Protein AF-A0A067C0U8-F1 (afdb_monomer)

InterPro domains:
  IPR055392 BROMI, C-terminal Rab TBC-like domain [PF23440] (815-986)

Structure (mmCIF, N/CA/C/O backbone):
data_AF-A0A067C0U8-F1
#
_entry.id   AF-A0A067C0U8-F1
#
loop_
_atom_site.group_PDB
_atom_site.id
_atom_site.type_symbol
_atom_site.label_atom_id
_atom_site.label_alt_id
_atom_site.label_comp_id
_atom_site.label_asym_id
_atom_site.label_entity_id
_atom_site.label_seq_id
_atom_site.pdbx_PDB_ins_code
_atom_site.Cartn_x
_atom_site.Cartn_y
_atom_site.Cartn_z
_atom_site.occupancy
_atom_site.B_iso_or_equiv
_atom_site.auth_seq_id
_atom_site.auth_comp_id
_atom_site.auth_asym_id
_atom_site.auth_atom_id
_atom_site.pdbx_PDB_model_num
ATOM 1 N N . MET A 1 1 ? 11.319 17.569 -55.469 1.00 32.91 1 MET A N 1
ATOM 2 C CA . MET A 1 1 ? 9.894 17.930 -55.576 1.00 32.91 1 MET A CA 1
ATOM 3 C C . MET A 1 1 ? 9.159 17.245 -54.438 1.00 32.91 1 MET A C 1
ATOM 5 O O . MET A 1 1 ? 9.019 16.033 -54.477 1.00 32.91 1 MET A O 1
ATOM 9 N N . LEU A 1 2 ? 8.786 17.990 -53.400 1.00 34.34 2 LEU A N 1
ATOM 10 C CA . LEU A 1 2 ? 7.756 17.585 -52.441 1.00 34.34 2 LEU A CA 1
ATOM 11 C C . LEU A 1 2 ? 6.547 18.441 -52.803 1.00 34.34 2 LEU A C 1
ATOM 13 O O . LEU A 1 2 ? 6.628 19.665 -52.715 1.00 34.34 2 LEU A O 1
ATOM 17 N N . VAL A 1 3 ? 5.486 17.818 -53.307 1.00 38.12 3 VAL A N 1
ATOM 18 C CA . VAL A 1 3 ? 4.229 18.518 -53.574 1.00 38.12 3 VAL A CA 1
ATOM 19 C C . VAL A 1 3 ? 3.546 18.704 -52.223 1.00 38.12 3 VAL A C 1
ATOM 21 O O . VAL A 1 3 ? 2.891 17.791 -51.721 1.00 38.12 3 VAL A O 1
ATOM 24 N N . GLN A 1 4 ? 3.768 19.866 -51.606 1.00 41.69 4 GLN A N 1
ATOM 25 C CA . GLN A 1 4 ? 2.984 20.346 -50.469 1.00 41.69 4 GLN A CA 1
ATOM 26 C C . GLN A 1 4 ? 1.519 20.426 -50.926 1.00 41.69 4 GLN A C 1
ATOM 28 O O . GLN A 1 4 ? 1.163 21.323 -51.683 1.00 41.69 4 GLN A O 1
ATOM 33 N N . GLY A 1 5 ? 0.710 19.429 -50.553 1.00 47.28 5 GLY A N 1
ATOM 34 C CA . GLY A 1 5 ? -0.715 19.354 -50.906 1.00 47.28 5 GLY A CA 1
ATOM 35 C C . GLY A 1 5 ? -1.229 18.012 -51.448 1.00 47.28 5 GLY A C 1
ATOM 36 O O . GLY A 1 5 ? -2.356 17.974 -51.925 1.00 47.28 5 GLY A O 1
ATOM 37 N N . THR A 1 6 ? -0.459 16.915 -51.413 1.00 53.06 6 THR A N 1
ATOM 38 C CA . THR A 1 6 ? -0.916 15.602 -51.929 1.00 53.06 6 THR A CA 1
ATOM 39 C C . THR A 1 6 ? -1.239 14.597 -50.824 1.00 53.06 6 THR A C 1
ATOM 41 O O . THR A 1 6 ? -0.430 14.407 -49.918 1.00 53.06 6 THR A O 1
ATOM 44 N N . ASP A 1 7 ? -2.408 13.955 -50.962 1.00 70.56 7 ASP A N 1
ATOM 45 C CA . ASP A 1 7 ? -2.927 12.782 -50.236 1.00 70.56 7 ASP A CA 1
ATOM 46 C C . ASP A 1 7 ? -1.820 11.906 -49.609 1.00 70.56 7 ASP A C 1
ATOM 48 O O . ASP A 1 7 ? -1.022 11.286 -50.320 1.00 70.56 7 ASP A O 1
ATOM 52 N N . ILE A 1 8 ? -1.772 11.831 -48.274 1.00 72.06 8 ILE A N 1
ATOM 53 C CA . ILE A 1 8 ? -0.798 11.020 -47.525 1.00 72.06 8 ILE A CA 1
ATOM 54 C C . ILE A 1 8 ? -0.857 9.538 -47.917 1.00 72.06 8 ILE A C 1
ATOM 56 O O . ILE A 1 8 ? 0.174 8.864 -47.930 1.00 72.06 8 ILE A O 1
ATOM 60 N N . ALA A 1 9 ? -2.017 9.027 -48.345 1.00 71.25 9 ALA A N 1
ATOM 61 C CA . ALA A 1 9 ? -2.120 7.670 -48.865 1.00 71.25 9 ALA A CA 1
ATOM 62 C C . ALA A 1 9 ? -1.296 7.500 -50.150 1.00 71.25 9 ALA A C 1
ATOM 64 O O . ALA A 1 9 ? -0.656 6.466 -50.344 1.00 71.25 9 ALA A O 1
ATOM 65 N N . ALA A 1 10 ? -1.246 8.519 -51.014 1.00 79.31 10 ALA A N 1
ATOM 66 C CA . ALA A 1 10 ? -0.383 8.522 -52.191 1.00 79.31 10 ALA A CA 1
ATOM 67 C C . ALA A 1 10 ? 1.103 8.569 -51.806 1.00 79.31 10 ALA A C 1
ATOM 69 O O . ALA A 1 10 ? 1.902 7.857 -52.410 1.00 79.31 10 ALA A O 1
ATOM 70 N N . GLN A 1 11 ? 1.474 9.322 -50.767 1.00 78.94 11 GLN A N 1
ATOM 71 C CA . GLN A 1 11 ? 2.854 9.364 -50.267 1.00 78.94 11 GLN A CA 1
ATOM 72 C C . GLN A 1 11 ? 3.294 8.021 -49.663 1.00 78.94 11 GLN A C 1
ATOM 74 O O . GLN A 1 11 ? 4.378 7.538 -49.990 1.00 78.94 11 GLN A O 1
ATOM 79 N N . CYS A 1 12 ? 2.445 7.371 -48.859 1.00 81.62 12 CYS A N 1
ATOM 80 C CA . CYS A 1 12 ? 2.692 6.027 -48.327 1.00 81.62 12 CYS A CA 1
ATOM 81 C C . CYS A 1 12 ? 2.801 4.977 -49.446 1.00 81.62 12 CYS A C 1
ATOM 83 O O . CYS A 1 12 ? 3.695 4.132 -49.405 1.00 81.62 12 CYS A O 1
ATOM 85 N N . ARG A 1 13 ? 1.944 5.054 -50.480 1.00 83.69 13 ARG A N 1
ATOM 86 C CA . ARG A 1 13 ? 2.029 4.189 -51.672 1.00 83.69 13 ARG A CA 1
ATOM 87 C C . ARG A 1 13 ? 3.349 4.386 -52.413 1.00 83.69 13 ARG A C 1
ATOM 89 O O . ARG A 1 13 ? 4.042 3.412 -52.685 1.00 83.69 13 ARG A O 1
ATOM 96 N N . LEU A 1 14 ? 3.719 5.634 -52.701 1.00 84.94 14 LEU A N 1
ATOM 97 C CA . LEU A 1 14 ? 4.976 5.965 -53.377 1.00 84.94 14 LEU A CA 1
ATOM 98 C C . LEU A 1 14 ? 6.195 5.528 -52.560 1.00 84.94 14 LEU A C 1
ATOM 100 O O . LEU A 1 14 ? 7.164 5.038 -53.129 1.00 84.94 14 LEU A O 1
ATOM 104 N N . TYR A 1 15 ? 6.137 5.660 -51.235 1.00 87.94 15 TYR A N 1
ATOM 105 C CA . TYR A 1 15 ? 7.173 5.175 -50.333 1.00 87.94 15 TYR A CA 1
ATOM 106 C C . TYR A 1 15 ? 7.325 3.649 -50.384 1.00 87.94 15 TYR A C 1
ATOM 108 O O . TYR A 1 15 ? 8.441 3.154 -50.546 1.00 87.94 15 TYR A O 1
ATOM 116 N N . ALA A 1 16 ? 6.218 2.906 -50.290 1.00 85.75 16 ALA A N 1
ATOM 117 C CA . ALA A 1 16 ? 6.241 1.449 -50.375 1.00 85.75 16 ALA A CA 1
ATOM 118 C C . ALA A 1 16 ? 6.797 0.984 -51.731 1.00 85.75 16 ALA A C 1
ATOM 120 O O . ALA A 1 16 ? 7.693 0.145 -51.762 1.00 85.75 16 ALA A O 1
ATOM 121 N N . VAL A 1 17 ? 6.352 1.598 -52.835 1.00 86.94 17 VAL A N 1
ATOM 122 C CA . VAL A 1 17 ? 6.849 1.315 -54.193 1.00 86.94 17 VAL A CA 1
ATOM 123 C C . VAL A 1 17 ? 8.332 1.665 -54.335 1.00 86.94 17 VAL A C 1
ATOM 125 O O . VAL A 1 17 ? 9.082 0.913 -54.956 1.00 86.94 17 VAL A O 1
ATOM 128 N N . LEU A 1 18 ? 8.786 2.778 -53.751 1.00 88.12 18 LEU A N 1
ATOM 129 C CA . LEU A 1 18 ? 10.199 3.159 -53.752 1.00 88.12 18 LEU A CA 1
ATOM 130 C C . LEU A 1 18 ? 11.049 2.092 -53.059 1.00 88.12 18 LEU A C 1
ATOM 132 O O . LEU A 1 18 ? 12.046 1.653 -53.629 1.00 88.12 18 LEU A O 1
ATOM 136 N N . LEU A 1 19 ? 10.666 1.667 -51.851 1.00 87.19 19 LEU A N 1
ATOM 137 C CA . LEU A 1 19 ? 11.400 0.626 -51.134 1.00 87.19 19 LEU A CA 1
ATOM 138 C C . LEU A 1 19 ? 11.354 -0.710 -51.861 1.00 87.19 19 LEU A C 1
ATOM 140 O O . LEU A 1 19 ? 12.383 -1.356 -51.982 1.00 87.19 19 LEU A O 1
ATOM 144 N N . GLU A 1 20 ? 10.209 -1.100 -52.400 1.00 85.31 20 GLU A N 1
ATOM 145 C CA . GLU A 1 20 ? 10.067 -2.327 -53.177 1.00 85.31 20 GLU A CA 1
ATOM 146 C C . GLU A 1 20 ? 10.945 -2.317 -54.434 1.00 85.31 20 GLU A C 1
ATOM 148 O O . GLU A 1 20 ? 11.619 -3.299 -54.743 1.00 85.31 20 GLU A O 1
ATOM 153 N N . THR A 1 21 ? 11.015 -1.176 -55.124 1.00 85.00 21 THR A N 1
ATOM 154 C CA . THR A 1 21 ? 11.910 -0.990 -56.271 1.00 85.00 21 THR A CA 1
ATOM 155 C C . THR A 1 21 ? 13.364 -1.138 -55.837 1.00 85.00 21 THR A C 1
ATOM 157 O O . THR A 1 21 ? 14.133 -1.837 -56.494 1.00 85.00 21 THR A O 1
ATOM 160 N N . LEU A 1 22 ? 13.746 -0.528 -54.710 1.00 83.50 22 LEU A N 1
ATOM 161 C CA . LEU A 1 22 ? 15.091 -0.674 -54.159 1.00 83.50 22 LEU A CA 1
ATOM 162 C C . LEU A 1 22 ? 15.374 -2.140 -53.807 1.00 83.50 22 LEU A C 1
ATOM 164 O O . LEU A 1 22 ? 16.315 -2.710 -54.342 1.00 83.50 22 LEU A O 1
ATOM 168 N N . LEU A 1 23 ? 14.550 -2.774 -52.979 1.00 80.00 23 LEU A N 1
ATOM 169 C CA . LEU A 1 23 ? 14.786 -4.120 -52.453 1.00 80.00 23 LEU A CA 1
ATOM 170 C C . LEU A 1 23 ? 14.745 -5.213 -53.531 1.00 80.00 23 LEU A C 1
ATOM 172 O O . LEU A 1 23 ? 15.577 -6.119 -53.506 1.00 80.00 23 LEU A O 1
ATOM 176 N N . HIS A 1 24 ? 13.801 -5.135 -54.473 1.00 79.69 24 HIS A N 1
ATOM 177 C CA . HIS A 1 24 ? 13.510 -6.233 -55.402 1.00 79.69 24 HIS A CA 1
ATOM 178 C C . HIS A 1 24 ? 13.932 -5.959 -56.848 1.00 79.69 24 HIS A C 1
ATOM 180 O O . HIS A 1 24 ? 14.208 -6.904 -57.583 1.00 79.69 24 HIS A O 1
ATOM 186 N N . SER A 1 25 ? 13.988 -4.692 -57.273 1.00 79.44 25 SER A N 1
ATOM 187 C CA . SER A 1 25 ? 14.261 -4.334 -58.676 1.00 79.44 25 SER A CA 1
ATOM 188 C C . SER A 1 25 ? 15.669 -3.781 -58.914 1.00 79.44 25 SER A C 1
ATOM 190 O O . SER A 1 25 ? 16.096 -3.703 -60.065 1.00 79.44 25 SER A O 1
ATOM 192 N N . THR A 1 26 ? 16.417 -3.403 -57.867 1.00 76.75 26 THR A N 1
ATOM 193 C CA . THR A 1 26 ? 17.810 -2.952 -58.027 1.00 76.75 26 THR A CA 1
ATOM 194 C C . THR A 1 26 ? 18.824 -4.076 -57.784 1.00 76.75 26 THR A C 1
ATOM 196 O O . THR A 1 26 ? 18.626 -4.914 -56.901 1.00 76.75 26 THR A O 1
ATOM 199 N N . PRO A 1 27 ? 19.948 -4.114 -58.531 1.00 75.94 27 PRO A N 1
ATOM 200 C CA . PRO A 1 27 ? 21.007 -5.085 -58.281 1.00 75.94 27 PRO A CA 1
ATOM 201 C C . PRO A 1 27 ? 21.539 -4.941 -56.854 1.00 75.94 27 PRO A C 1
ATOM 203 O O . PRO A 1 27 ? 21.978 -3.859 -56.468 1.00 75.94 27 PRO A O 1
ATOM 206 N N . ARG A 1 28 ? 21.572 -6.035 -56.084 1.00 70.94 28 ARG A N 1
ATOM 207 C CA . ARG A 1 28 ? 21.931 -6.016 -54.650 1.00 70.94 28 ARG A CA 1
ATOM 208 C C . ARG A 1 28 ? 23.241 -5.283 -54.371 1.00 70.94 28 ARG A C 1
ATOM 210 O O . ARG A 1 28 ? 23.290 -4.413 -53.513 1.00 70.94 28 ARG A O 1
ATOM 217 N N . ALA A 1 29 ? 24.279 -5.547 -55.162 1.00 69.19 29 ALA A N 1
ATOM 218 C CA . ALA A 1 29 ? 25.585 -4.897 -55.041 1.00 69.19 29 ALA A CA 1
ATOM 219 C C . ALA A 1 29 ? 25.564 -3.361 -55.227 1.00 69.19 29 ALA A C 1
ATOM 221 O O . ALA A 1 29 ? 26.551 -2.702 -54.906 1.00 69.19 29 ALA A O 1
ATOM 222 N N . ALA A 1 30 ? 24.487 -2.777 -55.758 1.00 72.62 30 ALA A N 1
ATOM 223 C CA . ALA A 1 30 ? 24.317 -1.331 -55.892 1.00 72.62 30 ALA A CA 1
ATOM 224 C C . ALA A 1 30 ? 23.762 -0.668 -54.617 1.00 72.62 30 ALA A C 1
ATOM 226 O O . ALA A 1 30 ? 23.914 0.542 -54.453 1.00 72.62 30 ALA A O 1
ATOM 227 N N . LEU A 1 31 ? 23.153 -1.445 -53.713 1.00 74.81 31 LEU A N 1
ATOM 228 C CA . LEU A 1 31 ? 22.610 -0.965 -52.438 1.00 74.81 31 LEU A CA 1
ATOM 229 C C . LEU A 1 31 ? 23.643 -0.950 -51.307 1.00 74.81 31 LEU A C 1
ATOM 231 O O . LEU A 1 31 ? 23.424 -0.314 -50.278 1.00 74.81 31 LEU A O 1
ATOM 235 N N . PHE A 1 32 ? 24.777 -1.622 -51.492 1.00 75.75 32 PHE A N 1
ATOM 236 C CA . PHE A 1 32 ? 25.858 -1.613 -50.518 1.00 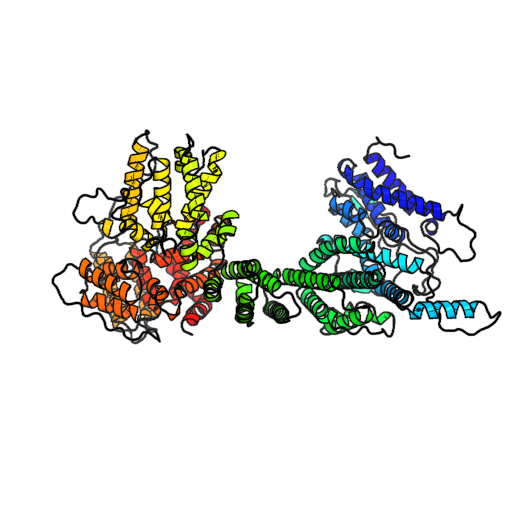75.75 32 PHE A CA 1
ATOM 237 C C . PHE A 1 32 ? 26.827 -0.459 -50.785 1.00 75.75 32 PHE A C 1
ATOM 239 O O . PHE A 1 32 ? 27.232 -0.198 -51.923 1.00 75.75 32 PHE A O 1
ATOM 246 N N . LEU A 1 33 ? 27.271 0.198 -49.717 1.00 73.50 33 LEU A N 1
ATOM 247 C CA . LEU A 1 33 ? 28.372 1.152 -49.799 1.00 73.50 33 LEU A CA 1
ATOM 248 C C . LEU A 1 33 ? 29.696 0.375 -49.842 1.00 73.50 33 LEU A C 1
ATOM 250 O O . LEU A 1 33 ? 29.945 -0.449 -48.963 1.00 73.50 33 LEU A O 1
ATOM 254 N N . ARG A 1 34 ? 30.536 0.626 -50.860 1.00 69.56 34 ARG A N 1
ATOM 255 C CA . ARG A 1 34 ? 31.840 -0.049 -50.997 1.00 69.56 34 ARG A CA 1
ATOM 256 C C . ARG A 1 34 ? 32.973 0.760 -50.390 1.00 69.56 34 ARG A C 1
ATOM 258 O O . ARG A 1 34 ? 32.979 1.987 -50.519 1.00 69.56 34 ARG A O 1
ATOM 265 N N . LYS A 1 35 ? 33.973 0.073 -49.837 1.00 60.72 35 LYS A N 1
ATOM 266 C CA . LYS A 1 35 ? 35.259 0.671 -49.456 1.00 60.72 35 LYS A CA 1
ATOM 267 C C . LYS A 1 35 ? 35.901 1.349 -50.680 1.00 60.72 35 LYS A C 1
ATOM 269 O O . LYS A 1 35 ? 36.112 0.681 -51.692 1.00 60.72 35 LYS A O 1
ATOM 274 N N . PRO A 1 36 ? 36.235 2.651 -50.633 1.00 53.75 36 PRO A N 1
ATOM 275 C CA . PRO A 1 36 ? 37.078 3.234 -51.664 1.00 53.75 36 PRO A CA 1
ATOM 276 C C . PRO A 1 36 ? 38.472 2.621 -51.516 1.00 53.75 36 PRO A C 1
ATOM 278 O O . PRO A 1 36 ? 39.141 2.818 -50.498 1.00 53.75 36 PRO A O 1
ATOM 281 N N . SER A 1 37 ? 38.918 1.841 -52.505 1.00 41.62 37 SER A N 1
ATOM 282 C CA . SER A 1 37 ? 40.338 1.509 -52.607 1.00 41.62 37 SER A CA 1
ATOM 283 C C . SER A 1 37 ? 41.098 2.832 -52.679 1.00 41.62 37 SER A C 1
ATOM 285 O O . SER A 1 37 ? 40.699 3.714 -53.438 1.00 41.62 37 SER A O 1
ATOM 287 N N . ILE A 1 38 ? 42.188 2.968 -51.929 1.00 37.19 38 ILE A N 1
ATOM 288 C CA . ILE A 1 38 ? 43.025 4.180 -51.844 1.00 37.19 38 ILE A CA 1
ATOM 289 C C . ILE A 1 38 ? 43.542 4.656 -53.232 1.00 37.19 38 ILE A C 1
ATOM 291 O O . ILE A 1 38 ? 44.065 5.757 -53.349 1.00 37.19 38 ILE A O 1
ATOM 295 N N . ALA A 1 39 ? 43.322 3.876 -54.298 1.00 34.44 39 ALA A N 1
ATOM 296 C CA . ALA A 1 39 ? 43.650 4.181 -55.688 1.00 34.44 39 ALA A CA 1
ATOM 297 C C . ALA A 1 39 ? 42.467 4.629 -56.590 1.00 34.44 39 ALA A C 1
ATOM 299 O O . ALA A 1 39 ? 42.681 4.836 -57.782 1.00 34.44 39 ALA A O 1
ATOM 300 N N . SER A 1 40 ? 41.226 4.773 -56.097 1.00 41.97 40 SER A N 1
ATOM 301 C CA . SER A 1 40 ? 40.100 5.195 -56.958 1.00 41.97 40 SER A CA 1
ATOM 302 C C . SER A 1 40 ? 40.032 6.725 -57.121 1.00 41.97 40 SER A C 1
ATOM 304 O O . SER A 1 40 ? 40.144 7.427 -56.111 1.00 41.97 40 SER A O 1
ATOM 306 N N . PRO A 1 41 ? 39.797 7.258 -58.338 1.00 37.94 41 PRO A N 1
ATOM 307 C CA . PRO A 1 41 ? 39.794 8.697 -58.603 1.00 37.94 41 PRO A CA 1
ATOM 308 C C . PRO A 1 41 ? 38.669 9.446 -57.864 1.00 37.94 41 PRO A C 1
ATOM 310 O O . PRO A 1 41 ? 37.686 8.863 -57.404 1.00 37.94 41 PRO A O 1
ATOM 313 N N . THR A 1 42 ? 38.845 10.764 -57.739 1.00 41.53 42 THR A N 1
ATOM 314 C CA . THR A 1 42 ? 38.027 11.701 -56.953 1.00 41.53 42 THR A CA 1
ATOM 315 C C . THR A 1 42 ? 36.511 11.618 -57.236 1.00 41.53 42 THR A C 1
ATOM 317 O O . THR A 1 42 ? 36.083 11.485 -58.384 1.00 41.53 42 THR A O 1
ATOM 320 N N . PRO A 1 43 ? 35.650 11.737 -56.202 1.00 45.16 43 PRO A N 1
ATOM 321 C CA . PRO A 1 43 ? 34.236 11.385 -56.287 1.00 45.16 43 PRO A CA 1
ATOM 322 C C . PRO A 1 43 ? 33.376 12.575 -56.735 1.00 45.16 43 PRO A C 1
ATOM 324 O O . PRO A 1 43 ? 32.692 13.204 -55.926 1.00 45.16 43 PRO A O 1
ATOM 327 N N . SER A 1 44 ? 33.357 12.890 -58.029 1.00 43.06 44 SER A N 1
ATOM 328 C CA . SER A 1 44 ? 32.335 13.798 -58.579 1.00 43.06 44 SER A CA 1
ATOM 329 C C . SER A 1 44 ? 31.190 13.068 -59.293 1.00 43.06 44 SER A C 1
ATOM 331 O O . SER A 1 44 ? 30.110 13.647 -59.397 1.00 43.06 44 SER A O 1
ATOM 333 N N . GLN A 1 45 ? 31.345 11.791 -59.678 1.00 48.28 45 GLN A N 1
ATOM 334 C CA . GLN A 1 45 ? 30.328 11.039 -60.442 1.00 48.28 45 GLN A CA 1
ATOM 335 C C . GLN A 1 45 ? 30.221 9.536 -60.088 1.00 48.28 45 GLN A C 1
ATOM 337 O O . GLN A 1 45 ? 29.973 8.710 -60.960 1.00 48.28 45 GLN A O 1
ATOM 342 N N . SER A 1 46 ? 30.403 9.131 -58.823 1.00 58.09 46 SER A N 1
ATOM 343 C CA . SER A 1 46 ? 30.238 7.712 -58.455 1.00 58.09 46 SER A CA 1
ATOM 344 C C . SER A 1 46 ? 28.773 7.356 -58.114 1.00 58.09 46 SER A C 1
ATOM 346 O O . SER A 1 46 ? 28.102 8.126 -57.413 1.00 58.09 46 SER A O 1
ATOM 348 N N . PRO A 1 47 ? 28.264 6.175 -58.528 1.00 61.00 47 PRO A N 1
ATOM 349 C CA . PRO A 1 47 ? 26.906 5.698 -58.208 1.00 61.00 47 PRO A CA 1
ATOM 350 C C . PRO A 1 47 ? 26.619 5.627 -56.692 1.00 61.00 47 PRO A C 1
ATOM 352 O O . PRO A 1 47 ? 25.470 5.721 -56.261 1.00 61.00 47 PRO A O 1
ATOM 355 N N . GLN A 1 48 ? 27.664 5.580 -55.860 1.00 68.00 48 GLN A N 1
ATOM 356 C CA . GLN A 1 48 ? 27.575 5.604 -54.396 1.00 68.00 48 GLN A CA 1
ATOM 357 C C . GLN A 1 48 ? 27.015 6.921 -53.831 1.00 68.00 48 GLN A C 1
ATOM 359 O O . GLN A 1 48 ? 26.321 6.913 -52.814 1.00 68.00 48 GLN A O 1
ATOM 364 N N . ARG A 1 49 ? 27.258 8.070 -54.486 1.00 70.62 49 ARG A N 1
ATOM 365 C CA . ARG A 1 49 ? 26.665 9.354 -54.062 1.00 70.62 49 ARG A CA 1
ATOM 366 C C . ARG A 1 49 ? 25.154 9.379 -54.311 1.00 70.62 49 ARG A C 1
ATOM 368 O O . ARG A 1 49 ? 24.427 10.013 -53.546 1.00 70.62 49 ARG A O 1
ATOM 375 N N . GLY A 1 50 ? 24.694 8.680 -55.351 1.00 73.38 50 GLY A N 1
ATOM 376 C CA . GLY A 1 50 ? 23.276 8.449 -55.628 1.00 73.38 50 GLY A CA 1
ATOM 377 C C . GLY A 1 50 ? 22.613 7.652 -54.506 1.00 73.38 50 GLY A C 1
ATOM 378 O O . GLY A 1 50 ? 21.644 8.129 -53.923 1.00 73.38 50 GLY A O 1
ATOM 379 N N . LEU A 1 51 ? 23.210 6.519 -54.118 1.00 77.88 51 LEU A N 1
ATOM 380 C CA . LEU A 1 51 ? 22.742 5.689 -53.000 1.00 77.88 51 LEU A CA 1
ATOM 381 C C . LEU A 1 51 ? 22.601 6.488 -51.692 1.00 77.88 51 LEU A C 1
ATOM 383 O O . LEU A 1 51 ? 21.556 6.444 -51.048 1.00 77.88 51 LEU A O 1
ATOM 387 N N . LEU A 1 52 ? 23.613 7.282 -51.318 1.00 80.56 52 LEU A N 1
ATOM 388 C CA . LEU A 1 52 ? 23.557 8.102 -50.100 1.00 80.56 52 LEU A CA 1
ATOM 389 C C . LEU A 1 52 ? 22.455 9.175 -50.148 1.00 80.56 52 LEU A C 1
ATOM 391 O O . LEU A 1 52 ? 21.855 9.479 -49.118 1.00 80.56 52 LEU A O 1
ATOM 395 N N . ARG A 1 53 ? 22.171 9.758 -51.321 1.00 82.44 53 ARG A N 1
ATOM 396 C CA . ARG A 1 53 ? 21.054 10.707 -51.494 1.00 82.44 53 ARG A CA 1
ATOM 397 C C . ARG A 1 53 ? 19.705 10.009 -51.350 1.00 82.44 53 ARG A C 1
ATOM 399 O O . ARG A 1 53 ? 18.838 10.540 -50.663 1.00 82.44 53 ARG A O 1
ATOM 406 N N . VAL A 1 54 ? 19.557 8.825 -51.945 1.00 84.81 54 VAL A N 1
ATOM 407 C CA . VAL A 1 54 ? 18.339 8.013 -51.833 1.00 84.81 54 VAL A CA 1
ATOM 408 C C . VAL A 1 54 ? 18.096 7.612 -50.379 1.00 84.81 54 VAL A C 1
ATOM 410 O O . VAL A 1 54 ? 17.009 7.846 -49.870 1.00 84.81 54 VAL A O 1
ATOM 413 N N . LEU A 1 55 ? 19.108 7.116 -49.662 1.00 84.44 55 LEU A N 1
ATOM 414 C CA . LEU A 1 55 ? 18.959 6.736 -48.252 1.00 84.44 55 LEU A CA 1
ATOM 415 C C . LEU A 1 55 ? 18.680 7.932 -47.331 1.00 84.44 55 LEU A C 1
ATOM 417 O O . LEU A 1 55 ? 17.913 7.800 -46.383 1.00 84.44 55 LEU A O 1
ATOM 421 N N . ARG A 1 56 ? 19.229 9.121 -47.621 1.00 86.06 56 ARG A N 1
ATOM 422 C CA . ARG A 1 56 ? 18.844 10.360 -46.917 1.00 86.06 56 ARG A CA 1
ATOM 423 C C . ARG A 1 56 ? 17.386 10.736 -47.167 1.00 86.06 56 ARG A C 1
ATOM 425 O O . ARG A 1 56 ? 16.722 11.200 -46.246 1.00 86.06 56 ARG A O 1
ATOM 432 N N . TYR A 1 57 ? 16.897 10.536 -48.389 1.00 86.94 57 TYR A N 1
ATOM 433 C CA . TYR A 1 57 ? 15.497 10.770 -48.726 1.00 86.94 57 TYR A CA 1
ATOM 434 C C . TYR A 1 57 ? 14.574 9.756 -48.035 1.00 86.94 57 TYR A C 1
ATOM 436 O O . TYR A 1 57 ? 13.610 10.163 -47.397 1.00 86.94 57 TYR A O 1
ATOM 444 N N . VAL A 1 58 ? 14.923 8.465 -48.050 1.00 87.12 58 VAL A N 1
ATOM 445 C CA . VAL A 1 58 ? 14.224 7.412 -47.288 1.00 87.12 58 VAL A CA 1
ATOM 446 C C . VAL A 1 58 ? 14.194 7.750 -45.795 1.00 87.12 58 VAL A C 1
ATOM 448 O O . VAL A 1 58 ? 13.136 7.690 -45.178 1.00 87.12 58 VAL A O 1
ATOM 451 N N . HIS A 1 59 ? 15.321 8.186 -45.226 1.00 87.94 59 HIS A N 1
ATOM 452 C CA . HIS A 1 59 ? 15.382 8.620 -43.833 1.00 87.94 59 HIS A CA 1
ATOM 453 C C . HIS A 1 59 ? 14.461 9.814 -43.540 1.00 87.94 59 HIS A C 1
ATOM 455 O O . HIS A 1 59 ? 13.767 9.826 -42.528 1.00 87.94 59 HIS A O 1
ATOM 461 N N . HIS A 1 60 ? 14.417 10.812 -44.427 1.00 87.19 60 HIS A N 1
ATOM 462 C CA . HIS A 1 60 ? 13.485 11.930 -44.287 1.00 87.19 60 HIS A CA 1
ATOM 463 C C . HIS A 1 60 ? 12.023 11.456 -44.309 1.00 87.19 60 HIS A C 1
ATOM 465 O O . HIS A 1 60 ? 11.235 11.884 -43.468 1.00 87.19 60 HIS A O 1
ATOM 471 N N . LEU A 1 61 ? 11.676 10.520 -45.199 1.00 85.94 61 LEU A N 1
ATOM 472 C CA . LEU A 1 61 ? 10.336 9.932 -45.250 1.00 85.94 61 LEU A CA 1
ATOM 473 C C . LEU A 1 61 ? 9.985 9.162 -43.970 1.00 85.94 61 LEU A C 1
ATOM 475 O O . LEU A 1 61 ? 8.850 9.272 -43.512 1.00 85.94 61 LEU A O 1
ATOM 479 N N . PHE A 1 62 ? 10.941 8.482 -43.323 1.00 86.69 62 PHE A N 1
ATOM 480 C CA . PHE A 1 62 ? 10.684 7.872 -42.013 1.00 86.69 62 PHE A CA 1
ATOM 481 C C . PHE A 1 62 ? 10.204 8.894 -40.967 1.00 86.69 62 PHE A C 1
ATOM 483 O O . PHE A 1 62 ? 9.411 8.552 -40.098 1.00 86.69 62 PHE A O 1
ATOM 490 N N . HIS A 1 63 ? 10.627 10.155 -41.033 1.00 84.25 63 HIS A N 1
ATOM 491 C CA . HIS A 1 63 ? 10.186 11.174 -40.072 1.00 84.25 63 HIS A CA 1
ATOM 492 C C . HIS A 1 63 ? 8.830 11.800 -40.398 1.00 84.25 63 HIS A C 1
ATOM 494 O O . HIS A 1 63 ? 8.144 12.271 -39.491 1.00 84.25 63 HIS A O 1
ATOM 500 N N . VAL A 1 64 ? 8.456 11.824 -41.677 1.00 82.69 64 VAL A N 1
ATOM 501 C CA . VAL A 1 64 ? 7.250 12.509 -42.161 1.00 82.69 64 VAL A CA 1
ATOM 502 C C . VAL A 1 64 ? 6.029 11.595 -42.124 1.00 82.69 64 VAL A C 1
ATOM 504 O O . VAL A 1 64 ? 4.983 12.009 -41.630 1.00 82.69 64 VAL A O 1
ATOM 507 N N . LEU A 1 65 ? 6.173 10.350 -42.594 1.00 80.94 65 LEU A N 1
ATOM 508 C CA . LEU A 1 65 ? 5.058 9.412 -42.769 1.00 80.94 65 LEU A CA 1
ATOM 509 C C . LEU A 1 65 ? 4.208 9.188 -41.501 1.00 80.94 65 LEU A C 1
ATOM 511 O O . LEU A 1 65 ? 2.985 9.180 -41.631 1.00 80.94 65 LEU A O 1
ATOM 515 N N . PRO A 1 66 ? 4.779 9.059 -40.285 1.00 80.06 66 PRO A N 1
ATOM 516 C CA . PRO A 1 66 ? 3.986 8.688 -39.114 1.00 80.06 66 PRO A CA 1
ATOM 517 C C . PRO A 1 66 ? 3.010 9.748 -38.594 1.00 80.06 66 PRO A C 1
ATOM 519 O O . PRO A 1 66 ? 2.147 9.426 -37.784 1.00 80.06 66 PRO A O 1
ATOM 522 N N . ASN A 1 67 ? 3.112 11.004 -39.041 1.00 76.25 67 ASN A N 1
ATOM 523 C CA . ASN A 1 67 ? 2.252 12.086 -38.543 1.00 76.25 67 ASN A CA 1
ATOM 524 C C . ASN A 1 67 ? 0.791 11.958 -38.998 1.00 76.25 67 ASN A C 1
ATOM 526 O O . ASN A 1 67 ? -0.099 12.507 -38.358 1.00 76.25 67 ASN A O 1
ATOM 530 N N . GLU A 1 68 ? 0.545 11.233 -40.088 1.00 72.25 68 GLU A N 1
ATOM 531 C CA . GLU A 1 68 ? -0.756 11.175 -40.763 1.00 72.25 68 GLU A CA 1
ATOM 532 C C . GLU A 1 68 ? -1.162 9.729 -41.119 1.00 72.25 68 GLU A C 1
ATOM 534 O O . GLU A 1 68 ? -2.005 9.494 -41.984 1.00 72.25 68 GLU A O 1
ATOM 539 N N . TRP A 1 69 ? -0.596 8.731 -40.424 1.00 72.44 69 TRP A N 1
ATOM 540 C CA . TRP A 1 69 ? -0.857 7.301 -40.662 1.00 72.44 69 TRP A CA 1
ATOM 541 C C . TRP A 1 69 ? -2.331 6.895 -40.588 1.00 72.44 69 TRP A C 1
ATOM 543 O O . TRP A 1 69 ? -2.722 5.929 -41.239 1.00 72.44 69 TRP A O 1
ATOM 553 N N . ILE A 1 70 ? -3.152 7.628 -39.832 1.00 68.06 70 ILE A N 1
ATOM 554 C CA . ILE A 1 70 ? -4.585 7.345 -39.686 1.00 68.06 70 ILE A CA 1
ATOM 555 C C . ILE A 1 70 ? -5.364 7.480 -41.004 1.00 68.06 70 ILE A C 1
ATOM 557 O O . ILE A 1 70 ? -6.402 6.845 -41.164 1.00 68.06 70 ILE A O 1
ATOM 561 N N . TYR A 1 71 ? -4.857 8.269 -41.955 1.00 74.38 71 TYR A N 1
ATOM 562 C CA . TYR A 1 71 ? -5.519 8.529 -43.235 1.00 74.38 71 TYR A CA 1
ATOM 563 C C . TYR A 1 71 ? -5.045 7.592 -44.360 1.00 74.38 71 TYR A C 1
ATOM 565 O O . TYR A 1 71 ? -5.573 7.642 -45.470 1.00 74.38 71 TYR A O 1
ATOM 573 N N . ALA A 1 72 ? -4.055 6.729 -44.102 1.00 77.50 72 ALA A N 1
ATOM 574 C CA . ALA A 1 72 ? -3.585 5.751 -45.075 1.00 77.50 72 ALA A CA 1
ATOM 575 C C . ALA A 1 72 ? -4.444 4.468 -45.031 1.00 77.50 72 ALA A C 1
ATOM 577 O O . ALA A 1 72 ? -4.709 3.944 -43.945 1.00 77.50 72 ALA A O 1
ATOM 578 N N . PRO A 1 73 ? -4.837 3.906 -46.191 1.00 83.25 73 PRO A N 1
ATOM 579 C CA . PRO A 1 73 ? -5.524 2.623 -46.252 1.00 83.25 73 PRO A CA 1
ATOM 580 C C . PRO A 1 73 ? -4.745 1.486 -45.552 1.00 83.25 73 PRO A C 1
ATOM 582 O O . PRO A 1 73 ? -3.511 1.443 -45.642 1.00 83.25 73 PRO A O 1
ATOM 585 N N . PRO A 1 74 ? -5.445 0.550 -44.879 1.00 81.50 74 PRO A N 1
ATOM 586 C CA . PRO A 1 74 ? -4.887 -0.632 -44.213 1.00 81.50 74 PRO A CA 1
ATOM 587 C C . PRO A 1 74 ? -3.799 -1.398 -44.974 1.00 81.50 74 PRO A C 1
ATOM 589 O O . PRO A 1 74 ? -2.767 -1.743 -44.401 1.00 81.50 74 PRO A O 1
ATOM 592 N N . ASP A 1 75 ? -4.043 -1.663 -46.253 1.00 81.75 75 ASP A N 1
ATOM 593 C CA . ASP A 1 75 ? -3.200 -2.426 -47.173 1.00 81.75 75 ASP A CA 1
ATOM 594 C C . ASP A 1 75 ? -1.917 -1.668 -47.527 1.00 81.75 75 ASP A C 1
ATOM 596 O O . ASP A 1 75 ? -0.816 -2.216 -47.457 1.00 81.75 75 ASP A O 1
ATOM 600 N N . VAL A 1 76 ? -2.046 -0.374 -47.831 1.00 82.75 76 VAL A N 1
ATOM 601 C CA . VAL A 1 76 ? -0.919 0.519 -48.122 1.00 82.75 76 VAL A CA 1
ATOM 602 C C . VAL A 1 76 ? -0.014 0.643 -46.901 1.00 82.75 76 VAL A C 1
ATOM 604 O O . VAL A 1 76 ? 1.211 0.584 -47.019 1.00 82.75 76 VAL A O 1
ATOM 607 N N . HIS A 1 77 ? -0.615 0.791 -45.722 1.00 84.25 77 HIS A N 1
ATOM 608 C CA . HIS A 1 77 ? 0.116 0.893 -44.470 1.00 84.25 77 HIS A CA 1
ATOM 609 C C . HIS A 1 77 ? 0.835 -0.422 -44.130 1.00 84.25 77 HIS A C 1
ATOM 611 O O . HIS A 1 77 ? 2.032 -0.395 -43.847 1.00 84.25 77 HIS A O 1
ATOM 617 N N . ALA A 1 78 ? 0.165 -1.575 -44.234 1.00 84.31 78 ALA A N 1
ATOM 618 C CA . ALA A 1 78 ? 0.792 -2.881 -44.013 1.00 84.31 78 ALA A CA 1
ATOM 619 C C . ALA A 1 78 ? 1.956 -3.142 -44.986 1.00 84.31 78 ALA A C 1
ATOM 621 O O . ALA A 1 78 ? 3.009 -3.624 -44.567 1.00 84.31 78 ALA A O 1
ATOM 622 N N . ARG A 1 79 ? 1.815 -2.749 -46.261 1.00 85.69 79 ARG A N 1
ATOM 623 C CA . ARG A 1 79 ? 2.894 -2.830 -47.259 1.00 85.69 79 ARG A CA 1
ATOM 624 C C . ARG A 1 79 ? 4.076 -1.939 -46.895 1.00 85.69 79 ARG A C 1
ATOM 626 O O . ARG A 1 79 ? 5.211 -2.397 -46.968 1.00 85.69 79 ARG A O 1
ATOM 633 N N . ALA A 1 80 ? 3.829 -0.701 -46.466 1.00 87.06 80 ALA A N 1
ATOM 634 C CA . ALA A 1 80 ? 4.891 0.192 -46.009 1.00 87.06 80 ALA A CA 1
ATOM 635 C C . ALA A 1 80 ? 5.650 -0.404 -44.809 1.00 87.06 80 ALA A C 1
ATOM 637 O O . ALA A 1 80 ? 6.875 -0.471 -44.856 1.00 87.06 80 ALA A O 1
ATOM 638 N N . LEU A 1 81 ? 4.939 -0.911 -43.792 1.00 88.00 81 LEU A N 1
ATOM 639 C CA . LEU A 1 81 ? 5.542 -1.565 -42.621 1.00 88.00 81 LEU A CA 1
ATOM 640 C C . LEU A 1 81 ? 6.392 -2.784 -43.013 1.00 88.00 81 LEU A C 1
ATOM 642 O O . LEU A 1 81 ? 7.518 -2.920 -42.531 1.00 88.00 81 LEU A O 1
ATOM 646 N N . LEU A 1 82 ? 5.890 -3.639 -43.910 1.00 86.94 82 LEU A N 1
ATOM 647 C CA . LEU A 1 82 ? 6.618 -4.813 -44.391 1.00 86.94 82 LEU A CA 1
ATOM 648 C C . LEU A 1 82 ? 7.904 -4.422 -45.132 1.00 86.94 82 LEU A C 1
ATOM 650 O O . LEU A 1 82 ? 8.972 -4.933 -44.802 1.00 86.94 82 LEU A O 1
ATOM 654 N N . MET A 1 83 ? 7.822 -3.500 -46.099 1.00 87.44 83 MET A N 1
ATOM 655 C CA . MET A 1 83 ? 8.992 -3.059 -46.873 1.00 87.44 83 MET A CA 1
ATOM 656 C C . MET A 1 83 ? 10.048 -2.410 -45.971 1.00 87.44 83 MET A C 1
ATOM 658 O O . MET A 1 83 ? 11.248 -2.636 -46.139 1.00 87.44 83 MET A O 1
ATOM 662 N N . THR A 1 84 ? 9.620 -1.631 -44.973 1.00 88.81 84 THR A N 1
ATOM 663 C CA . THR A 1 84 ? 10.526 -1.075 -43.964 1.00 88.81 84 THR A CA 1
ATOM 664 C C . THR A 1 84 ? 11.180 -2.176 -43.129 1.00 88.81 84 THR A C 1
ATOM 666 O O . THR A 1 84 ? 12.390 -2.129 -42.919 1.00 88.81 84 THR A O 1
ATOM 669 N N . ALA A 1 85 ? 10.424 -3.181 -42.679 1.00 87.50 85 ALA A N 1
ATOM 670 C CA . ALA A 1 85 ? 10.970 -4.303 -41.918 1.00 87.50 85 ALA A CA 1
ATOM 671 C C . ALA A 1 85 ? 11.984 -5.117 -42.746 1.00 87.50 85 ALA A C 1
ATOM 673 O O . ALA A 1 85 ? 13.059 -5.436 -42.246 1.00 87.50 85 ALA A O 1
ATOM 674 N N . GLN A 1 86 ? 11.712 -5.369 -44.030 1.00 84.69 86 GLN A N 1
ATOM 675 C CA . GLN A 1 86 ? 12.649 -6.049 -44.935 1.00 84.69 86 GLN A CA 1
ATOM 676 C C . GLN A 1 86 ? 13.939 -5.250 -45.168 1.00 84.69 86 GLN A C 1
ATOM 678 O O . GLN A 1 86 ? 15.020 -5.830 -45.212 1.00 84.69 86 GLN A O 1
ATOM 683 N N . LEU A 1 87 ? 13.858 -3.916 -45.261 1.00 85.50 87 LEU A N 1
ATOM 684 C CA . LEU A 1 87 ? 15.041 -3.053 -45.372 1.00 85.50 87 LEU A CA 1
ATOM 685 C C . LEU A 1 87 ? 15.962 -3.162 -44.142 1.00 85.50 87 LEU A C 1
ATOM 687 O O . LEU A 1 87 ? 17.184 -3.065 -44.281 1.00 85.50 87 LEU A O 1
ATOM 691 N N . LEU A 1 88 ? 15.382 -3.345 -42.951 1.00 83.75 88 LEU A N 1
ATOM 692 C CA . LEU A 1 88 ? 16.095 -3.455 -41.671 1.00 83.75 88 LEU A CA 1
ATOM 693 C C . LEU A 1 88 ? 16.583 -4.872 -41.354 1.00 83.75 88 LEU A C 1
ATOM 695 O O . LEU A 1 88 ? 17.465 -5.017 -40.505 1.00 83.75 88 LEU A O 1
ATOM 699 N N . GLY A 1 89 ? 15.993 -5.882 -41.992 1.00 77.38 89 GLY A N 1
ATOM 700 C CA . GLY A 1 89 ? 16.309 -7.292 -41.793 1.00 77.38 89 GLY A CA 1
ATOM 701 C C . GLY A 1 89 ? 17.740 -7.673 -42.200 1.00 77.38 89 GLY A C 1
ATOM 702 O O . GLY A 1 89 ? 18.550 -6.814 -42.570 1.00 77.38 89 GLY A O 1
ATOM 703 N N . PRO A 1 90 ? 18.085 -8.966 -42.110 1.00 74.44 90 PRO A N 1
ATOM 704 C CA . PRO A 1 90 ? 19.401 -9.467 -42.499 1.00 74.44 90 PRO A CA 1
ATOM 705 C C . PRO A 1 90 ? 19.652 -9.322 -44.015 1.00 74.44 90 PRO A C 1
ATOM 707 O O . PRO A 1 90 ? 18.727 -9.377 -44.822 1.00 74.44 90 PRO A O 1
ATOM 710 N N . TRP A 1 91 ? 20.920 -9.127 -44.406 1.00 71.88 91 TRP A N 1
ATOM 711 C CA . TRP A 1 91 ? 21.343 -8.903 -45.799 1.00 71.88 91 TRP A CA 1
ATOM 712 C C . TRP A 1 91 ? 22.458 -9.868 -46.226 1.00 71.88 91 TRP A C 1
ATOM 714 O O . TRP A 1 91 ? 23.428 -10.047 -45.490 1.00 71.88 91 TRP A O 1
ATOM 724 N N . ASP A 1 92 ? 22.372 -10.389 -47.455 1.00 64.44 92 ASP A N 1
ATOM 725 C CA . ASP A 1 92 ? 23.388 -11.279 -48.041 1.00 64.44 92 ASP A CA 1
ATOM 726 C C . ASP A 1 92 ? 24.474 -10.452 -48.730 1.00 64.44 92 ASP A C 1
ATOM 728 O O . ASP A 1 92 ? 24.182 -9.549 -49.524 1.00 64.44 92 ASP A O 1
ATOM 732 N N . TYR A 1 93 ? 25.738 -10.795 -48.494 1.00 61.78 93 TYR A N 1
ATOM 733 C CA . TYR A 1 93 ? 26.848 -10.149 -49.183 1.00 61.78 93 TYR A CA 1
ATOM 734 C C . TYR A 1 93 ? 26.941 -10.599 -50.649 1.00 61.78 93 TYR A C 1
ATOM 736 O O . TYR A 1 93 ? 26.853 -11.794 -50.946 1.00 61.78 93 TYR A O 1
ATOM 744 N N . PRO A 1 94 ? 27.169 -9.671 -51.594 1.00 53.88 94 PRO A N 1
ATOM 745 C CA . PRO A 1 94 ? 27.377 -10.031 -52.987 1.00 53.88 94 PRO A CA 1
ATOM 746 C C . PRO A 1 94 ? 28.750 -10.716 -53.143 1.00 53.88 94 PRO A C 1
ATOM 748 O O . PRO A 1 94 ? 29.769 -10.037 -53.096 1.00 53.88 94 PRO A O 1
ATOM 751 N N . LEU A 1 95 ? 28.749 -12.041 -53.377 1.00 53.12 95 LEU A N 1
ATOM 752 C CA . LEU A 1 95 ? 29.894 -12.904 -53.759 1.00 53.12 95 LEU A CA 1
ATOM 753 C C . LEU A 1 95 ? 30.804 -13.452 -52.630 1.00 53.12 95 LEU A C 1
ATOM 755 O O . LEU A 1 95 ? 32.008 -13.215 -52.653 1.00 53.12 95 LEU A O 1
ATOM 759 N N . SER A 1 96 ? 30.297 -14.276 -51.703 1.00 45.03 96 SER A N 1
ATOM 760 C CA . SER A 1 96 ? 31.177 -15.090 -50.836 1.00 45.03 96 SER A CA 1
ATOM 761 C C . SER A 1 96 ? 30.709 -16.547 -50.736 1.00 45.03 96 SER A C 1
ATOM 763 O O . SER A 1 96 ? 29.658 -16.793 -50.144 1.00 45.03 96 SER A O 1
ATOM 765 N N . PRO A 1 97 ? 31.469 -17.532 -51.253 1.00 40.09 97 PRO A N 1
ATOM 766 C CA . PRO A 1 97 ? 31.284 -18.929 -50.891 1.00 40.09 97 PRO A CA 1
ATOM 767 C C . PRO A 1 97 ? 31.956 -19.194 -49.531 1.00 40.09 97 PRO A C 1
ATOM 769 O O . PRO A 1 97 ? 33.169 -19.085 -49.383 1.00 40.09 97 PRO A O 1
ATOM 772 N N . SER A 1 98 ? 31.137 -19.483 -48.520 1.00 38.62 98 SER A N 1
ATOM 773 C CA . SER A 1 98 ? 31.430 -20.394 -47.397 1.00 38.62 98 SER A CA 1
ATOM 774 C C . SER A 1 98 ? 32.857 -20.446 -46.806 1.00 38.62 98 SER A C 1
ATOM 776 O O . SER A 1 98 ? 33.386 -21.536 -46.596 1.00 38.62 98 SER A O 1
ATOM 778 N N . THR A 1 99 ? 33.488 -19.319 -46.481 1.00 33.94 99 THR A N 1
ATOM 779 C CA . THR A 1 99 ? 34.675 -19.316 -45.605 1.00 33.94 99 THR A CA 1
ATOM 780 C C . THR A 1 99 ? 34.552 -18.221 -44.558 1.00 33.94 99 THR A C 1
ATOM 782 O O . THR A 1 99 ? 34.061 -17.133 -44.852 1.00 33.94 99 THR A O 1
ATOM 785 N N . GLU A 1 100 ? 34.928 -18.573 -43.328 1.00 37.31 100 GLU A N 1
ATOM 786 C CA . GLU A 1 100 ? 34.815 -17.797 -42.092 1.00 37.31 100 GLU A CA 1
ATOM 787 C C . GLU A 1 100 ? 35.125 -16.311 -42.309 1.00 37.31 100 GLU A C 1
ATOM 789 O O . GLU A 1 100 ? 36.269 -15.904 -42.525 1.00 37.31 100 GLU A O 1
ATOM 794 N N . GLN A 1 101 ? 34.080 -15.485 -42.272 1.00 39.50 101 GLN A N 1
ATOM 795 C CA . GLN A 1 101 ? 34.216 -14.042 -42.393 1.00 39.50 101 GLN A CA 1
ATOM 796 C C . GLN A 1 101 ? 34.675 -13.487 -41.048 1.00 39.50 101 GLN A C 1
ATOM 798 O O . GLN A 1 101 ? 33.880 -13.214 -40.156 1.00 39.50 101 GLN A O 1
ATOM 803 N N . SER A 1 102 ? 35.987 -13.310 -40.897 1.00 35.97 102 SER A N 1
ATOM 804 C CA . SER A 1 102 ? 36.519 -12.460 -39.842 1.00 35.97 102 SER A CA 1
ATOM 805 C C . SER A 1 102 ? 36.438 -10.999 -40.302 1.00 35.97 102 SER A C 1
ATOM 807 O O . SER A 1 102 ? 36.968 -10.603 -41.343 1.00 35.97 102 SER A O 1
ATOM 809 N N . LEU A 1 103 ? 35.797 -10.157 -39.495 1.00 39.28 103 LEU A N 1
ATOM 810 C CA . LEU A 1 103 ? 35.740 -8.695 -39.659 1.00 39.28 103 LEU A CA 1
ATOM 811 C C . LEU A 1 103 ? 37.121 -8.004 -39.523 1.00 39.28 103 LEU A C 1
ATOM 813 O O . LEU A 1 103 ? 37.201 -6.774 -39.484 1.00 39.28 103 LEU A O 1
ATOM 817 N N . SER A 1 104 ? 38.212 -8.776 -39.444 1.00 38.16 104 SER A N 1
ATOM 818 C CA . SER A 1 104 ? 39.600 -8.307 -39.490 1.00 38.16 104 SER A CA 1
ATOM 819 C C . SER A 1 104 ? 40.318 -8.625 -40.814 1.00 38.16 104 SER A C 1
ATOM 821 O O . SER A 1 104 ? 41.443 -8.158 -41.001 1.00 38.16 104 SER A O 1
ATOM 823 N N . GLY A 1 105 ? 39.682 -9.357 -41.739 1.00 42.16 105 GLY A N 1
ATOM 824 C CA . GLY A 1 105 ? 40.206 -9.700 -43.066 1.00 42.16 105 GLY A CA 1
ATOM 825 C C . GLY A 1 105 ? 39.562 -8.922 -44.222 1.00 42.16 105 GLY A C 1
ATOM 826 O O . GLY A 1 105 ? 38.693 -8.075 -44.026 1.00 42.16 105 GLY A O 1
ATOM 827 N N . SER A 1 106 ? 39.981 -9.225 -45.456 1.00 37.44 106 SER A N 1
ATOM 828 C CA . SER A 1 106 ? 39.602 -8.588 -46.737 1.00 37.44 106 SE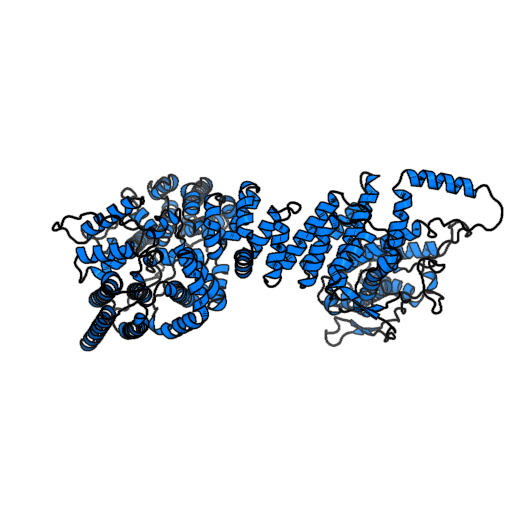R A CA 1
ATOM 829 C C . SER A 1 106 ? 38.100 -8.574 -47.094 1.00 37.44 106 SER A C 1
ATOM 831 O O . SER A 1 106 ? 37.752 -8.231 -48.216 1.00 37.44 106 SER A O 1
ATOM 833 N N . ALA A 1 107 ? 37.207 -8.933 -46.169 1.00 40.94 107 ALA A N 1
ATOM 834 C CA . ALA A 1 107 ? 35.755 -8.964 -46.341 1.00 40.94 107 ALA A CA 1
ATOM 835 C C . ALA A 1 107 ? 35.036 -7.659 -45.915 1.00 40.94 107 ALA A C 1
ATOM 837 O O . ALA A 1 107 ? 33.847 -7.501 -46.181 1.00 40.94 107 ALA A O 1
ATOM 838 N N . ALA A 1 108 ? 35.734 -6.683 -45.317 1.00 49.91 108 ALA A N 1
ATOM 839 C CA . ALA A 1 108 ? 35.183 -5.378 -44.898 1.00 49.91 108 ALA A CA 1
ATOM 840 C C . ALA A 1 108 ? 34.883 -4.394 -46.061 1.00 49.91 108 ALA A C 1
ATOM 842 O O . ALA A 1 108 ? 34.950 -3.171 -45.896 1.00 49.91 108 ALA A O 1
ATOM 843 N N . ASP A 1 109 ? 34.588 -4.911 -47.254 1.00 55.81 109 ASP A N 1
ATOM 844 C CA . ASP A 1 109 ? 34.445 -4.117 -48.476 1.00 55.81 109 ASP A CA 1
ATOM 845 C C . ASP A 1 109 ? 33.012 -3.635 -48.729 1.00 55.81 109 ASP A C 1
ATOM 847 O O . ASP A 1 109 ? 32.825 -2.738 -49.553 1.00 55.81 109 ASP A O 1
ATOM 851 N N . TRP A 1 110 ? 32.019 -4.161 -48.002 1.00 65.81 110 TRP A N 1
ATOM 852 C CA . TRP A 1 110 ? 30.596 -3.926 -48.254 1.00 65.81 110 TRP A CA 1
ATOM 853 C C . TRP A 1 110 ? 29.827 -3.548 -46.989 1.00 65.81 110 TRP A C 1
ATOM 855 O O . TRP A 1 110 ? 29.845 -4.259 -45.989 1.00 65.81 110 TRP A O 1
ATOM 865 N N . ILE A 1 111 ? 29.094 -2.439 -47.053 1.00 71.88 111 ILE A N 1
ATOM 866 C CA . ILE A 1 111 ? 28.255 -1.948 -45.961 1.00 71.88 111 ILE A CA 1
ATOM 867 C C . ILE A 1 111 ? 26.775 -2.011 -46.366 1.00 71.88 111 ILE A C 1
ATOM 869 O O . ILE A 1 111 ? 26.416 -1.377 -47.363 1.00 71.88 111 ILE A O 1
ATOM 873 N N . PRO A 1 112 ? 25.908 -2.711 -45.607 1.00 74.38 112 PRO A N 1
ATOM 874 C CA . PRO A 1 112 ? 24.497 -2.860 -45.954 1.00 74.38 112 PRO A CA 1
ATOM 875 C C . PRO A 1 112 ? 23.680 -1.578 -45.689 1.00 74.38 112 PRO A C 1
ATOM 877 O O . PRO A 1 112 ? 24.028 -0.803 -44.787 1.00 74.38 112 PRO A O 1
ATOM 880 N N . PRO A 1 113 ? 22.550 -1.377 -46.400 1.00 75.19 113 PRO A N 1
ATOM 881 C CA . PRO A 1 113 ? 21.682 -0.201 -46.265 1.00 75.19 113 PRO A CA 1
ATOM 882 C C . PRO A 1 113 ? 21.252 0.119 -44.829 1.00 75.19 113 PRO A C 1
ATOM 884 O O . PRO A 1 113 ? 21.335 1.275 -44.407 1.00 75.19 113 PRO A O 1
ATOM 887 N N . ALA A 1 114 ? 20.854 -0.899 -44.056 1.00 75.31 114 ALA A N 1
ATOM 888 C CA . ALA A 1 114 ? 20.418 -0.741 -42.667 1.00 75.31 114 ALA A CA 1
ATOM 889 C C . ALA A 1 114 ? 21.501 -0.087 -41.790 1.00 75.31 114 ALA A C 1
ATOM 891 O O . ALA A 1 114 ? 21.221 0.795 -40.982 1.00 75.31 114 ALA A O 1
ATOM 892 N N . SER A 1 115 ? 22.766 -0.455 -41.996 1.00 75.88 115 SER A N 1
ATOM 893 C CA . SER A 1 115 ? 23.882 0.106 -41.233 1.00 75.88 115 SER A CA 1
ATOM 894 C C . SER A 1 115 ? 24.260 1.525 -41.705 1.00 75.88 115 SER A C 1
ATOM 896 O O . SER A 1 115 ? 24.780 2.318 -40.923 1.00 75.88 115 SER A O 1
ATOM 898 N N . ILE A 1 116 ? 23.962 1.897 -42.959 1.00 78.38 116 ILE A N 1
ATOM 899 C CA . ILE A 1 116 ? 24.119 3.281 -43.454 1.00 78.38 116 ILE A CA 1
ATOM 900 C C . ILE A 1 116 ? 23.088 4.203 -42.798 1.00 78.38 116 ILE A C 1
ATOM 902 O O . ILE A 1 116 ? 23.432 5.316 -42.399 1.00 78.38 116 ILE A O 1
ATOM 906 N N . LEU A 1 117 ? 21.843 3.740 -42.645 1.00 78.25 117 LEU A N 1
ATOM 907 C CA . LEU A 1 117 ? 20.797 4.477 -41.930 1.00 78.25 117 LEU A CA 1
ATOM 908 C C . LEU A 1 117 ? 21.203 4.764 -40.476 1.00 78.25 117 LEU A C 1
ATOM 910 O O . LEU A 1 117 ? 20.967 5.871 -39.992 1.00 78.25 117 LEU A O 1
ATOM 914 N N . ALA A 1 118 ? 21.917 3.839 -39.827 1.00 74.62 118 ALA A N 1
ATOM 915 C CA . ALA A 1 118 ? 22.501 4.047 -38.498 1.00 74.62 118 ALA A CA 1
ATOM 916 C C . ALA A 1 118 ? 23.483 5.218 -38.413 1.00 74.62 118 ALA A C 1
ATOM 918 O O . ALA A 1 118 ? 23.624 5.855 -37.371 1.00 74.62 118 ALA A O 1
ATOM 919 N N . CYS A 1 119 ? 24.160 5.539 -39.516 1.00 73.81 119 CYS A N 1
ATOM 920 C CA . CYS A 1 119 ? 25.069 6.679 -39.561 1.00 73.81 119 CYS A CA 1
ATOM 921 C C . CYS A 1 119 ? 24.358 8.024 -39.715 1.00 73.81 119 CYS A C 1
ATOM 923 O O . CYS A 1 119 ? 24.958 9.048 -39.373 1.00 73.81 119 CYS A O 1
ATOM 925 N N . ILE A 1 120 ? 23.132 8.018 -40.248 1.00 82.25 120 ILE A N 1
ATOM 926 C CA . ILE A 1 120 ? 22.294 9.207 -40.433 1.00 82.25 120 ILE A CA 1
ATOM 927 C C . ILE A 1 120 ? 21.555 9.534 -39.131 1.00 82.25 120 ILE A C 1
ATOM 929 O O . ILE A 1 120 ? 21.569 10.688 -38.714 1.00 82.25 120 ILE A O 1
ATOM 933 N N . ASP A 1 121 ? 20.975 8.523 -38.479 1.00 83.19 121 ASP A N 1
ATOM 934 C CA . ASP A 1 121 ? 20.261 8.657 -37.206 1.00 83.19 121 ASP A CA 1
ATOM 935 C C . ASP A 1 121 ? 20.659 7.546 -36.232 1.00 83.19 121 ASP A C 1
ATOM 937 O O . ASP A 1 121 ? 20.078 6.460 -36.194 1.00 83.19 121 ASP A O 1
ATOM 941 N N . MET A 1 122 ? 21.669 7.851 -35.425 1.00 79.69 122 MET A N 1
ATOM 942 C CA . MET A 1 122 ? 22.247 6.934 -34.447 1.00 79.69 122 MET A CA 1
ATOM 943 C C . MET A 1 122 ? 21.314 6.652 -33.256 1.00 79.69 122 MET A C 1
ATOM 945 O O . MET A 1 122 ? 21.426 5.593 -32.652 1.00 79.69 122 MET A O 1
ATOM 949 N N . GLN A 1 123 ? 20.391 7.560 -32.920 1.00 83.94 123 GLN A N 1
ATOM 950 C CA . GLN A 1 123 ? 19.463 7.390 -31.790 1.00 83.94 123 GLN A CA 1
ATOM 951 C C . GLN A 1 123 ? 18.202 6.599 -32.171 1.00 83.94 123 GLN A C 1
ATOM 953 O O . GLN A 1 123 ? 17.351 6.341 -31.318 1.00 83.94 123 GLN A O 1
ATOM 958 N N . ALA A 1 124 ? 18.062 6.236 -33.452 1.00 86.69 124 ALA A N 1
ATOM 959 C CA . ALA A 1 124 ? 16.859 5.614 -33.997 1.00 86.69 124 ALA A CA 1
ATOM 960 C C . ALA A 1 124 ? 15.586 6.423 -33.661 1.00 86.69 124 ALA A C 1
ATOM 962 O O . ALA A 1 124 ? 14.542 5.868 -33.304 1.00 86.69 124 ALA A O 1
ATOM 963 N N . THR A 1 125 ? 15.667 7.755 -33.752 1.00 87.56 125 THR A N 1
ATOM 964 C CA . THR A 1 125 ? 14.542 8.662 -33.470 1.00 87.56 125 THR A CA 1
ATOM 965 C C . THR A 1 125 ? 13.345 8.370 -34.370 1.00 87.56 125 THR A C 1
ATOM 967 O O . THR A 1 125 ? 12.207 8.347 -33.898 1.00 87.56 125 THR A O 1
ATOM 970 N N . TRP A 1 126 ? 13.594 8.051 -35.643 1.00 88.19 126 TRP A N 1
ATOM 971 C CA . TRP A 1 126 ? 12.537 7.641 -36.563 1.00 88.19 126 TRP A CA 1
ATOM 972 C C . TRP A 1 126 ? 11.860 6.339 -36.108 1.00 88.19 126 TRP A C 1
ATOM 974 O O . TRP A 1 126 ? 10.637 6.251 -36.127 1.00 88.19 126 TRP A O 1
ATOM 984 N N . PHE A 1 127 ? 12.629 5.356 -35.628 1.00 89.31 127 PHE A N 1
ATOM 985 C CA . PHE A 1 127 ? 12.101 4.067 -35.173 1.00 89.31 127 PHE A CA 1
ATOM 986 C C . PHE A 1 127 ? 11.226 4.238 -33.931 1.00 89.31 127 PHE A C 1
ATOM 988 O O . PHE A 1 127 ? 10.130 3.688 -33.860 1.00 89.31 127 PHE A O 1
ATOM 995 N N . THR A 1 128 ? 11.678 5.072 -32.989 1.00 87.06 128 THR A N 1
ATOM 996 C CA . THR A 1 128 ? 10.902 5.442 -31.796 1.00 87.06 128 THR A CA 1
ATOM 997 C C . THR A 1 128 ? 9.578 6.095 -32.206 1.00 87.06 128 THR A C 1
ATOM 999 O O . THR A 1 128 ? 8.513 5.705 -31.730 1.00 87.06 128 THR A O 1
ATOM 1002 N N . ARG A 1 129 ? 9.613 7.044 -33.153 1.00 87.44 129 ARG A N 1
ATOM 1003 C CA . ARG A 1 129 ? 8.409 7.710 -33.670 1.00 87.44 129 ARG A CA 1
ATOM 1004 C C . ARG A 1 129 ? 7.441 6.712 -34.297 1.00 87.44 129 ARG A C 1
ATOM 1006 O O . ARG A 1 129 ? 6.264 6.735 -33.952 1.00 87.44 129 ARG A O 1
ATOM 1013 N N . TRP A 1 130 ? 7.929 5.819 -35.157 1.00 88.06 130 TRP A N 1
ATOM 1014 C CA . TRP A 1 130 ? 7.128 4.757 -35.776 1.00 88.06 130 TRP A CA 1
ATOM 1015 C C . TRP A 1 130 ? 6.502 3.846 -34.722 1.00 88.06 130 TRP A C 1
ATOM 1017 O O . TRP A 1 130 ? 5.311 3.559 -34.774 1.00 88.06 130 TRP A O 1
ATOM 1027 N N . HIS A 1 131 ? 7.270 3.432 -33.718 1.00 86.00 131 HIS A N 1
ATOM 1028 C CA . HIS A 1 131 ? 6.753 2.573 -32.662 1.00 86.00 131 HIS A CA 1
ATOM 1029 C C . HIS A 1 131 ? 5.640 3.251 -31.838 1.00 86.00 131 HIS A C 1
ATOM 1031 O O . HIS A 1 131 ? 4.630 2.620 -31.515 1.00 86.00 131 HIS A O 1
ATOM 1037 N N . LEU A 1 132 ? 5.789 4.544 -31.529 1.00 84.00 132 LEU A N 1
ATOM 1038 C CA . LEU A 1 132 ? 4.820 5.299 -30.730 1.00 84.00 132 LEU A CA 1
ATOM 1039 C C . LEU A 1 132 ? 3.547 5.658 -31.502 1.00 84.00 132 LEU A C 1
ATOM 1041 O O . LEU A 1 132 ? 2.457 5.552 -30.946 1.00 84.00 132 LEU A O 1
ATOM 1045 N N . THR A 1 133 ? 3.682 6.056 -32.767 1.00 84.31 133 THR A N 1
ATOM 1046 C CA . THR A 1 133 ? 2.575 6.594 -33.580 1.00 84.31 133 THR A CA 1
ATOM 1047 C C . THR A 1 133 ? 1.835 5.534 -34.397 1.00 84.31 133 THR A C 1
ATOM 1049 O O . THR A 1 133 ? 0.818 5.852 -35.007 1.00 84.31 133 THR A O 1
ATOM 1052 N N . CYS A 1 134 ? 2.285 4.268 -34.392 1.00 83.81 134 CYS A N 1
ATOM 1053 C CA . CYS A 1 134 ? 1.649 3.198 -35.169 1.00 83.81 134 CYS A CA 1
ATOM 1054 C C . CYS A 1 134 ? 0.217 2.936 -34.702 1.00 83.81 134 CYS A C 1
ATOM 1056 O O . CYS A 1 134 ? 0.047 2.412 -33.596 1.00 83.81 134 CYS A O 1
ATOM 1058 N N . PRO A 1 135 ? -0.813 3.186 -35.542 1.00 77.12 135 PRO A N 1
ATOM 1059 C CA . PRO A 1 135 ? -2.193 2.878 -35.175 1.00 77.12 135 PRO A CA 1
ATOM 1060 C C . PRO A 1 135 ? -2.416 1.367 -35.011 1.00 77.12 135 PRO A C 1
ATOM 1062 O O . PRO A 1 135 ? -3.340 0.948 -34.324 1.00 77.12 135 PRO A O 1
ATOM 1065 N N . ARG A 1 136 ? -1.558 0.529 -35.616 1.00 82.25 136 ARG A N 1
ATOM 1066 C CA . ARG A 1 136 ? -1.629 -0.940 -35.564 1.00 82.25 136 ARG A CA 1
ATOM 1067 C C . ARG A 1 136 ? -0.307 -1.547 -35.108 1.00 82.25 136 ARG A C 1
ATOM 1069 O O . ARG A 1 136 ? 0.403 -2.191 -35.880 1.00 82.25 136 ARG A O 1
ATOM 1076 N N . LYS A 1 137 ? 0.027 -1.360 -33.826 1.00 85.38 137 LYS A N 1
ATOM 1077 C CA . LYS A 1 137 ? 1.279 -1.868 -33.230 1.00 85.38 137 LYS A CA 1
ATOM 1078 C C . LYS A 1 137 ? 1.477 -3.375 -33.424 1.00 85.38 137 LYS A C 1
ATOM 1080 O O . LYS A 1 137 ? 2.596 -3.794 -33.700 1.00 85.38 137 LYS A O 1
ATOM 1085 N N . GLY A 1 138 ? 0.403 -4.167 -33.353 1.00 84.56 138 GLY A N 1
ATOM 1086 C CA . GLY A 1 138 ? 0.453 -5.612 -33.610 1.00 84.56 138 GLY A CA 1
ATOM 1087 C C . GLY A 1 138 ? 1.004 -5.956 -35.000 1.00 84.56 138 GLY A C 1
ATOM 1088 O O . GLY A 1 138 ? 1.922 -6.764 -35.098 1.00 84.56 138 GLY A O 1
ATOM 1089 N N . GLN A 1 139 ? 0.536 -5.273 -36.055 1.00 85.56 139 GLN A N 1
ATOM 1090 C CA . GLN A 1 139 ? 1.019 -5.474 -37.431 1.00 85.56 139 GLN A CA 1
ATOM 1091 C C . GLN A 1 139 ? 2.502 -5.117 -37.577 1.00 85.56 139 GLN A C 1
ATOM 1093 O O . GLN A 1 139 ? 3.252 -5.828 -38.246 1.00 85.56 139 GLN A O 1
ATOM 1098 N N . TRP A 1 140 ? 2.934 -4.014 -36.958 1.00 88.38 140 TRP A N 1
ATOM 1099 C CA . TRP A 1 140 ? 4.331 -3.584 -36.998 1.00 88.38 140 TRP A CA 1
ATOM 1100 C C . TRP A 1 140 ? 5.257 -4.610 -36.338 1.00 88.38 140 TRP A C 1
ATOM 1102 O O . TRP A 1 140 ? 6.247 -5.022 -36.937 1.00 88.38 140 TRP A O 1
ATOM 1112 N N . LEU A 1 141 ? 4.902 -5.079 -35.140 1.00 88.12 141 LEU A N 1
ATOM 1113 C CA . LEU A 1 141 ? 5.688 -6.078 -34.413 1.00 88.12 141 LEU A CA 1
ATOM 1114 C C . LEU A 1 141 ? 5.707 -7.428 -35.136 1.00 88.12 141 LEU A C 1
ATOM 1116 O O . LEU A 1 141 ? 6.765 -8.043 -35.227 1.00 88.12 141 LEU A O 1
ATOM 1120 N N . HIS A 1 142 ? 4.576 -7.844 -35.712 1.00 84.50 142 HIS A N 1
ATOM 1121 C CA . HIS A 1 142 ? 4.515 -9.040 -36.550 1.00 84.50 142 HIS A CA 1
ATOM 1122 C C . HIS A 1 142 ? 5.441 -8.914 -37.771 1.00 84.50 142 HIS A C 1
ATOM 1124 O O . HIS A 1 142 ? 6.234 -9.811 -38.033 1.00 84.50 142 HIS A O 1
ATOM 1130 N N . SER A 1 143 ? 5.448 -7.757 -38.445 1.00 86.50 143 SER A N 1
ATOM 1131 C CA . SER A 1 143 ? 6.342 -7.500 -39.587 1.00 86.50 143 SER A CA 1
ATOM 1132 C C . SER A 1 143 ? 7.824 -7.554 -39.200 1.00 86.50 143 SER A C 1
ATOM 1134 O O . SER A 1 143 ? 8.638 -8.097 -39.942 1.00 86.50 143 SER A O 1
ATOM 1136 N N . LEU A 1 144 ? 8.190 -7.021 -38.029 1.00 87.88 144 LEU A N 1
ATOM 1137 C CA . LEU A 1 144 ? 9.562 -7.088 -37.514 1.00 87.88 144 LEU A CA 1
ATOM 1138 C C . LEU A 1 144 ? 10.000 -8.518 -37.168 1.00 87.88 144 LEU A C 1
ATOM 1140 O O . LEU A 1 144 ? 11.171 -8.853 -37.358 1.00 87.88 144 LEU A O 1
ATOM 1144 N N . HIS A 1 145 ? 9.083 -9.337 -36.652 1.00 84.50 145 HIS A N 1
ATOM 1145 C CA . HIS A 1 145 ? 9.336 -10.738 -36.325 1.00 84.50 145 HIS A CA 1
ATOM 1146 C C . HIS A 1 145 ? 9.527 -11.585 -37.590 1.00 84.50 145 HIS A C 1
ATOM 1148 O O . HIS A 1 145 ? 10.571 -12.215 -37.751 1.00 84.50 145 HIS A O 1
ATOM 1154 N N . GLU A 1 146 ? 8.572 -11.531 -38.524 1.00 81.75 146 GLU A N 1
ATOM 1155 C CA . GLU A 1 146 ? 8.605 -12.326 -39.761 1.00 81.75 146 GLU A CA 1
ATOM 1156 C C . GLU A 1 146 ? 9.800 -11.972 -40.654 1.00 81.75 146 GLU A C 1
ATOM 1158 O O . GLU A 1 146 ? 10.436 -12.852 -41.234 1.00 81.75 146 GLU A O 1
ATOM 1163 N N . CYS A 1 147 ? 10.185 -10.693 -40.699 1.00 81.38 147 CYS A N 1
ATOM 1164 C CA . CYS A 1 147 ? 11.381 -10.235 -41.412 1.00 81.38 147 CYS A CA 1
ATOM 1165 C C . CYS A 1 147 ? 12.695 -10.453 -40.634 1.00 81.38 147 CYS A C 1
ATOM 1167 O O . CYS A 1 147 ? 13.730 -9.926 -41.043 1.00 81.38 147 CYS A O 1
ATOM 1169 N N . GLN A 1 148 ? 12.675 -11.186 -39.513 1.00 81.94 148 GLN A N 1
ATOM 1170 C CA . GLN A 1 148 ? 13.846 -11.514 -38.685 1.00 81.94 148 GLN A CA 1
ATOM 1171 C C . GLN A 1 148 ? 14.625 -10.290 -38.170 1.00 81.94 148 GLN A C 1
ATOM 1173 O O . GLN A 1 148 ? 15.798 -10.395 -37.812 1.00 81.94 148 GLN A O 1
ATOM 1178 N N . VAL A 1 149 ? 13.990 -9.115 -38.085 1.00 85.62 149 VAL A N 1
ATOM 1179 C CA . VAL A 1 149 ? 14.652 -7.877 -37.639 1.00 85.62 149 VAL A CA 1
ATOM 1180 C C . VAL A 1 149 ? 15.050 -7.986 -36.171 1.00 85.62 149 VAL A C 1
ATOM 1182 O O . VAL A 1 149 ? 16.162 -7.620 -35.805 1.00 85.62 149 VAL A O 1
ATOM 1185 N N . ILE A 1 150 ? 14.163 -8.521 -35.326 1.00 87.81 150 ILE A N 1
ATOM 1186 C CA . ILE A 1 150 ? 14.425 -8.705 -33.889 1.00 87.81 150 ILE A CA 1
ATOM 1187 C C . ILE A 1 150 ? 15.632 -9.626 -33.690 1.00 87.81 150 ILE A C 1
ATOM 1189 O O . ILE A 1 150 ? 16.568 -9.268 -32.976 1.00 87.81 150 ILE A O 1
ATOM 1193 N N . ARG A 1 151 ? 15.634 -10.775 -34.377 1.00 85.69 151 ARG A N 1
ATOM 1194 C CA . ARG A 1 151 ? 16.741 -11.732 -34.354 1.00 85.69 151 ARG A CA 1
ATOM 1195 C C . ARG A 1 151 ? 18.044 -11.074 -34.803 1.00 85.69 151 ARG A C 1
ATOM 1197 O O . ARG A 1 151 ? 19.021 -11.132 -34.070 1.00 85.69 151 ARG A O 1
ATOM 1204 N N . HIS A 1 152 ? 18.037 -10.367 -35.932 1.00 83.69 152 HIS A N 1
ATOM 1205 C CA . HIS A 1 152 ? 19.205 -9.656 -36.466 1.00 83.69 152 HIS A CA 1
ATOM 1206 C C . HIS A 1 152 ? 19.780 -8.609 -35.497 1.00 83.69 152 HIS A C 1
ATOM 1208 O O . HIS A 1 152 ? 20.995 -8.471 -35.364 1.00 83.69 152 HIS A O 1
ATOM 1214 N N . LEU A 1 153 ? 18.929 -7.871 -34.777 1.00 87.62 153 LEU A N 1
ATOM 1215 C CA . LEU A 1 153 ? 19.388 -6.919 -33.757 1.00 87.62 153 LEU A CA 1
ATOM 1216 C C . LEU A 1 153 ? 20.051 -7.631 -32.565 1.00 87.62 153 LEU A C 1
ATOM 1218 O O . LEU A 1 153 ? 21.044 -7.132 -32.035 1.00 87.62 153 LEU A O 1
ATOM 1222 N N . ILE A 1 154 ? 19.542 -8.797 -32.162 1.00 89.62 154 ILE A N 1
ATOM 1223 C CA . ILE A 1 154 ? 20.148 -9.614 -31.101 1.00 89.62 154 ILE A CA 1
ATOM 1224 C C . ILE A 1 154 ? 21.449 -10.265 -31.568 1.00 89.62 154 ILE A C 1
ATOM 1226 O O . ILE A 1 154 ? 22.421 -10.240 -30.822 1.00 89.62 154 ILE A O 1
ATOM 1230 N N . GLU A 1 155 ? 21.518 -10.759 -32.804 1.00 85.25 155 GLU A N 1
ATOM 1231 C CA . GLU A 1 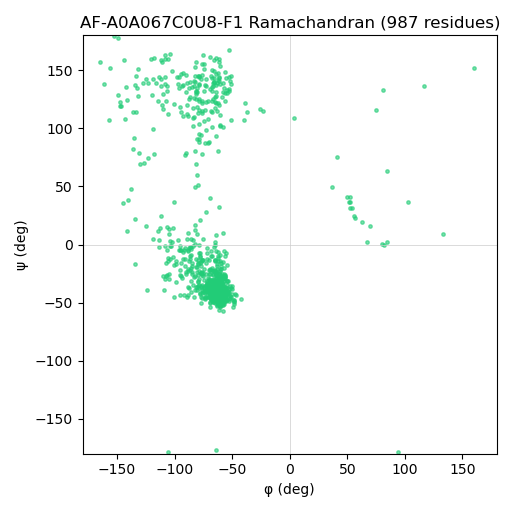155 ? 22.755 -11.269 -33.413 1.00 85.25 155 GLU A CA 1
ATOM 1232 C C . GLU A 1 155 ? 23.850 -10.195 -33.395 1.00 85.25 155 GLU A C 1
ATOM 1234 O O . GLU A 1 155 ? 24.970 -10.451 -32.950 1.00 85.25 155 GLU A O 1
ATOM 1239 N N . ARG A 1 156 ? 23.509 -8.952 -33.763 1.00 82.81 156 ARG A N 1
ATOM 1240 C CA . ARG A 1 156 ? 24.426 -7.804 -33.664 1.00 82.81 156 ARG A CA 1
ATOM 1241 C C . ARG A 1 156 ? 24.899 -7.540 -32.238 1.00 82.81 156 ARG A C 1
ATOM 1243 O O . ARG A 1 156 ? 26.059 -7.184 -32.057 1.00 82.81 156 ARG A O 1
ATOM 1250 N N . LEU A 1 157 ? 24.036 -7.698 -31.235 1.00 87.69 157 LEU A N 1
ATOM 1251 C CA . LEU A 1 157 ? 24.428 -7.556 -29.832 1.00 87.69 157 LEU A CA 1
ATOM 1252 C C . LEU A 1 157 ? 25.379 -8.690 -29.409 1.00 87.69 157 LEU A C 1
ATOM 1254 O O . LEU A 1 157 ? 26.442 -8.414 -28.858 1.00 87.69 157 LEU A O 1
ATOM 1258 N N . VAL A 1 158 ? 25.040 -9.949 -29.710 1.00 85.56 158 VAL A N 1
ATOM 1259 C CA . VAL A 1 158 ? 25.821 -11.154 -29.361 1.00 85.56 158 VAL A CA 1
ATOM 1260 C C . VAL A 1 158 ? 27.222 -11.112 -29.985 1.00 85.56 158 VAL A C 1
ATOM 1262 O O . VAL A 1 158 ? 28.232 -11.266 -29.292 1.00 85.56 158 VAL A O 1
ATOM 1265 N N . HIS A 1 159 ? 27.308 -10.819 -31.283 1.00 80.94 159 HIS A N 1
ATOM 1266 C CA . HIS A 1 159 ? 28.579 -10.710 -32.007 1.00 80.94 159 HIS A CA 1
ATOM 1267 C C . HIS A 1 159 ? 29.239 -9.326 -31.874 1.00 80.94 159 HIS A C 1
ATOM 1269 O O . HIS A 1 159 ? 30.329 -9.076 -32.394 1.00 80.94 159 HIS A O 1
ATOM 1275 N N . GLY A 1 160 ? 28.642 -8.431 -31.083 1.00 72.06 160 GLY A N 1
ATOM 1276 C CA . GLY A 1 160 ? 29.123 -7.070 -30.876 1.00 72.06 160 GLY A CA 1
ATOM 1277 C C . GLY A 1 160 ? 30.505 -6.955 -30.234 1.00 72.06 160 GLY A C 1
ATOM 1278 O O . GLY A 1 160 ? 31.127 -5.895 -30.329 1.00 72.06 160 GLY A O 1
ATOM 1279 N N . HIS A 1 161 ? 31.035 -8.035 -29.653 1.00 68.75 161 HIS A N 1
ATOM 1280 C CA . HIS A 1 161 ? 32.391 -8.102 -29.101 1.00 68.75 161 HIS A CA 1
ATOM 1281 C C . HIS A 1 161 ? 33.472 -7.711 -30.127 1.00 68.75 161 HIS A C 1
ATOM 1283 O O . HIS A 1 161 ? 34.466 -7.080 -29.769 1.00 68.75 161 HIS A O 1
ATOM 1289 N N . VAL A 1 162 ? 33.248 -7.971 -31.421 1.00 65.00 162 VAL A N 1
ATOM 1290 C CA . VAL A 1 162 ? 34.147 -7.536 -32.500 1.00 65.00 162 VAL A CA 1
ATOM 1291 C C . VAL A 1 162 ? 34.177 -6.012 -32.631 1.00 65.00 162 VAL A C 1
ATOM 1293 O O . VAL A 1 162 ? 35.245 -5.402 -32.726 1.00 65.00 162 VAL A O 1
ATOM 1296 N N . ALA A 1 163 ? 33.009 -5.369 -32.597 1.00 62.59 163 ALA A N 1
ATOM 1297 C CA . ALA A 1 163 ? 32.920 -3.914 -32.594 1.00 62.59 163 ALA A CA 1
ATOM 1298 C C . ALA A 1 163 ? 33.569 -3.336 -31.325 1.00 62.59 163 ALA A C 1
ATOM 1300 O O . ALA A 1 163 ? 34.321 -2.368 -31.416 1.00 62.59 163 ALA A O 1
ATOM 1301 N N . VAL A 1 164 ? 33.367 -3.976 -30.168 1.00 62.59 164 VAL A N 1
ATOM 1302 C CA . VAL A 1 164 ? 33.967 -3.600 -28.876 1.00 62.59 164 VAL A CA 1
ATOM 1303 C C . VAL A 1 164 ? 35.504 -3.716 -28.880 1.00 62.59 164 VAL A C 1
ATOM 1305 O O . VAL A 1 164 ? 36.196 -2.827 -28.379 1.00 62.59 164 VAL A O 1
ATOM 1308 N N . GLU A 1 165 ? 36.082 -4.738 -29.512 1.00 65.38 165 GLU A N 1
ATOM 1309 C CA . GLU A 1 165 ? 37.535 -4.856 -29.719 1.00 65.38 165 GLU A CA 1
ATOM 1310 C C . GLU A 1 165 ? 38.073 -3.689 -30.571 1.00 65.38 165 GLU A C 1
ATOM 1312 O O . GLU A 1 165 ? 39.087 -3.062 -30.234 1.00 65.38 165 GLU A O 1
ATOM 1317 N N . LEU A 1 166 ? 37.391 -3.369 -31.676 1.00 60.12 166 LEU A N 1
ATOM 1318 C CA . LEU A 1 166 ? 37.759 -2.257 -32.560 1.00 60.12 166 LEU A CA 1
ATOM 1319 C C . LEU A 1 166 ? 37.651 -0.907 -31.849 1.00 60.12 166 LEU A C 1
ATOM 1321 O O . LEU A 1 166 ? 38.512 -0.035 -32.008 1.00 60.12 166 LEU A O 1
ATOM 1325 N N . TRP A 1 167 ? 36.629 -0.757 -31.013 1.00 63.59 167 TRP A N 1
ATOM 1326 C CA . TRP A 1 167 ? 36.447 0.381 -30.127 1.00 63.59 167 TRP A CA 1
ATOM 1327 C C . TRP A 1 167 ? 37.630 0.542 -29.168 1.00 63.59 167 TRP A C 1
ATOM 1329 O O . TRP A 1 167 ? 38.185 1.637 -29.047 1.00 63.59 167 TRP A O 1
ATOM 1339 N N . ARG A 1 168 ? 38.097 -0.542 -28.549 1.00 60.03 168 ARG A N 1
ATOM 1340 C CA . ARG A 1 168 ? 39.253 -0.500 -27.646 1.00 60.03 168 ARG A CA 1
ATOM 1341 C C . ARG A 1 168 ? 40.554 -0.111 -28.353 1.00 60.03 168 ARG A C 1
ATOM 1343 O O . ARG A 1 168 ? 41.316 0.706 -27.831 1.00 60.03 168 ARG A O 1
ATOM 1350 N N . LYS A 1 169 ? 40.832 -0.680 -29.534 1.00 59.47 169 LYS A N 1
ATOM 1351 C CA . LYS A 1 169 ? 42.071 -0.413 -30.298 1.00 59.47 169 LYS A CA 1
ATOM 1352 C C . LYS A 1 169 ? 42.203 1.062 -30.689 1.00 59.47 169 LYS A C 1
ATOM 1354 O O . LYS A 1 169 ? 43.299 1.612 -30.621 1.00 59.47 169 LYS A O 1
ATOM 1359 N N . PHE A 1 170 ? 41.094 1.720 -31.023 1.00 50.19 170 PHE A N 1
ATOM 1360 C CA . PHE A 1 170 ? 41.077 3.140 -31.384 1.00 50.19 170 PHE A CA 1
ATOM 1361 C C . PHE A 1 170 ? 41.464 4.064 -30.213 1.00 50.19 170 PHE A C 1
ATOM 1363 O O . PHE A 1 170 ? 42.242 4.998 -30.399 1.00 50.19 170 PHE A O 1
ATOM 1370 N N . SER A 1 171 ? 41.008 3.760 -28.992 1.00 49.44 171 SER A N 1
ATOM 1371 C CA . SER A 1 171 ? 41.257 4.588 -27.802 1.00 49.44 171 SER A CA 1
ATOM 1372 C C . SER A 1 171 ? 42.741 4.676 -27.413 1.00 49.44 171 SER A C 1
ATOM 1374 O O . SER A 1 171 ? 43.202 5.733 -26.986 1.00 49.44 171 SER A O 1
ATOM 1376 N N . ARG A 1 172 ? 43.532 3.609 -27.614 1.00 50.47 172 ARG A N 1
ATOM 1377 C CA . ARG A 1 172 ? 44.980 3.606 -27.301 1.00 50.47 172 ARG A CA 1
ATOM 1378 C C . ARG A 1 172 ? 45.783 4.601 -28.145 1.00 50.47 172 ARG A C 1
ATOM 1380 O O . ARG A 1 172 ? 46.840 5.052 -27.715 1.00 50.47 172 ARG A O 1
ATOM 1387 N N . HIS A 1 173 ? 45.292 4.942 -29.335 1.00 44.34 173 HIS A N 1
ATOM 1388 C CA . HIS A 1 173 ? 45.979 5.839 -30.264 1.00 44.34 173 HIS A CA 1
ATOM 1389 C C . HIS A 1 173 ? 45.598 7.315 -30.090 1.00 44.34 173 HIS A C 1
ATOM 1391 O O . HIS A 1 173 ? 46.345 8.181 -30.542 1.00 44.34 173 HIS A O 1
ATOM 1397 N N . THR A 1 174 ? 44.467 7.609 -29.440 1.00 41.44 174 THR A N 1
ATOM 1398 C CA . THR A 1 174 ? 43.950 8.977 -29.271 1.00 41.44 174 THR A CA 1
ATOM 1399 C C . THR A 1 174 ? 44.079 9.524 -27.849 1.00 41.44 174 THR A C 1
ATOM 1401 O O . THR A 1 174 ? 43.964 10.731 -27.684 1.00 41.44 174 THR A O 1
ATOM 1404 N N . MET A 1 175 ? 44.329 8.678 -26.839 1.00 39.09 175 MET A N 1
ATOM 1405 C CA . MET A 1 175 ? 44.238 9.061 -25.416 1.00 39.09 175 MET A CA 1
ATOM 1406 C C . MET A 1 175 ? 45.566 9.183 -24.651 1.00 39.09 175 MET A C 1
ATOM 1408 O O . MET A 1 175 ? 45.536 9.544 -23.480 1.00 39.09 175 MET A O 1
ATOM 1412 N N . SER A 1 176 ? 46.737 8.923 -25.253 1.00 39.16 176 SER A N 1
ATOM 1413 C CA . SER A 1 176 ? 48.026 9.160 -24.572 1.00 39.16 176 SER A CA 1
ATOM 1414 C C . SER A 1 176 ? 48.872 10.234 -25.275 1.00 39.16 176 SER A C 1
ATOM 1416 O O . SER A 1 176 ? 48.992 10.205 -26.506 1.00 39.16 176 SER A O 1
ATOM 1418 N N . PRO A 1 177 ? 49.541 11.144 -24.532 1.00 41.72 177 PRO A N 1
ATOM 1419 C CA . PRO A 1 177 ? 50.538 12.058 -25.102 1.00 41.72 177 PRO A CA 1
ATOM 1420 C C . PRO A 1 177 ? 51.677 11.310 -25.824 1.00 41.72 177 PRO A C 1
ATOM 1422 O O . PRO A 1 177 ? 52.252 11.810 -26.791 1.00 41.72 177 PRO A O 1
ATOM 1425 N N . ALA A 1 178 ? 51.962 10.069 -25.409 1.00 40.22 178 ALA A N 1
ATOM 1426 C CA . ALA A 1 178 ? 52.944 9.181 -26.032 1.00 40.22 178 ALA A CA 1
ATOM 1427 C C . ALA A 1 178 ? 52.471 8.570 -27.374 1.00 40.22 178 ALA A C 1
ATOM 1429 O O . ALA A 1 178 ? 53.287 8.180 -28.209 1.00 40.22 178 ALA A O 1
ATOM 1430 N N . GLY A 1 179 ? 51.163 8.521 -27.639 1.00 39.84 179 GLY A N 1
ATOM 1431 C CA . GLY A 1 179 ? 50.608 8.079 -28.923 1.00 39.84 179 GLY A CA 1
ATOM 1432 C C . GLY A 1 179 ? 50.920 9.057 -30.060 1.00 39.84 179 GLY A C 1
ATOM 1433 O O . GLY A 1 179 ? 51.142 8.648 -31.201 1.00 39.84 179 GLY A O 1
ATOM 1434 N N . VAL A 1 180 ? 51.039 10.349 -29.739 1.00 40.16 180 VAL A N 1
ATOM 1435 C CA . VAL A 1 180 ? 51.407 11.409 -30.692 1.00 40.16 180 VAL A CA 1
ATOM 1436 C C . VAL A 1 180 ? 52.884 11.307 -31.098 1.00 40.16 180 VAL A C 1
ATOM 1438 O O . VAL A 1 180 ? 53.215 11.473 -32.276 1.00 40.16 180 VAL A O 1
ATOM 1441 N N . THR A 1 181 ? 53.780 10.957 -30.168 1.00 39.97 181 THR A N 1
ATOM 1442 C CA . THR A 1 181 ? 55.203 10.717 -30.473 1.00 39.97 181 THR A CA 1
ATOM 1443 C C . THR A 1 181 ? 55.417 9.410 -31.239 1.00 39.97 181 THR A C 1
ATOM 1445 O O . THR A 1 181 ? 56.260 9.371 -32.140 1.00 39.97 181 THR A O 1
ATOM 1448 N N . TYR A 1 182 ? 54.607 8.377 -30.982 1.00 37.34 182 TYR A N 1
ATOM 1449 C CA . TYR A 1 182 ? 54.618 7.136 -31.765 1.00 37.34 182 TYR A CA 1
ATOM 1450 C C . TYR A 1 182 ? 54.146 7.364 -33.212 1.00 37.34 182 TYR A C 1
ATOM 1452 O O . TYR A 1 182 ? 54.777 6.877 -34.148 1.00 37.34 182 TYR A O 1
ATOM 1460 N N . ARG A 1 183 ? 53.109 8.193 -33.415 1.00 39.00 183 ARG A N 1
ATOM 1461 C CA . ARG A 1 183 ? 52.605 8.582 -34.746 1.00 39.00 183 ARG A CA 1
ATOM 1462 C C . ARG A 1 183 ? 53.617 9.413 -35.546 1.00 39.00 183 ARG A C 1
ATOM 1464 O O . ARG A 1 183 ? 53.734 9.226 -36.752 1.00 39.00 183 ARG A O 1
ATOM 1471 N N . ARG A 1 184 ? 54.386 10.298 -34.891 1.00 40.09 184 ARG A N 1
ATOM 1472 C CA . ARG A 1 184 ? 55.478 11.051 -35.543 1.00 40.09 184 ARG A CA 1
ATOM 1473 C C . ARG A 1 184 ? 56.670 10.166 -35.916 1.00 40.09 184 ARG A C 1
ATOM 1475 O O . ARG A 1 184 ? 57.232 10.374 -36.983 1.00 40.09 184 ARG A O 1
ATOM 1482 N N . ARG A 1 185 ? 57.035 9.178 -35.085 1.00 39.19 185 ARG A N 1
ATOM 1483 C CA . ARG A 1 185 ? 58.135 8.232 -35.374 1.00 39.19 185 ARG A CA 1
ATOM 1484 C C . ARG A 1 185 ? 57.778 7.179 -36.429 1.00 39.19 185 ARG A C 1
ATOM 1486 O O . ARG A 1 185 ? 58.665 6.731 -37.148 1.00 39.19 185 ARG A O 1
ATOM 1493 N N . SER A 1 186 ? 56.510 6.776 -36.533 1.00 38.62 186 SER A N 1
ATOM 1494 C CA . SER A 1 186 ? 56.064 5.830 -37.564 1.00 38.62 186 SER A CA 1
ATOM 1495 C C . SER A 1 186 ? 55.936 6.488 -38.940 1.00 38.62 186 SER A C 1
ATOM 1497 O O . SER A 1 186 ? 56.361 5.900 -39.931 1.00 38.62 186 SER A O 1
ATOM 1499 N N . LEU A 1 187 ? 55.448 7.733 -39.003 1.00 40.12 187 LEU A N 1
ATOM 1500 C CA . LEU A 1 187 ? 55.403 8.516 -40.243 1.00 40.12 187 LEU A CA 1
ATOM 1501 C C . LEU A 1 187 ? 56.803 8.870 -40.768 1.00 40.12 187 LEU A C 1
ATOM 1503 O O . LEU A 1 187 ? 57.015 8.804 -41.972 1.00 40.12 187 LEU A O 1
ATOM 1507 N N . SER A 1 188 ? 57.769 9.174 -39.893 1.00 39.25 188 SER A N 1
ATOM 1508 C CA . SER A 1 188 ? 59.143 9.484 -40.317 1.00 39.25 188 SER A CA 1
ATOM 1509 C C . SER A 1 188 ? 59.962 8.259 -40.746 1.00 39.25 188 SER A C 1
ATOM 1511 O O . SER A 1 188 ? 60.886 8.400 -41.545 1.00 39.25 188 SER A O 1
ATOM 1513 N N . ARG A 1 189 ? 59.622 7.049 -40.274 1.00 38.72 189 ARG A N 1
ATOM 1514 C CA . ARG A 1 189 ? 60.222 5.793 -40.769 1.00 38.72 189 ARG A CA 1
ATOM 1515 C C . ARG A 1 189 ? 59.622 5.323 -42.096 1.00 38.72 189 ARG A C 1
ATOM 1517 O O . ARG A 1 189 ? 60.344 4.740 -42.896 1.00 38.72 189 ARG A O 1
ATOM 1524 N N . ALA A 1 190 ? 58.342 5.599 -42.352 1.00 40.19 190 ALA A N 1
ATOM 1525 C CA . ALA A 1 190 ? 57.673 5.207 -43.596 1.00 40.19 190 ALA A CA 1
ATOM 1526 C C . ALA A 1 190 ? 58.172 5.980 -44.834 1.00 40.19 190 ALA A C 1
ATOM 1528 O O . ALA A 1 190 ? 58.035 5.500 -45.953 1.00 40.19 190 ALA A O 1
ATOM 1529 N N . THR A 1 191 ? 58.777 7.155 -44.648 1.00 41.31 191 THR A N 1
ATOM 1530 C CA . THR A 1 191 ? 59.293 7.996 -45.739 1.00 41.31 191 THR A CA 1
ATOM 1531 C C . THR A 1 191 ? 60.731 7.684 -46.172 1.00 41.31 191 THR A C 1
ATOM 1533 O O . THR A 1 191 ? 61.207 8.325 -47.102 1.00 41.31 191 THR A O 1
ATOM 1536 N N . LEU A 1 192 ? 61.443 6.744 -45.530 1.00 37.09 192 LEU A N 1
ATOM 1537 C CA . LEU A 1 192 ? 62.898 6.587 -45.721 1.00 37.09 192 LEU A CA 1
ATOM 1538 C C . LEU A 1 192 ? 63.394 5.244 -46.283 1.00 37.09 192 LEU A C 1
ATOM 1540 O O . LEU A 1 192 ? 64.606 5.083 -46.395 1.00 37.09 192 LEU A O 1
ATOM 1544 N N . LEU A 1 193 ? 62.541 4.295 -46.679 1.00 35.31 193 LEU A N 1
ATOM 1545 C CA . LEU A 1 193 ? 63.028 3.017 -47.228 1.00 35.31 193 LEU A CA 1
ATOM 1546 C C . LEU A 1 193 ? 62.251 2.567 -48.476 1.00 35.31 193 LEU A C 1
ATOM 1548 O O . LEU A 1 193 ? 61.073 2.220 -48.367 1.00 35.31 193 LEU A O 1
ATOM 1552 N N . PRO A 1 194 ? 62.899 2.513 -49.656 1.00 40.22 194 PRO A N 1
ATOM 1553 C CA . PRO A 1 194 ? 62.424 1.720 -50.772 1.00 40.22 194 PRO A CA 1
ATOM 1554 C C . PRO A 1 194 ? 62.857 0.258 -50.574 1.00 40.22 194 PRO A C 1
ATOM 1556 O O . PRO A 1 194 ? 64.028 -0.031 -50.351 1.00 40.22 194 PRO A O 1
ATOM 1559 N N . SER A 1 195 ? 61.903 -0.658 -50.743 1.00 37.22 195 SER A N 1
ATOM 1560 C CA . SER A 1 195 ? 62.063 -2.113 -50.911 1.00 37.22 195 SER A CA 1
ATOM 1561 C C . SER A 1 195 ? 62.287 -3.020 -49.678 1.00 37.22 195 SER A C 1
ATOM 1563 O O . SER A 1 195 ? 63.169 -2.834 -48.850 1.00 37.22 195 SER A O 1
ATOM 1565 N N . SER A 1 196 ? 61.501 -4.106 -49.696 1.00 34.19 196 SER A N 1
ATOM 1566 C CA . SER A 1 196 ? 61.691 -5.439 -49.098 1.00 34.19 196 SER A CA 1
ATOM 1567 C C . SER A 1 196 ? 61.520 -5.667 -47.580 1.00 34.19 196 SER A C 1
ATOM 1569 O O . SER A 1 196 ? 62.276 -5.200 -46.740 1.00 34.19 196 SER A O 1
ATOM 1571 N N . HIS A 1 197 ? 60.506 -6.493 -47.284 1.00 39.09 197 HIS A N 1
ATOM 1572 C CA . HIS A 1 197 ? 60.455 -7.557 -46.270 1.00 39.09 197 HIS A CA 1
ATOM 1573 C C . HIS A 1 197 ? 61.084 -7.314 -44.886 1.00 39.09 197 HIS A C 1
ATOM 1575 O O . HIS A 1 197 ? 62.057 -7.965 -44.532 1.00 39.09 197 HIS A O 1
ATOM 1581 N N . VAL A 1 198 ? 60.412 -6.532 -44.034 1.00 30.16 198 VAL A N 1
ATOM 1582 C CA . VAL A 1 198 ? 60.342 -6.805 -42.585 1.00 30.16 198 VAL A CA 1
ATOM 1583 C C . VAL A 1 198 ? 58.937 -6.433 -42.103 1.00 30.16 198 VAL A C 1
ATOM 1585 O O . VAL A 1 198 ? 58.572 -5.259 -42.056 1.00 30.16 198 VAL A O 1
ATOM 1588 N N . ALA A 1 199 ? 58.129 -7.444 -41.781 1.00 33.94 199 ALA A N 1
ATOM 1589 C CA . ALA A 1 199 ? 56.813 -7.291 -41.170 1.00 33.94 199 ALA A CA 1
ATOM 1590 C C . ALA A 1 199 ? 56.978 -6.810 -39.718 1.00 33.94 199 ALA A C 1
ATOM 1592 O O . ALA A 1 199 ? 57.103 -7.604 -38.792 1.00 33.94 199 ALA A O 1
ATOM 1593 N N . LEU A 1 200 ? 57.033 -5.491 -39.538 1.00 31.25 200 LEU A N 1
ATOM 1594 C CA . LEU A 1 200 ? 56.946 -4.838 -38.236 1.00 31.25 200 LEU A CA 1
ATOM 1595 C C . LEU A 1 200 ? 55.472 -4.695 -37.838 1.00 31.25 200 LEU A C 1
ATOM 1597 O O . LEU A 1 200 ? 54.653 -4.167 -38.591 1.00 31.25 200 LEU A O 1
ATOM 1601 N N . GLU A 1 201 ? 55.184 -5.207 -36.646 1.00 30.66 201 GLU A N 1
ATOM 1602 C CA . GLU A 1 201 ? 53.896 -5.301 -35.965 1.00 30.66 201 GLU A CA 1
ATOM 1603 C C . GLU A 1 201 ? 53.015 -4.059 -36.162 1.00 30.66 201 GLU A C 1
ATOM 1605 O O . GLU A 1 201 ? 53.388 -2.912 -35.907 1.00 30.66 201 GLU A O 1
ATOM 1610 N N . SER A 1 202 ? 51.837 -4.333 -36.709 1.00 32.75 202 SER A N 1
ATOM 1611 C CA . SER A 1 202 ? 51.090 -3.455 -37.596 1.00 32.75 202 SER A CA 1
ATOM 1612 C C . SER A 1 202 ? 50.370 -2.287 -36.906 1.00 32.75 202 SER A C 1
ATOM 1614 O O . SER A 1 202 ? 49.781 -2.477 -35.835 1.00 32.75 202 SER A O 1
ATOM 1616 N N . PRO A 1 203 ? 50.267 -1.115 -37.571 1.00 39.12 203 PRO A N 1
ATOM 1617 C CA . PRO A 1 203 ? 49.247 -0.116 -37.251 1.00 39.12 203 PRO A CA 1
ATOM 1618 C C . PRO A 1 203 ? 47.859 -0.768 -37.357 1.00 39.12 203 PRO A C 1
ATOM 1620 O O . PRO A 1 203 ? 47.682 -1.671 -38.169 1.00 39.12 203 PRO A O 1
ATOM 1623 N N . SER A 1 204 ? 46.879 -0.330 -36.554 1.00 35.69 204 SER A N 1
ATOM 1624 C CA . SER A 1 204 ? 45.473 -0.763 -36.668 1.00 35.69 204 SER A CA 1
ATOM 1625 C C . SER A 1 204 ? 45.084 -0.946 -38.153 1.00 35.69 204 SER A C 1
ATOM 1627 O O . SER A 1 204 ? 45.070 0.054 -38.877 1.00 35.69 204 SER A O 1
ATOM 1629 N N . PRO A 1 205 ? 44.786 -2.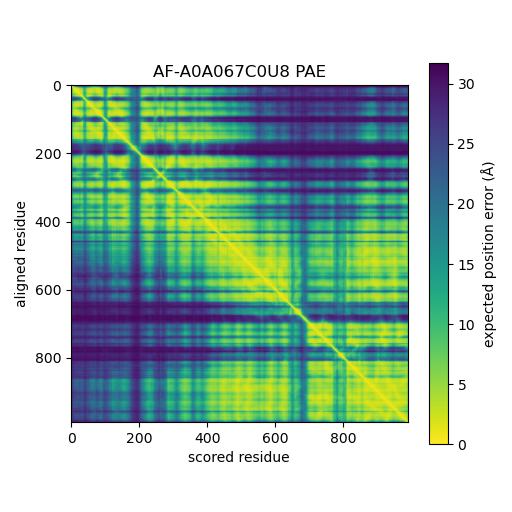174 -38.628 1.00 44.03 205 PRO A N 1
ATOM 1630 C CA . PRO A 1 205 ? 44.645 -2.465 -40.060 1.00 44.03 205 PRO A CA 1
ATOM 1631 C C . PRO A 1 205 ? 43.366 -1.882 -40.683 1.00 44.03 205 PRO A C 1
ATOM 1633 O O . PRO A 1 205 ? 43.146 -2.007 -41.888 1.00 44.03 205 PRO A O 1
ATOM 1636 N N . LEU A 1 206 ? 42.511 -1.237 -39.880 1.00 48.25 206 LEU A N 1
ATOM 1637 C CA . LEU A 1 206 ? 41.205 -0.744 -40.299 1.00 48.25 206 LEU A CA 1
ATOM 1638 C C . LEU A 1 206 ? 41.156 0.796 -40.317 1.00 48.25 206 LEU A C 1
ATOM 1640 O O . LEU A 1 206 ? 41.636 1.442 -39.381 1.00 48.25 206 LEU A O 1
ATOM 1644 N N . PRO A 1 207 ? 40.567 1.411 -41.362 1.00 54.97 207 PRO A N 1
ATOM 1645 C CA . PRO A 1 207 ? 40.400 2.859 -41.441 1.00 54.97 207 PRO A CA 1
ATOM 1646 C C . PRO A 1 207 ? 39.536 3.439 -40.307 1.00 54.97 207 PRO A C 1
ATOM 1648 O O . PRO A 1 207 ? 38.506 2.873 -39.952 1.00 54.97 207 PRO A O 1
ATOM 1651 N N . GLN A 1 208 ? 39.876 4.637 -39.816 1.00 57.03 208 GLN A N 1
ATOM 1652 C CA . GLN A 1 208 ? 39.144 5.347 -38.748 1.00 57.03 208 GLN A CA 1
ATOM 1653 C C . GLN A 1 208 ? 37.631 5.488 -39.008 1.00 57.03 208 GLN A C 1
ATOM 1655 O O . GLN A 1 208 ? 36.830 5.407 -38.077 1.00 57.03 208 GLN A O 1
ATOM 1660 N N . TRP A 1 209 ? 37.223 5.672 -40.266 1.00 61.53 209 TRP A N 1
ATOM 1661 C CA . TRP A 1 209 ? 35.810 5.796 -40.636 1.00 61.53 209 TRP A CA 1
ATOM 1662 C C . TRP A 1 209 ? 35.018 4.498 -40.406 1.00 61.53 209 TRP A C 1
ATOM 1664 O O . TRP A 1 209 ? 33.840 4.567 -40.067 1.00 61.53 209 TRP A O 1
ATOM 1674 N N . TYR A 1 210 ? 35.658 3.332 -40.531 1.00 61.84 210 TYR A N 1
ATOM 1675 C CA . TYR A 1 210 ? 35.026 2.022 -40.360 1.00 61.84 210 TYR A CA 1
ATOM 1676 C C . TYR A 1 210 ? 34.719 1.736 -38.886 1.00 61.84 210 TYR A C 1
ATOM 1678 O O . TYR A 1 210 ? 33.635 1.275 -38.538 1.00 61.84 210 TYR A O 1
ATOM 1686 N N . THR A 1 211 ? 35.634 2.105 -37.991 1.00 61.97 211 THR A N 1
ATOM 1687 C CA . THR A 1 211 ? 35.415 1.981 -36.545 1.00 61.97 211 THR A CA 1
ATOM 1688 C C . THR A 1 211 ? 34.275 2.882 -36.065 1.00 61.97 211 THR A C 1
ATOM 1690 O O . THR A 1 211 ? 33.430 2.444 -35.286 1.00 61.97 211 THR A O 1
ATOM 1693 N N . ILE A 1 212 ? 34.211 4.125 -36.561 1.00 68.38 212 ILE A N 1
ATOM 1694 C CA . ILE A 1 212 ? 33.112 5.061 -36.263 1.00 68.38 212 ILE A CA 1
ATOM 1695 C C . ILE A 1 212 ? 31.783 4.514 -36.794 1.00 68.38 212 ILE A C 1
ATOM 1697 O O . ILE A 1 212 ? 30.756 4.616 -36.128 1.00 68.38 212 ILE A O 1
ATOM 1701 N N . PHE A 1 213 ? 31.805 3.917 -37.983 1.00 71.31 213 PHE A N 1
ATOM 1702 C CA . PHE A 1 213 ? 30.637 3.310 -38.603 1.00 71.31 213 PHE A CA 1
ATOM 1703 C C . PHE A 1 213 ? 30.052 2.177 -37.747 1.00 71.31 213 PHE A C 1
ATOM 1705 O O . PHE A 1 213 ? 28.878 2.225 -37.381 1.00 71.31 213 PHE A O 1
ATOM 1712 N N . MET A 1 214 ? 30.883 1.205 -37.358 1.00 71.75 214 MET A N 1
ATOM 1713 C CA . MET A 1 214 ? 30.458 0.094 -36.498 1.00 71.75 214 MET A CA 1
ATOM 1714 C C . MET A 1 214 ? 29.988 0.578 -35.127 1.00 71.75 214 MET A C 1
ATOM 1716 O O . MET A 1 214 ? 29.049 0.022 -34.560 1.00 71.75 214 MET A O 1
ATOM 1720 N N . GLN A 1 215 ? 30.585 1.661 -34.619 1.00 74.19 215 GLN A N 1
ATOM 1721 C CA . GLN A 1 215 ? 30.118 2.299 -33.394 1.00 74.19 215 GLN A CA 1
ATOM 1722 C C . GLN A 1 215 ? 28.681 2.801 -33.503 1.00 74.19 215 GLN A C 1
ATOM 1724 O O . GLN A 1 215 ? 27.835 2.428 -32.695 1.00 74.19 215 GLN A O 1
ATOM 1729 N N . LYS A 1 216 ? 28.392 3.604 -34.529 1.00 77.75 216 LYS A N 1
ATOM 1730 C CA . LYS A 1 216 ? 27.052 4.158 -34.748 1.00 77.75 216 LYS A CA 1
ATOM 1731 C C . LYS A 1 216 ? 26.009 3.071 -35.005 1.00 77.75 216 LYS A C 1
ATOM 1733 O O . LYS A 1 216 ? 24.896 3.170 -34.499 1.00 77.75 216 LYS A O 1
ATOM 1738 N N . ALA A 1 217 ? 26.378 2.024 -35.743 1.00 79.31 217 ALA A N 1
ATOM 1739 C CA . ALA A 1 217 ? 25.510 0.877 -36.002 1.00 79.31 217 ALA A CA 1
ATOM 1740 C C . ALA A 1 217 ? 25.143 0.112 -34.722 1.00 79.31 217 ALA A C 1
ATOM 1742 O O . ALA A 1 217 ? 23.972 -0.221 -34.524 1.00 79.31 217 ALA A O 1
ATOM 1743 N N . MET A 1 218 ? 26.112 -0.122 -33.831 1.00 81.88 218 MET A N 1
ATOM 1744 C CA . MET A 1 218 ? 25.830 -0.757 -32.544 1.00 81.88 218 MET A CA 1
ATOM 1745 C C . MET A 1 218 ? 24.939 0.127 -31.679 1.00 81.88 218 MET A C 1
ATOM 1747 O O . MET A 1 218 ? 23.937 -0.346 -31.170 1.00 81.88 218 MET A O 1
ATOM 1751 N N . VAL A 1 219 ? 25.250 1.419 -31.551 1.00 83.19 219 VAL A N 1
ATOM 1752 C CA . VAL A 1 219 ? 24.453 2.344 -30.732 1.00 83.19 219 VAL A CA 1
ATOM 1753 C C . VAL A 1 219 ? 22.999 2.406 -31.207 1.00 83.19 219 VAL A C 1
ATOM 1755 O O . VAL A 1 219 ? 22.087 2.304 -30.389 1.00 83.19 219 VAL A O 1
ATOM 1758 N N . GLN A 1 220 ? 22.767 2.491 -32.521 1.00 87.00 220 GLN A N 1
ATOM 1759 C CA . GLN A 1 220 ? 21.408 2.442 -33.063 1.00 87.00 220 GLN A CA 1
ATOM 1760 C C . GLN A 1 220 ? 20.712 1.117 -32.717 1.00 87.00 220 GLN A C 1
ATOM 1762 O O . GLN A 1 220 ? 19.539 1.117 -32.347 1.00 87.00 220 GLN A O 1
ATOM 1767 N N . THR A 1 221 ? 21.448 0.002 -32.769 1.00 88.94 221 THR A N 1
ATOM 1768 C CA . THR A 1 221 ? 20.954 -1.320 -32.352 1.00 88.94 221 THR A CA 1
ATOM 1769 C C . THR A 1 221 ? 20.541 -1.313 -30.876 1.00 88.94 221 THR A C 1
ATOM 1771 O O . THR A 1 221 ? 19.451 -1.783 -30.562 1.00 88.94 221 THR A O 1
ATOM 1774 N N . LEU A 1 222 ? 21.336 -0.707 -29.980 1.00 90.50 222 LEU A N 1
ATOM 1775 C CA . LEU A 1 222 ? 20.981 -0.562 -28.561 1.00 90.50 222 LEU A CA 1
ATOM 1776 C C . LEU A 1 222 ? 19.667 0.214 -28.399 1.00 90.50 222 LEU A C 1
ATOM 1778 O O . LEU A 1 222 ? 18.770 -0.247 -27.701 1.00 90.50 222 LEU A O 1
ATOM 1782 N N . HIS A 1 223 ? 19.514 1.356 -29.079 1.00 90.81 223 HIS A N 1
ATOM 1783 C CA . HIS A 1 223 ? 18.286 2.157 -29.012 1.00 90.81 223 HIS A CA 1
ATOM 1784 C C . HIS A 1 223 ? 17.050 1.403 -29.519 1.00 90.81 223 HIS A C 1
ATOM 1786 O O . HIS A 1 223 ? 15.992 1.496 -28.901 1.00 90.81 223 HIS A O 1
ATOM 1792 N N . MET A 1 224 ? 17.171 0.655 -30.618 1.00 92.00 224 MET A N 1
ATOM 1793 C CA . MET A 1 224 ? 16.068 -0.152 -31.149 1.00 92.00 224 MET A CA 1
ATOM 1794 C C . MET A 1 224 ? 15.710 -1.312 -30.210 1.00 92.00 224 MET A C 1
ATOM 1796 O O . MET A 1 224 ? 14.532 -1.569 -29.979 1.00 92.00 224 MET A O 1
ATOM 1800 N N . LEU A 1 225 ? 16.703 -1.988 -29.621 1.00 93.62 225 LEU A N 1
ATOM 1801 C CA . LEU A 1 225 ? 16.469 -3.064 -28.651 1.00 93.62 225 LEU A CA 1
ATOM 1802 C C . LEU A 1 225 ? 15.842 -2.551 -27.349 1.00 93.62 225 LEU A C 1
ATOM 1804 O O . LEU A 1 225 ? 14.957 -3.210 -26.810 1.00 93.62 225 LEU A O 1
ATOM 1808 N N . LEU A 1 226 ? 16.242 -1.368 -26.875 1.00 93.12 226 LEU A N 1
ATOM 1809 C CA . LEU A 1 226 ? 15.647 -0.723 -25.699 1.00 93.12 226 LEU A CA 1
ATOM 1810 C C . LEU A 1 226 ? 14.152 -0.403 -25.885 1.00 93.12 226 LEU A C 1
ATOM 1812 O O . LEU A 1 226 ? 13.417 -0.391 -24.902 1.00 93.12 226 LEU A O 1
ATOM 1816 N N . GLU A 1 227 ? 13.695 -0.176 -27.120 1.00 91.31 227 GLU A N 1
ATOM 1817 C CA . GLU A 1 227 ? 12.269 -0.014 -27.453 1.00 91.31 227 GLU A CA 1
ATOM 1818 C C . GLU A 1 227 ? 11.529 -1.357 -27.565 1.00 91.31 227 GLU A C 1
ATOM 1820 O O . GLU A 1 227 ? 10.360 -1.460 -27.200 1.00 91.31 227 GLU A O 1
ATOM 1825 N N . LEU A 1 228 ? 12.196 -2.399 -28.074 1.00 91.94 228 LEU A N 1
ATOM 1826 C CA . LEU A 1 228 ? 11.556 -3.675 -28.410 1.00 91.94 228 LEU A CA 1
ATOM 1827 C C . LEU A 1 228 ? 11.503 -4.679 -27.251 1.00 91.94 228 LEU A C 1
ATOM 1829 O O . LEU A 1 228 ? 10.472 -5.312 -27.045 1.00 91.94 228 LEU A O 1
ATOM 1833 N N . LEU A 1 229 ? 12.588 -4.845 -26.489 1.00 91.75 229 LEU A N 1
ATOM 1834 C CA . LEU A 1 229 ? 12.688 -5.865 -25.433 1.00 91.75 229 LEU A CA 1
ATOM 1835 C C . LEU A 1 229 ? 11.676 -5.725 -24.275 1.00 91.75 229 LEU A C 1
ATOM 1837 O O . LEU A 1 229 ? 11.286 -6.753 -23.715 1.00 91.75 229 LEU A O 1
ATOM 1841 N N . PRO A 1 230 ? 11.203 -4.520 -23.893 1.00 90.25 230 PRO A N 1
ATOM 1842 C CA . PRO A 1 230 ? 10.151 -4.391 -22.882 1.00 90.25 230 PRO A CA 1
ATOM 1843 C C . PRO A 1 230 ? 8.772 -4.921 -23.318 1.00 90.25 230 PRO A C 1
ATOM 1845 O O . PRO A 1 230 ? 7.860 -4.962 -22.491 1.00 90.25 230 PRO A O 1
ATOM 1848 N N . LEU A 1 231 ? 8.577 -5.257 -24.599 1.00 89.56 231 LEU A N 1
ATOM 1849 C CA . LEU A 1 231 ? 7.284 -5.659 -25.154 1.00 89.56 231 LEU A CA 1
ATOM 1850 C C . LEU A 1 231 ? 7.049 -7.161 -24.970 1.00 89.56 231 LEU A C 1
ATOM 1852 O O . LEU A 1 231 ? 7.841 -7.980 -25.433 1.00 89.56 231 LEU A O 1
ATOM 1856 N N . SER A 1 232 ? 5.912 -7.537 -24.382 1.00 86.88 232 SER A N 1
ATOM 1857 C CA . SER A 1 232 ? 5.561 -8.942 -24.115 1.00 86.88 232 SER A CA 1
ATOM 1858 C C . SER A 1 232 ? 5.539 -9.820 -25.373 1.00 86.88 232 SER A C 1
ATOM 1860 O O . SER A 1 232 ? 5.962 -10.971 -25.328 1.00 86.88 232 SER A O 1
ATOM 1862 N N . SER A 1 233 ? 5.114 -9.276 -26.518 1.00 84.31 233 SER A N 1
ATOM 1863 C CA . SER A 1 233 ? 5.123 -9.991 -27.802 1.00 84.31 233 SER A CA 1
ATOM 1864 C C . SER A 1 233 ? 6.531 -10.313 -28.308 1.00 84.31 233 SER A C 1
ATOM 1866 O O . SER A 1 233 ? 6.715 -11.315 -28.987 1.00 84.31 233 SER A O 1
ATOM 1868 N N . VAL A 1 234 ? 7.523 -9.485 -27.971 1.00 86.75 234 VAL A N 1
ATOM 1869 C CA . VAL A 1 234 ? 8.935 -9.728 -28.299 1.00 86.75 234 VAL A CA 1
ATOM 1870 C C . VAL A 1 234 ? 9.545 -10.707 -27.300 1.00 86.75 234 VAL A C 1
ATOM 1872 O O . VAL A 1 234 ? 10.295 -11.595 -27.689 1.00 86.75 234 VAL A O 1
ATOM 1875 N N . GLN A 1 235 ? 9.189 -10.591 -26.019 1.00 89.62 235 GLN A N 1
ATOM 1876 C CA . GLN A 1 235 ? 9.643 -11.508 -24.968 1.00 89.62 235 GLN A CA 1
ATOM 1877 C C . GLN A 1 235 ? 9.219 -12.956 -25.243 1.00 89.62 235 GLN A C 1
ATOM 1879 O O . GLN A 1 235 ? 9.995 -13.871 -24.985 1.00 89.62 235 GLN A O 1
ATOM 1884 N N . ALA A 1 236 ? 8.044 -13.161 -25.845 1.00 86.38 236 ALA A N 1
ATOM 1885 C CA . ALA A 1 236 ? 7.561 -14.478 -26.262 1.00 86.38 236 ALA A CA 1
ATOM 1886 C C . ALA A 1 236 ? 8.436 -15.164 -27.333 1.00 86.38 236 ALA A C 1
ATOM 1888 O O . ALA A 1 236 ? 8.343 -16.377 -27.496 1.00 86.38 236 ALA A O 1
ATOM 1889 N N . ALA A 1 237 ? 9.289 -14.421 -28.049 1.00 85.12 237 ALA A N 1
ATOM 1890 C CA . ALA A 1 237 ? 10.218 -14.990 -29.028 1.00 85.12 237 ALA A CA 1
ATOM 1891 C C . ALA A 1 237 ? 11.471 -15.619 -28.384 1.00 85.12 237 ALA A C 1
ATOM 1893 O O . ALA A 1 237 ? 12.277 -16.229 -29.086 1.00 85.12 237 ALA A O 1
ATOM 1894 N N . PHE A 1 238 ? 11.667 -15.463 -27.069 1.00 89.38 238 PHE A N 1
ATOM 1895 C CA . PHE A 1 238 ? 12.792 -16.046 -26.341 1.00 89.38 238 PHE A CA 1
ATOM 1896 C C . PHE A 1 238 ? 12.441 -17.425 -25.746 1.00 89.38 238 PHE A C 1
ATOM 1898 O O . PHE A 1 238 ? 11.308 -17.628 -25.310 1.00 89.38 238 PHE A O 1
ATOM 1905 N N . PRO A 1 239 ? 13.410 -18.358 -25.645 1.00 89.25 239 PRO A N 1
ATOM 1906 C CA . PRO A 1 239 ? 14.819 -18.214 -26.020 1.00 89.25 239 PRO A CA 1
ATOM 1907 C C . PRO A 1 239 ? 15.035 -18.212 -27.540 1.00 89.25 239 PRO A C 1
ATOM 1909 O O . PRO A 1 239 ? 14.463 -19.023 -28.264 1.00 89.25 239 PRO A O 1
ATOM 1912 N N . MET A 1 240 ? 15.899 -17.313 -28.018 1.00 88.00 240 MET A N 1
ATOM 1913 C CA . MET A 1 240 ? 16.236 -17.217 -29.441 1.00 88.00 240 MET A CA 1
ATOM 1914 C C . MET A 1 240 ? 17.466 -18.056 -29.773 1.00 88.00 240 MET A C 1
ATOM 1916 O O . MET A 1 240 ? 18.460 -18.027 -29.051 1.00 88.00 240 MET A O 1
ATOM 1920 N N . GLN A 1 241 ? 17.410 -18.772 -30.895 1.00 85.94 241 GLN A N 1
ATOM 1921 C CA . GLN A 1 241 ? 18.528 -19.558 -31.413 1.00 85.94 241 GLN A CA 1
ATOM 1922 C C . GLN A 1 241 ? 19.401 -18.684 -32.317 1.00 85.94 241 GLN A C 1
ATOM 1924 O O . GLN A 1 241 ? 18.981 -18.289 -33.407 1.00 85.94 241 GLN A O 1
ATOM 1929 N N . ILE A 1 242 ? 20.611 -18.386 -31.854 1.00 83.06 242 ILE A N 1
ATOM 1930 C CA . ILE A 1 242 ? 21.568 -17.497 -32.514 1.00 83.06 242 ILE A CA 1
ATOM 1931 C C . ILE A 1 242 ? 22.737 -18.337 -33.036 1.00 83.06 242 ILE A C 1
ATOM 1933 O O . ILE A 1 242 ? 23.269 -19.147 -32.283 1.00 83.06 242 ILE A O 1
ATOM 1937 N N . PRO A 1 243 ? 23.146 -18.223 -34.309 1.00 75.75 243 PRO A N 1
ATOM 1938 C CA . PRO A 1 243 ? 24.269 -18.998 -34.825 1.00 75.75 243 PRO A CA 1
ATOM 1939 C C . PRO A 1 243 ? 25.575 -18.655 -34.090 1.00 75.75 243 PRO A C 1
ATOM 1941 O O . PRO A 1 243 ? 25.844 -17.500 -33.780 1.00 75.75 243 PRO A O 1
ATOM 1944 N N . THR A 1 244 ? 26.414 -19.663 -33.833 1.00 65.75 244 THR A N 1
ATOM 1945 C CA . THR A 1 244 ? 27.683 -19.502 -33.086 1.00 65.75 244 THR A CA 1
ATOM 1946 C C . THR A 1 244 ? 28.705 -18.616 -33.807 1.00 65.75 244 THR A C 1
ATOM 1948 O O . THR A 1 244 ? 29.608 -18.047 -33.200 1.00 65.75 244 THR A O 1
ATOM 1951 N N . THR A 1 245 ? 28.578 -18.509 -35.125 1.00 62.72 245 THR A N 1
ATOM 1952 C CA . THR A 1 245 ? 29.395 -17.669 -36.005 1.00 62.72 245 THR A CA 1
ATOM 1953 C C . THR A 1 245 ? 28.463 -16.763 -36.790 1.00 62.72 245 THR A C 1
ATOM 1955 O O . THR A 1 245 ? 27.418 -17.251 -37.225 1.00 62.72 245 THR A O 1
ATOM 1958 N N . GLU A 1 246 ? 28.853 -15.506 -37.030 1.00 55.66 246 GLU A N 1
ATOM 1959 C CA . GLU A 1 246 ? 28.110 -14.605 -37.922 1.00 55.66 246 GLU A CA 1
ATOM 1960 C C . GLU A 1 246 ? 27.871 -15.316 -39.262 1.00 55.66 246 GLU A C 1
ATOM 1962 O O . GLU A 1 246 ? 28.801 -15.552 -40.037 1.00 55.66 246 GLU A O 1
ATOM 1967 N N . GLN A 1 247 ? 26.629 -15.730 -39.512 1.00 54.16 247 GLN A N 1
ATOM 1968 C CA . GLN A 1 247 ? 26.255 -16.259 -40.813 1.00 54.16 247 GLN A CA 1
ATOM 1969 C C . GLN A 1 247 ? 25.952 -15.076 -41.735 1.00 54.16 247 GLN A C 1
ATOM 1971 O O . GLN A 1 247 ? 25.317 -14.112 -41.296 1.00 54.16 247 GLN A O 1
ATOM 1976 N N . PRO A 1 248 ? 26.357 -15.124 -43.017 1.00 50.88 248 PRO A N 1
ATOM 1977 C CA . PRO A 1 248 ? 25.733 -14.255 -43.999 1.00 50.88 248 PRO A CA 1
ATOM 1978 C C . PRO A 1 248 ? 24.231 -14.541 -43.941 1.00 50.88 248 PRO A C 1
ATOM 1980 O O . PRO A 1 248 ? 23.827 -15.706 -43.915 1.00 50.88 248 PRO A O 1
ATOM 1983 N N . GLY A 1 249 ? 23.425 -13.484 -43.845 1.00 48.81 249 GLY A N 1
ATOM 1984 C CA . GLY A 1 249 ? 21.975 -13.618 -43.809 1.00 48.81 249 GLY A CA 1
ATOM 1985 C C . GLY A 1 249 ? 21.448 -14.440 -44.989 1.00 48.81 249 GLY A C 1
ATOM 1986 O O . GLY A 1 249 ? 22.165 -14.717 -45.953 1.00 48.81 249 GLY A O 1
ATOM 1987 N N . SER A 1 250 ? 20.183 -14.839 -44.897 1.00 53.34 250 SER A N 1
ATOM 1988 C CA . SER A 1 250 ? 19.392 -15.198 -46.069 1.00 53.34 250 SER A CA 1
ATOM 1989 C C . SER A 1 250 ? 18.576 -13.986 -46.480 1.00 53.34 250 SER A C 1
ATOM 1991 O O . SER A 1 250 ? 17.933 -13.357 -45.632 1.00 53.34 250 SER A O 1
ATOM 1993 N N . THR A 1 251 ? 18.560 -13.687 -47.772 1.00 49.72 251 THR A N 1
ATOM 1994 C CA . THR A 1 251 ? 17.903 -12.482 -48.255 1.00 49.72 251 THR A CA 1
ATOM 1995 C C . THR A 1 251 ? 16.417 -12.508 -47.927 1.00 49.72 251 THR A C 1
ATOM 1997 O O . THR A 1 251 ? 15.814 -13.581 -48.007 1.00 49.72 251 THR A O 1
ATOM 2000 N N . PRO A 1 252 ? 15.799 -11.355 -47.597 1.00 54.09 252 PRO A N 1
ATOM 2001 C CA . PRO A 1 252 ? 14.354 -11.286 -47.477 1.00 54.09 252 PRO A CA 1
ATOM 2002 C C . PRO A 1 252 ? 13.770 -11.660 -48.841 1.00 54.09 252 PRO A C 1
ATOM 2004 O O . PRO A 1 252 ? 13.826 -10.892 -49.801 1.00 54.09 252 PRO A O 1
ATOM 2007 N N . LEU A 1 253 ? 13.287 -12.896 -48.952 1.00 55.47 253 LEU A N 1
ATOM 2008 C CA . LEU A 1 253 ? 12.481 -13.325 -50.081 1.00 55.47 253 LEU A CA 1
ATOM 2009 C C . LEU A 1 253 ? 11.187 -12.496 -50.051 1.00 55.47 253 LEU A C 1
ATOM 2011 O O . LEU A 1 253 ? 10.747 -12.104 -48.964 1.00 55.47 253 LEU A O 1
ATOM 2015 N N . PRO A 1 254 ? 10.597 -12.167 -51.213 1.00 54.72 254 PRO A N 1
ATOM 2016 C CA . PRO A 1 254 ? 9.424 -11.305 -51.269 1.00 54.72 254 PRO A CA 1
ATOM 2017 C C . PRO A 1 254 ? 8.283 -11.954 -50.481 1.00 54.72 254 PRO A C 1
ATOM 2019 O O . PRO A 1 254 ? 7.657 -12.910 -50.938 1.00 54.72 254 PRO A O 1
ATOM 2022 N N . ALA A 1 255 ? 8.047 -11.452 -49.270 1.00 62.75 255 ALA A N 1
ATOM 2023 C CA . ALA A 1 255 ? 6.972 -11.929 -48.427 1.00 62.75 255 ALA A CA 1
ATOM 2024 C C . ALA A 1 255 ? 5.650 -11.399 -48.985 1.00 62.75 255 ALA A C 1
ATOM 2026 O O . ALA A 1 255 ? 5.525 -10.221 -49.332 1.00 62.75 255 ALA A O 1
ATOM 2027 N N . THR A 1 256 ? 4.671 -12.286 -49.118 1.00 65.94 256 THR A N 1
ATOM 2028 C CA . THR A 1 256 ? 3.355 -11.927 -49.651 1.00 65.94 256 THR A CA 1
ATOM 2029 C C . THR A 1 256 ? 2.448 -11.503 -48.504 1.00 65.94 256 THR A C 1
ATOM 2031 O O . THR A 1 256 ? 2.375 -12.190 -47.486 1.00 65.94 256 THR A O 1
ATOM 2034 N N . LEU A 1 257 ? 1.775 -10.359 -48.659 1.00 76.31 257 LEU A N 1
ATOM 2035 C CA . LEU A 1 257 ? 0.732 -9.914 -47.736 1.00 76.31 257 LEU A CA 1
ATOM 2036 C C . LEU A 1 257 ? -0.600 -10.504 -48.181 1.00 76.31 257 LEU A C 1
ATOM 2038 O O . LEU A 1 257 ? -1.017 -10.280 -49.318 1.00 76.31 257 LEU A O 1
ATOM 2042 N N . SER A 1 258 ? -1.284 -11.201 -47.280 1.00 76.31 258 SER A N 1
ATOM 2043 C CA . SER A 1 258 ? -2.670 -11.614 -47.497 1.00 76.31 258 SER A CA 1
ATOM 2044 C C . SER A 1 258 ? -3.567 -11.091 -46.370 1.00 76.31 258 SER A C 1
ATOM 2046 O O . SER A 1 258 ? -3.131 -11.058 -45.216 1.00 76.31 258 SER A O 1
ATOM 2048 N N . PRO A 1 259 ? -4.782 -10.596 -46.673 1.00 74.88 259 PRO A N 1
ATOM 2049 C CA . PRO A 1 259 ? -5.681 -10.090 -45.644 1.00 74.88 259 PRO A CA 1
ATOM 2050 C C . PRO A 1 259 ? -6.077 -11.227 -44.702 1.00 74.88 259 PRO A C 1
ATOM 2052 O O . PRO A 1 259 ? -6.471 -12.302 -45.150 1.00 74.88 259 PRO A O 1
ATOM 2055 N N . ASP A 1 260 ? -5.974 -10.991 -43.397 1.00 75.75 260 ASP A N 1
ATOM 2056 C CA . ASP A 1 260 ? -6.338 -11.980 -42.390 1.00 75.75 260 ASP A CA 1
ATOM 2057 C C . ASP A 1 260 ? -7.875 -12.065 -42.271 1.00 75.75 260 ASP A C 1
ATOM 2059 O O . ASP A 1 260 ? -8.518 -11.087 -41.856 1.00 75.75 260 ASP A O 1
ATOM 2063 N N . PRO A 1 261 ? -8.494 -13.212 -42.619 1.00 67.19 261 PRO A N 1
ATOM 2064 C CA . PRO A 1 261 ? -9.944 -13.366 -42.566 1.00 67.19 261 PRO A CA 1
ATOM 2065 C C . PRO A 1 261 ? -10.494 -13.295 -41.135 1.00 67.19 261 PRO A C 1
ATOM 2067 O O . PRO A 1 261 ? -11.659 -12.951 -40.955 1.00 67.19 261 PRO A O 1
ATOM 2070 N N . THR A 1 262 ? -9.674 -13.567 -40.113 1.00 71.06 262 THR A N 1
ATOM 2071 C CA . THR A 1 262 ? -10.103 -13.579 -38.703 1.00 71.06 262 THR A CA 1
ATOM 2072 C C . THR A 1 262 ? -10.233 -12.182 -38.095 1.00 71.06 262 THR A C 1
ATOM 2074 O O . THR A 1 262 ? -10.888 -12.008 -37.070 1.00 71.06 262 THR A O 1
ATOM 2077 N N . THR A 1 263 ? -9.659 -11.164 -38.743 1.00 68.62 263 THR A N 1
ATOM 2078 C CA . THR A 1 263 ? -9.615 -9.783 -38.235 1.00 68.62 263 THR A CA 1
ATOM 2079 C C . THR A 1 263 ? -10.468 -8.821 -39.059 1.00 68.62 263 THR A C 1
ATOM 2081 O O . THR A 1 263 ? -10.198 -7.620 -39.088 1.00 68.62 263 THR A O 1
ATOM 2084 N N . ASN A 1 264 ? -11.491 -9.329 -39.760 1.00 65.75 264 ASN A N 1
ATOM 2085 C CA . ASN A 1 264 ? -12.289 -8.562 -40.725 1.00 65.75 264 ASN A CA 1
ATOM 2086 C C . ASN A 1 264 ? -11.416 -7.836 -41.769 1.00 65.75 264 ASN A C 1
ATOM 2088 O O . ASN A 1 264 ? -11.721 -6.709 -42.152 1.00 65.75 264 ASN A O 1
ATOM 2092 N N . GLN A 1 265 ? -10.310 -8.457 -42.207 1.00 65.44 265 GLN A N 1
ATOM 2093 C CA . GLN A 1 265 ? -9.366 -7.885 -43.182 1.00 65.44 265 GLN A CA 1
ATOM 2094 C C . GLN A 1 265 ? -8.670 -6.594 -42.701 1.00 65.44 265 GLN A C 1
ATOM 2096 O O . GLN A 1 265 ? -8.145 -5.818 -43.502 1.00 65.44 265 GLN A O 1
ATOM 2101 N N . LEU A 1 266 ? -8.653 -6.341 -41.386 1.00 64.75 266 LEU A N 1
ATOM 2102 C CA . LEU A 1 266 ? -7.958 -5.194 -40.802 1.00 64.75 266 LEU A CA 1
ATOM 2103 C C . LEU A 1 266 ? -6.473 -5.484 -40.554 1.00 64.75 266 LEU A C 1
ATOM 2105 O O . LEU A 1 266 ? -5.685 -4.544 -40.539 1.00 64.75 266 LEU A O 1
ATOM 2109 N N . LEU A 1 267 ? -6.060 -6.738 -40.375 1.00 77.62 267 LEU A N 1
ATOM 2110 C CA . LEU A 1 267 ? -4.648 -7.127 -40.308 1.00 77.62 267 LEU A CA 1
ATOM 2111 C C . LEU A 1 267 ? -4.257 -7.962 -41.528 1.00 77.62 267 LEU A C 1
ATOM 2113 O O . LEU A 1 267 ? -5.108 -8.526 -42.216 1.00 77.62 267 LEU A O 1
ATOM 2117 N N . PHE A 1 268 ? -2.958 -8.008 -41.808 1.00 81.00 268 PHE A N 1
ATOM 2118 C CA . PHE A 1 268 ? -2.399 -8.763 -42.923 1.00 81.00 268 PHE A CA 1
ATOM 2119 C C . PHE A 1 268 ? -1.433 -9.812 -42.391 1.00 81.00 268 PHE A C 1
ATOM 2121 O O . PHE A 1 268 ? -0.514 -9.491 -41.633 1.00 81.00 268 PHE A O 1
ATOM 2128 N N . THR A 1 269 ? -1.623 -11.052 -42.825 1.00 77.62 269 THR A N 1
ATOM 2129 C CA . THR A 1 269 ? -0.660 -12.126 -42.599 1.00 77.62 269 THR A CA 1
ATOM 2130 C C . THR A 1 269 ? 0.483 -12.000 -43.597 1.00 77.62 269 THR A C 1
ATOM 2132 O O . THR A 1 269 ? 0.291 -11.580 -44.744 1.00 77.62 269 THR A O 1
ATOM 2135 N N . ILE A 1 270 ? 1.687 -12.331 -43.139 1.00 77.19 270 ILE A N 1
ATOM 2136 C CA . ILE A 1 270 ? 2.905 -12.303 -43.944 1.00 77.19 270 ILE A CA 1
ATOM 2137 C C . ILE A 1 270 ? 3.325 -13.752 -44.175 1.00 77.19 270 ILE A C 1
ATOM 2139 O O . ILE A 1 270 ? 3.657 -14.462 -43.231 1.00 77.19 270 ILE A O 1
ATOM 2143 N N . SER A 1 271 ? 3.320 -14.195 -45.429 1.00 66.88 271 SER A N 1
ATOM 2144 C CA . SER A 1 271 ? 3.822 -15.520 -45.806 1.00 66.88 271 SER A CA 1
ATOM 2145 C C . SER A 1 271 ? 5.290 -15.408 -46.212 1.00 66.88 271 SER A C 1
ATOM 2147 O O . SER A 1 271 ? 5.598 -14.830 -47.260 1.00 66.88 271 SER A O 1
ATOM 2149 N N . SER A 1 272 ? 6.189 -15.958 -45.390 1.00 62.41 272 SER A N 1
ATOM 2150 C CA . SER A 1 272 ? 7.628 -16.034 -45.668 1.00 62.41 272 SER A CA 1
ATOM 2151 C C . SER A 1 272 ? 8.042 -17.474 -46.021 1.00 62.41 272 SER A C 1
ATOM 2153 O O . SER A 1 272 ? 7.577 -18.415 -45.374 1.00 62.41 272 SER A O 1
ATOM 2155 N N . PRO A 1 273 ? 8.884 -17.697 -47.044 1.00 57.38 273 PRO A N 1
ATOM 2156 C CA . PRO A 1 273 ? 9.432 -19.022 -47.333 1.00 57.38 273 PRO A CA 1
ATOM 2157 C C . PRO A 1 273 ? 10.362 -19.500 -46.206 1.00 57.38 273 PRO A C 1
ATOM 2159 O O . PRO A 1 273 ? 11.145 -18.727 -45.657 1.00 57.38 273 PRO A O 1
ATOM 2162 N N . ALA A 1 274 ? 10.281 -20.789 -45.866 1.00 47.41 274 ALA A N 1
ATOM 2163 C CA . ALA A 1 274 ? 11.054 -21.382 -44.777 1.00 47.41 274 ALA A CA 1
ATOM 2164 C C . ALA A 1 274 ? 12.570 -21.279 -45.032 1.00 47.41 274 ALA A C 1
ATOM 2166 O O . ALA A 1 274 ? 13.078 -21.828 -46.012 1.00 47.41 274 ALA A O 1
ATOM 2167 N N . CYS A 1 275 ? 13.301 -20.608 -44.137 1.00 52.31 275 CYS A N 1
ATOM 2168 C CA . CYS A 1 275 ? 14.762 -20.614 -44.161 1.00 52.31 275 CYS A CA 1
ATOM 2169 C C . CYS A 1 275 ? 15.316 -21.933 -43.592 1.00 52.31 275 CYS A C 1
ATOM 2171 O O . CYS A 1 275 ? 14.774 -22.452 -42.612 1.00 52.31 275 CYS A O 1
ATOM 2173 N N . PRO A 1 276 ? 16.406 -22.476 -44.162 1.00 51.72 276 PRO A N 1
ATOM 2174 C CA . PRO A 1 276 ? 17.053 -23.669 -43.630 1.00 51.72 276 PRO A CA 1
ATOM 2175 C C . PRO A 1 276 ? 17.608 -23.411 -42.222 1.00 51.72 276 PRO A C 1
ATOM 2177 O O . PRO A 1 276 ? 18.171 -22.351 -41.943 1.00 51.72 276 PRO A O 1
ATOM 2180 N N . ALA A 1 277 ? 17.450 -24.393 -41.332 1.00 50.50 277 ALA A N 1
ATOM 2181 C CA . ALA A 1 277 ? 17.945 -24.300 -39.966 1.00 50.50 277 ALA A CA 1
ATOM 2182 C C . ALA A 1 277 ? 19.492 -24.290 -39.942 1.00 50.50 277 ALA A C 1
ATOM 2184 O O . ALA A 1 277 ? 20.116 -25.133 -40.594 1.00 50.50 277 ALA A O 1
ATOM 2185 N N . PRO A 1 278 ? 20.132 -23.365 -39.206 1.00 57.06 278 PRO A N 1
ATOM 2186 C CA . PRO A 1 278 ? 21.585 -23.355 -39.024 1.00 57.06 278 PRO A CA 1
ATOM 2187 C C . PRO A 1 278 ? 22.084 -24.622 -38.308 1.00 57.06 278 PRO A C 1
ATOM 2189 O O . PRO A 1 278 ? 21.414 -25.166 -37.436 1.00 57.06 278 PRO A O 1
ATOM 2192 N N . SER A 1 279 ? 23.294 -25.079 -38.647 1.00 53.38 279 SER A N 1
ATOM 2193 C CA . SER A 1 279 ? 23.860 -26.347 -38.157 1.00 53.38 279 SER A CA 1
ATOM 2194 C C . SER A 1 279 ? 24.393 -26.311 -36.715 1.00 53.38 279 SER A C 1
ATOM 2196 O O . SER A 1 279 ? 24.604 -27.372 -36.132 1.00 53.38 279 SER A O 1
ATOM 2198 N N . LYS A 1 280 ? 24.654 -25.119 -36.149 1.00 69.81 280 LYS A N 1
ATOM 2199 C CA . LYS A 1 280 ? 25.060 -24.893 -34.746 1.00 69.81 280 LYS A CA 1
ATOM 2200 C C . LYS A 1 280 ? 24.513 -23.549 -34.250 1.00 69.81 280 LYS A C 1
ATOM 2202 O O . LYS A 1 280 ? 24.808 -22.518 -34.856 1.00 69.81 280 LYS A O 1
ATOM 2207 N N . THR A 1 281 ? 23.739 -23.560 -33.168 1.00 75.56 281 THR A N 1
ATOM 2208 C CA . THR A 1 281 ? 23.163 -22.360 -32.542 1.00 75.56 281 THR A CA 1
ATOM 2209 C C . THR A 1 281 ? 23.343 -22.375 -31.034 1.00 75.56 281 THR A C 1
ATOM 2211 O O . THR A 1 281 ? 23.230 -23.424 -30.404 1.00 75.56 281 THR A O 1
ATOM 2214 N N . ASP A 1 282 ? 23.561 -21.191 -30.474 1.00 80.19 282 ASP A N 1
ATOM 2215 C CA . ASP A 1 282 ? 23.487 -20.919 -29.051 1.00 80.19 282 ASP A CA 1
ATOM 2216 C C . ASP A 1 282 ? 22.088 -20.407 -28.696 1.00 80.19 282 ASP A C 1
ATOM 2218 O O . ASP A 1 282 ? 21.505 -19.561 -29.380 1.00 80.19 282 ASP A O 1
ATOM 2222 N N . SER A 1 283 ? 21.551 -20.919 -27.593 1.00 86.19 283 SER A N 1
ATOM 2223 C CA . SER A 1 283 ? 20.271 -20.479 -27.045 1.00 86.19 283 SER A CA 1
ATOM 2224 C C . SER A 1 283 ? 20.475 -19.227 -26.195 1.00 86.19 283 SER A C 1
ATOM 2226 O O . SER A 1 283 ? 21.010 -19.298 -25.089 1.00 86.19 283 SER A O 1
ATOM 2228 N N . VAL A 1 284 ? 20.003 -18.081 -26.678 1.00 89.25 284 VAL A N 1
ATOM 2229 C CA . VAL A 1 284 ? 20.048 -16.810 -25.950 1.00 89.25 284 VAL A CA 1
ATOM 2230 C C . VAL A 1 284 ? 18.733 -16.599 -25.204 1.00 89.25 284 VAL A C 1
ATOM 2232 O O . VAL A 1 284 ? 17.677 -16.420 -25.810 1.00 89.25 284 VAL A O 1
ATOM 2235 N N . GLY A 1 285 ? 18.799 -16.612 -23.871 1.00 91.19 285 GLY A N 1
ATOM 2236 C CA . GLY A 1 285 ? 17.675 -16.261 -22.999 1.00 91.19 285 GLY A CA 1
ATOM 2237 C C . GLY A 1 285 ? 17.438 -14.748 -22.919 1.00 91.19 285 GLY A C 1
ATOM 2238 O O . GLY A 1 285 ? 18.366 -13.956 -23.101 1.00 91.19 285 GLY A O 1
ATOM 2239 N N . LEU A 1 286 ? 16.200 -14.349 -22.603 1.00 92.38 286 LEU A N 1
ATOM 2240 C CA . LEU A 1 286 ? 15.802 -12.941 -22.473 1.00 92.38 286 LEU A CA 1
ATOM 2241 C C . LEU A 1 286 ? 16.636 -12.207 -21.414 1.00 92.38 286 LEU A C 1
ATOM 2243 O O . LEU A 1 286 ? 17.229 -11.175 -21.718 1.00 92.38 286 LEU A O 1
ATOM 2247 N N . ASP A 1 287 ? 16.746 -12.770 -20.208 1.00 91.94 287 ASP A N 1
ATOM 2248 C CA . ASP A 1 287 ? 17.494 -12.169 -19.096 1.00 91.94 287 ASP A CA 1
ATOM 2249 C C . ASP A 1 287 ? 18.963 -11.920 -19.461 1.00 91.94 287 ASP A C 1
ATOM 2251 O O . ASP A 1 287 ? 19.512 -10.854 -19.184 1.00 91.94 287 ASP A O 1
ATOM 2255 N N . ALA A 1 288 ? 19.593 -12.880 -20.146 1.00 92.81 288 ALA A N 1
ATOM 2256 C CA . ALA A 1 288 ? 20.972 -12.766 -20.610 1.00 92.81 288 ALA A CA 1
ATOM 2257 C C . ALA A 1 288 ? 21.129 -11.666 -21.672 1.00 92.81 288 ALA A C 1
ATOM 2259 O O . ALA A 1 288 ? 22.101 -10.911 -21.641 1.00 92.81 288 ALA A O 1
ATOM 2260 N N . ALA A 1 289 ? 20.168 -11.536 -22.594 1.00 92.62 289 ALA A N 1
ATOM 2261 C CA . ALA A 1 289 ? 20.158 -10.465 -23.588 1.00 92.62 289 ALA A CA 1
ATOM 2262 C C . ALA A 1 289 ? 19.956 -9.084 -22.944 1.00 92.62 289 ALA A C 1
ATOM 2264 O O . ALA A 1 289 ? 20.694 -8.152 -23.263 1.00 92.62 289 ALA A O 1
ATOM 2265 N N . CYS A 1 290 ? 19.017 -8.956 -22.001 1.00 94.38 290 CYS A N 1
ATOM 2266 C CA . CYS A 1 290 ? 18.795 -7.734 -21.225 1.00 94.38 290 CYS A CA 1
ATOM 2267 C C . CYS A 1 290 ? 20.034 -7.353 -20.401 1.00 94.38 290 CYS A C 1
ATOM 2269 O O . CYS A 1 290 ? 20.394 -6.174 -20.335 1.00 94.38 290 CYS A O 1
ATOM 2271 N N . LEU A 1 291 ? 20.715 -8.337 -19.806 1.00 94.31 291 LEU A N 1
ATOM 2272 C CA . LEU A 1 291 ? 21.932 -8.123 -19.024 1.00 94.31 291 LEU A CA 1
ATOM 2273 C C . LEU A 1 291 ? 23.074 -7.647 -19.925 1.00 94.31 291 LEU A C 1
ATOM 2275 O O . LEU A 1 291 ? 23.672 -6.609 -19.645 1.00 94.31 291 LEU A O 1
ATOM 2279 N N . HIS A 1 292 ? 23.322 -8.335 -21.045 1.00 93.06 292 HIS A N 1
ATOM 2280 C CA . HIS A 1 292 ? 24.338 -7.925 -22.014 1.00 93.06 292 HIS A CA 1
ATOM 2281 C C . HIS A 1 292 ? 24.053 -6.518 -22.559 1.00 93.06 292 HIS A C 1
ATOM 2283 O O . HIS A 1 292 ? 24.949 -5.676 -22.575 1.00 93.06 292 HIS A O 1
ATOM 2289 N N . LEU A 1 293 ? 22.798 -6.218 -22.915 1.00 93.56 293 LEU A N 1
ATOM 2290 C CA . LEU A 1 293 ? 22.391 -4.890 -23.375 1.00 93.56 293 LEU A CA 1
ATOM 2291 C C . LEU A 1 293 ? 22.686 -3.812 -22.323 1.00 93.56 293 LEU A C 1
ATOM 2293 O O . LEU A 1 293 ? 23.253 -2.769 -22.653 1.00 93.56 293 LEU A O 1
ATOM 2297 N N . THR A 1 294 ? 22.348 -4.075 -21.059 1.00 92.94 294 THR A N 1
ATOM 2298 C CA . THR A 1 294 ? 22.576 -3.149 -19.938 1.00 92.94 294 THR A CA 1
ATOM 2299 C C . THR A 1 294 ? 24.063 -2.866 -19.742 1.00 92.94 294 THR A C 1
ATOM 2301 O O . THR A 1 294 ? 24.468 -1.704 -19.651 1.00 92.94 294 THR A O 1
ATOM 2304 N N . LEU A 1 295 ? 24.895 -3.910 -19.739 1.00 90.69 295 LEU A N 1
ATOM 2305 C CA . LEU A 1 295 ? 26.341 -3.774 -19.568 1.00 90.69 295 LEU A CA 1
ATOM 2306 C C . LEU A 1 295 ? 26.998 -3.075 -20.766 1.00 90.69 295 LEU A C 1
ATOM 2308 O O . LEU A 1 295 ? 27.851 -2.213 -20.571 1.00 90.69 295 LEU A O 1
ATOM 2312 N N . VAL A 1 296 ? 26.562 -3.347 -21.998 1.00 88.06 296 VAL A N 1
ATOM 2313 C CA . VAL A 1 296 ? 27.072 -2.651 -23.192 1.00 88.06 296 VAL A CA 1
ATOM 2314 C C . VAL A 1 296 ? 26.698 -1.165 -23.181 1.00 88.06 296 VAL A C 1
ATOM 2316 O O . VAL A 1 296 ? 27.519 -0.330 -23.566 1.00 88.06 296 VAL A O 1
ATOM 2319 N N . CYS A 1 297 ? 25.507 -0.801 -22.690 1.00 87.69 297 CYS A N 1
ATOM 2320 C CA . CYS A 1 297 ? 25.129 0.603 -22.494 1.00 87.69 297 CYS A CA 1
ATOM 2321 C C . CYS A 1 297 ? 26.045 1.303 -21.475 1.00 87.69 297 CYS A C 1
ATOM 2323 O O . CYS A 1 297 ? 26.499 2.420 -21.728 1.00 87.69 297 CYS A O 1
ATOM 2325 N N . LEU A 1 298 ? 26.372 0.634 -20.363 1.00 84.62 298 LEU A N 1
ATOM 2326 C CA . LEU A 1 298 ? 27.327 1.140 -19.370 1.00 84.62 298 LEU A CA 1
ATOM 2327 C C . LEU A 1 298 ? 28.721 1.351 -19.990 1.00 84.62 298 LEU A C 1
ATOM 2329 O O . LEU A 1 298 ? 29.334 2.403 -19.815 1.00 84.62 298 LEU A O 1
ATOM 2333 N N . VAL A 1 299 ? 29.193 0.383 -20.780 1.00 81.38 299 VAL A N 1
ATOM 2334 C CA . VAL A 1 299 ? 30.469 0.452 -21.511 1.00 81.38 299 VAL A CA 1
ATOM 2335 C C . VAL A 1 299 ? 30.495 1.609 -22.520 1.00 81.38 299 VAL A C 1
ATOM 2337 O O . VAL A 1 299 ? 31.534 2.254 -22.681 1.00 81.38 299 VAL A O 1
ATOM 2340 N N . GLN A 1 300 ? 29.378 1.900 -23.199 1.00 78.94 300 GLN A N 1
ATOM 2341 C CA . GLN A 1 300 ? 29.291 3.046 -24.115 1.00 78.94 300 GLN A CA 1
ATOM 2342 C C . GLN A 1 300 ? 29.503 4.377 -23.401 1.00 78.94 300 GLN A C 1
ATOM 2344 O O . GLN A 1 300 ? 30.346 5.166 -23.837 1.00 78.94 300 GLN A O 1
ATOM 2349 N N . LEU A 1 301 ? 28.789 4.592 -22.294 1.00 75.56 301 LEU A N 1
ATOM 2350 C CA . LEU A 1 301 ? 28.897 5.809 -21.492 1.00 75.56 301 LEU A CA 1
ATOM 2351 C C . LEU A 1 301 ? 30.327 5.998 -20.962 1.00 75.56 301 LEU A C 1
ATOM 2353 O O . LEU A 1 301 ? 30.915 7.074 -21.050 1.00 75.56 301 LEU A O 1
ATOM 2357 N N . TRP A 1 302 ? 30.931 4.906 -20.496 1.00 73.12 302 TRP A N 1
ATOM 2358 C CA . TRP A 1 302 ? 32.332 4.843 -20.079 1.00 73.12 302 TRP A CA 1
ATOM 2359 C C . TRP A 1 302 ? 33.315 5.331 -21.123 1.00 73.12 302 TRP A C 1
ATOM 2361 O O . TRP A 1 302 ? 34.265 6.061 -20.825 1.00 73.12 302 TRP A O 1
ATOM 2371 N N . ARG A 1 303 ? 33.069 4.964 -22.371 1.00 67.25 303 ARG A N 1
ATOM 2372 C CA . ARG A 1 303 ? 33.956 5.317 -23.462 1.00 67.25 303 ARG A CA 1
ATOM 2373 C C . ARG A 1 303 ? 33.764 6.752 -23.940 1.00 67.25 303 ARG A C 1
ATOM 2375 O O . ARG A 1 303 ? 34.753 7.369 -24.338 1.00 67.25 303 ARG A O 1
ATOM 2382 N N . SER A 1 304 ? 32.541 7.287 -23.919 1.00 63.00 304 SER A N 1
ATOM 2383 C CA . SER A 1 304 ? 32.330 8.688 -24.294 1.00 63.00 304 SER A CA 1
ATOM 2384 C C . SER A 1 304 ? 33.028 9.624 -23.330 1.00 63.00 304 SER A C 1
ATOM 2386 O O . SER A 1 304 ? 33.747 10.499 -23.788 1.00 63.00 304 SER A O 1
ATOM 2388 N N . ASP A 1 305 ? 32.900 9.396 -22.023 1.00 58.59 305 ASP A N 1
ATOM 2389 C CA . ASP A 1 305 ? 33.466 10.287 -21.009 1.00 58.59 305 ASP A CA 1
ATOM 2390 C C . ASP A 1 305 ? 35.007 10.251 -21.006 1.00 58.59 305 ASP A C 1
ATOM 2392 O O . ASP A 1 305 ? 35.647 11.300 -20.925 1.00 58.59 305 ASP A O 1
ATOM 2396 N N . ALA A 1 306 ? 35.620 9.079 -21.234 1.00 54.34 306 ALA A N 1
ATOM 2397 C CA . ALA A 1 306 ? 37.062 8.984 -21.500 1.00 54.34 306 ALA A CA 1
ATOM 2398 C C . ALA A 1 306 ? 37.471 9.769 -22.767 1.00 54.34 306 ALA A C 1
ATOM 2400 O O . ALA A 1 306 ? 38.551 10.348 -22.817 1.00 54.34 306 ALA A O 1
ATOM 2401 N N . GLY A 1 307 ? 36.589 9.822 -23.773 1.00 51.09 307 GLY A N 1
ATOM 2402 C CA . GLY A 1 307 ? 36.667 10.678 -24.962 1.00 51.09 307 GLY A CA 1
ATOM 2403 C C . GLY A 1 307 ? 36.626 12.183 -24.674 1.00 51.09 307 GLY A C 1
ATOM 2404 O O . GLY A 1 307 ? 37.365 12.957 -25.286 1.00 51.09 307 GLY A O 1
ATOM 2405 N N . CYS A 1 308 ? 35.746 12.579 -23.754 1.00 49.06 308 CYS A N 1
ATOM 2406 C CA . CYS A 1 308 ? 35.373 13.960 -23.444 1.00 49.06 308 CYS A CA 1
ATOM 2407 C C . CYS A 1 308 ? 36.305 14.660 -22.456 1.00 49.06 308 CYS A C 1
ATOM 2409 O O . CYS A 1 308 ? 36.315 15.885 -22.422 1.00 49.06 308 CYS A O 1
ATOM 2411 N N . ALA A 1 309 ? 37.152 13.945 -21.710 1.00 49.78 309 ALA A N 1
ATOM 2412 C CA . ALA A 1 309 ? 38.188 14.576 -20.882 1.00 49.78 309 ALA A CA 1
ATOM 2413 C C . ALA A 1 309 ? 39.137 15.511 -21.684 1.00 49.78 309 ALA A C 1
ATOM 2415 O O . ALA A 1 309 ? 39.903 16.269 -21.094 1.00 49.78 309 ALA A O 1
ATOM 2416 N N . ALA A 1 310 ? 39.065 15.495 -23.024 1.00 47.34 310 ALA A N 1
ATOM 2417 C CA . ALA A 1 310 ? 39.754 16.405 -23.937 1.00 47.34 310 ALA A CA 1
ATOM 2418 C C . ALA A 1 310 ? 38.907 17.590 -24.479 1.00 47.34 310 ALA A C 1
ATOM 2420 O O . ALA A 1 310 ? 39.493 18.509 -25.051 1.00 47.34 310 ALA A O 1
ATOM 2421 N N . VAL A 1 311 ? 37.566 17.599 -24.352 1.00 47.19 311 VAL A N 1
ATOM 2422 C CA . VAL A 1 311 ? 36.664 18.643 -24.902 1.00 47.19 311 VAL A CA 1
ATOM 2423 C C . VAL A 1 311 ? 35.416 18.815 -24.015 1.00 47.19 311 VAL A C 1
ATOM 2425 O O . VAL A 1 311 ? 34.714 17.850 -23.741 1.00 47.19 311 VAL A O 1
ATOM 2428 N N . SER A 1 312 ? 35.097 20.052 -23.615 1.00 47.75 312 SER A N 1
ATOM 2429 C CA . SER A 1 312 ? 34.101 20.415 -22.583 1.00 47.75 312 SER A CA 1
ATOM 2430 C C . SER A 1 312 ? 32.626 20.060 -22.856 1.00 47.75 312 SER A C 1
ATOM 2432 O O . SER A 1 312 ? 31.794 20.252 -21.975 1.00 47.75 312 SER A O 1
ATOM 2434 N N . SER A 1 313 ? 32.273 19.552 -24.039 1.00 53.53 313 SER A N 1
ATOM 2435 C CA . SER A 1 313 ? 30.946 18.982 -24.334 1.00 53.53 313 SER A CA 1
ATOM 2436 C C . SER A 1 313 ? 31.016 18.094 -25.576 1.00 53.53 313 SER A C 1
ATOM 2438 O O . SER A 1 313 ? 31.684 18.444 -26.554 1.00 53.53 313 SER A O 1
ATOM 2440 N N . SER A 1 314 ? 30.350 16.937 -25.550 1.00 57.03 314 SER A N 1
ATOM 2441 C CA . SER A 1 314 ? 30.358 15.986 -26.664 1.00 57.03 314 SER A CA 1
ATOM 2442 C C . SER A 1 314 ? 28.961 15.769 -27.235 1.00 57.03 314 SER A C 1
ATOM 2444 O O . SER A 1 314 ? 27.995 15.640 -26.486 1.00 57.03 314 SER A O 1
ATOM 2446 N N . PRO A 1 315 ? 28.820 15.615 -28.565 1.00 57.25 315 PRO A N 1
ATOM 2447 C CA . PRO A 1 315 ? 27.550 15.231 -29.188 1.00 57.25 315 PRO A CA 1
ATOM 2448 C C . PRO A 1 315 ? 27.023 13.857 -28.723 1.00 57.25 315 PRO A C 1
ATOM 2450 O O . PRO A 1 315 ? 25.895 13.495 -29.048 1.00 57.25 315 PRO A O 1
ATOM 2453 N N . LEU A 1 316 ? 27.822 13.083 -27.978 1.00 62.66 316 LEU A N 1
ATOM 2454 C CA . LEU A 1 316 ? 27.413 11.825 -27.349 1.00 62.66 316 LEU A CA 1
ATOM 2455 C C . LEU A 1 316 ? 26.626 12.035 -26.041 1.00 62.66 316 LEU A C 1
ATOM 2457 O O . LEU A 1 316 ? 25.988 11.100 -25.571 1.00 62.66 316 LEU A O 1
ATOM 2461 N N . ASP A 1 317 ? 26.622 13.239 -25.465 1.00 66.06 317 ASP A N 1
ATOM 2462 C CA . ASP A 1 317 ? 25.969 13.514 -24.178 1.00 66.06 317 ASP A CA 1
ATOM 2463 C C . ASP A 1 317 ? 24.440 13.444 -24.290 1.00 66.06 317 ASP A C 1
ATOM 2465 O O . ASP A 1 317 ? 23.803 12.674 -23.570 1.00 66.06 317 ASP A O 1
ATOM 2469 N N . ALA A 1 318 ? 23.867 14.129 -25.285 1.00 67.88 318 ALA A N 1
ATOM 2470 C CA . ALA A 1 318 ? 22.431 14.092 -25.587 1.00 67.88 318 ALA A CA 1
ATOM 2471 C C . ALA A 1 318 ? 21.927 12.680 -25.957 1.00 67.88 318 ALA A C 1
ATOM 2473 O O . ALA A 1 318 ? 20.753 12.354 -25.805 1.00 67.88 318 ALA A O 1
ATOM 2474 N N . MET A 1 319 ? 22.818 11.822 -26.459 1.00 71.69 319 MET A N 1
ATOM 2475 C CA . MET A 1 319 ? 22.502 10.433 -26.789 1.00 71.69 319 MET A CA 1
ATOM 2476 C C . MET A 1 319 ? 22.347 9.573 -25.533 1.00 71.69 319 MET A C 1
ATOM 2478 O O . MET A 1 319 ? 21.372 8.832 -25.426 1.00 71.69 319 MET A O 1
ATOM 2482 N N . HIS A 1 320 ? 23.262 9.686 -24.568 1.00 73.69 320 HIS A N 1
ATOM 2483 C CA . HIS A 1 320 ? 23.154 8.936 -23.315 1.00 73.69 320 HIS A CA 1
ATOM 2484 C C . HIS A 1 320 ? 21.949 9.372 -22.482 1.00 73.69 320 HIS A C 1
ATOM 2486 O O . HIS A 1 320 ? 21.266 8.521 -21.911 1.00 73.69 320 HIS A O 1
ATOM 2492 N N . GLU A 1 321 ? 21.635 10.670 -22.481 1.00 78.25 321 GLU A N 1
ATOM 2493 C CA . GLU A 1 321 ? 20.418 11.196 -21.854 1.00 78.25 321 GLU A CA 1
ATOM 2494 C C . GLU A 1 321 ? 19.147 10.567 -22.445 1.00 78.25 321 GLU A C 1
ATOM 2496 O O . GLU A 1 321 ? 18.225 10.237 -21.703 1.00 78.25 321 GLU A O 1
ATOM 2501 N N . ALA A 1 322 ? 19.115 10.305 -23.756 1.00 81.12 322 ALA A N 1
ATOM 2502 C CA . ALA A 1 322 ? 17.990 9.635 -24.410 1.00 81.12 322 ALA A CA 1
ATOM 2503 C C . ALA A 1 322 ? 17.934 8.110 -24.160 1.00 81.12 322 ALA A C 1
ATOM 2505 O O . ALA A 1 322 ? 16.855 7.516 -24.238 1.00 81.12 322 ALA A O 1
ATOM 2506 N N . MET A 1 323 ? 19.070 7.453 -23.887 1.00 85.81 323 MET A N 1
ATOM 2507 C CA . MET A 1 323 ? 19.131 6.008 -23.600 1.00 85.81 323 MET A CA 1
ATOM 2508 C C . MET A 1 323 ? 18.701 5.670 -22.174 1.00 85.81 323 MET A C 1
ATOM 2510 O O . MET A 1 323 ? 18.006 4.677 -21.952 1.00 85.81 323 MET A O 1
ATOM 2514 N N . LEU A 1 324 ? 19.136 6.479 -21.209 1.00 87.50 324 LEU A N 1
ATOM 2515 C CA . LEU A 1 324 ? 19.026 6.185 -19.784 1.00 87.50 324 LEU A CA 1
ATOM 2516 C C . LEU A 1 324 ? 17.580 5.896 -19.321 1.00 87.50 324 LEU A C 1
ATOM 2518 O O . LEU A 1 324 ? 17.380 4.849 -18.701 1.00 87.50 324 LEU A O 1
ATOM 2522 N N . PRO A 1 325 ? 16.553 6.709 -19.651 1.00 90.44 325 PRO A N 1
ATOM 2523 C CA . PRO A 1 325 ? 15.176 6.422 -19.244 1.00 90.44 325 PRO A CA 1
ATOM 2524 C C . PRO A 1 325 ? 14.660 5.084 -19.785 1.00 90.44 325 PRO A C 1
ATOM 2526 O O . PRO A 1 325 ? 13.977 4.349 -19.071 1.00 90.44 325 PRO A O 1
ATOM 2529 N N . LYS A 1 326 ? 15.020 4.741 -21.031 1.00 90.19 326 LYS A N 1
ATOM 2530 C CA . LYS A 1 326 ? 14.616 3.481 -21.674 1.00 90.19 326 LYS A CA 1
ATOM 2531 C C . LYS A 1 326 ? 15.289 2.282 -21.006 1.00 90.19 326 LYS A C 1
ATOM 2533 O O . LYS A 1 326 ? 14.642 1.267 -20.763 1.00 90.19 326 LYS A O 1
ATOM 2538 N N . LEU A 1 327 ? 16.568 2.415 -20.651 1.00 93.06 327 LEU A N 1
ATOM 2539 C CA . LEU A 1 327 ? 17.315 1.368 -19.957 1.00 93.06 327 LEU A CA 1
ATOM 2540 C C . LEU A 1 327 ? 16.804 1.141 -18.531 1.00 93.06 327 LEU A C 1
ATOM 2542 O O . LEU A 1 327 ? 16.566 0.001 -18.143 1.00 93.06 327 LEU A O 1
ATOM 2546 N N . VAL A 1 328 ? 16.575 2.215 -17.774 1.00 93.00 328 VAL A N 1
ATOM 2547 C CA . VAL A 1 328 ? 15.962 2.153 -16.437 1.00 93.00 328 VAL A CA 1
ATOM 2548 C C . VAL A 1 328 ? 14.603 1.456 -16.498 1.00 93.00 328 VAL A C 1
ATOM 2550 O O . VAL A 1 328 ? 14.312 0.589 -15.673 1.00 93.00 328 VAL A O 1
ATOM 2553 N N . HIS A 1 329 ? 13.789 1.783 -17.505 1.00 91.81 329 HIS A N 1
ATOM 2554 C CA . HIS A 1 329 ? 12.502 1.131 -17.724 1.00 91.81 329 HIS A CA 1
ATOM 2555 C C . HIS A 1 329 ? 12.644 -0.370 -18.021 1.00 91.81 329 HIS A C 1
ATOM 2557 O O . HIS A 1 329 ? 11.912 -1.170 -17.436 1.00 91.81 329 HIS A O 1
ATOM 2563 N N . LEU A 1 330 ? 13.594 -0.760 -18.880 1.00 93.94 330 LEU A N 1
ATOM 2564 C CA . LEU A 1 330 ? 13.872 -2.163 -19.194 1.00 93.94 330 LEU A CA 1
ATOM 2565 C C . LEU A 1 330 ? 14.291 -2.948 -17.945 1.00 93.94 330 LEU A C 1
ATOM 2567 O O . LEU A 1 330 ? 13.739 -4.018 -17.696 1.00 93.94 330 LEU A O 1
ATOM 2571 N N . VAL A 1 331 ? 15.236 -2.417 -17.161 1.00 94.25 331 VAL A N 1
ATOM 2572 C CA . VAL A 1 331 ? 15.744 -3.059 -15.937 1.00 94.25 331 VAL A CA 1
ATOM 2573 C C . VAL A 1 331 ? 14.627 -3.225 -14.914 1.00 94.25 331 VAL A C 1
ATOM 2575 O O . VAL A 1 331 ? 14.457 -4.314 -14.375 1.00 94.25 331 VAL A O 1
ATOM 2578 N N . ARG A 1 332 ? 13.815 -2.188 -14.679 1.00 91.44 332 ARG A N 1
ATOM 2579 C CA . ARG A 1 332 ? 12.710 -2.241 -13.708 1.00 91.44 332 ARG A CA 1
ATOM 2580 C C . ARG A 1 332 ? 11.628 -3.264 -14.082 1.00 91.44 332 ARG A C 1
ATOM 2582 O O . ARG A 1 332 ? 10.938 -3.752 -13.200 1.00 91.44 332 ARG A O 1
ATOM 2589 N N . ARG A 1 333 ? 11.450 -3.566 -15.373 1.00 89.94 333 ARG A N 1
ATOM 2590 C CA . ARG A 1 333 ? 10.400 -4.475 -15.867 1.00 89.94 333 ARG A CA 1
ATOM 2591 C C . ARG A 1 333 ? 10.786 -5.952 -15.923 1.00 89.94 333 ARG A C 1
ATOM 2593 O O . ARG A 1 333 ? 9.930 -6.761 -16.278 1.00 89.94 333 ARG A O 1
ATOM 2600 N N . GLN A 1 334 ? 12.034 -6.308 -15.629 1.00 91.31 334 GLN A N 1
ATOM 2601 C CA . GLN A 1 334 ? 12.427 -7.717 -15.624 1.00 91.31 334 GLN A CA 1
ATOM 2602 C C . GLN A 1 334 ? 11.700 -8.479 -14.509 1.00 91.31 334 GLN A C 1
ATOM 2604 O O . GLN A 1 334 ? 11.458 -7.955 -13.428 1.00 91.31 334 GLN A O 1
ATOM 2609 N N . GLN A 1 335 ? 11.335 -9.731 -14.780 1.00 88.38 335 GLN A N 1
ATOM 2610 C CA . GLN A 1 335 ? 10.572 -10.565 -13.839 1.00 88.38 335 GLN A CA 1
ATOM 2611 C C . GLN A 1 335 ? 11.433 -11.632 -13.147 1.00 88.38 335 GLN A C 1
ATOM 2613 O O . GLN A 1 335 ? 10.920 -12.523 -12.475 1.00 88.38 335 GLN A O 1
ATOM 2618 N N . SER A 1 336 ? 12.752 -11.555 -13.323 1.00 90.06 336 SER A N 1
ATOM 2619 C CA . SER A 1 336 ? 13.693 -12.604 -12.945 1.00 90.06 336 SER A CA 1
ATOM 2620 C C . SER A 1 336 ? 14.571 -12.174 -11.773 1.00 90.06 336 SER A C 1
ATOM 2622 O O . SER A 1 336 ? 15.328 -11.207 -11.859 1.00 90.06 336 SER A O 1
ATOM 2624 N N . ALA A 1 337 ? 14.496 -12.915 -10.665 1.00 88.38 337 ALA A N 1
ATOM 2625 C CA . ALA A 1 337 ? 15.341 -12.664 -9.499 1.00 88.38 337 ALA A CA 1
ATOM 2626 C C . ALA A 1 337 ? 16.830 -12.922 -9.802 1.00 88.38 337 ALA A C 1
ATOM 2628 O O . ALA A 1 337 ? 17.688 -12.180 -9.327 1.00 88.38 337 ALA A O 1
ATOM 2629 N N . SER A 1 338 ? 17.144 -13.920 -10.639 1.00 89.44 338 SER A N 1
ATOM 2630 C CA . SER A 1 338 ? 18.526 -14.220 -11.038 1.00 89.44 338 SER A CA 1
ATOM 2631 C C . SER A 1 338 ? 19.130 -13.106 -11.894 1.00 89.44 338 SER A C 1
ATOM 2633 O O . SER A 1 338 ? 20.306 -12.784 -11.730 1.00 89.44 338 SER A O 1
ATOM 2635 N N . PHE A 1 339 ? 18.328 -12.457 -12.748 1.00 92.75 339 PHE A N 1
ATOM 2636 C CA . PHE A 1 339 ? 18.753 -11.265 -13.483 1.00 92.75 339 PHE A CA 1
ATOM 2637 C C . PHE A 1 339 ? 19.206 -10.150 -12.531 1.00 92.75 339 PHE A C 1
ATOM 2639 O O . PHE A 1 339 ? 20.299 -9.606 -12.700 1.00 92.75 339 PHE A O 1
ATOM 2646 N N . TYR A 1 340 ? 18.394 -9.829 -11.517 1.00 93.25 340 TYR A N 1
ATOM 2647 C CA . TYR A 1 340 ? 18.731 -8.786 -10.547 1.00 93.25 340 TYR A CA 1
ATOM 2648 C C . TYR A 1 340 ? 19.943 -9.154 -9.698 1.00 93.25 340 TYR A C 1
ATOM 2650 O O . TYR A 1 340 ? 20.797 -8.296 -9.484 1.00 93.25 340 TYR A O 1
ATOM 2658 N N . ASP A 1 341 ? 20.065 -10.416 -9.280 1.00 90.50 341 ASP A N 1
ATOM 2659 C CA . ASP A 1 341 ? 21.217 -10.883 -8.510 1.00 90.50 341 ASP A CA 1
ATOM 2660 C C . ASP A 1 341 ? 22.533 -10.719 -9.287 1.00 90.50 341 ASP A C 1
ATOM 2662 O O . ASP A 1 341 ? 23.504 -10.155 -8.774 1.00 90.50 341 ASP A O 1
ATOM 2666 N N . LEU A 1 342 ? 22.557 -11.139 -10.557 1.00 92.31 342 LEU A N 1
ATOM 2667 C CA . LEU A 1 342 ? 23.724 -10.975 -11.424 1.00 92.31 342 LEU A CA 1
ATOM 2668 C C . LEU A 1 342 ? 24.020 -9.498 -11.709 1.00 92.31 342 LEU A C 1
ATOM 2670 O O . LEU A 1 342 ? 25.172 -9.074 -11.599 1.00 92.31 342 LEU A O 1
ATOM 2674 N N . LEU A 1 343 ? 22.999 -8.701 -12.041 1.00 93.25 343 LEU A N 1
ATOM 2675 C CA . LEU A 1 343 ? 23.170 -7.283 -12.352 1.00 93.25 343 LEU A CA 1
ATOM 2676 C C . LEU A 1 343 ? 23.696 -6.500 -11.143 1.00 93.25 343 LEU A C 1
ATOM 2678 O O . LEU A 1 343 ? 24.680 -5.774 -11.274 1.00 93.25 343 LEU A O 1
ATOM 2682 N N . LEU A 1 344 ? 23.081 -6.660 -9.968 1.00 90.94 344 LEU A N 1
ATOM 2683 C CA . LEU A 1 344 ? 23.514 -5.991 -8.739 1.00 90.94 344 LEU A CA 1
ATOM 2684 C C . LEU A 1 344 ? 24.933 -6.410 -8.362 1.00 90.94 344 LEU A C 1
ATOM 2686 O O . LEU A 1 344 ? 25.756 -5.550 -8.048 1.00 90.94 344 LEU A O 1
ATOM 2690 N N . HIS A 1 345 ? 25.253 -7.705 -8.459 1.00 90.06 345 HIS A N 1
ATOM 2691 C CA . HIS A 1 345 ? 26.605 -8.186 -8.201 1.00 90.06 345 HIS A CA 1
ATOM 2692 C C . HIS A 1 345 ? 27.632 -7.483 -9.098 1.00 90.06 345 HIS A C 1
ATOM 2694 O O . HIS A 1 345 ? 28.626 -6.963 -8.589 1.00 90.06 345 HIS A O 1
ATOM 2700 N N . VAL A 1 346 ? 27.374 -7.395 -10.407 1.00 89.81 346 VAL A N 1
ATOM 2701 C CA . VAL A 1 346 ? 28.272 -6.696 -11.333 1.00 89.81 346 VAL A CA 1
ATOM 2702 C C . VAL A 1 346 ? 28.358 -5.210 -10.991 1.00 89.81 346 VAL A C 1
ATOM 2704 O O . VAL A 1 346 ? 29.465 -4.720 -10.799 1.00 89.81 346 VAL A O 1
ATOM 2707 N N . LEU A 1 347 ? 27.235 -4.496 -10.856 1.00 88.69 347 LEU A N 1
ATOM 2708 C CA . LEU A 1 347 ? 27.208 -3.040 -10.635 1.00 88.69 347 LEU A CA 1
ATOM 2709 C C . LEU A 1 347 ? 27.940 -2.597 -9.356 1.00 88.69 347 LEU A C 1
ATOM 2711 O O . LEU A 1 347 ? 28.558 -1.533 -9.351 1.00 88.69 347 LEU A O 1
ATOM 2715 N N . LEU A 1 348 ? 27.922 -3.406 -8.295 1.00 84.94 348 LEU A N 1
ATOM 2716 C CA . LEU A 1 348 ? 28.650 -3.114 -7.053 1.00 84.94 348 LEU A CA 1
ATOM 2717 C C . LEU A 1 348 ? 30.163 -3.282 -7.204 1.00 84.94 348 LEU A C 1
ATOM 2719 O O . LEU A 1 348 ? 30.942 -2.493 -6.670 1.00 84.94 348 LEU A O 1
ATOM 2723 N N . HIS A 1 349 ? 30.587 -4.308 -7.941 1.00 86.00 349 HIS A N 1
ATOM 2724 C CA . HIS A 1 349 ? 32.003 -4.621 -8.115 1.00 86.00 349 HIS A CA 1
ATOM 2725 C C . HIS A 1 349 ? 32.633 -3.814 -9.242 1.00 86.00 349 HIS A C 1
ATOM 2727 O O . HIS A 1 349 ? 33.837 -3.577 -9.207 1.00 86.00 349 HIS A O 1
ATOM 2733 N N . VAL A 1 350 ? 31.833 -3.331 -10.197 1.00 82.38 350 VAL A N 1
ATOM 2734 C CA . VAL A 1 350 ? 32.293 -2.691 -11.434 1.00 82.38 350 VAL A CA 1
ATOM 2735 C C . VAL A 1 350 ? 33.259 -1.527 -11.188 1.00 82.38 350 VAL A C 1
ATOM 2737 O O . VAL A 1 350 ? 34.181 -1.308 -11.967 1.00 82.38 350 VAL A O 1
ATOM 2740 N N . ARG A 1 351 ? 33.091 -0.816 -10.065 1.00 76.12 351 ARG A N 1
ATOM 2741 C CA . ARG A 1 351 ? 33.941 0.312 -9.651 1.00 76.12 351 ARG A CA 1
ATOM 2742 C C . ARG A 1 351 ? 35.327 -0.114 -9.157 1.00 76.12 351 ARG A C 1
ATOM 2744 O O . ARG A 1 351 ? 36.260 0.675 -9.209 1.00 76.12 351 ARG A O 1
ATOM 2751 N N . ARG A 1 352 ? 35.460 -1.347 -8.663 1.00 79.25 352 ARG A N 1
ATOM 2752 C CA . ARG A 1 352 ? 36.697 -1.906 -8.094 1.00 79.25 352 ARG A CA 1
ATOM 2753 C C . ARG A 1 352 ? 37.500 -2.724 -9.118 1.00 79.25 352 ARG A C 1
ATOM 2755 O O . ARG A 1 352 ? 38.585 -3.192 -8.792 1.00 79.25 352 ARG A O 1
ATOM 2762 N N . LEU A 1 353 ? 36.985 -2.923 -10.337 1.00 80.31 353 LEU A N 1
ATOM 2763 C CA . LEU A 1 353 ? 37.556 -3.868 -11.304 1.00 80.31 353 LEU A CA 1
ATOM 2764 C C . LEU A 1 353 ? 38.798 -3.362 -12.053 1.00 80.31 353 LEU A C 1
ATOM 2766 O O . LEU A 1 353 ? 38.728 -2.406 -12.822 1.00 80.31 353 LEU A O 1
ATOM 2770 N N . GLU A 1 354 ? 39.878 -4.138 -11.926 1.00 74.19 354 GLU A N 1
ATOM 2771 C CA . GLU A 1 354 ? 41.016 -4.343 -12.850 1.00 74.19 354 GLU A CA 1
ATOM 2772 C C . GLU A 1 354 ? 40.727 -4.101 -14.349 1.00 74.19 354 GLU A C 1
ATOM 2774 O O . GLU A 1 354 ? 39.927 -4.870 -14.858 1.00 74.19 354 GLU A O 1
ATOM 2779 N N . HIS A 1 355 ? 41.310 -3.142 -15.102 1.00 75.88 355 HIS A N 1
ATOM 2780 C CA . HIS A 1 355 ? 41.247 -3.290 -16.565 1.00 75.88 355 HIS A CA 1
ATOM 2781 C C . HIS A 1 355 ? 42.319 -4.299 -16.928 1.00 75.88 355 HIS A C 1
ATOM 2783 O O . HIS A 1 355 ? 43.507 -4.024 -16.747 1.00 75.88 355 HIS A O 1
ATOM 2789 N N . GLU A 1 356 ? 41.898 -5.436 -17.455 1.00 74.56 356 GLU A N 1
ATOM 2790 C CA . GLU A 1 356 ? 42.800 -6.494 -17.872 1.00 74.56 356 GLU A CA 1
ATOM 2791 C C . GLU A 1 356 ? 42.843 -6.580 -19.393 1.00 74.56 356 GLU A C 1
ATOM 2793 O O . GLU A 1 356 ? 41.859 -6.350 -20.103 1.00 74.56 356 GLU A O 1
ATOM 2798 N N . ARG A 1 357 ? 44.028 -6.887 -19.924 1.00 67.81 357 ARG A N 1
ATOM 2799 C CA . ARG A 1 357 ? 44.188 -7.089 -21.359 1.00 67.81 357 ARG A CA 1
ATOM 2800 C C . ARG A 1 357 ? 43.723 -8.511 -21.684 1.00 67.81 357 ARG A C 1
ATOM 2802 O O . ARG A 1 357 ? 44.374 -9.444 -21.226 1.00 67.81 357 ARG A O 1
ATOM 2809 N N . PRO A 1 358 ? 42.687 -8.691 -22.516 1.00 70.25 358 PRO A N 1
ATOM 2810 C CA . PRO A 1 358 ? 42.266 -10.021 -22.907 1.00 70.25 358 PRO A CA 1
ATOM 2811 C C . PRO A 1 358 ? 43.325 -10.685 -23.770 1.00 70.25 358 PRO A C 1
ATOM 2813 O O . PRO A 1 358 ? 44.077 -10.027 -24.505 1.00 70.25 358 PRO A O 1
ATOM 2816 N N . VAL A 1 359 ? 43.344 -12.005 -23.655 1.00 67.62 359 VAL A N 1
ATOM 2817 C CA . VAL A 1 359 ? 44.294 -12.895 -24.315 1.00 67.62 359 VAL A CA 1
ATOM 2818 C C . VAL A 1 359 ? 43.941 -13.056 -25.798 1.00 67.62 359 VAL A C 1
ATOM 2820 O O . VAL A 1 359 ? 44.831 -13.105 -26.644 1.00 67.62 359 VAL A O 1
ATOM 2823 N N . ASP A 1 360 ? 42.649 -13.057 -26.124 1.00 69.62 360 ASP A N 1
ATOM 2824 C CA . ASP A 1 360 ? 42.094 -13.276 -27.461 1.00 69.62 360 ASP A CA 1
ATOM 2825 C C . ASP A 1 360 ? 40.766 -12.511 -27.670 1.00 69.62 360 ASP A C 1
ATOM 2827 O O . ASP A 1 360 ? 40.278 -11.823 -26.778 1.00 69.62 360 ASP A O 1
ATOM 2831 N N . MET A 1 361 ? 40.174 -12.585 -28.868 1.00 66.62 361 MET A N 1
ATOM 2832 C CA . MET A 1 361 ? 38.869 -11.949 -29.133 1.00 66.62 361 MET A CA 1
ATOM 2833 C C . MET A 1 361 ? 37.711 -12.657 -28.413 1.00 66.62 361 MET A C 1
ATOM 2835 O O . MET A 1 361 ? 36.717 -12.016 -28.072 1.00 66.62 361 MET A O 1
ATOM 2839 N N . ALA A 1 362 ? 37.832 -13.968 -28.179 1.00 68.94 362 ALA A N 1
ATOM 2840 C CA . ALA A 1 362 ? 36.796 -14.770 -27.534 1.00 68.94 362 ALA A CA 1
ATOM 2841 C C . ALA A 1 362 ? 36.623 -14.406 -26.050 1.00 68.94 362 ALA A C 1
ATOM 2843 O O . ALA A 1 362 ? 35.505 -14.418 -25.547 1.00 68.94 362 ALA A O 1
ATOM 2844 N N . SER A 1 363 ? 37.687 -13.980 -25.363 1.00 70.44 363 SER A N 1
ATOM 2845 C CA . SER A 1 363 ? 37.627 -13.503 -23.971 1.00 70.44 363 SER A CA 1
ATOM 2846 C C . SER A 1 363 ? 36.887 -12.170 -23.777 1.00 70.44 363 SER A C 1
ATOM 2848 O O . SER A 1 363 ? 36.667 -11.757 -22.638 1.00 70.44 363 SER A O 1
ATOM 2850 N N . ILE A 1 364 ? 36.465 -11.508 -24.861 1.00 75.44 364 ILE A N 1
ATOM 2851 C CA . ILE A 1 364 ? 35.599 -10.313 -24.843 1.00 75.44 364 ILE A CA 1
ATOM 2852 C C . ILE A 1 364 ? 34.153 -10.659 -25.246 1.00 75.44 364 ILE A C 1
ATOM 2854 O O . ILE A 1 364 ? 33.287 -9.784 -25.280 1.00 75.44 364 ILE A O 1
ATOM 2858 N N . ALA A 1 365 ? 33.863 -11.920 -25.574 1.00 83.38 365 ALA A N 1
ATOM 2859 C CA . ALA A 1 365 ? 32.502 -12.363 -25.836 1.00 83.38 365 ALA A CA 1
ATOM 2860 C C . ALA A 1 365 ? 31.705 -12.445 -24.527 1.00 83.38 365 ALA A C 1
ATOM 2862 O O . ALA A 1 365 ? 32.225 -12.832 -23.478 1.00 83.38 365 ALA A O 1
ATOM 2863 N N . PHE A 1 366 ? 30.425 -12.079 -24.585 1.00 88.12 366 PHE A N 1
ATOM 2864 C CA . PHE A 1 366 ? 29.544 -12.199 -23.429 1.00 88.12 366 PHE A CA 1
ATOM 2865 C C . PHE A 1 366 ? 29.265 -13.685 -23.124 1.00 88.12 366 PHE A C 1
ATOM 2867 O O . PHE A 1 366 ? 28.952 -14.439 -24.050 1.00 88.12 366 PHE A O 1
ATOM 2874 N N . PRO A 1 367 ? 29.347 -14.131 -21.855 1.00 89.12 367 PRO A N 1
ATOM 2875 C CA . PRO A 1 367 ? 29.321 -15.551 -21.498 1.00 89.12 367 PRO A CA 1
ATOM 2876 C C . PRO A 1 367 ? 27.900 -16.153 -21.474 1.00 89.12 367 PRO A C 1
ATOM 2878 O O . PRO A 1 367 ? 27.452 -16.666 -20.451 1.00 89.12 367 PRO A O 1
ATOM 2881 N N . TYR A 1 368 ? 27.178 -16.132 -22.601 1.00 88.31 368 TYR A N 1
ATOM 2882 C CA . TYR A 1 368 ? 25.782 -16.597 -22.696 1.00 88.31 368 TYR A CA 1
ATOM 2883 C C . TYR A 1 368 ? 25.552 -18.018 -22.153 1.00 88.31 368 TYR A C 1
ATOM 2885 O O . TYR A 1 368 ? 24.583 -18.243 -21.429 1.00 88.31 368 TYR A O 1
ATOM 2893 N N . ALA A 1 369 ? 26.465 -18.954 -22.431 1.00 83.38 369 ALA A N 1
ATOM 2894 C CA . ALA A 1 369 ? 26.358 -20.349 -21.997 1.00 83.38 369 ALA A CA 1
ATOM 2895 C C . ALA A 1 369 ? 26.402 -20.534 -20.466 1.00 83.38 369 ALA A C 1
ATOM 2897 O O . ALA A 1 369 ? 25.898 -21.528 -19.948 1.00 83.38 369 ALA A O 1
ATOM 2898 N N . ALA A 1 370 ? 26.981 -19.580 -19.729 1.00 83.62 370 ALA A N 1
ATOM 2899 C CA . ALA A 1 370 ? 27.182 -19.686 -18.287 1.00 83.62 370 ALA A CA 1
ATOM 2900 C C . ALA A 1 370 ? 26.088 -19.001 -17.451 1.00 83.62 370 ALA A C 1
ATOM 2902 O O . ALA A 1 370 ? 26.114 -19.132 -16.229 1.00 83.62 370 ALA A O 1
ATOM 2903 N N . MET A 1 371 ? 25.122 -18.302 -18.065 1.00 83.19 371 MET A N 1
ATOM 2904 C CA . MET A 1 371 ? 24.136 -17.449 -17.368 1.00 83.19 371 MET A CA 1
ATOM 2905 C C . MET A 1 371 ? 23.157 -18.192 -16.445 1.00 83.19 371 MET A C 1
ATOM 2907 O O . MET A 1 371 ? 22.519 -17.558 -15.611 1.00 83.19 371 MET A O 1
ATOM 2911 N N . GLY A 1 372 ? 23.075 -19.523 -16.545 1.00 77.81 372 GLY A N 1
ATOM 2912 C CA . GLY A 1 372 ? 22.332 -20.385 -15.614 1.00 77.81 372 GLY A CA 1
ATOM 2913 C C . GLY A 1 372 ? 23.206 -21.157 -14.615 1.00 77.81 372 GLY A C 1
ATOM 2914 O O . GLY A 1 372 ? 22.689 -21.977 -13.861 1.00 77.81 372 GLY A O 1
ATOM 2915 N N . SER A 1 373 ? 24.525 -20.949 -14.626 1.00 85.62 373 SER A N 1
ATOM 2916 C CA . SER A 1 373 ? 25.491 -21.697 -13.810 1.00 85.62 373 SER A CA 1
ATOM 2917 C C . SER A 1 373 ? 25.987 -20.886 -12.608 1.00 85.62 373 SER A C 1
ATOM 2919 O O . SER A 1 373 ? 25.891 -19.658 -12.581 1.00 85.62 373 SER A O 1
ATOM 2921 N N . ARG A 1 374 ? 26.593 -21.564 -11.623 1.00 82.25 374 ARG A N 1
ATOM 2922 C CA . ARG A 1 374 ? 27.247 -20.896 -10.479 1.00 82.25 374 ARG A CA 1
ATOM 2923 C C . ARG A 1 374 ? 28.432 -20.016 -10.901 1.00 82.25 374 ARG A C 1
ATOM 2925 O O . ARG A 1 374 ? 28.770 -19.080 -10.182 1.00 82.25 374 ARG A O 1
ATOM 2932 N N . ASP A 1 375 ? 28.992 -20.263 -12.083 1.00 86.31 375 ASP A N 1
ATOM 2933 C CA . ASP A 1 375 ? 30.144 -19.540 -12.625 1.00 86.31 375 ASP A CA 1
ATOM 2934 C C . ASP A 1 375 ? 29.751 -18.229 -13.334 1.00 86.31 375 ASP A C 1
ATOM 2936 O O . ASP A 1 375 ? 30.618 -17.477 -13.778 1.00 86.31 375 ASP A O 1
ATOM 2940 N N . ALA A 1 376 ? 28.454 -17.897 -13.409 1.00 88.62 376 ALA A N 1
ATOM 2941 C CA . ALA A 1 376 ? 27.967 -16.678 -14.057 1.00 88.62 376 ALA A CA 1
ATOM 2942 C C . ALA A 1 376 ? 28.593 -15.397 -13.475 1.00 88.62 376 ALA A C 1
ATOM 2944 O O . ALA A 1 376 ? 29.082 -14.550 -14.220 1.00 88.62 376 ALA A O 1
ATOM 2945 N N . LYS A 1 377 ? 28.603 -15.258 -12.141 1.00 91.81 377 LYS A N 1
ATOM 2946 C CA . LYS A 1 377 ? 29.130 -14.075 -11.437 1.00 91.81 377 LYS A CA 1
ATOM 2947 C C . LYS A 1 377 ? 30.606 -13.791 -11.764 1.00 91.81 377 LYS A C 1
ATOM 2949 O O . LYS A 1 377 ? 30.877 -12.695 -12.256 1.00 91.81 377 LYS A O 1
ATOM 2954 N N . PRO A 1 378 ? 31.554 -14.729 -11.554 1.00 90.62 378 PRO A N 1
ATOM 2955 C CA . PRO A 1 378 ? 32.961 -14.473 -11.857 1.00 90.62 378 PRO A CA 1
ATOM 2956 C C . PRO A 1 378 ? 33.197 -14.213 -13.349 1.00 90.62 378 PRO A C 1
ATOM 2958 O O . PRO A 1 378 ? 33.917 -13.278 -13.685 1.00 90.62 378 PRO A O 1
ATOM 2961 N N . LEU A 1 379 ? 32.535 -14.952 -14.248 1.00 89.62 379 LEU A N 1
ATOM 2962 C CA . LEU A 1 379 ? 32.691 -14.754 -15.694 1.00 89.62 379 LEU A CA 1
ATOM 2963 C C . LEU A 1 379 ? 32.194 -13.381 -16.163 1.00 89.62 379 LEU A C 1
ATOM 2965 O O . LEU A 1 379 ? 32.812 -12.774 -17.037 1.00 89.62 379 LEU A O 1
ATOM 2969 N N . LEU A 1 380 ? 31.114 -12.859 -15.573 1.00 90.69 380 LEU A N 1
ATOM 2970 C CA . LEU A 1 380 ? 30.640 -11.502 -15.859 1.00 90.69 380 LEU A CA 1
ATOM 2971 C C . LEU A 1 380 ? 31.623 -10.436 -15.375 1.00 90.69 380 LEU A C 1
ATOM 2973 O O . LEU A 1 380 ? 31.835 -9.448 -16.076 1.00 90.69 380 LEU A O 1
ATOM 2977 N N . LEU A 1 381 ? 32.242 -10.627 -14.206 1.00 90.00 381 LEU A N 1
ATOM 2978 C CA . LEU A 1 381 ? 33.282 -9.714 -13.730 1.00 90.00 381 LEU A CA 1
ATOM 2979 C C . LEU A 1 381 ? 34.494 -9.732 -14.668 1.00 90.00 381 LEU A C 1
ATOM 2981 O O . LEU A 1 381 ? 34.949 -8.659 -15.058 1.00 90.00 381 LEU A O 1
ATOM 2985 N N . THR A 1 382 ? 34.950 -10.908 -15.108 1.00 88.38 382 THR A N 1
ATOM 2986 C CA . THR A 1 382 ? 36.042 -11.039 -16.088 1.00 88.38 382 THR A CA 1
ATOM 2987 C C . THR A 1 382 ? 35.697 -10.387 -17.428 1.00 88.38 382 THR A C 1
ATOM 2989 O O . THR A 1 382 ? 36.501 -9.631 -17.975 1.00 88.38 382 THR A O 1
ATOM 2992 N N . TYR A 1 383 ? 34.478 -10.597 -17.934 1.00 87.75 383 TYR A N 1
ATOM 2993 C CA . TYR A 1 383 ? 33.986 -9.899 -19.124 1.00 87.75 383 TYR A CA 1
ATOM 2994 C C . TYR A 1 383 ? 34.088 -8.376 -18.957 1.00 87.75 383 TYR A C 1
ATOM 2996 O O . TYR A 1 383 ? 34.632 -7.691 -19.825 1.00 87.75 383 TYR A O 1
ATOM 3004 N N . MET A 1 384 ? 33.641 -7.837 -17.818 1.00 86.25 384 MET A N 1
ATOM 3005 C CA . MET A 1 384 ? 33.759 -6.407 -17.544 1.00 86.25 384 MET A CA 1
ATOM 3006 C C . MET A 1 384 ? 35.233 -5.973 -17.475 1.00 86.25 384 MET A C 1
ATOM 3008 O O . MET A 1 384 ? 35.611 -5.047 -18.187 1.00 86.25 384 MET A O 1
ATOM 3012 N N . GLN A 1 385 ? 36.112 -6.664 -16.745 1.00 84.62 385 GLN A N 1
ATOM 3013 C CA . GLN A 1 385 ? 37.549 -6.329 -16.676 1.00 84.62 385 GLN A CA 1
ATOM 3014 C C . GLN A 1 385 ? 38.195 -6.146 -18.065 1.00 84.62 385 GLN A C 1
ATOM 3016 O O . GLN A 1 385 ? 38.985 -5.220 -18.271 1.00 84.62 385 GLN A O 1
ATOM 3021 N N . HIS A 1 386 ? 37.816 -6.965 -19.050 1.00 79.50 386 HIS A N 1
ATOM 3022 C CA . HIS A 1 386 ? 38.340 -6.879 -20.418 1.00 79.50 386 HIS A CA 1
ATOM 3023 C C . HIS A 1 386 ? 37.781 -5.721 -21.255 1.00 79.50 386 HIS A C 1
ATOM 3025 O O . HIS A 1 386 ? 38.447 -5.248 -22.189 1.00 79.50 386 HIS A O 1
ATOM 3031 N N . VAL A 1 387 ? 36.561 -5.276 -20.955 1.00 75.88 387 VAL A N 1
ATOM 3032 C CA . VAL A 1 387 ? 35.828 -4.285 -21.752 1.00 75.88 387 VAL A CA 1
ATOM 3033 C C . VAL A 1 387 ? 36.003 -2.858 -21.209 1.00 75.88 387 VAL A C 1
ATOM 3035 O O . VAL A 1 387 ? 35.938 -1.892 -21.974 1.00 75.88 387 VAL A O 1
ATOM 3038 N N . LEU A 1 388 ? 36.270 -2.699 -19.912 1.00 74.31 388 LEU A N 1
ATOM 3039 C CA . LEU A 1 388 ? 36.334 -1.390 -19.254 1.00 74.31 388 LEU A CA 1
ATOM 3040 C C . LEU A 1 388 ? 37.651 -0.662 -19.448 1.00 74.31 388 LEU A C 1
ATOM 3042 O O . LEU A 1 388 ? 38.706 -1.222 -19.214 1.00 74.31 388 LEU A O 1
ATOM 3046 N N . VAL A 1 389 ? 37.600 0.619 -19.823 1.00 64.44 389 VAL A N 1
ATOM 3047 C CA . VAL A 1 389 ? 38.807 1.396 -20.169 1.00 64.44 389 VAL A CA 1
ATOM 3048 C C . VAL A 1 389 ? 39.190 2.429 -19.093 1.00 64.44 389 VAL A C 1
ATOM 3050 O O . VAL A 1 389 ? 40.368 2.764 -18.986 1.00 64.44 389 VAL A O 1
ATOM 3053 N N . HIS A 1 390 ? 38.248 2.932 -18.280 1.00 63.50 390 HIS A N 1
ATOM 3054 C CA . HIS A 1 390 ? 38.520 3.925 -17.223 1.00 63.50 390 HIS A CA 1
ATOM 3055 C C . HIS A 1 390 ? 37.467 3.895 -16.094 1.00 63.50 390 HIS A C 1
ATOM 3057 O O . HIS A 1 390 ? 36.328 3.515 -16.357 1.00 63.50 390 HIS A O 1
ATOM 3063 N N . ARG A 1 391 ? 37.833 4.271 -14.853 1.00 61.34 391 ARG A N 1
ATOM 3064 C CA . ARG A 1 391 ? 37.069 3.900 -13.635 1.00 61.34 391 ARG A CA 1
ATOM 3065 C C . ARG A 1 391 ? 36.284 5.006 -12.921 1.00 61.34 391 ARG A C 1
ATOM 3067 O O . ARG A 1 391 ? 35.238 4.699 -12.360 1.00 61.34 391 ARG A O 1
ATOM 3074 N N . ASP A 1 392 ? 36.712 6.269 -12.968 1.00 63.69 392 ASP A N 1
ATOM 3075 C CA . ASP A 1 392 ? 36.230 7.280 -12.007 1.00 63.69 392 ASP A CA 1
ATOM 3076 C C . ASP A 1 392 ? 35.736 8.580 -12.657 1.00 63.69 392 ASP A C 1
ATOM 3078 O O . ASP A 1 392 ? 36.331 9.643 -12.498 1.00 63.69 392 ASP A O 1
ATOM 3082 N N . HIS A 1 393 ? 34.607 8.518 -13.369 1.00 71.81 393 HIS A N 1
ATOM 3083 C CA . HIS A 1 393 ? 33.894 9.726 -13.807 1.00 71.81 393 HIS A CA 1
ATOM 3084 C C . HIS A 1 393 ? 32.585 9.907 -13.016 1.00 71.81 393 HIS A C 1
ATOM 3086 O O . HIS A 1 393 ? 31.836 8.938 -12.852 1.00 71.81 393 HIS A O 1
ATOM 3092 N N . PRO A 1 394 ? 32.233 11.128 -12.580 1.00 75.94 394 PRO A N 1
ATOM 3093 C CA . PRO A 1 394 ? 31.028 11.371 -11.780 1.00 75.94 394 PRO A CA 1
ATOM 3094 C C . PRO A 1 394 ? 29.722 10.985 -12.495 1.00 75.94 394 PRO A C 1
ATOM 3096 O O . PRO A 1 394 ? 28.806 10.467 -11.861 1.00 75.94 394 PRO A O 1
ATOM 3099 N N . ARG A 1 395 ? 29.632 11.155 -13.823 1.00 76.38 395 ARG A N 1
ATOM 3100 C CA . ARG A 1 395 ? 28.420 10.788 -14.591 1.00 76.38 395 ARG A CA 1
ATOM 3101 C C . ARG A 1 395 ? 28.162 9.288 -14.590 1.00 76.38 395 ARG A C 1
ATOM 3103 O O . ARG A 1 395 ? 27.020 8.846 -14.560 1.00 76.38 395 ARG A O 1
ATOM 3110 N N . ILE A 1 396 ? 29.233 8.508 -14.579 1.00 78.19 396 ILE A N 1
ATOM 3111 C CA . ILE A 1 396 ? 29.180 7.053 -14.507 1.00 78.19 396 ILE A CA 1
ATOM 3112 C C . ILE A 1 396 ? 28.676 6.656 -13.130 1.00 78.19 396 ILE A C 1
ATOM 3114 O O . ILE A 1 396 ? 27.809 5.797 -13.023 1.00 78.19 396 ILE A O 1
ATOM 3118 N N . GLN A 1 397 ? 29.235 7.261 -12.080 1.00 79.50 397 GLN A N 1
ATOM 3119 C CA . GLN A 1 397 ? 28.821 6.973 -10.712 1.00 79.50 397 GLN A CA 1
ATOM 3120 C C . GLN A 1 397 ? 27.318 7.226 -10.552 1.00 79.50 397 GLN A C 1
ATOM 3122 O O . GLN A 1 397 ? 26.612 6.345 -10.068 1.00 79.50 397 GLN A O 1
ATOM 3127 N N . ALA A 1 398 ? 26.821 8.352 -11.071 1.00 81.75 398 ALA A N 1
ATOM 3128 C CA . ALA A 1 398 ? 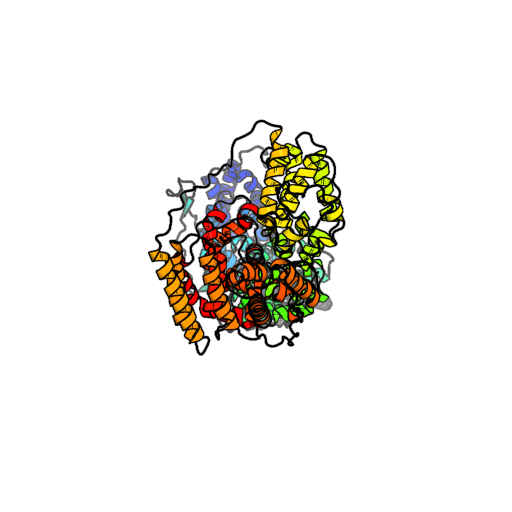25.392 8.652 -11.104 1.00 81.75 398 ALA A CA 1
ATOM 3129 C C . ALA A 1 398 ? 24.587 7.613 -11.911 1.00 81.75 398 ALA A C 1
ATOM 3131 O O . ALA A 1 398 ? 23.546 7.146 -11.455 1.00 81.75 398 ALA A O 1
ATOM 3132 N N . PHE A 1 399 ? 25.077 7.197 -13.081 1.00 83.50 399 PHE A N 1
ATOM 3133 C CA . PHE A 1 399 ? 24.415 6.199 -13.926 1.00 83.50 399 PHE A CA 1
ATOM 3134 C C . PHE A 1 399 ? 24.336 4.815 -13.262 1.00 83.50 399 PHE A C 1
ATOM 3136 O O . PHE A 1 399 ? 23.273 4.197 -13.233 1.00 83.50 399 PHE A O 1
ATOM 3143 N N . VAL A 1 400 ? 25.436 4.340 -12.670 1.00 86.19 400 VAL A N 1
ATOM 3144 C CA . VAL A 1 400 ? 25.477 3.080 -11.911 1.00 86.19 400 VAL A CA 1
ATOM 3145 C C . VAL A 1 400 ? 24.536 3.158 -10.710 1.00 86.19 400 VAL A C 1
ATOM 3147 O O . VAL A 1 400 ? 23.766 2.227 -10.497 1.00 86.19 400 VAL A O 1
ATOM 3150 N N . GLN A 1 401 ? 24.524 4.269 -9.968 1.00 85.38 401 GLN A N 1
ATOM 3151 C CA . GLN A 1 401 ? 23.599 4.471 -8.846 1.00 85.38 401 GLN A CA 1
ATOM 3152 C C . GLN A 1 401 ? 22.129 4.418 -9.289 1.00 85.38 401 GLN A C 1
ATOM 3154 O O . GLN A 1 401 ? 21.318 3.754 -8.644 1.00 85.38 401 GLN A O 1
ATOM 3159 N N . GLN A 1 402 ? 21.782 5.041 -10.418 1.00 88.06 402 GLN A N 1
ATOM 3160 C CA . GLN A 1 402 ? 20.428 4.980 -10.976 1.00 88.06 402 GLN A CA 1
ATOM 3161 C C . GLN A 1 402 ? 20.034 3.563 -11.410 1.00 88.06 402 GLN A C 1
ATOM 3163 O O . GLN A 1 402 ? 18.897 3.145 -11.170 1.00 88.06 402 GLN A O 1
ATOM 3168 N N . LEU A 1 403 ? 20.956 2.803 -12.009 1.00 89.62 403 LEU A N 1
ATOM 3169 C CA . LEU A 1 403 ? 20.719 1.403 -12.367 1.00 89.62 403 LEU A CA 1
ATOM 3170 C C . LEU A 1 403 ? 20.566 0.510 -11.135 1.00 89.62 403 LEU A C 1
ATOM 3172 O O . LEU A 1 403 ? 19.663 -0.320 -11.121 1.00 89.62 403 LEU A O 1
ATOM 3176 N N . VAL A 1 404 ? 21.378 0.710 -10.092 1.00 90.25 404 VAL A N 1
ATOM 3177 C CA . VAL A 1 404 ? 21.233 0.002 -8.809 1.00 90.25 404 VAL A CA 1
ATOM 3178 C C . VAL A 1 404 ? 19.861 0.290 -8.202 1.00 90.25 404 VAL A C 1
ATOM 3180 O O . VAL A 1 404 ? 19.140 -0.646 -7.873 1.00 90.25 404 VAL A O 1
ATOM 3183 N N . GLY A 1 405 ? 19.447 1.560 -8.127 1.00 89.94 405 GLY A N 1
ATOM 3184 C CA . GLY A 1 405 ? 18.112 1.921 -7.643 1.00 89.94 405 GLY A CA 1
ATOM 3185 C C . GLY A 1 405 ? 16.992 1.268 -8.461 1.00 89.94 405 GLY A C 1
ATOM 3186 O O . GLY A 1 405 ? 16.046 0.726 -7.898 1.00 89.94 405 GLY A O 1
ATOM 3187 N N . SER 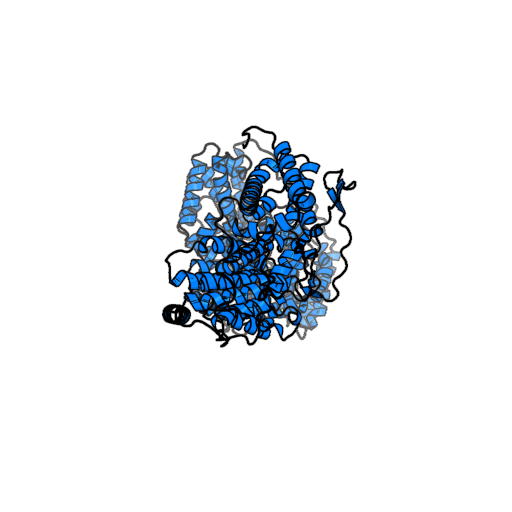A 1 406 ? 17.125 1.248 -9.788 1.00 92.12 406 SER A N 1
ATOM 3188 C CA . SER A 1 406 ? 16.135 0.641 -10.692 1.00 92.12 406 SER A CA 1
ATOM 3189 C C . SER A 1 406 ? 16.079 -0.884 -10.585 1.00 92.12 406 SER A C 1
ATOM 3191 O O . SER A 1 406 ? 15.000 -1.464 -10.689 1.00 92.12 406 SER A O 1
ATOM 3193 N N . ALA A 1 407 ? 17.224 -1.533 -10.364 1.00 92.62 407 ALA A N 1
ATOM 3194 C CA . ALA A 1 407 ? 17.311 -2.965 -10.112 1.00 92.62 407 ALA A CA 1
ATOM 3195 C C . ALA A 1 407 ? 16.674 -3.332 -8.767 1.00 92.62 407 ALA A C 1
ATOM 3197 O O . ALA A 1 407 ? 15.950 -4.319 -8.695 1.00 92.62 407 ALA A O 1
ATOM 3198 N N . VAL A 1 408 ? 16.868 -2.512 -7.727 1.00 92.06 408 VAL A N 1
ATOM 3199 C CA . VAL A 1 408 ? 16.191 -2.713 -6.438 1.00 92.06 408 VAL A CA 1
ATOM 3200 C C . VAL A 1 408 ? 14.683 -2.476 -6.547 1.00 92.06 408 VAL A C 1
ATOM 3202 O O . VAL A 1 408 ? 13.933 -3.291 -6.025 1.00 92.06 408 VAL A O 1
ATOM 3205 N N . ASP A 1 409 ? 14.215 -1.445 -7.265 1.00 92.06 409 ASP A N 1
ATOM 3206 C CA . ASP A 1 409 ? 12.772 -1.268 -7.531 1.00 92.06 409 ASP A CA 1
ATOM 3207 C C . ASP A 1 409 ? 12.175 -2.507 -8.207 1.00 92.06 409 ASP A C 1
ATOM 3209 O O . ASP A 1 409 ? 11.097 -2.967 -7.836 1.00 92.06 409 ASP A O 1
ATOM 3213 N N . GLY A 1 410 ? 12.885 -3.036 -9.207 1.00 91.69 410 GLY A N 1
ATOM 3214 C CA . GLY A 1 410 ? 12.501 -4.251 -9.911 1.00 91.69 410 GLY A CA 1
ATOM 3215 C C . GLY A 1 410 ? 12.433 -5.455 -8.974 1.00 91.69 410 GLY A C 1
ATOM 3216 O O . GLY A 1 410 ? 11.404 -6.121 -8.909 1.00 91.69 410 GLY A O 1
ATOM 3217 N N . LEU A 1 411 ? 13.472 -5.673 -8.165 1.00 92.06 411 LEU A N 1
ATOM 3218 C CA . LEU A 1 411 ? 13.533 -6.763 -7.191 1.00 92.06 411 LEU A CA 1
ATOM 3219 C C . LEU A 1 411 ? 12.436 -6.660 -6.115 1.00 92.06 411 LEU A C 1
ATOM 3221 O O . LEU A 1 411 ? 11.822 -7.668 -5.781 1.00 92.06 411 LEU A O 1
ATOM 3225 N N . LEU A 1 412 ? 12.139 -5.454 -5.617 1.00 92.50 412 LEU A N 1
ATOM 3226 C CA . LEU A 1 412 ? 11.059 -5.198 -4.652 1.00 92.50 412 LEU A CA 1
ATOM 3227 C C . LEU A 1 412 ? 9.656 -5.382 -5.256 1.00 92.50 412 LEU A C 1
ATOM 3229 O O . LEU A 1 412 ? 8.697 -5.606 -4.515 1.00 92.50 412 LEU A O 1
ATOM 3233 N N . SER A 1 413 ? 9.530 -5.289 -6.584 1.00 90.81 413 SER A N 1
ATOM 3234 C CA . SER A 1 413 ? 8.280 -5.561 -7.304 1.00 90.81 413 SER A CA 1
ATOM 3235 C C . SER A 1 413 ? 8.009 -7.054 -7.525 1.00 90.81 413 SER A C 1
ATOM 3237 O O . SER A 1 413 ? 6.869 -7.428 -7.810 1.00 90.81 413 SER A O 1
ATOM 3239 N N . LEU A 1 414 ? 9.029 -7.910 -7.375 1.00 90.62 414 LEU A N 1
ATOM 3240 C CA . LEU A 1 414 ? 8.880 -9.366 -7.413 1.00 90.62 414 LEU A CA 1
ATOM 3241 C C . LEU A 1 414 ? 8.252 -9.894 -6.112 1.00 90.62 414 LEU A C 1
ATOM 3243 O O . LEU A 1 414 ? 8.248 -9.197 -5.092 1.00 90.62 414 LEU A O 1
ATOM 3247 N N . PRO A 1 415 ? 7.732 -11.138 -6.112 1.00 90.75 415 PRO A N 1
ATOM 3248 C CA . PRO A 1 415 ? 7.270 -11.779 -4.890 1.00 90.75 415 PRO A CA 1
ATOM 3249 C C . PRO A 1 415 ? 8.354 -11.762 -3.794 1.00 90.75 415 PRO A C 1
ATOM 3251 O O . PRO A 1 415 ? 9.508 -12.094 -4.076 1.00 90.75 415 PRO A O 1
ATOM 3254 N N . PRO A 1 416 ? 7.999 -11.394 -2.551 1.00 90.88 416 PRO A N 1
ATOM 3255 C CA . PRO A 1 416 ? 8.952 -11.213 -1.462 1.00 90.88 416 PRO A CA 1
ATOM 3256 C C . PRO A 1 416 ? 9.640 -12.527 -1.069 1.00 90.88 416 PRO A C 1
ATOM 3258 O O . PRO A 1 416 ? 8.970 -13.510 -0.751 1.00 90.88 416 PRO A O 1
ATOM 3261 N N . THR A 1 417 ? 10.977 -12.537 -1.042 1.00 91.06 417 THR A N 1
ATOM 3262 C CA . THR A 1 417 ? 11.798 -13.682 -0.604 1.00 91.06 417 THR A CA 1
ATOM 3263 C C . THR A 1 417 ? 12.883 -13.253 0.383 1.00 91.06 417 THR A C 1
ATOM 3265 O O . THR A 1 417 ? 13.359 -12.114 0.353 1.00 91.06 417 THR A O 1
ATOM 3268 N N . ALA A 1 418 ? 13.280 -14.164 1.280 1.00 89.25 418 ALA A N 1
ATOM 3269 C CA . ALA A 1 418 ? 14.319 -13.891 2.276 1.00 89.25 418 ALA A CA 1
ATOM 3270 C C . ALA A 1 418 ? 15.665 -13.541 1.618 1.00 89.25 418 ALA A C 1
ATOM 3272 O O . ALA A 1 418 ? 16.319 -12.586 2.030 1.00 89.25 418 ALA A O 1
ATOM 3273 N N . ASP A 1 419 ? 16.032 -14.250 0.546 1.00 87.69 419 ASP A N 1
ATOM 3274 C CA . ASP A 1 419 ? 17.273 -14.010 -0.199 1.00 87.69 419 ASP A CA 1
ATOM 3275 C C . ASP A 1 419 ? 17.316 -12.603 -0.809 1.00 87.69 419 ASP A C 1
ATOM 3277 O O . ASP A 1 419 ? 18.324 -11.904 -0.692 1.00 87.69 419 ASP A O 1
ATOM 3281 N N . ALA A 1 420 ? 16.204 -12.146 -1.399 1.00 88.62 420 ALA A N 1
ATOM 3282 C CA . ALA A 1 420 ? 16.103 -10.797 -1.948 1.00 88.62 420 ALA A CA 1
ATOM 3283 C C . ALA A 1 420 ? 16.213 -9.727 -0.849 1.00 88.62 420 ALA A C 1
ATOM 3285 O O . ALA A 1 420 ? 16.919 -8.733 -1.025 1.00 88.62 420 ALA A O 1
ATOM 3286 N N . ALA A 1 421 ? 15.571 -9.942 0.306 1.00 89.31 421 ALA A N 1
ATOM 3287 C CA . ALA A 1 421 ? 15.676 -9.033 1.445 1.00 89.31 421 ALA A CA 1
ATOM 3288 C C . ALA A 1 421 ? 17.124 -8.938 1.962 1.00 89.31 421 ALA A C 1
ATOM 3290 O O . ALA A 1 421 ? 17.654 -7.835 2.115 1.00 89.31 421 ALA A O 1
ATOM 3291 N N . HIS A 1 422 ? 17.797 -10.077 2.156 1.00 87.94 422 HIS A N 1
ATOM 3292 C CA . HIS A 1 422 ? 19.207 -10.126 2.550 1.00 87.94 422 HIS A CA 1
ATOM 3293 C C . HIS A 1 422 ? 20.117 -9.408 1.554 1.00 87.94 422 HIS A C 1
ATOM 3295 O O . HIS A 1 422 ? 20.977 -8.619 1.957 1.00 87.94 422 HIS A O 1
ATOM 3301 N N . GLN A 1 423 ? 19.912 -9.652 0.258 1.00 85.00 423 GLN A N 1
ATOM 3302 C CA . GLN A 1 423 ? 20.677 -9.000 -0.794 1.00 85.00 423 GLN A CA 1
ATOM 3303 C C . GLN A 1 423 ? 20.515 -7.482 -0.725 1.00 85.00 423 GLN A C 1
ATOM 3305 O O . GLN A 1 423 ? 21.522 -6.785 -0.660 1.00 85.00 423 GLN A O 1
ATOM 3310 N N . ILE A 1 424 ? 19.286 -6.964 -0.665 1.00 88.12 424 ILE A N 1
ATOM 3311 C CA . ILE A 1 424 ? 19.023 -5.518 -0.607 1.00 88.12 424 ILE A CA 1
ATOM 3312 C C . ILE A 1 424 ? 19.653 -4.887 0.640 1.00 88.12 424 ILE A C 1
ATOM 3314 O O . ILE A 1 424 ? 20.286 -3.837 0.543 1.00 88.12 424 ILE A O 1
ATOM 3318 N N . VAL A 1 425 ? 19.539 -5.526 1.805 1.00 86.12 425 VAL A N 1
ATOM 3319 C CA . VAL A 1 425 ? 20.119 -4.987 3.046 1.00 86.12 425 VAL A CA 1
ATOM 3320 C C . VAL A 1 425 ? 21.643 -4.963 2.992 1.00 86.12 425 VAL A C 1
ATOM 3322 O O . VAL A 1 425 ? 22.244 -3.999 3.460 1.00 86.12 425 VAL A O 1
ATOM 3325 N N . SER A 1 426 ? 22.280 -5.952 2.358 1.00 83.50 426 SER A N 1
ATOM 3326 C CA . SER A 1 426 ? 23.732 -5.918 2.148 1.00 83.50 426 SER A CA 1
ATOM 3327 C C . SER A 1 426 ? 24.187 -4.694 1.339 1.00 83.50 426 SER A C 1
ATOM 3329 O O . SER A 1 426 ? 25.261 -4.162 1.609 1.00 83.50 426 SER A O 1
ATOM 3331 N N . LEU A 1 427 ? 23.349 -4.193 0.416 1.00 81.19 427 LEU A N 1
ATOM 3332 C CA . LEU A 1 427 ? 23.622 -2.969 -0.352 1.00 81.19 427 LEU A CA 1
ATOM 3333 C C . LEU A 1 427 ? 23.557 -1.719 0.520 1.00 81.19 427 LEU A C 1
ATOM 3335 O O . LEU A 1 427 ? 24.340 -0.795 0.335 1.00 81.19 427 LEU A O 1
ATOM 3339 N N . VAL A 1 428 ? 22.596 -1.682 1.442 1.00 79.00 428 VAL A N 1
ATOM 3340 C CA . VAL A 1 428 ? 22.371 -0.552 2.352 1.00 79.00 428 VAL A CA 1
ATOM 3341 C C . VAL A 1 428 ? 23.507 -0.421 3.367 1.00 79.00 428 VAL A C 1
ATOM 3343 O O . VAL A 1 428 ? 23.844 0.689 3.768 1.00 79.00 428 VAL A O 1
ATOM 3346 N N . SER A 1 429 ? 24.119 -1.542 3.753 1.00 74.00 429 SER A N 1
ATOM 3347 C CA . SER A 1 429 ? 25.274 -1.566 4.654 1.00 74.00 429 SER A CA 1
ATOM 3348 C C . SER A 1 429 ? 26.577 -1.068 4.007 1.00 74.00 429 SER A C 1
ATOM 3350 O O . SER A 1 429 ? 27.533 -0.782 4.727 1.00 74.00 429 SER A O 1
ATOM 3352 N N . ASP A 1 430 ? 26.656 -0.968 2.673 1.00 70.62 430 ASP A N 1
ATOM 3353 C CA . ASP A 1 430 ? 27.833 -0.434 1.976 1.00 70.62 430 ASP A CA 1
ATOM 3354 C C . ASP A 1 430 ? 27.767 1.105 1.914 1.00 70.62 430 ASP A C 1
ATOM 3356 O O . ASP A 1 430 ? 26.891 1.691 1.277 1.00 70.62 430 ASP A O 1
ATOM 3360 N N . ALA A 1 431 ? 28.740 1.775 2.541 1.00 59.47 431 ALA A N 1
ATOM 3361 C CA . ALA A 1 431 ? 28.823 3.236 2.628 1.00 59.47 431 ALA A CA 1
ATOM 3362 C C . ALA A 1 431 ? 28.965 3.954 1.266 1.00 59.47 431 ALA A C 1
ATOM 3364 O O . ALA A 1 431 ? 28.888 5.181 1.201 1.00 59.47 431 ALA A O 1
ATOM 3365 N N . THR A 1 432 ? 29.203 3.220 0.173 1.00 58.66 432 THR A N 1
ATOM 3366 C CA . THR A 1 432 ? 29.383 3.782 -1.175 1.00 58.66 432 THR A CA 1
ATOM 3367 C C . THR A 1 432 ? 28.079 3.997 -1.954 1.00 58.66 432 THR A C 1
ATOM 3369 O O . THR A 1 432 ? 28.096 4.673 -2.992 1.00 58.66 432 THR A O 1
ATOM 3372 N N . VAL A 1 433 ? 26.958 3.448 -1.475 1.00 61.16 433 VAL A N 1
ATOM 3373 C CA . VAL A 1 433 ? 25.617 3.588 -2.067 1.00 61.16 433 VAL A CA 1
ATOM 3374 C C . VAL A 1 433 ? 24.857 4.694 -1.325 1.00 61.16 433 VAL A C 1
ATOM 3376 O O . VAL A 1 433 ? 25.024 4.854 -0.120 1.00 61.16 433 VAL A O 1
ATOM 3379 N N . CYS A 1 434 ? 24.023 5.482 -2.017 1.00 62.47 434 CYS A N 1
ATOM 3380 C CA . CYS A 1 434 ? 23.162 6.506 -1.404 1.00 62.47 434 CYS A CA 1
ATOM 3381 C C . CYS A 1 434 ? 22.142 5.865 -0.438 1.00 62.47 434 CYS A C 1
ATOM 3383 O O . CYS A 1 434 ? 20.982 5.658 -0.797 1.00 62.47 434 CYS A O 1
ATOM 3385 N N . ALA A 1 435 ? 22.578 5.545 0.785 1.00 69.00 435 ALA A N 1
ATOM 3386 C CA . ALA A 1 435 ? 21.841 4.731 1.749 1.00 69.00 435 ALA A CA 1
ATOM 3387 C C . ALA A 1 435 ? 20.426 5.270 2.013 1.00 69.00 435 ALA A C 1
ATOM 3389 O O . ALA A 1 435 ? 19.465 4.505 2.031 1.00 69.00 435 ALA A O 1
ATOM 3390 N N . GLY A 1 436 ? 20.268 6.596 2.107 1.00 79.75 436 GLY A N 1
ATOM 3391 C CA . GLY A 1 436 ? 18.977 7.238 2.367 1.00 79.75 436 GLY A CA 1
ATOM 3392 C C . GLY A 1 436 ? 17.888 6.935 1.329 1.00 79.75 436 GLY A C 1
ATOM 3393 O O . GLY A 1 436 ? 16.770 6.584 1.700 1.00 79.75 436 GLY A O 1
ATOM 3394 N N . GLU A 1 437 ? 18.187 7.047 0.031 1.00 85.75 437 GLU A N 1
ATOM 3395 C CA . GLU A 1 437 ? 17.195 6.758 -1.020 1.00 85.75 437 GLU A CA 1
ATOM 3396 C C . GLU A 1 437 ? 16.824 5.275 -1.050 1.00 85.75 437 GLU A C 1
ATOM 3398 O O . GLU A 1 437 ? 15.683 4.919 -1.344 1.00 85.75 437 GLU A O 1
ATOM 3403 N N . MET A 1 438 ? 17.777 4.406 -0.707 1.00 87.38 438 MET A N 1
ATOM 3404 C CA . MET A 1 438 ? 17.539 2.972 -0.617 1.00 87.38 438 MET A CA 1
ATOM 3405 C C . MET A 1 438 ? 16.601 2.633 0.545 1.00 87.38 438 MET A C 1
ATOM 3407 O O . MET A 1 438 ? 15.649 1.877 0.363 1.00 87.38 438 MET A O 1
ATOM 3411 N N . HIS A 1 439 ? 16.797 3.253 1.715 1.00 88.88 439 HIS A N 1
ATOM 3412 C CA . HIS A 1 439 ? 15.873 3.113 2.843 1.00 88.88 439 HIS A CA 1
ATOM 3413 C C . HIS A 1 439 ? 14.450 3.550 2.480 1.00 88.88 439 HIS A C 1
ATOM 3415 O O . HIS A 1 439 ? 13.499 2.870 2.859 1.00 88.88 439 HIS A O 1
ATOM 3421 N N . ALA A 1 440 ? 14.294 4.636 1.714 1.00 91.31 440 ALA A N 1
ATOM 3422 C CA . ALA A 1 440 ? 12.980 5.101 1.268 1.00 91.31 440 ALA A CA 1
ATOM 3423 C C . ALA A 1 440 ? 12.293 4.095 0.328 1.00 91.31 440 ALA A C 1
ATOM 3425 O O . ALA A 1 440 ? 11.099 3.843 0.473 1.00 91.31 440 ALA A O 1
ATOM 3426 N N . ARG A 1 441 ? 13.042 3.461 -0.585 1.00 91.31 441 ARG A N 1
ATOM 3427 C CA . ARG A 1 441 ? 12.517 2.397 -1.464 1.00 91.31 441 ARG A CA 1
ATOM 3428 C C . ARG A 1 441 ? 12.060 1.176 -0.668 1.00 91.31 441 ARG A C 1
ATOM 3430 O O . ARG A 1 441 ? 10.965 0.671 -0.903 1.00 91.31 441 ARG A O 1
ATOM 3437 N N . ILE A 1 442 ? 12.863 0.741 0.306 1.00 91.56 442 ILE A N 1
ATOM 3438 C CA . ILE A 1 442 ? 12.514 -0.381 1.189 1.00 91.56 442 ILE A CA 1
ATOM 3439 C C . ILE A 1 442 ? 11.258 -0.048 2.002 1.00 91.56 442 ILE A C 1
ATOM 3441 O O . ILE A 1 442 ? 10.321 -0.841 2.025 1.00 91.56 442 ILE A O 1
ATOM 3445 N N . ALA A 1 443 ? 11.193 1.138 2.616 1.00 92.31 443 ALA A N 1
ATOM 3446 C CA . ALA A 1 443 ? 10.022 1.579 3.373 1.00 92.31 443 ALA A CA 1
ATOM 3447 C C . ALA A 1 443 ? 8.754 1.631 2.500 1.00 92.31 443 ALA A C 1
ATOM 3449 O O . ALA A 1 443 ? 7.704 1.142 2.914 1.00 92.31 443 ALA A O 1
ATOM 3450 N N . GLY A 1 444 ? 8.860 2.129 1.263 1.00 93.06 444 GLY A N 1
ATOM 3451 C CA . GLY A 1 444 ? 7.767 2.107 0.288 1.00 93.06 444 GLY A CA 1
ATOM 3452 C C . GLY A 1 444 ? 7.292 0.690 -0.066 1.00 93.06 444 GLY A C 1
ATOM 3453 O O . GLY A 1 444 ? 6.088 0.451 -0.165 1.00 93.06 444 GLY A O 1
ATOM 3454 N N . ALA A 1 445 ? 8.206 -0.276 -0.192 1.00 92.06 445 ALA A N 1
ATOM 3455 C CA . ALA A 1 445 ? 7.847 -1.678 -0.408 1.00 92.06 445 ALA A CA 1
ATOM 3456 C C . ALA A 1 445 ? 7.179 -2.312 0.825 1.00 92.06 445 ALA A C 1
ATOM 3458 O O . ALA A 1 445 ? 6.201 -3.046 0.678 1.00 92.06 445 ALA A O 1
ATOM 3459 N N . CYS A 1 446 ? 7.641 -1.980 2.035 1.00 91.62 446 CYS A N 1
ATOM 3460 C CA . CYS A 1 446 ? 7.015 -2.397 3.293 1.00 91.62 446 CYS A CA 1
ATOM 3461 C C . CYS A 1 446 ? 5.591 -1.840 3.449 1.00 91.62 446 CYS A C 1
ATOM 3463 O O . CYS A 1 446 ? 4.704 -2.555 3.913 1.00 91.62 446 CYS A O 1
ATOM 3465 N N . ARG A 1 447 ? 5.343 -0.596 3.012 1.00 90.00 447 ARG A N 1
ATOM 3466 C CA . ARG A 1 447 ? 3.993 -0.010 2.943 1.00 90.00 447 ARG A CA 1
ATOM 3467 C C . ARG A 1 447 ? 3.072 -0.803 2.015 1.00 90.00 447 ARG A C 1
ATOM 3469 O O . ARG A 1 447 ? 1.889 -0.952 2.305 1.00 90.00 447 ARG A O 1
ATOM 3476 N N . ALA A 1 448 ? 3.595 -1.280 0.887 1.00 88.06 448 ALA A N 1
ATOM 3477 C CA . ALA A 1 448 ? 2.818 -2.022 -0.102 1.00 88.06 448 ALA A CA 1
ATOM 3478 C C . ALA A 1 448 ? 2.595 -3.499 0.276 1.00 88.06 448 ALA A C 1
ATOM 3480 O O . ALA A 1 448 ? 1.613 -4.094 -0.168 1.00 88.06 448 ALA A O 1
ATOM 3481 N N . SER A 1 449 ? 3.488 -4.096 1.072 1.00 88.50 449 SER A N 1
ATOM 3482 C CA . SER A 1 449 ? 3.442 -5.512 1.442 1.00 88.50 449 SER A CA 1
ATOM 3483 C C . SER A 1 449 ? 3.977 -5.757 2.852 1.00 88.50 449 SER A C 1
ATOM 3485 O O . SER A 1 449 ? 5.164 -5.580 3.133 1.00 88.50 449 SER A O 1
ATOM 3487 N N . LEU A 1 450 ? 3.113 -6.287 3.721 1.00 86.12 450 LEU A N 1
ATOM 3488 C CA . LEU A 1 450 ? 3.490 -6.720 5.070 1.00 86.12 450 LEU A CA 1
ATOM 3489 C C . LEU A 1 450 ? 4.529 -7.848 5.063 1.00 86.12 450 LEU A C 1
ATOM 3491 O O . LEU A 1 450 ? 5.334 -7.942 5.984 1.00 86.12 450 LEU A O 1
ATOM 3495 N N . LEU A 1 451 ? 4.553 -8.679 4.016 1.00 88.31 451 LEU A N 1
ATOM 3496 C CA . LEU A 1 451 ? 5.554 -9.738 3.879 1.00 88.31 451 LEU A CA 1
ATOM 3497 C C . LEU A 1 451 ? 6.962 -9.158 3.710 1.00 88.31 451 LEU A C 1
ATOM 3499 O O . LEU A 1 451 ? 7.905 -9.691 4.289 1.00 88.31 451 LEU A O 1
ATOM 3503 N N . TRP A 1 452 ? 7.113 -8.049 2.975 1.00 91.50 452 TRP A N 1
ATOM 3504 C CA . TRP A 1 452 ? 8.402 -7.358 2.885 1.00 91.50 452 TRP A CA 1
ATOM 3505 C C . TRP A 1 452 ? 8.847 -6.850 4.257 1.00 91.50 452 TRP A C 1
ATOM 3507 O O . TRP A 1 452 ? 9.980 -7.114 4.659 1.00 91.50 452 TRP A O 1
ATOM 3517 N N . LEU A 1 453 ? 7.949 -6.203 5.008 1.00 90.06 453 LEU A N 1
ATOM 3518 C CA . LEU A 1 453 ? 8.237 -5.743 6.369 1.00 90.06 453 LEU A CA 1
ATOM 3519 C C . LEU A 1 453 ? 8.702 -6.899 7.270 1.00 90.06 453 LEU A C 1
ATOM 3521 O O . LEU A 1 453 ? 9.678 -6.765 8.009 1.00 90.06 453 LEU A O 1
ATOM 3525 N N . ASP A 1 454 ? 8.046 -8.053 7.175 1.00 86.06 454 ASP A N 1
ATOM 3526 C CA . ASP A 1 454 ? 8.379 -9.240 7.960 1.00 86.06 454 ASP A CA 1
ATOM 3527 C C . ASP A 1 454 ? 9.735 -9.821 7.596 1.00 86.06 454 ASP A C 1
ATOM 3529 O O . ASP A 1 454 ? 10.524 -10.133 8.487 1.00 86.06 454 ASP A O 1
ATOM 3533 N N . LEU A 1 455 ? 10.045 -9.929 6.308 1.00 89.69 455 LEU A N 1
ATOM 3534 C CA . LEU A 1 455 ? 11.337 -10.432 5.860 1.00 89.69 455 LEU A CA 1
ATOM 3535 C C . LEU A 1 455 ? 12.469 -9.493 6.270 1.00 89.69 455 LEU A C 1
ATOM 3537 O O . LEU A 1 455 ? 13.435 -9.955 6.872 1.00 89.69 455 LEU A O 1
ATOM 3541 N N . PHE A 1 456 ? 12.342 -8.183 6.045 1.00 89.31 456 PHE A N 1
ATOM 3542 C CA . PHE A 1 456 ? 13.383 -7.230 6.438 1.00 89.31 456 PHE A CA 1
ATOM 3543 C C . PHE A 1 456 ? 13.609 -7.206 7.954 1.00 89.31 456 PHE A C 1
ATOM 3545 O O . PHE A 1 456 ? 14.749 -7.097 8.398 1.00 89.31 456 PHE A O 1
ATOM 3552 N N . THR A 1 457 ? 12.556 -7.363 8.757 1.00 82.31 457 THR A N 1
ATOM 3553 C CA . THR A 1 457 ? 12.662 -7.319 10.226 1.00 82.31 457 THR A CA 1
ATOM 3554 C C . THR A 1 457 ? 13.087 -8.643 10.861 1.00 82.31 457 THR A C 1
ATOM 3556 O O . THR A 1 457 ? 13.687 -8.627 11.931 1.00 82.31 457 THR A O 1
ATOM 3559 N N . SER A 1 458 ? 12.793 -9.785 10.232 1.00 77.56 458 SER A N 1
ATOM 3560 C CA . SER A 1 458 ? 13.147 -11.118 10.750 1.00 77.56 458 SER A CA 1
ATOM 3561 C C . SER A 1 458 ? 14.539 -11.583 10.337 1.00 77.56 458 SER A C 1
ATOM 3563 O O . SER A 1 458 ? 15.224 -12.234 11.121 1.00 77.56 458 SER A O 1
ATOM 3565 N N . SER A 1 459 ? 14.953 -11.265 9.113 1.00 64.19 459 SER A N 1
ATOM 3566 C CA . SER A 1 459 ? 16.182 -11.797 8.526 1.00 64.19 459 SER A CA 1
ATOM 3567 C C . SER A 1 459 ? 17.391 -10.874 8.711 1.00 64.19 459 SER A C 1
ATOM 3569 O O . SER A 1 459 ? 18.531 -11.311 8.567 1.00 64.19 459 SER A O 1
ATOM 3571 N N . THR A 1 460 ? 17.188 -9.599 9.065 1.00 61.16 460 THR A N 1
ATOM 3572 C CA . THR A 1 460 ? 18.274 -8.609 9.073 1.00 61.16 460 THR A CA 1
ATOM 3573 C C . THR A 1 460 ? 18.186 -7.588 10.206 1.00 61.16 460 THR A C 1
ATOM 3575 O O . THR A 1 460 ? 17.114 -7.295 10.727 1.00 61.16 460 THR A O 1
ATOM 3578 N N . ALA A 1 461 ? 19.321 -6.958 10.528 1.00 72.50 461 ALA A N 1
ATOM 3579 C CA . ALA A 1 461 ? 19.392 -5.790 11.407 1.00 72.50 461 ALA A CA 1
ATOM 3580 C C . ALA A 1 461 ? 18.971 -4.477 10.705 1.00 72.50 461 ALA A C 1
ATOM 3582 O O . ALA A 1 461 ? 19.338 -3.400 11.165 1.00 72.50 461 ALA A O 1
ATOM 3583 N N . TRP A 1 462 ? 18.215 -4.523 9.596 1.00 85.31 462 TRP A N 1
ATOM 3584 C CA . TRP A 1 462 ? 17.853 -3.329 8.817 1.00 85.31 462 TRP A CA 1
ATOM 3585 C C . TRP A 1 462 ? 17.192 -2.236 9.658 1.00 85.31 462 TRP A C 1
ATOM 3587 O O . TRP A 1 462 ? 17.558 -1.071 9.538 1.00 85.31 462 TRP A O 1
ATOM 3597 N N . LEU A 1 463 ? 16.273 -2.604 10.557 1.00 84.94 463 LEU A N 1
ATOM 3598 C CA . LEU A 1 463 ? 15.628 -1.642 11.454 1.00 84.94 463 LEU A CA 1
ATOM 3599 C C . LEU A 1 463 ? 16.654 -0.944 12.367 1.00 84.94 463 LEU A C 1
ATOM 3601 O O . LEU A 1 463 ? 16.518 0.244 12.632 1.00 84.94 463 LEU A O 1
ATOM 3605 N N . ALA A 1 464 ? 17.695 -1.652 12.817 1.00 85.44 464 ALA A N 1
ATOM 3606 C CA . ALA A 1 464 ? 18.786 -1.052 13.585 1.00 85.44 464 ALA A CA 1
ATOM 3607 C C . ALA A 1 464 ? 19.631 -0.105 12.716 1.00 85.44 464 ALA A C 1
ATOM 3609 O O . ALA A 1 464 ? 19.903 1.012 13.134 1.00 85.44 464 ALA A O 1
ATOM 3610 N N . ILE A 1 465 ? 19.936 -0.489 11.470 1.00 86.12 465 ILE A N 1
ATOM 3611 C CA . ILE A 1 465 ? 20.639 0.384 10.512 1.00 86.12 465 ILE A CA 1
ATOM 3612 C C . ILE A 1 465 ? 19.838 1.671 10.261 1.00 86.12 465 ILE A C 1
ATOM 3614 O O . ILE A 1 465 ? 20.401 2.761 10.253 1.00 86.12 465 ILE A O 1
ATOM 3618 N N . VAL A 1 466 ? 18.514 1.566 10.090 1.00 87.00 466 VAL A N 1
ATOM 3619 C CA . VAL A 1 466 ? 17.630 2.734 9.949 1.00 87.00 466 VAL A CA 1
ATOM 3620 C C . VAL A 1 466 ? 17.682 3.604 11.206 1.00 87.00 466 VAL A C 1
ATOM 3622 O O . VAL A 1 466 ? 17.811 4.819 11.075 1.00 87.00 466 VAL A O 1
ATOM 3625 N N . ARG A 1 467 ? 17.635 3.003 12.406 1.00 88.12 467 ARG A N 1
ATOM 3626 C CA . ARG A 1 467 ? 17.743 3.740 13.677 1.00 88.12 467 ARG A CA 1
ATOM 3627 C C . ARG A 1 467 ? 19.035 4.549 13.765 1.00 88.12 467 ARG A C 1
ATOM 3629 O O . ARG A 1 467 ? 18.977 5.724 14.120 1.00 88.12 467 ARG A O 1
ATOM 3636 N N . ASP A 1 468 ? 20.158 3.956 13.375 1.00 86.50 468 ASP A N 1
ATOM 3637 C CA . ASP A 1 468 ? 21.464 4.619 13.393 1.00 86.50 468 ASP A CA 1
ATOM 3638 C C . ASP A 1 468 ? 21.588 5.697 12.301 1.00 86.50 468 ASP A C 1
ATOM 3640 O O . ASP A 1 468 ? 22.250 6.716 12.499 1.00 86.50 468 ASP A O 1
ATOM 3644 N N . ALA A 1 469 ? 20.926 5.511 11.153 1.00 85.56 469 ALA A N 1
ATOM 3645 C CA . ALA A 1 469 ? 20.964 6.449 10.033 1.00 85.56 469 ALA A CA 1
ATOM 3646 C C . ALA A 1 469 ? 20.029 7.662 10.210 1.00 85.56 469 ALA A C 1
ATOM 3648 O O . ALA A 1 469 ? 20.355 8.756 9.745 1.00 85.56 469 ALA A O 1
ATOM 3649 N N . CYS A 1 470 ? 18.881 7.505 10.883 1.00 86.88 470 CYS A N 1
ATOM 3650 C CA . CYS A 1 470 ? 17.851 8.542 11.057 1.00 86.88 470 CYS A CA 1
ATOM 3651 C C . CYS A 1 470 ? 18.370 9.933 11.485 1.00 86.88 470 CYS A C 1
ATOM 3653 O O . CYS A 1 470 ? 17.907 10.918 10.900 1.00 86.88 470 CYS A O 1
ATOM 3655 N N . PRO A 1 471 ? 19.316 10.068 12.439 1.00 87.38 471 PRO A N 1
ATOM 3656 C CA . PRO A 1 471 ? 19.858 11.369 12.836 1.00 87.38 471 PRO A CA 1
ATOM 3657 C C . PRO A 1 471 ? 20.601 12.107 11.712 1.00 87.38 471 PRO A C 1
ATOM 3659 O O . PRO A 1 471 ? 20.603 13.335 11.688 1.00 87.38 471 PRO A O 1
ATOM 3662 N N . ALA A 1 472 ? 21.233 11.374 10.789 1.00 87.44 472 ALA A N 1
ATOM 3663 C CA . ALA A 1 472 ? 22.063 11.931 9.718 1.00 87.44 472 ALA A CA 1
ATOM 3664 C C . ALA A 1 472 ? 21.291 12.190 8.410 1.00 87.44 472 ALA A C 1
ATOM 3666 O O . ALA A 1 472 ? 21.811 12.840 7.501 1.00 87.44 472 ALA A O 1
ATOM 3667 N N . LEU A 1 473 ? 20.062 11.676 8.285 1.00 88.06 473 LEU A N 1
ATOM 3668 C CA . LEU A 1 473 ? 19.259 11.810 7.070 1.00 88.06 473 LEU A CA 1
ATOM 3669 C C . LEU A 1 473 ? 18.604 13.201 6.956 1.00 88.06 473 LEU A C 1
ATOM 3671 O O . LEU A 1 473 ? 18.134 13.747 7.957 1.00 88.06 473 LEU A O 1
ATOM 3675 N N . PRO A 1 474 ? 18.473 13.757 5.734 1.00 90.44 474 PRO A N 1
ATOM 3676 C CA . PRO A 1 474 ? 17.687 14.968 5.507 1.00 90.44 474 PRO A CA 1
ATOM 3677 C C . PRO A 1 474 ? 16.233 14.786 5.958 1.00 90.44 474 PRO A C 1
ATOM 3679 O O . PRO A 1 474 ? 15.626 13.759 5.649 1.00 90.44 474 PRO A O 1
ATOM 3682 N N . THR A 1 475 ? 15.641 15.805 6.595 1.00 89.25 475 THR A N 1
ATOM 3683 C CA . THR A 1 475 ? 14.274 15.757 7.157 1.00 89.25 475 THR A CA 1
ATOM 3684 C C . THR A 1 475 ? 13.247 15.213 6.169 1.00 89.25 475 THR A C 1
ATOM 3686 O O . THR A 1 475 ? 12.543 14.266 6.481 1.00 89.25 475 THR A O 1
ATOM 3689 N N . ARG A 1 476 ? 13.2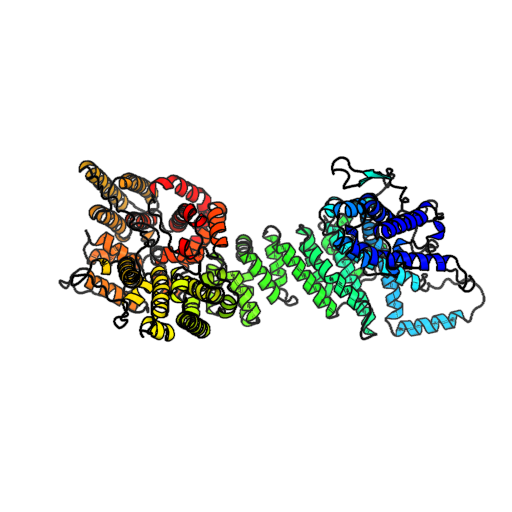25 15.721 4.929 1.00 88.88 476 ARG A N 1
ATOM 3690 C CA . ARG A 1 476 ? 12.273 15.266 3.901 1.00 88.88 476 ARG A CA 1
ATOM 3691 C C . ARG A 1 476 ? 12.366 13.761 3.626 1.00 88.88 476 ARG A C 1
ATOM 3693 O O . ARG A 1 476 ? 11.348 13.108 3.419 1.00 88.88 476 ARG A O 1
ATOM 3700 N N . LEU A 1 477 ? 13.584 13.225 3.579 1.00 89.88 477 LEU A N 1
ATOM 3701 C CA . LEU A 1 477 ? 13.826 11.817 3.280 1.00 89.88 477 LEU A CA 1
ATOM 3702 C C . LEU A 1 477 ? 13.508 10.940 4.492 1.00 89.88 477 LEU A C 1
ATOM 3704 O O . LEU A 1 477 ? 12.857 9.909 4.340 1.00 89.88 477 LEU A O 1
ATOM 3708 N N . ARG A 1 478 ? 13.908 11.386 5.688 1.00 91.88 478 ARG A N 1
ATOM 3709 C CA . ARG A 1 478 ? 13.565 10.745 6.959 1.00 91.88 478 ARG A CA 1
ATOM 3710 C C . ARG A 1 478 ? 12.051 10.649 7.142 1.00 91.88 478 ARG A C 1
ATOM 3712 O O . ARG A 1 478 ? 11.557 9.563 7.421 1.00 91.88 478 ARG A O 1
ATOM 3719 N N . ASP A 1 479 ? 11.326 11.739 6.912 1.00 91.50 479 ASP A N 1
ATOM 3720 C CA . ASP A 1 479 ? 9.869 11.788 7.042 1.00 91.50 479 ASP A CA 1
ATOM 3721 C C . ASP A 1 479 ? 9.196 10.832 6.047 1.00 91.50 479 ASP A C 1
ATOM 3723 O O . ASP A 1 479 ? 8.273 10.116 6.422 1.00 91.50 479 ASP A O 1
ATOM 3727 N N . CYS A 1 480 ? 9.699 10.730 4.808 1.00 91.38 480 CYS A N 1
ATOM 3728 C CA . CYS A 1 480 ? 9.209 9.736 3.845 1.00 91.38 480 CYS A CA 1
ATOM 3729 C C . CYS A 1 480 ? 9.429 8.296 4.336 1.00 91.38 480 CYS A C 1
ATOM 3731 O O . CYS A 1 480 ? 8.500 7.493 4.290 1.00 91.38 480 CYS A O 1
ATOM 3733 N N . ILE A 1 481 ? 10.633 7.978 4.830 1.00 92.62 481 ILE A N 1
ATOM 3734 C CA . ILE A 1 481 ? 10.971 6.642 5.345 1.00 92.62 481 ILE A CA 1
ATOM 3735 C C . ILE A 1 481 ? 10.073 6.282 6.525 1.00 92.62 481 ILE A C 1
ATOM 3737 O O . ILE A 1 481 ? 9.465 5.215 6.523 1.00 92.62 481 ILE A O 1
ATOM 3741 N N . LEU A 1 482 ? 9.981 7.162 7.524 1.00 92.94 482 LEU A N 1
ATOM 3742 C CA . LEU A 1 482 ? 9.214 6.903 8.737 1.00 92.94 482 LEU A CA 1
ATOM 3743 C C . LEU A 1 482 ? 7.718 6.800 8.435 1.00 92.94 482 LEU A C 1
ATOM 3745 O O . LEU A 1 482 ? 7.080 5.864 8.911 1.00 92.94 482 LEU A O 1
ATOM 3749 N N . ARG A 1 483 ? 7.176 7.682 7.587 1.00 92.50 483 ARG A N 1
ATOM 3750 C CA . ARG A 1 483 ? 5.781 7.623 7.126 1.00 92.50 483 ARG A CA 1
ATOM 3751 C C . ARG A 1 483 ? 5.465 6.286 6.464 1.00 92.50 483 ARG A C 1
ATOM 3753 O O . ARG A 1 483 ? 4.482 5.646 6.820 1.00 92.50 483 ARG A O 1
ATOM 3760 N N . ASP A 1 484 ? 6.282 5.860 5.502 1.00 93.06 484 ASP A N 1
ATOM 3761 C CA . ASP A 1 484 ? 5.995 4.643 4.741 1.00 93.06 484 ASP A CA 1
ATOM 3762 C C . ASP A 1 484 ? 6.241 3.379 5.588 1.00 93.06 484 ASP A C 1
ATOM 3764 O O . ASP A 1 484 ? 5.447 2.441 5.538 1.00 93.06 484 ASP A O 1
ATOM 3768 N N . LEU A 1 485 ? 7.253 3.383 6.463 1.00 91.44 485 LEU A N 1
ATOM 3769 C CA . LEU A 1 485 ? 7.495 2.301 7.423 1.00 91.44 485 LEU A CA 1
ATOM 3770 C C . LEU A 1 485 ? 6.334 2.126 8.412 1.00 91.44 485 LEU A C 1
ATOM 3772 O O . LEU A 1 485 ? 6.029 1.002 8.799 1.00 91.44 485 LEU A O 1
ATOM 3776 N N . THR A 1 486 ? 5.685 3.219 8.815 1.00 91.12 486 THR A N 1
ATOM 3777 C CA . THR A 1 486 ? 4.609 3.229 9.823 1.00 91.12 486 THR A CA 1
ATOM 3778 C C . THR A 1 486 ? 3.203 3.323 9.228 1.00 91.12 486 THR A C 1
ATOM 3780 O O . THR A 1 486 ? 2.216 3.513 9.942 1.00 91.12 486 THR A O 1
ATOM 3783 N N . ALA A 1 487 ? 3.084 3.089 7.921 1.00 90.56 487 ALA A N 1
ATOM 3784 C CA . ALA A 1 487 ? 1.808 3.067 7.214 1.00 90.56 487 ALA A CA 1
ATOM 3785 C C . ALA A 1 487 ? 0.870 1.920 7.648 1.00 90.56 487 ALA A C 1
ATOM 3787 O O . ALA A 1 487 ? -0.312 1.947 7.324 1.00 90.56 487 ALA A O 1
ATOM 3788 N N . THR A 1 488 ? 1.381 0.922 8.376 1.00 90.19 488 THR A N 1
ATOM 3789 C CA . THR A 1 488 ? 0.637 -0.261 8.842 1.00 90.19 488 THR A CA 1
ATOM 3790 C C . THR A 1 488 ? 0.659 -0.367 10.365 1.00 90.19 488 THR A C 1
ATOM 3792 O O . THR A 1 488 ? 1.546 0.186 11.026 1.00 90.19 488 THR A O 1
ATOM 3795 N N . ALA A 1 489 ? -0.288 -1.107 10.951 1.00 89.44 489 ALA A N 1
ATOM 3796 C CA . ALA A 1 489 ? -0.318 -1.337 12.399 1.00 89.44 489 ALA A CA 1
ATOM 3797 C C . ALA A 1 489 ? 0.955 -2.053 12.875 1.00 89.44 489 ALA A C 1
ATOM 3799 O O . ALA A 1 489 ? 1.518 -1.740 13.929 1.00 89.44 489 ALA A O 1
ATOM 3800 N N . ARG A 1 490 ? 1.450 -2.992 12.059 1.00 87.62 490 ARG A N 1
ATOM 3801 C CA . ARG A 1 490 ? 2.711 -3.686 12.323 1.00 87.62 490 ARG A CA 1
ATOM 3802 C C . ARG A 1 490 ? 3.921 -2.758 12.257 1.00 87.62 490 ARG A C 1
ATOM 3804 O O . ARG A 1 490 ? 4.800 -2.861 13.109 1.00 87.62 490 ARG A O 1
ATOM 3811 N N . GLY A 1 491 ? 3.950 -1.856 11.280 1.00 89.75 491 GLY A N 1
ATOM 3812 C CA . GLY A 1 491 ? 4.981 -0.832 11.144 1.00 89.75 491 GLY A CA 1
ATOM 3813 C C . GLY A 1 491 ? 5.050 0.094 12.357 1.00 89.75 491 GLY A C 1
ATOM 3814 O O . GLY A 1 491 ? 6.123 0.282 12.931 1.00 89.75 491 GLY A O 1
ATOM 3815 N N . LEU A 1 492 ? 3.893 0.589 12.815 1.00 88.75 492 LEU A N 1
ATOM 3816 C CA . LEU A 1 492 ? 3.787 1.387 14.042 1.00 88.75 492 LEU A CA 1
ATOM 3817 C C . LEU A 1 492 ? 4.334 0.636 15.256 1.00 88.75 492 LEU A C 1
ATOM 3819 O O . LEU A 1 492 ? 5.155 1.178 15.987 1.00 88.75 492 LEU A O 1
ATOM 3823 N N . ALA A 1 493 ? 3.958 -0.632 15.442 1.00 85.06 493 ALA A N 1
ATOM 3824 C CA . ALA A 1 493 ? 4.448 -1.432 16.565 1.00 85.06 493 ALA A CA 1
ATOM 3825 C C . ALA A 1 493 ? 5.981 -1.617 16.580 1.00 85.06 493 ALA A C 1
ATOM 3827 O O . ALA A 1 493 ? 6.537 -1.960 17.623 1.00 85.06 493 ALA A O 1
ATOM 3828 N N . LEU A 1 494 ? 6.660 -1.447 15.440 1.00 85.31 494 LEU A N 1
ATOM 3829 C CA . LEU A 1 494 ? 8.105 -1.647 15.298 1.00 85.31 494 LEU A CA 1
ATOM 3830 C C . LEU A 1 494 ? 8.925 -0.354 15.362 1.00 85.31 494 LEU A C 1
ATOM 3832 O O . LEU A 1 494 ? 10.071 -0.415 15.806 1.00 85.31 494 LEU A O 1
ATOM 3836 N N . ALA A 1 495 ? 8.368 0.766 14.891 1.00 87.44 495 ALA A N 1
ATOM 3837 C CA . ALA A 1 495 ? 9.088 2.028 14.694 1.00 87.44 495 ALA A CA 1
ATOM 3838 C C . ALA A 1 495 ? 8.457 3.231 15.423 1.00 87.44 495 ALA A C 1
ATOM 3840 O O . ALA A 1 495 ? 8.766 4.382 15.114 1.00 87.44 495 ALA A O 1
ATOM 3841 N N . TYR A 1 496 ? 7.566 2.990 16.389 1.00 85.94 496 TYR A N 1
ATOM 3842 C CA . TYR A 1 496 ? 6.976 4.050 17.213 1.00 85.94 496 TYR A CA 1
ATOM 3843 C C . TYR A 1 496 ? 8.030 4.857 17.989 1.00 85.94 496 TYR A C 1
ATOM 3845 O O . TYR A 1 496 ? 7.934 6.077 18.079 1.00 85.94 496 TYR A O 1
ATOM 3853 N N . ASP A 1 497 ? 9.059 4.184 18.508 1.00 84.94 497 ASP A N 1
ATOM 3854 C CA . ASP A 1 497 ? 10.210 4.799 19.181 1.00 84.94 497 ASP A CA 1
ATOM 3855 C C . ASP A 1 497 ? 10.901 5.844 18.292 1.00 84.94 497 ASP A C 1
ATOM 3857 O O . ASP A 1 497 ? 11.206 6.952 18.733 1.00 84.94 497 ASP A O 1
ATOM 3861 N N . LEU A 1 498 ? 11.080 5.516 17.011 1.00 88.19 498 LEU A N 1
ATOM 3862 C CA . LEU A 1 498 ? 11.653 6.425 16.025 1.00 88.19 498 LEU A CA 1
ATOM 3863 C C . LEU A 1 498 ? 10.755 7.625 15.729 1.00 88.19 498 LEU A C 1
ATOM 3865 O O . LEU A 1 498 ? 11.271 8.730 15.584 1.00 88.19 498 LEU A O 1
ATOM 3869 N N . LEU A 1 499 ? 9.436 7.433 15.667 1.00 88.25 499 LEU A N 1
ATOM 3870 C CA . LEU A 1 499 ? 8.490 8.535 15.470 1.00 88.25 499 LEU A CA 1
ATOM 3871 C C . LEU A 1 499 ? 8.452 9.499 16.657 1.00 88.25 499 LEU A C 1
ATOM 3873 O O . LEU A 1 499 ? 8.278 10.699 16.455 1.00 88.25 499 LEU A O 1
ATOM 3877 N N . LEU A 1 500 ? 8.633 9.002 17.883 1.00 85.69 500 LEU A N 1
ATOM 3878 C CA . LEU A 1 500 ? 8.751 9.869 19.056 1.00 85.69 500 LEU A CA 1
ATOM 3879 C C . LEU A 1 500 ? 10.038 10.696 19.030 1.00 85.69 500 LEU A C 1
ATOM 3881 O O . LEU A 1 500 ? 10.009 11.882 19.353 1.00 85.69 500 LEU A O 1
ATOM 3885 N N . ALA A 1 501 ? 11.158 10.082 18.644 1.00 87.75 501 ALA A N 1
ATOM 3886 C CA . ALA A 1 501 ? 12.438 10.776 18.538 1.00 87.75 501 ALA A CA 1
ATOM 3887 C C . ALA A 1 501 ? 12.465 11.781 17.371 1.00 87.75 501 ALA A C 1
ATOM 3889 O O . ALA A 1 501 ? 13.078 12.844 17.475 1.00 87.75 501 ALA A O 1
ATOM 3890 N N . PHE A 1 502 ? 11.796 11.449 16.266 1.00 90.19 502 PHE A N 1
ATOM 3891 C CA . PHE A 1 502 ? 11.767 12.228 15.032 1.00 90.19 502 PHE A CA 1
ATOM 3892 C C . PHE A 1 502 ? 10.319 12.406 14.543 1.00 90.19 502 PHE A C 1
ATOM 3894 O O . PHE A 1 502 ? 9.889 11.701 13.625 1.00 90.19 502 PHE A O 1
ATOM 3901 N N . PRO A 1 503 ? 9.556 13.341 15.138 1.00 87.62 503 PRO A N 1
ATOM 3902 C CA . PRO A 1 503 ? 8.168 13.573 14.758 1.00 87.62 503 PRO A CA 1
ATOM 3903 C C . PRO A 1 503 ? 8.061 14.083 13.317 1.00 87.62 503 PRO A C 1
ATOM 3905 O O . PRO A 1 503 ? 8.823 14.953 12.890 1.00 87.62 503 PRO A O 1
ATOM 3908 N N . ILE A 1 504 ? 7.092 13.538 12.580 1.00 90.06 504 ILE A N 1
ATOM 3909 C CA . ILE A 1 504 ? 6.818 13.884 11.180 1.00 90.06 504 ILE A CA 1
ATOM 3910 C C . ILE A 1 504 ? 5.955 15.149 11.115 1.00 90.06 504 ILE A C 1
ATOM 3912 O O . ILE A 1 504 ? 5.003 15.300 11.882 1.00 90.06 504 ILE A O 1
ATOM 3916 N N . THR A 1 505 ? 6.253 16.026 10.155 1.00 89.00 505 THR A N 1
ATOM 3917 C CA . THR A 1 505 ? 5.391 17.174 9.821 1.00 89.00 505 THR A CA 1
ATOM 3918 C C . THR A 1 505 ? 4.168 16.727 9.014 1.00 89.00 505 THR A C 1
ATOM 3920 O O . THR A 1 505 ? 4.303 16.088 7.969 1.00 89.00 505 THR A O 1
ATOM 3923 N N . LEU A 1 506 ? 2.961 17.036 9.501 1.00 92.31 506 LEU A N 1
ATOM 3924 C CA . LEU A 1 506 ? 1.700 16.552 8.916 1.00 92.31 506 LEU A CA 1
ATOM 3925 C C . LEU A 1 506 ? 1.024 17.584 7.996 1.00 92.31 506 LEU A C 1
ATOM 3927 O O . LEU A 1 506 ? 0.215 17.212 7.149 1.00 92.31 506 LEU A O 1
ATOM 3931 N N . GLU A 1 507 ? 1.405 18.860 8.075 1.00 90.69 507 GLU A N 1
ATOM 3932 C CA . GLU A 1 507 ? 0.893 19.946 7.229 1.00 90.69 507 GLU A CA 1
ATOM 3933 C C . GLU A 1 507 ? 1.036 19.665 5.720 1.00 90.69 507 GLU A C 1
ATOM 3935 O O . GLU A 1 507 ? 0.075 19.906 4.983 1.00 90.69 507 GLU A O 1
ATOM 3940 N N . PRO A 1 508 ? 2.159 19.103 5.217 1.00 91.19 508 PRO A N 1
ATOM 3941 C CA . PRO A 1 508 ? 2.274 18.762 3.800 1.00 91.19 508 PRO A CA 1
ATOM 3942 C C . PRO A 1 508 ? 1.285 17.677 3.357 1.00 91.19 508 PRO A C 1
ATOM 3944 O O . PRO A 1 508 ? 0.875 17.662 2.199 1.00 91.19 508 PRO A O 1
ATOM 3947 N N . LEU A 1 509 ? 0.903 16.765 4.259 1.00 90.88 509 LEU A N 1
ATOM 3948 C CA . LEU A 1 509 ? -0.064 15.705 3.963 1.00 90.88 509 LEU A CA 1
ATOM 3949 C C . LEU A 1 509 ? -1.489 16.261 3.898 1.00 90.88 509 LEU A C 1
ATOM 3951 O O . LEU A 1 509 ? -2.255 15.846 3.033 1.00 90.88 509 LEU A O 1
ATOM 3955 N N . TRP A 1 510 ? -1.812 17.231 4.760 1.00 91.12 510 TRP A N 1
ATOM 3956 C CA . TRP A 1 510 ? -3.070 17.982 4.705 1.00 91.12 510 TRP A CA 1
ATOM 3957 C C . TRP A 1 510 ? -3.199 18.766 3.403 1.00 91.12 510 TRP A C 1
ATOM 3959 O O . TRP A 1 510 ? -4.180 18.605 2.684 1.00 91.12 510 TRP A O 1
ATOM 3969 N N . ALA A 1 511 ? -2.159 19.514 3.026 1.00 90.00 511 ALA A N 1
ATOM 3970 C CA . ALA A 1 511 ? -2.140 20.249 1.763 1.00 90.00 511 ALA A CA 1
ATOM 3971 C C . ALA A 1 511 ? -2.274 19.333 0.528 1.00 90.00 511 ALA A C 1
ATOM 3973 O O . ALA A 1 511 ? -2.845 19.735 -0.482 1.00 90.00 511 ALA A O 1
ATOM 3974 N N . ALA A 1 512 ? -1.764 18.099 0.604 1.00 90.19 512 ALA A N 1
ATOM 3975 C CA . ALA A 1 512 ? -1.884 17.096 -0.455 1.00 90.19 512 ALA A CA 1
ATOM 3976 C C . ALA A 1 512 ? -3.184 16.263 -0.396 1.00 90.19 512 ALA A C 1
ATOM 3978 O O . ALA A 1 512 ? -3.374 15.406 -1.260 1.00 90.19 512 ALA A O 1
ATOM 3979 N N . ARG A 1 513 ? -4.048 16.477 0.612 1.00 90.12 513 ARG A N 1
ATOM 3980 C CA . ARG A 1 513 ? -5.249 15.672 0.910 1.00 90.12 513 ARG A CA 1
ATOM 3981 C C . ARG A 1 513 ? -4.980 14.156 1.007 1.00 90.12 513 ARG A C 1
ATOM 3983 O O . ARG A 1 513 ? -5.813 13.337 0.623 1.00 90.12 513 ARG A O 1
ATOM 3990 N N . ASP A 1 514 ? -3.826 13.746 1.548 1.00 91.88 514 ASP A N 1
ATOM 3991 C CA . ASP A 1 514 ? -3.524 12.323 1.809 1.00 91.88 514 ASP A CA 1
ATOM 3992 C C . ASP A 1 514 ? -4.174 11.851 3.123 1.00 91.88 514 ASP A C 1
ATOM 3994 O O . ASP A 1 514 ? -3.506 11.592 4.131 1.00 91.88 514 ASP A O 1
ATOM 3998 N N . MET A 1 515 ? -5.508 11.757 3.110 1.00 92.38 515 MET A N 1
ATOM 3999 C CA . MET A 1 515 ? -6.315 11.444 4.296 1.00 92.38 515 MET A CA 1
ATOM 4000 C C . MET A 1 515 ? -5.995 10.078 4.899 1.00 92.38 515 MET A C 1
ATOM 4002 O O . MET A 1 515 ? -5.995 9.929 6.119 1.00 92.38 515 MET A O 1
ATOM 4006 N N . HIS A 1 516 ? -5.642 9.089 4.077 1.00 93.31 516 HIS A N 1
ATOM 4007 C CA . HIS A 1 516 ? -5.282 7.765 4.577 1.00 93.31 516 HIS A CA 1
ATOM 4008 C C . HIS A 1 516 ? -4.046 7.818 5.477 1.00 93.31 516 HIS A C 1
ATOM 4010 O O . HIS A 1 516 ? -4.064 7.315 6.602 1.00 93.31 516 HIS A O 1
ATOM 4016 N N . THR A 1 517 ? -2.978 8.464 5.008 1.00 92.38 517 THR A N 1
ATOM 4017 C CA . THR A 1 517 ? -1.760 8.612 5.805 1.00 92.38 517 THR A CA 1
ATOM 4018 C C . THR A 1 517 ? -2.004 9.505 7.023 1.00 92.38 517 THR A C 1
ATOM 4020 O O . THR A 1 517 ? -1.522 9.186 8.108 1.00 92.38 517 THR A O 1
ATOM 4023 N N . LEU A 1 518 ? -2.776 10.589 6.882 1.00 94.38 518 LEU A N 1
ATOM 4024 C CA . LEU A 1 518 ? -3.120 11.466 8.006 1.00 94.38 518 LEU A CA 1
ATOM 4025 C C . LEU A 1 518 ? -3.836 10.708 9.125 1.00 94.38 518 LEU A C 1
ATOM 4027 O O . LEU A 1 518 ? -3.378 10.745 10.262 1.00 94.38 518 LEU A O 1
ATOM 4031 N N . LEU A 1 519 ? -4.903 9.966 8.819 1.00 94.69 519 LEU A N 1
ATOM 4032 C CA . LEU A 1 519 ? -5.642 9.183 9.816 1.00 94.69 519 LEU A CA 1
ATOM 4033 C C . LEU A 1 519 ? -4.757 8.123 10.492 1.00 94.69 519 LEU A C 1
ATOM 4035 O O . LEU A 1 519 ? -4.864 7.888 11.701 1.00 94.69 519 LEU A O 1
ATOM 4039 N N . GLN A 1 520 ? -3.831 7.525 9.738 1.00 92.94 520 GLN A N 1
ATOM 4040 C CA . GLN A 1 520 ? -2.863 6.570 10.275 1.00 92.94 520 GLN A CA 1
ATOM 4041 C C . GLN A 1 520 ? -1.899 7.262 11.251 1.00 92.94 520 GLN A C 1
ATOM 4043 O O . GLN A 1 520 ? -1.662 6.743 12.338 1.00 92.94 520 GLN A O 1
ATOM 4048 N N . MET A 1 521 ? -1.385 8.451 10.921 1.00 92.69 521 MET A N 1
ATOM 4049 C CA . MET A 1 521 ? -0.501 9.212 11.816 1.00 92.69 521 MET A CA 1
ATOM 4050 C C . MET A 1 521 ? -1.245 9.775 13.033 1.00 92.69 521 MET A C 1
ATOM 4052 O O . MET A 1 521 ? -0.701 9.785 14.130 1.00 92.69 521 MET A O 1
ATOM 4056 N N . LEU A 1 522 ? -2.515 10.160 12.898 1.00 92.19 522 LEU A N 1
ATOM 4057 C CA . LEU A 1 522 ? -3.368 10.575 14.023 1.00 92.19 522 LEU A CA 1
ATOM 4058 C C . LEU A 1 522 ? -3.795 9.411 14.930 1.00 92.19 522 LEU A C 1
ATOM 4060 O O . LEU A 1 522 ? -4.343 9.618 16.012 1.00 92.19 522 LEU A O 1
ATOM 4064 N N . SER A 1 523 ? -3.483 8.175 14.539 1.00 89.75 523 SER A N 1
ATOM 4065 C CA . SER A 1 523 ? -3.565 7.011 15.426 1.00 89.75 523 SER A CA 1
ATOM 4066 C C . SER A 1 523 ? -2.402 6.961 16.435 1.00 89.75 523 SER A C 1
ATOM 4068 O O . SER A 1 523 ? -2.297 6.014 17.212 1.00 89.75 523 SER A O 1
ATOM 4070 N N . ILE A 1 524 ? -1.543 7.985 16.451 1.00 88.06 524 ILE A N 1
ATOM 4071 C CA . ILE A 1 524 ? -0.448 8.188 17.399 1.00 88.06 524 ILE A CA 1
ATOM 4072 C C . ILE A 1 524 ? -0.832 9.335 18.348 1.00 88.06 524 ILE A C 1
ATOM 4074 O O . ILE A 1 524 ? -1.077 10.450 17.882 1.00 88.06 524 ILE A O 1
ATOM 4078 N N . PRO A 1 525 ? -0.836 9.111 19.677 1.00 86.00 525 PRO A N 1
ATOM 4079 C CA . PRO A 1 525 ? -1.230 10.118 20.663 1.00 86.00 525 PRO A CA 1
ATOM 4080 C C . PRO A 1 525 ? -0.524 11.472 20.524 1.00 86.00 525 PRO A C 1
ATOM 4082 O O . PRO A 1 525 ? -1.172 12.515 20.580 1.00 86.00 525 PRO A O 1
ATOM 4085 N N . THR A 1 526 ? 0.799 11.457 20.348 1.00 85.00 526 THR A N 1
ATOM 4086 C CA . THR A 1 526 ? 1.626 12.668 20.273 1.00 85.00 526 THR A CA 1
ATOM 4087 C C . THR A 1 526 ? 1.395 13.432 18.976 1.00 85.00 526 THR A C 1
ATOM 4089 O O . THR A 1 526 ? 1.194 14.641 19.027 1.00 85.00 526 THR A O 1
ATOM 4092 N N . SER A 1 527 ? 1.346 12.740 17.834 1.00 89.12 527 SER A N 1
ATOM 4093 C CA . SER A 1 527 ? 1.058 13.345 16.528 1.00 89.12 527 SER A CA 1
ATOM 4094 C C . SER A 1 527 ? -0.350 13.938 16.455 1.00 89.12 527 SER A C 1
ATOM 4096 O O . SER A 1 527 ? -0.534 15.005 15.874 1.00 89.12 527 SER A O 1
ATOM 4098 N N . ALA A 1 528 ? -1.340 13.282 17.072 1.00 89.69 528 ALA A N 1
ATOM 4099 C CA . ALA A 1 528 ? -2.692 13.823 17.176 1.00 89.69 528 ALA A CA 1
ATOM 4100 C C . ALA A 1 528 ? -2.724 15.119 17.992 1.00 89.69 528 ALA A C 1
ATOM 4102 O O . ALA A 1 528 ? -3.288 16.115 17.541 1.00 89.69 528 ALA A O 1
ATOM 4103 N N . ALA A 1 529 ? -2.062 15.130 19.152 1.00 86.50 529 ALA A N 1
ATOM 4104 C CA . ALA A 1 529 ? -1.995 16.312 20.000 1.00 86.50 529 ALA A CA 1
ATOM 4105 C C . ALA A 1 529 ? -1.292 17.492 19.306 1.00 86.50 529 ALA A C 1
ATOM 4107 O O . ALA A 1 529 ? -1.786 18.617 19.355 1.00 86.50 529 ALA A O 1
ATOM 4108 N N . THR A 1 530 ? -0.162 17.256 18.631 1.00 88.94 530 THR A N 1
ATOM 4109 C CA . THR A 1 530 ? 0.583 18.328 17.956 1.00 88.94 530 THR A CA 1
ATOM 4110 C C . THR A 1 530 ? -0.169 18.882 16.751 1.00 88.94 530 THR A C 1
ATOM 4112 O O . THR A 1 530 ? -0.288 20.097 16.619 1.00 88.94 530 THR A O 1
ATOM 4115 N N . PHE A 1 531 ? -0.716 18.026 15.889 1.00 91.69 531 PHE A N 1
ATOM 4116 C CA . PHE A 1 531 ? -1.346 18.486 14.655 1.00 91.69 531 PHE A CA 1
ATOM 4117 C C . PHE A 1 531 ? -2.739 19.075 14.875 1.00 91.69 531 PHE A C 1
ATOM 4119 O O . PHE A 1 531 ? -3.026 20.152 14.364 1.00 91.69 531 PHE A O 1
ATOM 4126 N N . LEU A 1 532 ? -3.596 18.426 15.670 1.00 90.31 532 LEU A N 1
ATOM 4127 C CA . LEU A 1 532 ? -4.957 18.924 15.881 1.00 90.31 532 LEU A CA 1
ATOM 4128 C C . LEU A 1 532 ? -4.977 20.149 16.796 1.00 90.31 532 LEU A C 1
ATOM 4130 O O . LEU A 1 532 ? -5.740 21.074 16.556 1.00 90.31 532 LEU A O 1
ATOM 4134 N N . HIS A 1 533 ? -4.134 20.202 17.830 1.00 87.12 533 HIS A N 1
ATOM 4135 C CA . HIS A 1 533 ? -4.256 21.242 18.861 1.00 87.12 533 HIS A CA 1
ATOM 4136 C C . HIS A 1 533 ? -3.180 22.323 18.805 1.00 87.12 533 HIS A C 1
ATOM 4138 O O . HIS A 1 533 ? -3.450 23.449 19.219 1.00 87.12 533 HIS A O 1
ATOM 4144 N N . ALA A 1 534 ? -1.988 22.019 18.284 1.00 85.75 534 ALA A N 1
ATOM 4145 C CA . ALA A 1 534 ? -0.884 22.980 18.213 1.00 85.75 534 ALA A CA 1
ATOM 4146 C C . ALA A 1 534 ? -0.612 23.530 16.799 1.00 85.75 534 ALA A C 1
ATOM 4148 O O . ALA A 1 534 ? 0.123 24.512 16.681 1.00 85.75 534 ALA A O 1
ATOM 4149 N N . SER A 1 535 ? -1.197 22.958 15.736 1.00 88.44 535 SER A N 1
ATOM 4150 C CA . SER A 1 535 ? -0.998 23.460 14.368 1.00 88.44 535 SER A CA 1
ATOM 4151 C C . SER A 1 535 ? -1.758 24.765 14.140 1.00 88.44 535 SER A C 1
ATOM 4153 O O . SER A 1 535 ? -2.990 24.811 14.139 1.00 88.44 535 SER A O 1
ATOM 4155 N N . THR A 1 536 ? -1.014 25.843 13.900 1.00 86.06 536 THR A N 1
ATOM 4156 C CA . THR A 1 536 ? -1.589 27.146 13.549 1.00 86.06 536 THR A CA 1
ATOM 4157 C C . THR A 1 536 ? -2.225 27.123 12.165 1.00 86.06 536 THR A C 1
ATOM 4159 O O . THR A 1 536 ? -3.266 27.739 11.981 1.00 86.06 536 THR A O 1
ATOM 4162 N N . THR A 1 537 ? -1.650 26.378 11.217 1.00 86.25 537 THR A N 1
ATOM 4163 C CA . THR A 1 537 ? -2.161 26.257 9.845 1.00 86.25 537 THR A CA 1
ATOM 4164 C C . THR A 1 537 ? -3.542 25.618 9.806 1.00 86.25 537 THR A C 1
ATOM 4166 O O . THR A 1 537 ? -4.420 26.098 9.093 1.00 86.25 537 THR A O 1
ATOM 4169 N N . LEU A 1 538 ? -3.753 24.549 10.579 1.00 87.31 538 LEU A N 1
ATOM 4170 C CA . LEU A 1 538 ? -5.054 23.885 10.667 1.00 87.31 538 LEU A CA 1
ATOM 4171 C C . LEU A 1 538 ? -6.101 24.823 11.281 1.00 87.31 538 LEU A C 1
ATOM 4173 O O . LEU A 1 538 ? -7.191 24.968 10.730 1.00 87.31 538 LEU A O 1
ATOM 4177 N N . ALA A 1 539 ? -5.734 25.513 12.366 1.00 86.44 539 ALA A N 1
ATOM 4178 C CA . ALA A 1 539 ? -6.601 26.487 13.015 1.00 86.44 539 ALA A CA 1
ATOM 4179 C C . ALA A 1 539 ? -7.010 27.614 12.051 1.00 86.44 539 ALA A C 1
ATOM 4181 O O . ALA A 1 539 ? -8.201 27.841 11.878 1.00 86.44 539 ALA A O 1
ATOM 4182 N N . THR A 1 540 ? -6.058 28.267 11.370 1.00 87.50 540 THR A N 1
ATOM 4183 C CA . THR A 1 540 ? -6.364 29.360 10.427 1.00 87.50 540 THR A CA 1
ATOM 4184 C C . THR A 1 540 ? -7.192 28.883 9.242 1.00 87.50 540 THR A C 1
ATOM 4186 O O . THR A 1 540 ? -8.159 29.538 8.885 1.00 87.50 540 THR A O 1
ATOM 4189 N N . THR A 1 541 ? -6.868 27.713 8.675 1.00 86.25 541 THR A N 1
ATOM 4190 C CA . THR A 1 541 ? -7.633 27.140 7.554 1.00 86.25 541 THR A CA 1
ATOM 4191 C C . THR A 1 541 ? -9.093 26.928 7.949 1.00 86.25 541 THR A C 1
ATOM 4193 O O . THR A 1 541 ? -9.992 27.239 7.173 1.00 86.25 541 THR A O 1
ATOM 4196 N N . PHE A 1 542 ? -9.336 26.428 9.164 1.00 86.81 542 PHE A N 1
ATOM 4197 C CA . PHE A 1 542 ? -10.685 26.268 9.690 1.00 86.81 542 PHE A CA 1
ATOM 4198 C C . PHE A 1 542 ? -11.409 27.610 9.854 1.00 86.81 542 PHE A C 1
ATOM 4200 O O . PHE A 1 542 ? -12.545 27.726 9.397 1.00 86.81 542 PHE A O 1
ATOM 4207 N N . GLU A 1 543 ? -10.763 28.618 10.455 1.00 87.44 543 GLU A N 1
ATOM 4208 C CA . GLU A 1 543 ? -11.379 29.945 10.619 1.00 87.44 543 GLU A CA 1
ATOM 4209 C C . GLU A 1 543 ? -11.766 30.537 9.257 1.00 87.44 543 GLU A C 1
ATOM 4211 O O . GLU A 1 543 ? -12.920 30.912 9.056 1.00 87.44 543 GLU A O 1
ATOM 4216 N N . ASP A 1 544 ? -10.842 30.502 8.293 1.00 89.69 544 ASP A N 1
ATOM 4217 C CA . ASP A 1 544 ? -11.050 31.021 6.941 1.00 89.69 544 ASP A CA 1
ATOM 4218 C C . ASP A 1 544 ? -12.203 30.298 6.219 1.00 89.69 544 ASP A C 1
ATOM 4220 O O . ASP A 1 544 ? -12.984 30.921 5.497 1.00 89.69 544 ASP A O 1
ATOM 4224 N N . ARG A 1 545 ? -12.341 28.976 6.412 1.00 90.44 545 ARG A N 1
ATOM 4225 C CA . ARG A 1 545 ? -13.431 28.177 5.823 1.00 90.44 545 ARG A CA 1
ATOM 4226 C C . ARG A 1 545 ? -14.789 28.517 6.422 1.00 90.44 545 ARG A C 1
ATOM 4228 O O . ARG A 1 545 ? -15.764 28.661 5.686 1.00 90.44 545 ARG A O 1
ATOM 4235 N N . VAL A 1 546 ? -14.862 28.657 7.741 1.00 89.00 546 VAL A N 1
ATOM 4236 C CA . VAL A 1 546 ? -16.110 29.028 8.415 1.00 89.00 546 VAL A CA 1
ATOM 4237 C C . VAL A 1 546 ? -16.514 30.458 8.054 1.00 89.00 546 VAL A C 1
ATOM 4239 O O . VAL A 1 546 ? -17.689 30.710 7.792 1.00 89.00 546 VAL A O 1
ATOM 4242 N N . ASP A 1 547 ? -15.566 31.388 7.967 1.00 89.19 547 ASP A N 1
ATOM 4243 C CA . ASP A 1 547 ? -15.834 32.771 7.562 1.00 89.19 547 ASP A CA 1
ATOM 4244 C C . ASP A 1 547 ? -16.285 32.854 6.087 1.00 89.19 547 ASP A C 1
ATOM 4246 O O . ASP A 1 547 ? -17.226 33.586 5.758 1.00 89.19 547 ASP A O 1
ATOM 4250 N N . ALA A 1 548 ? -15.708 32.033 5.200 1.00 90.19 548 ALA A N 1
ATOM 4251 C CA . ALA A 1 548 ? -16.166 31.900 3.816 1.00 90.19 548 ALA A CA 1
ATOM 4252 C C . ALA A 1 548 ? -17.620 31.399 3.722 1.00 90.19 548 ALA A C 1
ATOM 4254 O O . ALA A 1 548 ? -18.403 31.948 2.951 1.00 90.19 548 ALA A O 1
ATOM 4255 N N . LEU A 1 549 ? -18.019 30.413 4.534 1.00 89.19 549 LEU A N 1
ATOM 4256 C CA . LEU A 1 549 ? -19.414 29.955 4.563 1.00 89.19 549 LEU A CA 1
ATOM 4257 C C . LEU A 1 549 ? -20.356 30.995 5.179 1.00 89.19 549 LEU A C 1
ATOM 4259 O O . LEU A 1 549 ? -21.438 31.209 4.652 1.00 89.19 549 LEU A O 1
ATOM 4263 N N . ASN A 1 550 ? -19.961 31.672 6.261 1.00 88.62 550 ASN A N 1
ATOM 4264 C CA . ASN A 1 550 ? -20.794 32.711 6.882 1.00 88.62 550 ASN A CA 1
ATOM 4265 C C . ASN A 1 550 ? -21.063 33.896 5.945 1.00 88.62 550 ASN A C 1
ATOM 4267 O O . ASN A 1 550 ? -22.112 34.529 6.034 1.00 88.62 550 ASN A O 1
ATOM 4271 N N . SER A 1 551 ? -20.097 34.234 5.089 1.00 89.12 551 SER A N 1
ATOM 4272 C CA . SER A 1 551 ? -20.209 35.365 4.161 1.00 89.12 551 SER A CA 1
ATOM 4273 C C . SER A 1 551 ? -21.030 35.054 2.906 1.00 89.12 551 SER A C 1
ATOM 4275 O O . SER A 1 551 ? -21.465 35.983 2.224 1.00 89.12 551 SER A O 1
ATOM 4277 N N . HIS A 1 552 ? -21.274 33.775 2.608 1.00 89.44 552 HIS A N 1
ATOM 4278 C CA . HIS A 1 552 ? -22.010 33.340 1.426 1.00 89.44 552 HIS A CA 1
ATOM 4279 C C . HIS A 1 552 ? -23.485 33.068 1.753 1.00 89.44 552 HIS A C 1
ATOM 4281 O O . HIS A 1 552 ? -23.801 32.429 2.754 1.00 89.44 552 HIS A O 1
ATOM 4287 N N . VAL A 1 553 ? -24.398 33.499 0.874 1.00 86.12 553 VAL A N 1
ATOM 4288 C CA . VAL A 1 553 ? -25.858 33.389 1.081 1.00 86.12 553 VAL A CA 1
ATOM 4289 C C . VAL A 1 553 ? -26.293 31.934 1.297 1.00 86.12 553 VAL A C 1
ATOM 4291 O O . VAL A 1 553 ? -27.003 31.640 2.253 1.00 86.12 553 VAL A O 1
ATOM 4294 N N . ASP A 1 554 ? -25.781 31.020 0.472 1.00 85.62 554 ASP A N 1
ATOM 4295 C CA . ASP A 1 554 ? -26.095 29.583 0.548 1.00 85.62 554 ASP A CA 1
ATOM 4296 C C . ASP A 1 554 ? -25.175 28.792 1.501 1.00 85.62 554 ASP A C 1
ATOM 4298 O O . ASP A 1 554 ? -25.176 27.562 1.500 1.00 85.62 554 ASP A O 1
ATOM 4302 N N . GLY A 1 555 ? -24.339 29.464 2.305 1.00 84.38 555 GLY A N 1
ATOM 4303 C CA . GLY A 1 555 ? -23.319 28.792 3.118 1.00 84.38 555 GLY A CA 1
ATOM 4304 C C . GLY A 1 555 ? -23.881 27.858 4.193 1.00 84.38 555 GLY A C 1
ATOM 4305 O O . GLY A 1 555 ? -23.277 26.830 4.495 1.00 84.38 555 GLY A O 1
ATOM 4306 N N . PHE A 1 556 ? -25.057 28.178 4.739 1.00 83.56 556 PHE A N 1
ATOM 4307 C CA . PHE A 1 556 ? -25.753 27.315 5.695 1.00 83.56 556 PHE A CA 1
ATOM 4308 C C . PHE A 1 556 ? -26.275 26.033 5.038 1.00 83.56 556 PHE A C 1
ATOM 4310 O O . PHE A 1 556 ? -25.983 24.941 5.522 1.00 83.56 556 PHE A O 1
ATOM 4317 N N . GLU A 1 557 ? -26.991 26.158 3.918 1.00 81.94 557 GLU A N 1
ATOM 4318 C CA . GLU A 1 557 ? -27.558 25.019 3.177 1.00 81.94 557 GLU A CA 1
ATOM 4319 C C . GLU A 1 557 ? -26.446 24.099 2.656 1.00 81.94 557 GLU A C 1
ATOM 4321 O O . GLU A 1 557 ? -26.492 22.888 2.860 1.00 81.94 557 GLU A O 1
ATOM 4326 N N . ALA A 1 558 ? -25.364 24.684 2.128 1.00 84.12 558 ALA A N 1
ATOM 4327 C CA . ALA A 1 558 ? -24.187 23.949 1.672 1.00 84.12 558 ALA A CA 1
ATOM 4328 C C . ALA A 1 558 ? -23.574 23.042 2.758 1.00 84.12 558 ALA A C 1
ATOM 4330 O O . ALA A 1 558 ? -23.110 21.940 2.448 1.00 84.12 558 ALA A O 1
ATOM 4331 N N . LEU A 1 559 ? -23.564 23.494 4.018 1.00 80.94 559 LEU A N 1
ATOM 4332 C CA . LEU A 1 559 ? -23.035 22.730 5.149 1.00 80.94 559 LEU A CA 1
ATOM 4333 C C . LEU A 1 559 ? -24.024 21.662 5.648 1.00 80.94 559 LEU A C 1
ATOM 4335 O O . LEU A 1 559 ? -23.590 20.573 6.017 1.00 80.94 559 LEU A O 1
ATOM 4339 N N . VAL A 1 560 ? -25.330 21.950 5.644 1.00 80.25 560 VAL A N 1
ATOM 4340 C CA . VAL A 1 560 ? -26.386 20.997 6.042 1.00 80.25 560 VAL A CA 1
ATOM 4341 C C . VAL A 1 560 ? -26.453 19.812 5.079 1.00 80.25 560 VAL A C 1
ATOM 4343 O O . VAL A 1 560 ? -26.446 18.664 5.522 1.00 80.25 560 VAL A O 1
ATOM 4346 N N . ASP A 1 561 ? -26.421 20.073 3.772 1.00 76.00 561 ASP A N 1
ATOM 4347 C CA . ASP A 1 561 ? -26.533 19.037 2.737 1.00 76.00 561 ASP A CA 1
ATOM 4348 C C . ASP A 1 561 ? -25.201 18.332 2.446 1.00 76.00 561 ASP A C 1
ATOM 4350 O O . ASP A 1 561 ? -25.063 17.620 1.448 1.00 76.00 561 ASP A O 1
ATOM 4354 N N . CYS A 1 562 ? -24.186 18.538 3.296 1.00 70.56 562 CYS A N 1
ATOM 4355 C CA . CYS A 1 562 ? -22.860 17.932 3.161 1.00 70.56 562 CYS A CA 1
ATOM 4356 C C . CYS A 1 562 ? -22.233 18.160 1.769 1.00 70.56 562 CYS A C 1
ATOM 4358 O O . CYS A 1 562 ? -21.488 17.322 1.261 1.00 70.56 562 CYS A O 1
ATOM 4360 N N . GLY A 1 563 ? -22.542 19.293 1.131 1.00 70.06 563 GLY A N 1
ATOM 4361 C CA . GLY A 1 563 ? -21.973 19.679 -0.156 1.00 70.06 563 GLY A CA 1
ATOM 4362 C C . GLY A 1 563 ? -22.653 19.107 -1.405 1.00 70.06 563 GLY A C 1
ATOM 4363 O O . GLY A 1 563 ? -22.173 19.401 -2.501 1.00 70.06 563 GLY A O 1
ATOM 4364 N N . VAL A 1 564 ? -23.742 18.332 -1.286 1.00 74.12 564 VAL A N 1
ATOM 4365 C CA . VAL A 1 564 ? -24.438 17.723 -2.443 1.00 74.12 564 VAL A CA 1
ATOM 4366 C C . VAL A 1 564 ? -24.952 18.795 -3.410 1.00 74.12 564 VAL A C 1
ATOM 4368 O O . VAL A 1 564 ? -24.628 18.752 -4.599 1.00 74.12 564 VAL A O 1
ATOM 4371 N N . ASP A 1 565 ? -25.640 19.806 -2.877 1.00 74.25 565 ASP A N 1
ATOM 4372 C CA . ASP A 1 565 ? -26.186 20.935 -3.640 1.00 74.25 565 ASP A CA 1
ATOM 4373 C C . ASP A 1 565 ? -25.403 22.243 -3.416 1.00 74.25 565 ASP A C 1
ATOM 4375 O O . ASP A 1 565 ? -25.843 23.328 -3.794 1.00 74.25 565 ASP A O 1
ATOM 4379 N N . ALA A 1 566 ? -24.192 22.158 -2.848 1.00 80.25 566 ALA A N 1
ATOM 4380 C CA . ALA A 1 566 ? -23.380 23.343 -2.594 1.00 80.25 566 ALA A CA 1
ATOM 4381 C C . ALA A 1 566 ? -22.912 24.018 -3.903 1.00 80.25 566 ALA A C 1
ATOM 4383 O O . ALA A 1 566 ? -22.444 23.327 -4.831 1.00 80.25 566 ALA A O 1
ATOM 4384 N N . PRO A 1 567 ? -22.938 25.367 -3.958 1.00 83.56 567 PRO A N 1
ATOM 4385 C CA . PRO A 1 567 ? -22.329 26.143 -5.031 1.00 83.56 567 PRO A CA 1
ATOM 4386 C C . PRO A 1 567 ? -20.880 25.722 -5.272 1.00 83.56 567 PRO A C 1
ATOM 4388 O O . PRO A 1 567 ? -20.152 25.407 -4.329 1.00 83.56 567 PRO A O 1
ATOM 4391 N N . LEU A 1 568 ? -20.436 25.756 -6.533 1.00 84.62 568 LEU A N 1
ATOM 4392 C CA . LEU A 1 568 ? -19.072 25.369 -6.929 1.00 84.62 568 LEU A CA 1
ATOM 4393 C C . LEU A 1 568 ? -17.987 26.059 -6.085 1.00 84.62 568 LEU A C 1
ATOM 4395 O O . LEU A 1 568 ? -16.987 25.428 -5.759 1.00 84.62 568 LEU A O 1
ATOM 4399 N N . GLU A 1 569 ? -18.218 27.312 -5.694 1.00 87.69 569 GLU A N 1
ATOM 4400 C CA . GLU A 1 569 ? -17.303 28.134 -4.893 1.00 87.69 569 GLU A CA 1
ATOM 4401 C C . GLU A 1 569 ? -17.161 27.654 -3.437 1.00 87.69 569 GLU A C 1
ATOM 4403 O O . GLU A 1 569 ? -16.128 27.883 -2.811 1.00 87.69 569 GLU A O 1
ATOM 4408 N N . LEU A 1 570 ? -18.168 26.956 -2.900 1.00 87.69 570 LEU A N 1
ATOM 4409 C CA . LEU A 1 570 ? -18.198 26.480 -1.514 1.00 87.69 570 LEU A CA 1
ATOM 4410 C C . LEU A 1 570 ? -17.851 24.996 -1.361 1.00 87.69 570 LEU A C 1
ATOM 4412 O O . LEU A 1 570 ? -17.631 24.540 -0.240 1.00 87.69 570 LEU A O 1
ATOM 4416 N N . ARG A 1 571 ? -17.778 24.229 -2.455 1.00 87.31 571 ARG A N 1
ATOM 4417 C CA . ARG A 1 571 ? -17.546 22.774 -2.393 1.00 87.31 571 ARG A CA 1
ATOM 4418 C C . ARG A 1 571 ? -16.249 22.413 -1.682 1.00 87.31 571 ARG A C 1
ATOM 4420 O O . ARG A 1 571 ? -16.271 21.575 -0.788 1.00 87.31 571 ARG A O 1
ATOM 4427 N N . ASP A 1 572 ? -15.144 23.067 -2.032 1.00 88.06 572 ASP A N 1
ATOM 4428 C CA . ASP A 1 572 ? -13.859 22.815 -1.371 1.00 88.06 572 ASP A CA 1
ATOM 4429 C C . ASP A 1 572 ? -13.895 23.184 0.114 1.00 88.06 572 ASP A C 1
ATOM 4431 O O . ASP A 1 572 ? -13.311 22.482 0.934 1.00 88.06 572 ASP A O 1
ATOM 4435 N N . THR A 1 573 ? -14.633 24.235 0.471 1.00 90.19 573 THR A N 1
ATOM 4436 C CA . THR A 1 573 ? -14.815 24.674 1.857 1.00 90.19 573 THR A CA 1
ATOM 4437 C C . THR A 1 573 ? -15.583 23.644 2.688 1.00 90.19 573 THR A C 1
ATOM 4439 O O . THR A 1 573 ? -15.171 23.325 3.802 1.00 90.19 573 THR A O 1
ATOM 4442 N N . VAL A 1 574 ? -16.673 23.086 2.148 1.00 89.19 574 VAL A N 1
ATOM 4443 C CA . VAL A 1 574 ? -17.459 22.039 2.825 1.00 89.19 574 VAL A CA 1
ATOM 4444 C C . VAL A 1 574 ? -16.664 20.735 2.929 1.00 89.19 574 VAL A C 1
ATOM 4446 O O . VAL A 1 574 ? -16.682 20.092 3.979 1.00 89.19 574 VAL A O 1
ATOM 4449 N N . VAL A 1 575 ? -15.917 20.368 1.882 1.00 89.25 575 VAL A N 1
ATOM 4450 C CA . VAL A 1 575 ? -15.026 19.196 1.902 1.00 89.25 575 VAL A CA 1
ATOM 4451 C C . VAL A 1 575 ? -13.942 19.353 2.967 1.00 89.25 575 VAL A C 1
ATOM 4453 O O . VAL A 1 575 ? -13.779 18.446 3.776 1.00 89.25 575 VAL A O 1
ATOM 4456 N N . ASP A 1 576 ? -13.269 20.505 3.042 1.00 90.06 576 ASP A N 1
ATOM 4457 C CA . ASP A 1 576 ? -12.238 20.764 4.057 1.00 90.06 576 ASP A CA 1
ATOM 4458 C C . ASP A 1 576 ? -12.810 20.655 5.488 1.00 90.06 576 ASP A C 1
ATOM 4460 O O . ASP A 1 576 ? -12.151 20.120 6.381 1.00 90.06 576 ASP A O 1
ATOM 4464 N N . LEU A 1 577 ? -14.049 21.113 5.720 1.00 89.00 577 LEU A N 1
ATOM 4465 C CA . LEU A 1 577 ? -14.731 20.959 7.013 1.00 89.00 577 LEU A CA 1
ATOM 4466 C C . LEU A 1 577 ? -15.102 19.508 7.327 1.00 89.00 577 LEU A C 1
ATOM 4468 O O . LEU A 1 577 ? -14.938 19.069 8.467 1.00 89.00 577 LEU A O 1
ATOM 4472 N N . SER A 1 578 ? -15.583 18.762 6.334 1.00 88.62 578 SER A N 1
ATOM 4473 C CA . SER A 1 578 ? -15.868 17.333 6.470 1.00 88.62 578 SER A CA 1
ATOM 4474 C C . SER A 1 578 ? -14.593 16.539 6.769 1.00 88.62 578 SER A C 1
ATOM 4476 O O . SER A 1 578 ? -14.579 15.701 7.672 1.00 88.62 578 SER A O 1
ATOM 4478 N N . ASP A 1 579 ? -13.500 16.834 6.065 1.00 91.75 579 ASP A N 1
ATOM 4479 C CA . ASP A 1 579 ? -12.194 16.216 6.288 1.00 91.75 579 ASP A CA 1
ATOM 4480 C C . ASP A 1 579 ? -11.660 16.560 7.679 1.00 91.75 579 ASP A C 1
ATOM 4482 O O . ASP A 1 579 ? -11.194 15.673 8.394 1.00 91.75 579 ASP A O 1
ATOM 4486 N N . LEU A 1 580 ? -11.796 17.813 8.122 1.00 90.81 580 LEU A N 1
ATOM 4487 C CA . LEU A 1 580 ? -11.425 18.215 9.476 1.00 90.81 580 LEU A CA 1
ATOM 4488 C C . LEU A 1 580 ? -12.237 17.448 10.527 1.00 90.81 580 LEU A C 1
ATOM 4490 O O . LEU A 1 580 ? -11.659 16.888 11.459 1.00 90.81 580 LEU A O 1
ATOM 4494 N N . ALA A 1 581 ? -13.559 17.358 10.363 1.00 89.56 581 ALA A N 1
ATOM 4495 C CA . ALA A 1 581 ? -14.409 16.557 11.237 1.00 89.56 581 ALA A CA 1
ATOM 4496 C C . ALA A 1 581 ? -13.953 15.091 11.256 1.00 89.56 581 ALA A C 1
ATOM 4498 O O . ALA A 1 581 ? -13.849 14.485 12.319 1.00 89.56 581 ALA A O 1
ATOM 4499 N N . LEU A 1 582 ? -13.582 14.527 10.108 1.00 92.56 582 LEU A N 1
ATOM 4500 C CA . LEU A 1 582 ? -13.038 13.176 10.028 1.00 92.56 582 LEU A CA 1
ATOM 4501 C C . LEU A 1 582 ? -11.729 13.019 10.824 1.00 92.56 582 LEU A C 1
ATOM 4503 O O . LEU A 1 582 ? -11.567 12.017 11.523 1.00 92.56 582 LEU A O 1
ATOM 4507 N N . LEU A 1 583 ? -10.825 14.006 10.801 1.00 93.56 583 LEU A N 1
ATOM 4508 C CA . LEU A 1 583 ? -9.620 13.988 11.642 1.00 93.56 583 LEU A CA 1
ATOM 4509 C C . LEU A 1 583 ? -9.972 13.979 13.140 1.00 93.56 583 LEU A C 1
ATOM 4511 O O . LEU A 1 583 ? -9.336 13.269 13.922 1.00 93.56 583 LEU A O 1
ATOM 4515 N N . PHE A 1 584 ? -11.021 14.701 13.540 1.00 90.25 584 PHE A N 1
ATOM 4516 C CA . PHE A 1 584 ? -11.535 14.692 14.913 1.00 90.25 584 PHE A CA 1
ATOM 4517 C C . PHE A 1 584 ? -12.255 13.392 15.303 1.00 90.25 584 PHE A C 1
ATOM 4519 O O . PHE A 1 584 ? -12.446 13.172 16.493 1.00 90.25 584 PHE A O 1
ATOM 4526 N N . ARG A 1 585 ? -12.583 12.494 14.357 1.00 89.12 585 ARG A N 1
ATOM 4527 C CA . ARG A 1 585 ? -13.101 11.132 14.631 1.00 89.12 585 ARG A CA 1
ATOM 4528 C C . ARG A 1 585 ? -11.998 10.109 14.946 1.00 89.12 585 ARG A C 1
ATOM 4530 O O . ARG A 1 585 ? -12.295 8.936 15.181 1.00 89.12 585 ARG A O 1
ATOM 4537 N N . THR A 1 586 ? -10.728 10.518 14.957 1.00 91.25 586 THR A N 1
ATOM 4538 C CA . THR A 1 586 ? -9.594 9.627 15.255 1.00 91.25 586 THR A CA 1
ATOM 4539 C C . THR A 1 586 ? -9.497 9.278 16.752 1.00 91.25 586 THR A C 1
ATOM 4541 O O . THR A 1 586 ? -9.890 10.074 17.612 1.00 91.25 586 THR A O 1
ATOM 4544 N N . PRO A 1 587 ? -8.955 8.092 17.102 1.00 85.62 587 PRO A N 1
ATOM 4545 C CA . PRO A 1 587 ? -8.968 7.560 18.472 1.00 85.62 587 PRO A CA 1
ATOM 4546 C C . PRO A 1 587 ? -8.334 8.476 19.529 1.00 85.62 587 PRO A C 1
ATOM 4548 O O . PRO A 1 587 ? -8.717 8.436 20.696 1.00 85.62 587 PRO A O 1
ATOM 4551 N N . TYR A 1 588 ? -7.366 9.305 19.130 1.00 88.00 588 TYR A N 1
ATOM 4552 C CA . TYR A 1 588 ? -6.606 10.174 20.029 1.00 88.00 588 TYR A CA 1
ATOM 4553 C C . TYR A 1 588 ? -6.881 11.665 19.821 1.00 88.00 588 TYR A C 1
ATOM 4555 O O . TYR A 1 588 ? -6.151 12.492 20.364 1.00 88.00 588 TYR A O 1
ATOM 4563 N N . ALA A 1 589 ? -7.943 12.029 19.093 1.00 88.00 589 ALA A N 1
ATOM 4564 C CA . ALA A 1 589 ? -8.270 13.429 18.813 1.00 88.00 589 ALA A CA 1
ATOM 4565 C C . ALA A 1 589 ? -8.463 14.285 20.078 1.00 88.00 589 ALA A C 1
ATOM 4567 O O . ALA A 1 589 ? -8.175 15.478 20.080 1.00 88.00 589 ALA A O 1
ATOM 4568 N N . SER A 1 590 ? -8.900 13.681 21.184 1.00 80.81 590 SER A N 1
ATOM 4569 C CA . SER A 1 590 ? -9.081 14.355 22.474 1.00 80.81 590 SER A CA 1
ATOM 4570 C C . SER A 1 590 ? -7.787 14.601 23.255 1.00 80.81 590 SER A C 1
ATOM 4572 O O . SER A 1 590 ? -7.807 15.299 24.269 1.00 80.81 590 SER A O 1
ATOM 4574 N N . ASN A 1 591 ? -6.658 14.023 22.843 1.00 80.38 591 ASN A N 1
ATOM 4575 C CA . ASN A 1 591 ? -5.411 14.139 23.593 1.00 80.38 591 ASN A CA 1
ATOM 4576 C C . ASN A 1 591 ? -4.850 15.560 23.493 1.00 80.38 591 ASN A C 1
ATOM 4578 O O . ASN A 1 591 ? -4.609 16.068 22.405 1.00 80.38 591 ASN A O 1
ATOM 4582 N N . GLY A 1 592 ? -4.623 16.204 24.640 1.00 74.56 592 GLY A N 1
ATOM 4583 C CA . GLY A 1 592 ? -4.106 17.575 24.691 1.00 74.56 592 GLY A CA 1
ATOM 4584 C C . GLY A 1 592 ? -5.155 18.666 24.449 1.00 74.56 592 GLY A C 1
ATOM 4585 O O . GLY A 1 592 ? -4.821 19.844 24.547 1.00 74.56 592 GLY A O 1
ATOM 4586 N N . ILE A 1 593 ? -6.426 18.305 24.232 1.00 78.56 593 ILE A N 1
ATOM 4587 C CA . ILE A 1 593 ? -7.498 19.263 23.923 1.00 78.56 593 ILE A CA 1
ATOM 4588 C C . ILE A 1 593 ? -7.693 20.331 25.002 1.00 78.56 593 ILE A C 1
ATOM 4590 O O . ILE A 1 593 ? -7.962 21.490 24.697 1.00 78.56 593 ILE A O 1
ATOM 4594 N N . ALA A 1 594 ? -7.484 19.968 26.273 1.00 70.56 594 ALA A N 1
ATOM 4595 C CA . ALA A 1 594 ? -7.577 20.898 27.392 1.00 70.56 594 ALA A CA 1
ATOM 4596 C C . ALA A 1 594 ? -6.605 22.077 27.243 1.00 70.56 594 ALA A C 1
ATOM 4598 O O . ALA A 1 594 ? -6.919 23.175 27.691 1.00 70.56 594 ALA A O 1
ATOM 4599 N N . HIS A 1 595 ? -5.461 21.879 26.587 1.00 74.56 595 HIS A N 1
ATOM 4600 C CA . HIS A 1 595 ? -4.413 22.882 26.403 1.00 74.56 595 HIS A CA 1
ATOM 4601 C C . HIS A 1 595 ? -4.515 23.622 25.061 1.00 74.56 595 HIS A C 1
ATOM 4603 O O . HIS A 1 595 ? -3.712 24.515 24.808 1.00 74.56 595 HIS A O 1
ATOM 4609 N N . SER A 1 596 ? -5.492 23.279 24.214 1.00 82.06 596 SER A N 1
ATOM 4610 C CA . SER A 1 596 ? -5.661 23.866 22.884 1.00 82.06 596 SER A CA 1
ATOM 4611 C C . SER A 1 596 ? -6.270 25.275 22.964 1.00 82.06 596 SER A C 1
ATOM 4613 O O . SER A 1 596 ? -7.435 25.420 23.356 1.00 82.06 596 SER A O 1
ATOM 4615 N N . PRO A 1 597 ? -5.526 26.338 22.600 1.00 79.19 597 PRO A N 1
ATOM 4616 C CA . PRO A 1 597 ? -6.028 27.706 22.690 1.00 79.19 597 PRO A CA 1
ATOM 4617 C C . PRO A 1 597 ? -7.083 28.006 21.620 1.00 79.19 597 PRO A C 1
ATOM 4619 O O . PRO A 1 597 ? -8.031 28.743 21.888 1.00 79.19 597 PRO A O 1
ATOM 4622 N N . TRP A 1 598 ? -6.945 27.429 20.421 1.00 83.75 598 TRP A N 1
ATOM 4623 C CA . TRP A 1 598 ? -7.889 27.661 19.330 1.00 83.75 598 TRP A CA 1
ATOM 4624 C C . TRP A 1 598 ? -9.186 26.868 19.530 1.00 83.75 598 TRP A C 1
ATOM 4626 O O . TRP A 1 598 ? -10.259 27.417 19.301 1.00 83.75 598 TRP A O 1
ATOM 4636 N N . TRP A 1 599 ? -9.114 25.642 20.068 1.00 78.69 599 TRP A N 1
ATOM 4637 C CA . TRP A 1 599 ? -10.309 24.878 20.442 1.00 78.69 599 TRP A CA 1
ATOM 4638 C C . TRP A 1 599 ? -11.160 25.632 21.464 1.00 78.69 599 TRP A C 1
ATOM 4640 O O . TRP A 1 599 ? -12.364 25.777 21.274 1.00 78.69 599 TRP A O 1
ATOM 4650 N N . ARG A 1 600 ? -10.540 26.157 22.535 1.00 75.31 600 ARG A N 1
ATOM 4651 C CA . ARG A 1 600 ? -11.261 26.954 23.541 1.00 75.31 600 ARG A CA 1
ATOM 4652 C C . ARG A 1 600 ? -11.936 28.167 22.901 1.00 75.31 600 ARG A C 1
ATOM 4654 O O . ARG A 1 600 ? -13.130 28.358 23.100 1.00 75.31 600 ARG A O 1
ATOM 4661 N N . ARG A 1 601 ? -11.205 28.916 22.070 1.00 75.56 601 ARG A N 1
ATOM 4662 C CA . ARG A 1 601 ? -11.741 30.084 21.358 1.00 75.56 601 ARG A CA 1
ATOM 4663 C C . ARG A 1 601 ? -12.934 29.748 20.459 1.00 75.56 601 ARG A C 1
ATOM 4665 O O . ARG A 1 601 ? -13.810 30.579 20.286 1.00 75.56 601 ARG A O 1
ATOM 4672 N N . TRP A 1 602 ? -12.959 28.565 19.852 1.00 70.19 602 TRP A N 1
ATOM 4673 C CA . TRP A 1 602 ? -14.009 28.202 18.898 1.00 70.19 602 TRP A CA 1
ATOM 4674 C C . TRP A 1 602 ? -15.190 27.457 19.496 1.00 70.19 602 TRP A C 1
ATOM 4676 O O . TRP A 1 602 ? -16.282 27.554 18.951 1.00 70.19 602 TRP A O 1
ATOM 4686 N N . VAL A 1 603 ? -14.989 26.700 20.571 1.00 66.38 603 VAL A N 1
ATOM 4687 C CA . VAL A 1 603 ? -16.022 25.822 21.143 1.00 66.38 603 VAL A CA 1
ATOM 4688 C C . VAL A 1 603 ? -16.616 26.392 22.433 1.00 66.38 603 VAL A C 1
ATOM 4690 O O . VAL A 1 603 ? -17.759 26.079 22.769 1.00 66.38 603 VAL A O 1
ATOM 4693 N N . VAL A 1 604 ? -15.867 27.241 23.144 1.00 60.16 604 VAL A N 1
ATOM 4694 C CA . VAL A 1 604 ? -16.301 27.860 24.407 1.00 60.16 604 VAL A CA 1
ATOM 4695 C C . VAL A 1 604 ? -16.778 29.294 24.181 1.00 60.16 604 VAL A C 1
ATOM 4697 O O . VAL A 1 604 ? -17.855 29.650 24.660 1.00 60.16 604 VAL A O 1
ATOM 4700 N N . ASP A 1 605 ? -16.043 30.093 23.401 1.00 60.62 605 ASP A N 1
ATOM 4701 C CA . ASP A 1 605 ? -16.438 31.471 23.096 1.00 60.62 605 ASP A CA 1
ATOM 4702 C C . ASP A 1 605 ? -17.434 31.472 21.919 1.00 60.62 605 ASP A C 1
ATOM 4704 O O . ASP A 1 605 ? -17.068 31.286 20.758 1.00 60.62 605 ASP A O 1
ATOM 4708 N N . ALA A 1 606 ? -18.730 31.629 22.208 1.00 55.28 606 ALA A N 1
ATOM 4709 C CA . ALA A 1 606 ? -19.785 31.575 21.195 1.00 55.28 606 ALA A CA 1
ATOM 4710 C C . ALA A 1 606 ? -19.601 32.666 20.116 1.00 55.28 606 ALA A C 1
ATOM 4712 O O . ALA A 1 606 ? -19.787 33.856 20.384 1.00 55.28 606 ALA A O 1
ATOM 4713 N N . ARG A 1 607 ? -19.278 32.268 18.877 1.00 64.75 607 ARG A N 1
ATOM 4714 C CA . ARG A 1 607 ? -19.357 33.149 17.699 1.00 64.75 607 ARG A CA 1
ATOM 4715 C C . ARG A 1 607 ? -20.807 33.230 17.211 1.00 64.75 607 ARG A C 1
ATOM 4717 O O . ARG A 1 607 ? -21.489 32.215 17.110 1.00 64.75 607 ARG A O 1
ATOM 4724 N N . ALA A 1 608 ? -21.280 34.435 16.901 1.00 62.44 608 ALA A N 1
ATOM 4725 C CA . ALA A 1 608 ? -22.620 34.647 16.351 1.00 62.44 608 ALA A CA 1
ATOM 4726 C C . ALA A 1 608 ? -22.738 34.088 14.914 1.00 62.44 608 ALA A C 1
ATOM 4728 O O . ALA A 1 608 ? -21.781 34.169 14.147 1.00 62.44 608 ALA A O 1
ATOM 4729 N N . GLY A 1 609 ? -23.911 33.550 14.554 1.00 72.31 609 GLY A N 1
ATOM 4730 C CA . GLY A 1 609 ? -24.245 33.084 13.195 1.00 72.31 609 GLY A CA 1
ATOM 4731 C C . GLY A 1 609 ? -24.514 31.577 13.092 1.00 72.31 609 GLY A C 1
ATOM 4732 O O . GLY A 1 609 ? -23.775 30.773 13.661 1.00 72.31 609 GLY A O 1
ATOM 4733 N N . ASP A 1 610 ? -25.563 31.191 12.360 1.00 76.75 610 ASP A N 1
ATOM 4734 C CA . ASP A 1 610 ? -26.060 29.803 12.288 1.00 76.75 610 ASP A CA 1
ATOM 4735 C C . ASP A 1 610 ? -25.046 28.827 11.665 1.00 76.75 610 ASP A C 1
ATOM 4737 O O . ASP A 1 610 ? -24.911 27.691 12.121 1.00 76.75 610 ASP A O 1
ATOM 4741 N N . VAL A 1 611 ? -24.265 29.283 10.680 1.00 81.50 611 VAL A N 1
ATOM 4742 C CA . VAL A 1 611 ? -23.200 28.491 10.039 1.00 81.50 611 VAL A CA 1
ATOM 4743 C C . VAL A 1 611 ? -22.074 28.175 11.025 1.00 81.50 611 VAL A C 1
ATOM 4745 O O . VAL A 1 611 ? -21.672 27.018 11.148 1.00 81.50 611 VAL A O 1
ATOM 4748 N N . SER A 1 612 ? -21.591 29.179 11.768 1.00 81.25 612 SER A N 1
ATOM 4749 C CA . SER A 1 612 ? -20.571 28.990 12.814 1.00 81.25 612 SER A CA 1
ATOM 4750 C C . SER A 1 612 ? -21.018 27.962 13.854 1.00 81.25 612 SER A C 1
ATOM 4752 O O . SER A 1 612 ? -20.238 27.094 14.244 1.00 81.25 612 SER A O 1
ATOM 4754 N N . HIS A 1 613 ? -22.287 28.027 14.269 1.00 76.31 613 HIS A N 1
ATOM 4755 C CA . HIS A 1 613 ? -22.866 27.082 15.223 1.00 76.31 613 HIS A CA 1
ATOM 4756 C C . HIS A 1 613 ? -22.914 25.660 14.659 1.00 76.31 613 HIS A C 1
ATOM 4758 O O . HIS A 1 613 ? -22.541 24.709 15.346 1.00 76.31 613 HIS A O 1
ATOM 4764 N N . LEU A 1 614 ? -23.344 25.500 13.407 1.00 78.06 614 LEU A N 1
ATOM 4765 C CA . LEU A 1 614 ? -23.399 24.194 12.762 1.00 78.06 614 LEU A CA 1
ATOM 4766 C C . LEU A 1 614 ? -21.998 23.582 12.599 1.00 78.06 614 LEU A C 1
ATOM 4768 O O . LEU A 1 614 ? -21.798 22.419 12.945 1.00 78.06 614 LEU A O 1
ATOM 4772 N N . ALA A 1 615 ? -21.007 24.368 12.170 1.00 82.31 615 ALA A N 1
ATOM 4773 C CA . ALA A 1 615 ? -19.620 23.914 12.051 1.00 82.31 615 ALA A CA 1
ATOM 4774 C C . ALA A 1 615 ? -19.039 23.459 13.406 1.00 82.31 615 ALA A C 1
ATOM 4776 O O . ALA A 1 615 ? -18.394 22.410 13.490 1.00 82.31 615 ALA A O 1
ATOM 4777 N N . GLN A 1 616 ? -19.321 24.197 14.487 1.00 79.38 616 GLN A N 1
ATOM 4778 C CA . GLN A 1 616 ? -18.959 23.792 15.850 1.00 79.38 616 GLN A CA 1
ATOM 4779 C C . GLN A 1 616 ? -19.631 22.471 16.245 1.00 79.38 616 GLN A C 1
ATOM 4781 O O . GLN A 1 616 ? -18.967 21.580 16.776 1.00 79.38 616 GLN A O 1
ATOM 4786 N N . LEU A 1 617 ? -20.930 22.306 15.971 1.00 77.12 617 LEU A N 1
ATOM 4787 C CA . LEU A 1 617 ? -21.652 21.070 16.283 1.00 77.12 617 LEU A CA 1
ATOM 4788 C C . LEU A 1 617 ? -21.049 19.859 15.565 1.00 77.12 617 LEU A C 1
ATOM 4790 O O . LEU A 1 617 ? -20.865 18.825 16.207 1.00 77.12 617 LEU A O 1
ATOM 4794 N N . VAL A 1 618 ? -20.688 19.998 14.286 1.00 80.81 618 VAL A N 1
ATOM 4795 C CA . VAL A 1 618 ? -20.062 18.935 13.483 1.00 80.81 618 VAL A CA 1
ATOM 4796 C C . VAL A 1 618 ? -18.708 18.509 14.063 1.00 80.81 618 VAL A C 1
ATOM 4798 O O . VAL A 1 618 ? -18.472 17.316 14.261 1.00 80.81 618 VAL A O 1
ATOM 4801 N N . LEU A 1 619 ? -17.823 19.457 14.393 1.00 81.94 619 LEU A N 1
ATOM 4802 C CA . LEU A 1 619 ? -16.510 19.129 14.966 1.00 81.94 619 LEU A CA 1
ATOM 4803 C C . LEU A 1 619 ? -16.616 18.493 16.342 1.00 81.94 619 LEU A C 1
ATOM 4805 O O . LEU A 1 619 ? -15.923 17.522 16.658 1.00 81.94 619 LEU A O 1
ATOM 4809 N N . VAL A 1 620 ? -17.490 19.038 17.180 1.00 78.75 620 VAL A N 1
ATOM 4810 C CA . VAL A 1 620 ? -17.681 18.475 18.504 1.00 78.75 620 VAL A CA 1
ATOM 4811 C C . VAL A 1 620 ? -18.277 17.077 18.341 1.00 78.75 620 VAL A C 1
ATOM 4813 O O . VAL A 1 620 ? -17.911 16.194 19.118 1.00 78.75 620 VAL A O 1
ATOM 4816 N N . ASP A 1 621 ? -19.195 16.859 17.382 1.00 78.81 621 ASP A N 1
ATOM 4817 C CA . ASP A 1 621 ? -19.822 15.552 17.131 1.00 78.81 621 ASP A CA 1
ATOM 4818 C C . ASP A 1 621 ? -18.773 14.502 16.810 1.00 78.81 621 ASP A C 1
ATOM 4820 O O . ASP A 1 621 ? -18.708 13.466 17.479 1.00 78.81 621 ASP A O 1
ATOM 4824 N N . ALA A 1 622 ? -17.895 14.834 15.870 1.00 84.94 622 ALA A N 1
ATOM 4825 C CA . ALA A 1 622 ? -16.746 14.021 15.536 1.00 84.94 622 ALA A CA 1
ATOM 4826 C C . ALA A 1 622 ? -15.894 13.677 16.768 1.00 84.94 622 ALA A C 1
ATOM 4828 O O . ALA A 1 622 ? -15.571 12.508 16.984 1.00 84.94 622 ALA A O 1
ATOM 4829 N N . LEU A 1 623 ? -15.596 14.667 17.615 1.00 81.81 623 LEU A N 1
ATOM 4830 C CA . LEU A 1 623 ? -14.779 14.473 18.812 1.00 81.81 623 LEU A CA 1
ATOM 4831 C C . LEU A 1 623 ? -15.412 13.522 19.843 1.00 81.81 623 LEU A C 1
ATOM 4833 O O . LEU A 1 623 ? -14.685 12.760 20.479 1.00 81.81 623 LEU A O 1
ATOM 4837 N N . VAL A 1 624 ? -16.738 13.523 20.041 1.00 75.81 624 VAL A N 1
ATOM 4838 C CA . VAL A 1 624 ? -17.340 12.497 20.923 1.00 75.81 624 VAL A CA 1
ATOM 4839 C C . VAL A 1 624 ? -17.224 11.126 20.334 1.00 75.81 624 VAL A C 1
ATOM 4841 O O . VAL A 1 624 ? -16.910 10.175 21.048 1.00 75.81 624 VAL A O 1
ATOM 4844 N N . HIS A 1 625 ? -17.523 11.021 19.049 1.00 77.56 625 HIS A N 1
ATOM 4845 C CA . HIS A 1 625 ? -17.491 9.738 18.390 1.00 77.56 625 HIS A CA 1
ATOM 4846 C C . HIS A 1 625 ? -16.061 9.176 18.389 1.00 77.56 625 HIS A C 1
ATOM 4848 O O . HIS A 1 625 ? -15.901 7.961 18.441 1.00 77.56 625 HIS A O 1
ATOM 4854 N N . SER A 1 626 ? -15.043 10.038 18.454 1.00 81.00 626 SER A N 1
ATOM 4855 C CA . SER A 1 626 ? -13.623 9.694 18.525 1.00 81.00 626 SER A CA 1
ATOM 4856 C C . SER A 1 626 ? -13.211 8.849 19.736 1.00 81.00 626 SER A C 1
ATOM 4858 O O . SER A 1 626 ? -12.467 7.881 19.555 1.00 81.00 626 SER A O 1
ATOM 4860 N N . SER A 1 627 ? -13.614 9.235 20.956 1.00 75.31 627 SER A N 1
ATOM 4861 C CA . SER A 1 627 ? -13.206 8.559 22.195 1.00 75.31 627 SER A CA 1
ATOM 4862 C C . SER A 1 627 ? -14.073 8.939 23.410 1.00 75.31 627 SER A C 1
ATOM 4864 O O . SER A 1 627 ? -14.624 10.043 23.471 1.00 75.31 627 SER A O 1
ATOM 4866 N N . PRO A 1 628 ? -14.128 8.092 24.460 1.00 69.69 628 PRO A N 1
ATOM 4867 C CA . PRO A 1 628 ? -14.744 8.456 25.742 1.00 69.69 628 PRO A CA 1
ATOM 4868 C C . PRO A 1 628 ? -14.102 9.695 26.384 1.00 69.69 628 PRO A C 1
ATOM 4870 O O . PRO A 1 628 ? -14.781 10.485 27.039 1.00 69.69 628 PRO A O 1
ATOM 4873 N N . ALA A 1 629 ? -12.797 9.895 26.166 1.00 69.44 629 ALA A N 1
ATOM 4874 C CA . ALA A 1 629 ? -12.087 11.082 26.626 1.00 69.44 629 ALA A CA 1
ATOM 4875 C C . ALA A 1 629 ? -12.531 12.340 25.861 1.00 69.44 629 ALA A C 1
ATOM 4877 O O . ALA A 1 629 ? -12.669 13.396 26.474 1.00 69.44 629 ALA A O 1
ATOM 4878 N N . GLY A 1 630 ? -12.833 12.228 24.564 1.00 73.31 630 GLY A N 1
ATOM 4879 C CA . GLY A 1 630 ? -13.453 13.294 23.774 1.00 73.31 630 GLY A CA 1
ATOM 4880 C C . GLY A 1 630 ? -14.842 13.652 24.292 1.00 73.31 630 GLY A C 1
ATOM 4881 O O . GLY A 1 630 ? -15.144 14.827 24.494 1.00 73.31 630 GLY A O 1
ATOM 4882 N N . ALA A 1 631 ? -15.652 12.645 24.628 1.00 70.00 631 ALA A N 1
ATOM 4883 C CA . ALA A 1 631 ? -16.952 12.853 25.265 1.00 70.00 631 ALA A CA 1
ATOM 4884 C C . ALA A 1 631 ? -16.884 13.582 26.589 1.00 70.00 631 ALA A C 1
ATOM 4886 O O . ALA A 1 631 ? -17.624 14.535 26.837 1.00 70.00 631 ALA A O 1
ATOM 4887 N N . HIS A 1 632 ? -15.945 13.162 27.414 1.00 67.19 632 HIS A N 1
ATOM 4888 C CA . HIS A 1 632 ? -15.713 13.781 28.692 1.00 67.19 632 HIS A CA 1
ATOM 4889 C C . HIS A 1 632 ? -15.187 15.217 28.569 1.00 67.19 632 HIS A C 1
ATOM 4891 O O . HIS A 1 632 ? -15.650 16.096 29.293 1.00 67.19 632 HIS A O 1
ATOM 4897 N N . ALA A 1 633 ? -14.258 15.466 27.640 1.00 69.56 633 ALA A N 1
ATOM 4898 C CA . ALA A 1 633 ? -13.701 16.794 27.396 1.00 69.56 633 ALA A CA 1
ATOM 4899 C C . ALA A 1 633 ? -14.789 17.812 27.034 1.00 69.56 633 ALA A C 1
ATOM 4901 O O . ALA A 1 633 ? -14.725 18.951 27.482 1.00 69.56 633 ALA A O 1
ATOM 4902 N N . VAL A 1 634 ? -15.806 17.386 26.281 1.00 69.62 634 VAL A N 1
ATOM 4903 C CA . VAL A 1 634 ? -16.974 18.213 25.950 1.00 69.62 634 VAL A CA 1
ATOM 4904 C C . VAL A 1 634 ? -17.893 18.378 27.164 1.00 69.62 634 VAL A C 1
ATOM 4906 O O . VAL A 1 634 ? -18.284 19.494 27.488 1.00 69.62 634 VAL A O 1
ATOM 4909 N N . ALA A 1 635 ? -18.204 17.291 27.877 1.00 60.81 635 ALA A N 1
ATOM 4910 C CA . ALA A 1 635 ? -19.116 17.320 29.025 1.00 60.81 635 ALA A CA 1
ATOM 4911 C C . ALA A 1 635 ? -18.608 18.170 30.208 1.00 60.81 635 ALA A C 1
ATOM 4913 O O . ALA A 1 635 ? -19.412 18.702 30.968 1.00 60.81 635 ALA A O 1
ATOM 4914 N N . MET A 1 636 ? -17.287 18.296 30.381 1.00 58.25 636 MET A N 1
ATOM 4915 C CA . MET A 1 636 ? -16.673 19.048 31.485 1.00 58.25 636 MET A CA 1
ATOM 4916 C C . MET A 1 636 ? -16.482 20.546 31.208 1.00 58.25 636 MET A C 1
ATOM 4918 O O . MET A 1 636 ? -16.034 21.274 32.095 1.00 58.25 636 MET A O 1
ATOM 4922 N N . GLN A 1 637 ? -16.826 21.041 30.017 1.00 64.38 637 GLN A N 1
ATOM 4923 C CA . GLN A 1 637 ? -16.785 22.474 29.711 1.00 64.38 637 GLN A CA 1
ATOM 4924 C C . GLN A 1 637 ? -18.053 23.174 30.218 1.00 64.38 637 GLN A C 1
ATOM 4926 O O . GLN A 1 637 ? -18.987 23.437 29.464 1.00 64.38 637 GLN A O 1
ATOM 4931 N N . VAL A 1 638 ? -18.070 23.475 31.520 1.00 51.81 638 VAL A N 1
ATOM 4932 C CA . VAL A 1 638 ? -19.208 24.086 32.239 1.00 51.81 638 VAL A CA 1
ATOM 4933 C C . VAL A 1 638 ? -19.612 25.454 31.664 1.00 51.81 638 VAL A C 1
ATOM 4935 O O . VAL A 1 638 ? -20.794 25.796 31.676 1.00 51.81 638 VAL A O 1
ATOM 4938 N N . ASP A 1 639 ? -18.652 26.200 31.111 1.00 53.22 639 ASP A N 1
ATOM 4939 C CA . ASP A 1 639 ? -18.855 27.559 30.587 1.00 53.22 639 ASP A CA 1
ATOM 4940 C C . ASP A 1 639 ? -19.357 27.599 29.136 1.00 53.22 639 ASP A C 1
ATOM 4942 O O . ASP A 1 639 ? -19.726 28.658 28.628 1.00 53.22 639 ASP A O 1
ATOM 4946 N N . ALA A 1 640 ? -19.385 26.463 28.438 1.00 55.06 640 ALA A N 1
ATOM 4947 C CA . ALA A 1 640 ? -19.746 26.451 27.032 1.00 55.06 640 ALA A CA 1
ATOM 4948 C C . ALA A 1 640 ? -21.284 26.419 26.873 1.00 55.06 640 ALA A C 1
ATOM 4950 O O . ALA A 1 640 ? -21.963 25.424 27.140 1.00 55.06 640 ALA A O 1
ATOM 4951 N N . ALA A 1 641 ? -21.847 27.547 26.428 1.00 51.38 641 ALA A N 1
ATOM 4952 C CA . ALA A 1 641 ? -23.289 27.822 26.367 1.00 51.38 641 ALA A CA 1
ATOM 4953 C C . ALA A 1 641 ? -24.120 26.819 25.527 1.00 51.38 641 ALA A C 1
ATOM 4955 O O . ALA A 1 641 ? -25.348 26.769 25.632 1.00 51.38 641 ALA A O 1
ATOM 4956 N N . LEU A 1 642 ? -23.470 26.001 24.695 1.00 52.97 642 LEU A N 1
ATOM 4957 C CA . LEU A 1 642 ? -24.108 25.081 23.751 1.00 52.97 642 LEU A CA 1
ATOM 4958 C C . LEU A 1 642 ? -24.586 23.756 24.393 1.00 52.97 642 LEU A C 1
ATOM 4960 O O . LEU A 1 642 ? -25.468 23.097 23.834 1.00 52.97 642 LEU A O 1
ATOM 4964 N N . TRP A 1 643 ? -24.078 23.371 25.577 1.00 58.31 643 TRP A N 1
ATOM 4965 C CA . TRP A 1 643 ? -24.086 21.960 26.027 1.00 58.31 643 TRP A CA 1
ATOM 4966 C C . TRP A 1 643 ? -24.967 21.616 27.246 1.00 58.31 643 TRP A C 1
ATOM 4968 O O . TRP A 1 643 ? -24.974 20.469 27.681 1.00 58.31 643 TRP A O 1
ATOM 4978 N N . GLN A 1 644 ? -25.748 22.544 27.806 1.00 55.59 644 GLN A N 1
ATOM 4979 C CA . GLN A 1 644 ? -26.629 22.245 28.956 1.00 55.59 644 GLN A CA 1
ATOM 4980 C C . GLN A 1 644 ? -27.845 21.385 28.527 1.00 55.59 644 GLN A C 1
ATOM 4982 O O . GLN A 1 644 ? -28.573 21.824 27.642 1.00 55.59 644 GLN A O 1
ATOM 4987 N N . CYS A 1 645 ? -28.092 20.185 29.096 1.00 53.84 645 CYS A N 1
ATOM 4988 C CA . CYS A 1 645 ? -29.320 19.400 28.807 1.00 53.84 645 CYS A CA 1
ATOM 4989 C C . CYS A 1 645 ? -30.529 19.945 29.582 1.00 53.84 645 CYS A C 1
ATOM 4991 O O . CYS A 1 645 ? -30.434 20.155 30.786 1.00 53.84 645 CYS A O 1
ATOM 4993 N N . ASP A 1 646 ? -31.692 20.015 28.928 1.00 55.97 646 ASP A N 1
ATOM 4994 C CA . ASP A 1 646 ? -32.984 20.383 29.536 1.00 55.97 646 ASP A CA 1
ATOM 4995 C C . ASP A 1 646 ? -33.685 19.195 30.253 1.00 55.97 646 ASP A C 1
ATOM 4997 O O . ASP A 1 646 ? -34.887 19.207 30.510 1.00 55.97 646 ASP A O 1
ATOM 5001 N N . CYS A 1 647 ? -32.942 18.127 30.548 1.00 57.78 647 CYS A N 1
ATOM 5002 C CA . CYS A 1 647 ? -33.425 16.894 31.162 1.00 57.78 647 CYS A CA 1
ATOM 5003 C C . CYS A 1 647 ? -33.933 17.150 32.608 1.00 57.78 647 CYS A C 1
ATOM 5005 O O . CYS A 1 647 ? -33.149 17.513 33.484 1.00 57.78 647 CYS A O 1
ATOM 5007 N N . LEU A 1 648 ? -35.223 16.919 32.892 1.00 43.12 648 LEU A N 1
ATOM 5008 C CA . LEU A 1 648 ? -35.823 17.081 34.230 1.00 43.12 648 LEU A CA 1
ATOM 5009 C C . LEU A 1 648 ? -35.378 15.968 35.202 1.00 43.12 648 LEU A C 1
ATOM 5011 O O . LEU A 1 648 ? -35.922 14.868 35.149 1.00 43.12 648 LEU A O 1
ATOM 5015 N N . ASN A 1 649 ? -34.385 16.245 36.061 1.00 40.25 649 ASN A N 1
ATOM 5016 C CA . ASN A 1 649 ? -34.175 15.744 37.441 1.00 40.25 649 ASN A CA 1
ATOM 5017 C C . ASN A 1 649 ? -32.701 15.918 37.863 1.00 40.25 649 ASN A C 1
ATOM 5019 O O . ASN A 1 649 ? -31.804 15.882 37.027 1.00 40.25 649 ASN A O 1
ATOM 5023 N N . GLN A 1 650 ? -32.448 16.067 39.171 1.00 41.31 650 GLN A N 1
ATOM 5024 C CA . GLN A 1 650 ? -31.146 16.418 39.781 1.00 41.31 650 GLN A CA 1
ATOM 5025 C C . GLN A 1 650 ? -29.958 15.481 39.469 1.00 41.31 650 GLN A C 1
ATOM 5027 O O . GLN A 1 650 ? -28.835 15.815 39.830 1.00 41.31 650 GLN A O 1
ATOM 5032 N N . MET A 1 651 ? -30.167 14.359 38.776 1.00 43.62 651 MET A N 1
ATOM 5033 C CA . MET A 1 651 ? -29.141 13.639 38.010 1.00 43.62 651 MET A CA 1
ATOM 5034 C C . MET A 1 651 ? -29.836 12.798 36.931 1.00 43.62 651 MET A C 1
ATOM 5036 O O . MET A 1 651 ? -30.483 11.805 37.270 1.00 43.62 651 MET A O 1
ATOM 5040 N N . PRO A 1 652 ? -29.766 13.173 35.645 1.00 40.44 652 PRO A N 1
ATOM 5041 C CA . PRO A 1 652 ? -30.492 12.448 34.619 1.00 40.44 652 PRO A CA 1
ATOM 5042 C C . PRO A 1 652 ? -29.728 11.161 34.227 1.00 40.44 652 PRO A C 1
ATOM 5044 O O . PRO A 1 652 ? -28.496 11.167 34.194 1.00 40.44 652 PRO A O 1
ATOM 5047 N N . PRO A 1 653 ? -30.421 10.051 33.904 1.00 39.25 653 PRO A N 1
ATOM 5048 C CA . PRO A 1 653 ? -29.813 8.754 33.556 1.00 39.25 653 PRO A CA 1
ATOM 5049 C C . PRO A 1 653 ? -28.880 8.803 32.334 1.00 39.25 653 PRO A C 1
ATOM 5051 O O . PRO A 1 653 ? -28.041 7.926 32.155 1.00 39.25 653 PRO A O 1
ATOM 5054 N N . CYS A 1 654 ? -28.960 9.862 31.530 1.00 41.78 654 CYS A N 1
ATOM 5055 C CA . CYS A 1 654 ? -28.010 10.148 30.464 1.00 41.78 654 CYS A CA 1
ATOM 5056 C C . CYS A 1 654 ? -26.597 10.516 30.972 1.00 41.78 654 CYS A C 1
ATOM 5058 O O . CYS A 1 654 ? -25.639 10.315 30.245 1.00 41.78 654 CYS A O 1
ATOM 5060 N N . ALA A 1 655 ? -26.401 10.939 32.226 1.00 39.31 655 ALA A N 1
ATOM 5061 C CA . ALA A 1 655 ? -25.068 11.229 32.780 1.00 39.31 655 ALA A CA 1
ATOM 5062 C C . ALA A 1 655 ? -24.136 9.999 32.896 1.00 39.31 655 ALA A C 1
ATOM 5064 O O . ALA A 1 655 ? -22.938 10.153 33.132 1.00 39.31 655 ALA A O 1
ATOM 5065 N N . ILE A 1 656 ? -24.680 8.785 32.759 1.00 39.53 656 ILE A N 1
ATOM 5066 C CA . ILE A 1 656 ? -23.938 7.519 32.864 1.00 39.53 656 ILE A CA 1
ATOM 5067 C C . ILE A 1 656 ? -23.304 7.135 31.518 1.00 39.53 656 ILE A C 1
ATOM 5069 O O . ILE A 1 656 ? -22.221 6.552 31.505 1.00 39.53 656 ILE A O 1
ATOM 5073 N N . ASP A 1 657 ? -23.939 7.509 30.402 1.00 47.41 657 ASP A N 1
ATOM 5074 C CA . ASP A 1 657 ? -23.424 7.300 29.047 1.00 47.41 657 ASP A CA 1
ATOM 5075 C C . ASP A 1 657 ? -23.217 8.652 28.331 1.00 47.41 657 ASP A C 1
ATOM 5077 O O . ASP A 1 657 ? -24.167 9.232 27.788 1.00 47.41 657 ASP A O 1
ATOM 5081 N N . PRO A 1 658 ? -21.966 9.153 28.292 1.00 48.03 658 PRO A N 1
ATOM 5082 C CA . PRO A 1 658 ? -21.608 10.399 27.621 1.00 48.03 658 PRO A CA 1
ATOM 5083 C C . PRO A 1 658 ? -21.997 10.449 26.137 1.00 48.03 658 PRO A C 1
ATOM 5085 O O . PRO A 1 658 ? -22.222 11.539 25.611 1.00 48.03 658 PRO A O 1
ATOM 5088 N N . ILE A 1 659 ? -22.082 9.297 25.459 1.00 50.75 659 ILE A N 1
ATOM 5089 C CA . ILE A 1 659 ? -22.432 9.212 24.036 1.00 50.75 659 ILE A CA 1
ATOM 5090 C C . ILE A 1 659 ? -23.945 9.397 23.876 1.00 50.75 659 ILE A C 1
ATOM 5092 O O . ILE A 1 659 ? -24.372 10.286 23.136 1.00 50.75 659 ILE A O 1
ATOM 5096 N N . SER A 1 660 ? -24.758 8.656 24.636 1.00 53.25 660 SER A N 1
ATOM 5097 C CA . SER A 1 660 ? -26.226 8.784 24.618 1.00 53.25 660 SER A CA 1
ATOM 5098 C C . SER A 1 660 ? -26.723 10.159 25.079 1.00 53.25 660 SER A C 1
ATOM 5100 O O . SER A 1 660 ? -27.633 10.726 24.472 1.00 53.25 660 SER A O 1
ATOM 5102 N N . TRP A 1 661 ? -26.115 10.746 26.120 1.00 51.88 661 TRP A N 1
ATOM 5103 C CA . TRP A 1 661 ? -26.423 12.119 26.555 1.00 51.88 661 TRP A CA 1
ATOM 5104 C C . TRP A 1 661 ? -26.248 13.137 25.432 1.00 51.88 661 TRP A C 1
ATOM 5106 O O . TRP A 1 661 ? -27.070 14.036 25.240 1.00 51.88 661 TRP A O 1
ATOM 5116 N N . ARG A 1 662 ? -25.172 12.971 24.667 1.00 49.22 662 ARG A N 1
ATOM 5117 C CA . ARG A 1 662 ? -24.746 13.923 23.656 1.00 49.22 662 ARG A CA 1
ATOM 5118 C C . ARG A 1 662 ? -25.471 13.731 22.322 1.00 49.22 662 ARG A C 1
ATOM 5120 O O . ARG A 1 662 ? -25.810 14.737 21.705 1.00 49.22 662 ARG A O 1
ATOM 5127 N N . GLN A 1 663 ? -25.802 12.501 21.920 1.00 54.69 663 GLN A N 1
ATOM 5128 C CA . GLN A 1 663 ? -26.698 12.242 20.780 1.00 54.69 663 GLN A CA 1
ATOM 5129 C C . GLN A 1 663 ? -28.069 12.886 21.001 1.00 54.69 663 GLN A C 1
ATOM 5131 O O . GLN A 1 663 ? -28.557 13.615 20.140 1.00 54.69 663 GLN A O 1
ATOM 5136 N N . HIS A 1 664 ? -28.633 12.720 22.200 1.00 57.81 664 HIS A N 1
ATOM 5137 C CA . HIS A 1 664 ? -29.897 13.348 22.569 1.00 57.81 664 HIS A CA 1
ATOM 5138 C C . HIS A 1 664 ? -29.813 14.887 22.517 1.00 57.81 664 HIS A C 1
ATOM 5140 O O . HIS A 1 664 ? -30.739 15.540 22.038 1.00 57.81 664 HIS A O 1
ATOM 5146 N N . ARG A 1 665 ? -28.691 15.495 22.937 1.00 57.12 665 ARG A N 1
ATOM 5147 C CA . ARG A 1 665 ? -28.532 16.960 22.905 1.00 57.12 665 ARG A CA 1
ATOM 5148 C C . ARG A 1 665 ? -28.316 17.524 21.500 1.00 57.12 665 ARG A C 1
ATOM 5150 O O . ARG A 1 665 ? -28.895 18.561 21.175 1.00 57.12 665 ARG A O 1
ATOM 5157 N N . ILE A 1 666 ? -27.507 16.853 20.681 1.00 52.31 666 ILE A N 1
ATOM 5158 C CA . ILE A 1 666 ? -27.311 17.202 19.269 1.00 52.31 666 ILE A CA 1
ATOM 5159 C C . ILE A 1 666 ? -28.655 17.165 18.545 1.00 52.31 666 ILE A C 1
ATOM 5161 O O . ILE A 1 666 ? -29.021 18.146 17.907 1.00 52.31 666 ILE A O 1
ATOM 5165 N N . GLN A 1 667 ? -29.435 16.100 18.736 1.00 59.69 667 GLN A N 1
ATOM 5166 C CA . GLN A 1 667 ? -30.773 15.968 18.157 1.00 59.69 667 GLN A CA 1
ATOM 5167 C C . GLN A 1 667 ? -31.717 17.091 18.611 1.00 59.69 667 GLN A C 1
ATOM 5169 O O . GLN A 1 667 ? -32.327 17.738 17.765 1.00 59.69 667 GLN A O 1
ATOM 5174 N N . GLN A 1 668 ? -31.778 17.405 19.912 1.00 61.53 668 GLN A N 1
ATOM 5175 C CA . GLN A 1 668 ? -32.597 18.516 20.425 1.00 61.53 668 GLN A CA 1
ATOM 5176 C C . GLN A 1 668 ? -32.228 19.874 19.808 1.00 61.53 668 GLN A C 1
ATOM 5178 O O . GLN A 1 668 ? -33.094 20.728 19.619 1.00 61.53 668 GLN A O 1
ATOM 5183 N N . ARG A 1 669 ? -30.940 20.122 19.535 1.00 54.47 669 ARG A N 1
ATOM 5184 C CA . ARG A 1 669 ? -30.479 21.392 18.954 1.00 54.47 669 ARG A CA 1
ATOM 5185 C C . ARG A 1 669 ? -30.636 21.439 17.441 1.00 54.47 669 ARG A C 1
ATOM 5187 O O . ARG A 1 669 ? -31.087 22.473 16.960 1.00 54.47 669 ARG A O 1
ATOM 5194 N N . PHE A 1 670 ? -30.367 20.347 16.724 1.00 53.78 670 PHE A N 1
ATOM 5195 C CA . PHE A 1 670 ? -30.702 20.243 15.303 1.00 53.78 670 PHE A CA 1
ATOM 5196 C C . PHE A 1 670 ? -32.190 20.487 15.087 1.00 53.78 670 PHE A C 1
ATOM 5198 O O . PHE A 1 670 ? -32.526 21.345 14.287 1.00 53.78 670 PHE A O 1
ATOM 5205 N N . GLN A 1 671 ? -33.059 19.876 15.898 1.00 58.56 671 GLN A N 1
ATOM 5206 C CA . GLN A 1 671 ? -34.501 20.135 15.867 1.00 58.56 671 GLN A CA 1
ATOM 5207 C C . GLN A 1 671 ? -34.845 21.617 16.072 1.00 58.56 671 GLN A C 1
ATOM 5209 O O . GLN A 1 671 ? -35.722 22.132 15.395 1.00 58.56 671 GLN A O 1
ATOM 5214 N N . ARG A 1 672 ? -34.153 22.344 16.962 1.00 57.28 672 ARG A N 1
ATOM 5215 C CA . ARG A 1 672 ? -34.382 23.794 17.147 1.00 57.28 672 ARG A CA 1
ATOM 5216 C C . ARG A 1 672 ? -33.928 24.640 15.957 1.00 57.28 672 ARG A C 1
ATOM 5218 O O . ARG A 1 672 ? -34.516 25.688 15.724 1.00 57.28 672 ARG A O 1
ATOM 5225 N N . ILE A 1 673 ? -32.883 24.213 15.254 1.00 50.69 673 ILE A N 1
ATOM 5226 C CA . ILE A 1 673 ? -32.350 24.904 14.075 1.00 50.69 673 ILE A CA 1
ATOM 5227 C C . ILE A 1 673 ? -33.243 24.612 12.856 1.00 50.69 673 ILE A C 1
ATOM 5229 O O . ILE A 1 673 ? -33.598 25.530 12.120 1.00 50.69 673 ILE A O 1
ATOM 5233 N N . THR A 1 674 ? -33.676 23.359 12.680 1.00 49.31 674 THR A N 1
ATOM 5234 C CA . THR A 1 674 ? -34.494 22.917 11.541 1.00 49.31 674 THR A CA 1
ATOM 5235 C C . THR A 1 674 ? -35.981 23.239 11.685 1.00 49.31 674 THR A C 1
ATOM 5237 O O . THR A 1 674 ? -36.643 23.409 10.671 1.00 49.31 674 THR A O 1
ATOM 5240 N N . ALA A 1 675 ? -36.515 23.416 12.901 1.00 47.28 675 ALA A N 1
ATOM 5241 C CA . ALA A 1 675 ? -37.932 23.741 13.138 1.00 47.28 675 ALA A CA 1
ATOM 5242 C C . ALA A 1 675 ? -38.396 25.116 12.603 1.00 47.28 675 ALA A C 1
ATOM 5244 O O . ALA A 1 675 ? -39.550 25.490 12.800 1.00 47.28 675 ALA A O 1
ATOM 5245 N N . THR A 1 676 ? -37.528 25.887 11.938 1.00 45.44 676 THR A N 1
ATOM 5246 C CA . THR A 1 676 ? -37.898 27.134 11.242 1.00 45.44 676 THR A CA 1
ATOM 5247 C C . THR A 1 676 ? -38.273 26.931 9.766 1.00 45.44 676 THR A C 1
ATOM 5249 O O . THR A 1 676 ? -38.694 27.887 9.114 1.00 45.44 676 THR A O 1
ATOM 5252 N N . ARG A 1 677 ? -38.184 25.703 9.236 1.00 41.00 677 ARG A N 1
ATOM 5253 C CA . ARG A 1 677 ? -38.662 25.323 7.897 1.00 41.00 677 ARG A CA 1
ATOM 5254 C C . ARG A 1 677 ? -39.474 24.029 7.991 1.00 41.00 677 ARG A C 1
ATOM 5256 O O . ARG A 1 677 ? -39.053 23.096 8.667 1.00 41.00 677 ARG A O 1
ATOM 5263 N N . ASP A 1 678 ? -40.632 24.000 7.331 1.00 36.09 678 ASP A N 1
ATOM 5264 C CA . ASP A 1 678 ? -41.502 22.820 7.260 1.00 36.09 678 ASP A CA 1
ATOM 5265 C C . ASP A 1 678 ? -40.712 21.581 6.783 1.00 36.09 678 ASP A C 1
ATOM 5267 O O . ASP A 1 678 ? -39.926 21.647 5.836 1.00 36.09 678 ASP A O 1
ATOM 5271 N N . GLU A 1 679 ? -40.893 20.474 7.505 1.00 31.22 679 GLU A N 1
ATOM 5272 C CA . GLU A 1 679 ? -40.084 19.247 7.481 1.00 31.22 679 GLU A CA 1
ATOM 5273 C C . GLU A 1 679 ? -40.019 18.521 6.122 1.00 31.22 679 GLU A C 1
ATOM 5275 O O . GLU A 1 679 ? -41.011 18.456 5.391 1.00 31.22 679 GLU A O 1
ATOM 5280 N N . PRO A 1 680 ? -38.935 17.758 5.877 1.00 31.56 680 PRO A N 1
ATOM 5281 C CA . PRO A 1 680 ? -39.042 16.415 5.344 1.00 31.56 680 PRO A CA 1
ATOM 5282 C C . PRO A 1 680 ? -38.893 15.392 6.479 1.00 31.56 680 PRO A C 1
ATOM 5284 O O . PRO A 1 680 ? -37.888 15.304 7.185 1.00 31.56 680 PRO A O 1
ATOM 5287 N N . ASP A 1 681 ? -39.948 14.607 6.611 1.00 36.72 681 ASP A N 1
ATOM 5288 C CA . ASP A 1 681 ? -40.202 13.560 7.588 1.00 36.72 681 ASP A CA 1
ATOM 5289 C C . ASP A 1 681 ? -39.294 12.337 7.321 1.00 36.72 681 ASP A C 1
ATOM 5291 O O . ASP A 1 681 ? -39.647 11.430 6.564 1.00 36.72 681 ASP A O 1
ATOM 5295 N N . VAL A 1 682 ? -38.069 12.313 7.869 1.00 34.94 682 VAL A N 1
ATOM 5296 C CA . VAL A 1 682 ? -37.181 11.135 7.804 1.00 34.94 682 VAL A CA 1
ATOM 5297 C C . VAL A 1 682 ? -36.425 10.958 9.128 1.00 34.94 682 VAL A C 1
ATOM 5299 O O . VAL A 1 682 ? -35.688 11.836 9.561 1.00 34.94 682 VAL A O 1
ATOM 5302 N N . LEU A 1 683 ? -36.565 9.756 9.710 1.00 32.53 683 LEU A N 1
ATOM 5303 C CA . LEU A 1 683 ? -35.909 9.197 10.915 1.00 32.53 683 LEU A CA 1
ATOM 5304 C C . LEU A 1 683 ? -36.722 9.148 12.224 1.00 32.53 683 LEU A C 1
ATOM 5306 O O . LEU A 1 683 ? -36.157 9.150 13.314 1.00 32.53 683 LEU A O 1
ATOM 5310 N N . LEU A 1 684 ? -38.025 8.883 12.138 1.00 30.38 684 LEU A N 1
ATOM 5311 C CA . LEU A 1 684 ? -38.725 8.091 13.160 1.00 30.38 684 LEU A CA 1
ATOM 5312 C C . LEU A 1 684 ? -38.700 6.607 12.762 1.00 30.38 684 LEU A C 1
ATOM 5314 O O . LEU A 1 684 ? -39.684 6.037 12.294 1.00 30.38 684 LEU A O 1
ATOM 5318 N N . ARG A 1 685 ? -37.552 5.942 12.953 1.00 26.58 685 ARG A N 1
ATOM 5319 C CA . ARG A 1 685 ? -37.539 4.472 13.030 1.00 26.58 685 ARG A CA 1
ATOM 5320 C C . ARG A 1 685 ? -38.004 4.054 14.421 1.00 26.58 685 ARG A C 1
ATOM 5322 O O . ARG A 1 685 ? -37.224 3.936 15.358 1.00 26.58 685 ARG A O 1
ATOM 5329 N N . THR A 1 686 ? -39.320 3.908 14.513 1.00 26.00 686 THR A N 1
ATOM 5330 C CA . THR A 1 686 ? -40.043 2.887 15.277 1.00 26.00 686 THR A CA 1
ATOM 5331 C C . THR A 1 686 ? -39.170 1.947 16.124 1.00 26.00 686 THR A C 1
ATOM 5333 O O . THR A 1 686 ? -38.527 1.032 15.614 1.00 26.00 686 THR A O 1
ATOM 5336 N N . LEU A 1 687 ? -39.233 2.111 17.449 1.00 26.61 687 LEU A N 1
ATOM 5337 C CA . LEU A 1 687 ? -38.993 1.014 18.387 1.00 26.61 687 LEU A CA 1
ATOM 5338 C C . LEU A 1 687 ? -40.088 -0.045 18.171 1.00 26.61 687 LEU A C 1
ATOM 5340 O O . LEU A 1 687 ? -41.264 0.281 18.351 1.00 26.61 687 LEU A O 1
ATOM 5344 N N . PRO A 1 688 ? -39.767 -1.309 17.846 1.00 27.95 688 PRO A N 1
ATOM 5345 C CA . PRO A 1 688 ? -40.727 -2.381 18.009 1.00 27.95 688 PRO A CA 1
ATOM 5346 C C . PRO A 1 688 ? -40.765 -2.764 19.493 1.00 27.95 688 PRO A C 1
ATOM 5348 O O . PRO A 1 688 ? -40.021 -3.621 19.962 1.00 27.95 688 PRO A O 1
ATOM 5351 N N . THR A 1 689 ? -41.652 -2.127 20.253 1.00 32.84 689 THR A N 1
ATOM 5352 C CA . THR A 1 689 ? -42.097 -2.617 21.560 1.00 32.84 689 THR A CA 1
ATOM 5353 C C . THR A 1 689 ? -43.026 -3.812 21.359 1.00 32.84 689 THR A C 1
ATOM 5355 O O . THR A 1 689 ? -44.243 -3.682 21.317 1.00 32.84 689 THR A O 1
ATOM 5358 N N . THR A 1 690 ? -42.448 -5.008 21.269 1.00 30.78 690 THR A N 1
ATOM 5359 C CA . THR A 1 690 ? -43.124 -6.252 21.672 1.00 30.78 690 THR A CA 1
ATOM 5360 C C . THR A 1 690 ? -42.135 -7.100 22.467 1.00 30.78 690 THR A C 1
ATOM 5362 O O . THR A 1 690 ? -41.459 -7.979 21.945 1.00 30.78 690 THR A O 1
ATOM 5365 N N . VAL A 1 691 ? -42.006 -6.789 23.759 1.00 34.44 691 VAL A N 1
ATOM 5366 C CA . VAL A 1 691 ? -41.263 -7.626 24.708 1.00 34.44 691 VAL A CA 1
ATOM 5367 C C . VAL A 1 691 ? -42.128 -8.848 25.001 1.00 34.44 691 VAL A C 1
ATOM 5369 O O . VAL A 1 691 ? -43.142 -8.746 25.690 1.00 34.44 691 VAL A O 1
ATOM 5372 N N . ALA A 1 692 ? -41.753 -10.002 24.452 1.00 38.62 692 ALA A N 1
ATOM 5373 C CA . ALA A 1 692 ? -42.274 -11.276 24.922 1.00 38.62 692 ALA A CA 1
ATOM 5374 C C . ALA A 1 692 ? -41.782 -11.486 26.361 1.00 38.62 692 ALA A C 1
ATOM 5376 O O . ALA A 1 692 ? -40.581 -11.451 26.625 1.00 38.62 692 ALA A O 1
ATOM 5377 N N . THR A 1 693 ? -42.702 -11.676 27.302 1.00 42.25 693 THR A N 1
ATOM 5378 C CA . THR A 1 693 ? -42.369 -12.030 28.682 1.00 42.25 693 THR A CA 1
ATOM 5379 C C . THR A 1 693 ? -41.657 -13.388 28.698 1.00 42.25 693 THR A C 1
ATOM 5381 O O . THR A 1 693 ? -42.224 -14.375 28.220 1.00 42.25 693 THR A O 1
ATOM 5384 N N . PRO A 1 694 ? -40.422 -13.485 29.225 1.00 46.66 694 PRO A N 1
ATOM 5385 C CA . PRO A 1 694 ? -39.722 -14.760 29.294 1.00 46.66 694 PRO A CA 1
ATOM 5386 C C . PRO A 1 694 ? -40.449 -15.719 30.247 1.00 46.66 694 PRO A C 1
ATOM 5388 O O . PRO A 1 694 ? -40.933 -15.335 31.314 1.00 46.66 694 PRO A O 1
ATOM 5391 N N . CYS A 1 695 ? -40.530 -16.995 29.867 1.00 51.41 695 CYS A N 1
ATOM 5392 C CA . CYS A 1 695 ? -41.092 -18.040 30.716 1.00 51.41 695 CYS A CA 1
ATOM 5393 C C . CYS A 1 695 ? -40.176 -18.250 31.937 1.00 51.41 695 CYS A C 1
ATOM 5395 O O . CYS A 1 695 ? -38.996 -18.537 31.772 1.00 51.41 695 CYS A O 1
ATOM 5397 N N . ALA A 1 696 ? -40.695 -18.162 33.166 1.00 55.47 696 ALA A N 1
ATOM 5398 C CA . ALA A 1 696 ? -39.905 -18.268 34.406 1.00 55.47 696 ALA A CA 1
ATOM 5399 C C . ALA A 1 696 ? -39.049 -19.555 34.530 1.00 55.47 696 ALA A C 1
ATOM 5401 O O . ALA A 1 696 ? -38.115 -19.609 35.331 1.00 55.47 696 ALA A O 1
ATOM 5402 N N . LEU A 1 697 ? -39.355 -20.591 33.740 1.00 58.91 697 LEU A N 1
ATOM 5403 C CA . LEU A 1 697 ? -38.583 -21.832 33.650 1.00 58.91 697 LEU A CA 1
ATOM 5404 C C . LEU A 1 697 ? -37.238 -21.661 32.917 1.00 58.91 697 LEU A C 1
ATOM 5406 O O . LEU A 1 697 ? -36.263 -22.291 33.325 1.00 58.91 697 LEU A O 1
ATOM 5410 N N . SER A 1 698 ? -37.145 -20.803 31.890 1.00 62.16 698 SER A N 1
ATOM 5411 C CA . SER A 1 698 ? -35.898 -20.610 31.126 1.00 62.16 698 SER A CA 1
ATOM 5412 C C . SER A 1 698 ? -34.835 -19.864 31.936 1.00 62.16 698 SER A C 1
ATOM 5414 O O . SER A 1 698 ? -33.665 -20.240 31.912 1.00 62.16 698 SER A O 1
ATOM 5416 N N . LEU A 1 699 ? -35.246 -18.879 32.742 1.00 71.12 699 LEU A N 1
ATOM 5417 C CA . LEU A 1 699 ? -34.348 -18.120 33.621 1.00 71.12 699 LEU A CA 1
ATOM 5418 C C . LEU A 1 699 ? -33.725 -18.987 34.727 1.00 71.12 699 LEU A C 1
ATOM 5420 O O . LEU A 1 699 ? -32.545 -18.834 35.022 1.00 71.12 699 LEU A O 1
ATOM 5424 N N . ARG A 1 700 ? -34.480 -19.938 35.302 1.00 76.19 700 ARG A N 1
ATOM 5425 C CA . ARG A 1 700 ? -33.954 -20.876 36.317 1.00 76.19 700 ARG A CA 1
ATOM 5426 C C . ARG A 1 700 ? -32.947 -21.867 35.738 1.00 76.19 700 ARG A C 1
ATOM 5428 O O . ARG A 1 700 ? -31.976 -22.209 36.406 1.00 76.19 700 ARG A O 1
ATOM 5435 N N . SER A 1 701 ? -33.183 -22.329 34.508 1.00 81.19 701 SER A N 1
ATOM 5436 C CA . SER A 1 701 ? -32.234 -23.191 33.796 1.00 81.19 701 SER A CA 1
ATOM 5437 C C . SER A 1 701 ? -30.920 -22.454 33.532 1.00 81.19 701 SER A C 1
ATOM 5439 O O . SER A 1 701 ? -29.852 -22.994 33.805 1.00 81.19 701 SER A O 1
ATOM 5441 N N . LEU A 1 702 ? -30.996 -21.201 33.068 1.00 84.50 702 LEU A N 1
ATOM 5442 C CA . LEU A 1 702 ? -29.819 -20.372 32.811 1.00 84.50 702 LEU A CA 1
ATOM 5443 C C . LEU A 1 702 ? -29.038 -20.079 34.104 1.00 84.50 702 LEU A C 1
ATOM 5445 O O . LEU A 1 702 ? -27.819 -20.221 34.136 1.00 84.50 702 LEU A O 1
ATOM 5449 N N . GLU A 1 703 ? -29.731 -19.745 35.197 1.00 85.81 703 GLU A N 1
ATOM 5450 C CA . GLU A 1 703 ? -29.107 -19.536 36.511 1.00 85.81 703 GLU A CA 1
ATOM 5451 C C . GLU A 1 703 ? -28.339 -20.778 36.992 1.00 85.81 703 GLU A C 1
ATOM 5453 O O . GLU A 1 703 ? -27.208 -20.665 37.470 1.00 85.81 703 GLU A O 1
ATOM 5458 N N . ALA A 1 704 ? -28.907 -21.976 36.810 1.00 87.25 704 ALA A N 1
ATOM 5459 C CA . ALA A 1 704 ? -28.232 -23.227 37.148 1.00 87.25 704 ALA A CA 1
ATOM 5460 C C . ALA A 1 704 ? -26.952 -23.447 36.319 1.00 87.25 704 ALA A C 1
ATOM 5462 O O . ALA A 1 704 ? -25.943 -23.893 36.867 1.00 87.25 704 ALA A O 1
ATOM 5463 N N . GLN A 1 705 ? -26.960 -23.090 35.029 1.00 89.75 705 GLN A N 1
ATOM 5464 C CA . GLN A 1 705 ? -25.768 -23.163 34.177 1.00 89.75 705 GLN A CA 1
ATOM 5465 C C . GLN A 1 705 ? -24.677 -22.178 34.627 1.00 89.75 705 GLN A C 1
ATOM 5467 O O . GLN A 1 705 ? -23.507 -22.555 34.695 1.00 89.75 705 GLN A O 1
ATOM 5472 N N . PHE A 1 706 ? -25.038 -20.943 35.002 1.00 90.31 706 PHE A N 1
ATOM 5473 C CA . PHE A 1 706 ? -24.086 -19.972 35.560 1.00 90.31 706 PHE A CA 1
ATOM 5474 C C . PHE A 1 706 ? -23.450 -20.475 36.865 1.00 90.31 706 PHE A C 1
ATOM 5476 O O . PHE A 1 706 ? -22.232 -20.392 37.028 1.00 90.31 706 PHE A O 1
ATOM 5483 N N . LEU A 1 707 ? -24.242 -21.060 37.769 1.00 90.31 707 LEU A N 1
ATOM 5484 C CA . LEU A 1 707 ? -23.729 -21.661 39.007 1.00 90.31 707 LEU A CA 1
ATOM 5485 C C . LEU A 1 707 ? -22.802 -22.854 38.730 1.00 90.31 707 LEU A C 1
ATOM 5487 O O . LEU A 1 707 ? -21.760 -22.996 39.375 1.00 90.31 707 LEU A O 1
ATOM 5491 N N . GLN A 1 708 ? -23.148 -23.695 37.751 1.00 92.50 708 GLN A N 1
ATOM 5492 C CA . GLN A 1 708 ? -22.304 -24.807 37.315 1.00 92.50 708 GLN A CA 1
ATOM 5493 C C . GLN A 1 708 ? -20.962 -24.308 36.761 1.00 92.50 708 GLN A C 1
ATOM 5495 O O . GLN A 1 708 ? -19.915 -24.856 37.115 1.00 92.50 708 GLN A O 1
ATOM 5500 N N . LEU A 1 709 ? -20.977 -23.255 35.938 1.00 92.88 709 LEU A N 1
ATOM 5501 C CA . LEU A 1 709 ? -19.771 -22.630 35.399 1.00 92.88 709 LEU A CA 1
ATOM 5502 C C . LEU A 1 709 ? -18.865 -22.106 36.522 1.00 92.88 709 LEU A C 1
ATOM 5504 O O . LEU A 1 709 ? -17.676 -22.416 36.547 1.00 92.88 709 LEU A O 1
ATOM 5508 N N . GLN A 1 710 ? -19.422 -21.368 37.484 1.00 91.31 710 GLN A N 1
ATOM 5509 C CA . GLN A 1 710 ? -18.666 -20.850 38.629 1.00 91.31 710 GLN A CA 1
ATOM 5510 C C . GLN A 1 710 ? -18.060 -21.965 39.479 1.00 91.31 710 GLN A C 1
ATOM 5512 O O . GLN A 1 710 ? -16.911 -21.868 39.910 1.00 91.31 710 GLN A O 1
ATOM 5517 N N . HIS A 1 711 ? -18.809 -23.047 39.708 1.00 90.56 711 HIS A N 1
ATOM 5518 C CA . HIS A 1 711 ? -18.293 -24.203 40.431 1.00 90.56 711 HIS A CA 1
ATOM 5519 C C . HIS A 1 711 ? -17.108 -24.841 39.694 1.00 90.56 711 HIS A C 1
ATOM 5521 O O . HIS A 1 711 ? -16.077 -25.108 40.312 1.00 90.56 711 HIS A O 1
ATOM 5527 N N . ALA A 1 712 ? -17.217 -25.012 38.372 1.00 89.69 712 ALA A N 1
ATOM 5528 C CA . ALA A 1 712 ? -16.126 -25.519 37.544 1.00 89.69 712 ALA A CA 1
ATOM 5529 C C . ALA A 1 712 ? -14.892 -24.598 37.585 1.00 89.69 712 ALA A C 1
ATOM 5531 O O . ALA A 1 712 ? -13.767 -25.082 37.687 1.00 89.69 712 ALA A O 1
ATOM 5532 N N . MET A 1 713 ? -15.090 -23.277 37.579 1.00 90.56 713 MET A N 1
ATOM 5533 C CA . MET A 1 713 ? -14.003 -22.299 37.675 1.00 90.56 713 MET A CA 1
ATOM 5534 C C . MET A 1 713 ? -13.278 -22.332 39.022 1.00 90.56 713 MET A C 1
ATOM 5536 O O . MET A 1 713 ? -12.050 -22.305 39.046 1.00 90.56 713 MET A O 1
ATOM 5540 N N . ARG A 1 714 ? -14.008 -22.440 40.139 1.00 88.38 714 ARG A N 1
ATOM 5541 C CA . ARG A 1 714 ? -13.408 -22.580 41.480 1.00 88.38 714 ARG A CA 1
ATOM 5542 C C . ARG A 1 714 ? -12.678 -23.911 41.658 1.00 88.38 714 ARG A C 1
ATOM 5544 O O . ARG A 1 714 ? -11.711 -23.982 42.410 1.00 88.38 714 ARG A O 1
ATOM 5551 N N . ALA A 1 715 ? -13.136 -24.959 40.973 1.00 87.81 715 ALA A N 1
ATOM 5552 C CA . ALA A 1 715 ? -12.490 -26.267 40.974 1.00 87.81 715 ALA A CA 1
ATOM 5553 C C . ALA A 1 715 ? -11.233 -26.327 40.082 1.00 87.81 715 ALA A C 1
ATOM 5555 O O . ALA A 1 715 ? -10.444 -27.265 40.212 1.00 87.81 715 ALA A O 1
ATOM 5556 N N . ALA A 1 716 ? -11.024 -25.346 39.194 1.00 86.56 716 ALA A N 1
ATOM 5557 C CA . ALA A 1 716 ? -9.885 -25.320 38.285 1.00 86.56 716 ALA A CA 1
ATOM 5558 C C . ALA A 1 716 ? -8.555 -25.193 39.045 1.00 86.56 716 ALA A C 1
ATOM 5560 O O . ALA A 1 716 ? -8.330 -24.284 39.848 1.00 86.56 716 ALA A O 1
ATOM 5561 N N . THR A 1 717 ? -7.626 -26.097 38.752 1.00 81.44 717 THR A N 1
ATOM 5562 C CA . THR A 1 717 ? -6.314 -26.162 39.408 1.00 81.44 717 THR A CA 1
ATOM 5563 C C . THR A 1 717 ? -5.261 -25.324 38.692 1.00 81.44 717 THR A C 1
ATOM 5565 O O . THR A 1 717 ? -4.291 -24.882 39.325 1.00 81.44 717 THR A O 1
ATOM 5568 N N . ASN A 1 718 ? -5.459 -25.093 37.391 1.00 83.38 718 ASN A N 1
ATOM 5569 C CA . ASN A 1 718 ? -4.620 -24.288 36.513 1.00 83.38 718 ASN A CA 1
ATOM 5570 C C . ASN A 1 718 ? -5.442 -23.700 35.340 1.00 83.38 718 ASN A C 1
ATOM 5572 O O . ASN A 1 718 ? -6.634 -23.954 35.195 1.00 83.38 718 ASN A O 1
ATOM 5576 N N . HIS A 1 719 ? -4.786 -22.927 34.473 1.00 78.69 719 HIS A N 1
ATOM 5577 C CA . HIS A 1 719 ? -5.426 -22.295 33.315 1.00 78.69 719 HIS A CA 1
ATOM 5578 C C . HIS A 1 719 ? -5.672 -23.239 32.118 1.00 78.69 719 HIS A C 1
ATOM 5580 O O . HIS A 1 719 ? -6.278 -22.819 31.138 1.00 78.69 719 HIS A O 1
ATOM 5586 N N . LEU A 1 720 ? -5.172 -24.479 32.135 1.00 79.88 720 LEU A N 1
ATOM 5587 C CA . LEU A 1 720 ? -5.414 -25.481 31.084 1.00 79.88 720 LEU A CA 1
ATOM 5588 C C . LEU A 1 720 ? -6.798 -26.126 31.242 1.00 79.88 720 LEU A C 1
ATOM 5590 O O . LEU A 1 720 ? -7.439 -26.450 30.241 1.00 79.88 720 LEU A O 1
ATOM 5594 N N . ASP A 1 721 ? -7.292 -26.215 32.481 1.00 81.81 721 ASP A N 1
ATOM 5595 C CA . ASP A 1 721 ? -8.642 -26.694 32.819 1.00 81.81 721 ASP A CA 1
ATOM 5596 C C . ASP A 1 721 ? -9.745 -25.828 32.167 1.00 81.81 721 ASP A C 1
ATOM 5598 O O . ASP A 1 721 ? -10.881 -26.265 31.968 1.00 81.81 721 ASP A O 1
ATOM 5602 N N . PHE A 1 722 ? -9.393 -24.610 31.736 1.00 85.12 722 PHE A N 1
ATOM 5603 C CA . PHE A 1 722 ? -10.301 -23.660 31.100 1.00 85.12 722 PHE A CA 1
ATOM 5604 C C . PHE A 1 722 ? -10.785 -24.066 29.708 1.00 85.12 722 PHE A C 1
ATOM 5606 O O . PHE A 1 722 ? -11.739 -23.470 29.211 1.00 85.12 722 PHE A O 1
ATOM 5613 N N . LYS A 1 723 ? -10.211 -25.108 29.093 1.00 84.69 723 LYS A N 1
ATOM 5614 C CA . LYS A 1 723 ? -10.766 -25.661 27.851 1.00 84.69 723 LYS A CA 1
ATOM 5615 C C . LYS A 1 723 ? -12.200 -26.171 28.058 1.00 84.69 723 LYS A C 1
ATOM 5617 O O . LYS A 1 723 ? -13.082 -25.804 27.294 1.00 84.69 723 LYS A O 1
ATOM 5622 N N . ALA A 1 724 ? -12.438 -26.949 29.118 1.00 84.75 724 ALA A N 1
ATOM 5623 C CA . ALA A 1 724 ? -13.766 -27.484 29.435 1.00 84.75 724 ALA A CA 1
ATOM 5624 C C . ALA A 1 724 ? -14.728 -26.398 29.954 1.00 84.75 724 ALA A C 1
ATOM 5626 O O . ALA A 1 724 ? -15.921 -26.422 29.664 1.00 84.75 724 ALA A O 1
ATOM 5627 N N . ILE A 1 725 ? -14.201 -25.406 30.681 1.00 90.12 725 ILE A N 1
ATOM 5628 C CA . ILE A 1 725 ? -14.961 -24.223 31.125 1.00 90.12 725 ILE A CA 1
ATOM 5629 C C . ILE A 1 725 ? -15.425 -23.401 29.914 1.00 90.12 725 ILE A C 1
ATOM 5631 O O . ILE A 1 725 ? -16.541 -22.890 29.904 1.00 90.12 725 ILE A O 1
ATOM 5635 N N . GLY A 1 726 ? -14.596 -23.318 28.873 1.00 88.88 726 GLY A N 1
ATOM 5636 C CA . GLY A 1 726 ? -14.933 -22.683 27.606 1.00 88.88 726 GLY A CA 1
ATOM 5637 C C . GLY A 1 726 ? -16.146 -23.291 26.911 1.00 88.88 726 GLY A C 1
ATOM 5638 O O . GLY A 1 726 ? -16.996 -22.541 26.430 1.00 88.88 726 GLY A O 1
ATOM 5639 N N . ASP A 1 727 ? -16.262 -24.619 26.901 1.00 88.62 727 ASP A N 1
ATOM 5640 C CA . ASP A 1 727 ? -17.421 -25.311 26.326 1.00 88.62 727 ASP A CA 1
ATOM 5641 C C . ASP A 1 727 ? -18.706 -25.004 27.102 1.00 88.62 727 ASP A C 1
ATOM 5643 O O . ASP A 1 727 ? -19.723 -24.660 26.499 1.00 88.62 727 ASP A O 1
ATOM 5647 N N . LEU A 1 728 ? -18.641 -25.040 28.439 1.00 90.69 728 LEU A N 1
ATOM 5648 C CA . LEU A 1 728 ? -19.757 -24.649 29.308 1.00 90.69 728 LEU A CA 1
ATOM 5649 C C . LEU A 1 728 ? -20.175 -23.195 29.067 1.00 90.69 728 LEU A C 1
ATOM 5651 O O . LEU A 1 728 ? -21.365 -22.896 28.994 1.00 90.69 728 LEU A O 1
ATOM 5655 N N . TYR A 1 729 ? -19.205 -22.293 28.907 1.00 93.06 729 TYR A N 1
ATOM 5656 C CA . TYR A 1 729 ? -19.491 -20.887 28.657 1.00 93.06 729 TYR A CA 1
ATOM 5657 C C . TYR A 1 729 ? -20.159 -20.662 27.295 1.00 93.06 729 TYR A C 1
ATOM 5659 O O . TYR A 1 729 ? -21.093 -19.871 27.201 1.00 93.06 729 TYR A O 1
ATOM 5667 N N . TRP A 1 730 ? -19.745 -21.381 26.247 1.00 91.75 730 TRP A N 1
ATOM 5668 C CA . TRP A 1 730 ? -20.402 -21.289 24.940 1.00 91.75 730 TRP A CA 1
ATOM 5669 C C . TRP A 1 730 ? -21.856 -21.761 24.967 1.00 91.75 730 TRP A C 1
ATOM 5671 O O . TRP A 1 730 ? -22.690 -21.112 24.345 1.00 91.75 730 TRP A O 1
ATOM 5681 N N . HIS A 1 731 ? -22.177 -22.818 25.720 1.00 89.12 731 HIS A N 1
ATOM 5682 C CA . HIS A 1 731 ? -23.571 -23.239 25.904 1.00 89.12 731 HIS A CA 1
ATOM 5683 C C . HIS A 1 731 ? -24.427 -22.128 26.523 1.00 89.12 731 HIS A C 1
ATOM 5685 O O . HIS A 1 731 ? -25.517 -21.847 26.032 1.00 89.12 731 HIS A O 1
ATOM 5691 N N . ILE A 1 732 ? -23.892 -21.422 27.525 1.00 90.06 732 ILE A N 1
ATOM 5692 C CA . ILE A 1 732 ? -24.562 -20.256 28.114 1.00 90.06 732 ILE A CA 1
ATOM 5693 C C . ILE A 1 732 ? -24.730 -19.145 27.066 1.00 90.06 732 ILE A C 1
ATOM 5695 O O . ILE A 1 732 ? -25.791 -18.534 26.984 1.00 90.06 732 ILE A O 1
ATOM 5699 N N . VAL A 1 733 ? -23.710 -18.877 26.241 1.00 89.75 733 VAL A N 1
ATOM 5700 C CA . VAL A 1 733 ? -23.777 -17.866 25.166 1.00 89.75 733 VAL A CA 1
ATOM 5701 C C . VAL A 1 733 ? -24.862 -18.169 24.137 1.00 89.75 733 VAL A C 1
ATOM 5703 O O . VAL A 1 733 ? -25.552 -17.238 23.714 1.00 89.75 733 VAL A O 1
ATOM 5706 N N . ASP A 1 734 ? -25.038 -19.433 23.766 1.00 86.56 734 ASP A N 1
ATOM 5707 C CA . ASP A 1 734 ? -26.081 -19.855 22.833 1.00 86.56 734 ASP A CA 1
ATOM 5708 C C . ASP A 1 734 ? -27.483 -19.709 23.458 1.00 86.56 734 ASP A C 1
ATOM 5710 O O . ASP A 1 734 ? -28.381 -19.128 22.842 1.00 86.56 734 ASP A O 1
ATOM 5714 N N . ASP A 1 735 ? -27.654 -20.128 24.715 1.00 85.00 735 ASP A N 1
ATOM 5715 C CA . ASP A 1 735 ? -28.940 -20.066 25.425 1.00 85.00 735 ASP A CA 1
ATOM 5716 C C . ASP A 1 735 ? -29.362 -18.621 25.774 1.00 85.00 735 ASP A C 1
ATOM 5718 O O . ASP A 1 735 ? -30.556 -18.284 25.757 1.00 85.00 735 ASP A O 1
ATOM 5722 N N . MET A 1 736 ? -28.391 -17.725 26.007 1.00 83.56 736 MET A N 1
ATOM 5723 C CA . MET A 1 736 ? -28.613 -16.295 26.267 1.00 83.56 736 MET A CA 1
ATOM 5724 C C . MET A 1 736 ? -29.320 -15.569 25.114 1.00 83.56 736 MET A C 1
ATOM 5726 O O . MET A 1 736 ? -29.937 -14.531 25.353 1.00 83.56 736 MET A O 1
ATOM 5730 N N . ALA A 1 737 ? -29.270 -16.073 23.875 1.00 72.88 737 ALA A N 1
ATOM 5731 C CA . ALA A 1 737 ? -29.912 -15.429 22.722 1.00 72.88 737 ALA A CA 1
ATOM 5732 C C . ALA A 1 737 ? -31.433 -15.245 22.902 1.00 72.88 737 ALA A C 1
ATOM 5734 O O . ALA A 1 737 ? -32.020 -14.332 22.326 1.00 72.88 737 ALA A O 1
ATOM 5735 N N . SER A 1 738 ? -32.060 -16.085 23.730 1.00 69.06 738 SER A N 1
ATOM 5736 C CA . SER A 1 738 ? -33.507 -16.103 23.975 1.00 69.06 738 SER A CA 1
ATOM 5737 C C . SER A 1 738 ? -33.990 -15.180 25.108 1.00 69.06 738 SER A C 1
ATOM 5739 O O . SER A 1 738 ? -35.196 -15.057 25.324 1.00 69.06 738 SER A O 1
ATOM 5741 N N . VAL A 1 739 ? -33.073 -14.535 25.838 1.00 73.06 739 VAL A N 1
ATOM 5742 C CA . VAL A 1 739 ? -33.362 -13.750 27.055 1.00 73.06 739 VAL A CA 1
ATOM 5743 C C . VAL A 1 739 ? -33.124 -12.255 26.792 1.00 73.06 739 VAL A C 1
ATOM 5745 O O . VAL A 1 739 ? -32.189 -11.941 26.059 1.00 73.06 739 VAL A O 1
ATOM 5748 N N . PRO A 1 740 ? -33.932 -11.317 27.328 1.00 69.31 740 PRO A N 1
ATOM 5749 C CA . PRO A 1 740 ? -33.690 -9.869 27.222 1.00 69.31 740 PRO A CA 1
ATOM 5750 C C . PRO A 1 740 ? -32.476 -9.379 28.038 1.00 69.31 740 PRO A C 1
ATOM 5752 O O . PRO A 1 740 ? -31.982 -10.064 28.935 1.00 69.31 740 PRO A O 1
ATOM 5755 N N . ASP A 1 741 ? -31.977 -8.186 27.700 1.00 66.88 741 ASP A N 1
ATOM 5756 C CA . ASP A 1 741 ? -30.858 -7.522 28.389 1.00 66.88 741 ASP A CA 1
ATOM 5757 C C . ASP A 1 741 ? -31.292 -6.907 29.720 1.00 66.88 741 ASP A C 1
ATOM 5759 O O . ASP A 1 741 ? -31.464 -5.696 29.836 1.00 66.88 741 ASP A O 1
ATOM 5763 N N . ASP A 1 742 ? -31.441 -7.753 30.738 1.00 70.25 742 ASP A N 1
ATOM 5764 C CA . ASP A 1 742 ? -31.936 -7.330 32.046 1.00 70.25 742 ASP A CA 1
ATOM 5765 C C . ASP A 1 742 ? -30.837 -7.327 33.131 1.00 70.25 742 ASP A C 1
ATOM 5767 O O . ASP A 1 742 ? -29.776 -7.956 33.023 1.00 70.25 742 ASP A O 1
ATOM 5771 N N . ALA A 1 743 ? -31.117 -6.639 34.243 1.00 65.75 743 ALA A N 1
ATOM 5772 C CA . ALA A 1 743 ? -30.269 -6.588 35.438 1.00 65.75 743 ALA A CA 1
ATOM 5773 C C . ALA A 1 743 ? -29.756 -7.960 35.954 1.00 65.75 743 ALA A C 1
ATOM 5775 O O . ALA A 1 743 ? -28.570 -8.037 36.282 1.00 65.75 743 ALA A O 1
ATOM 5776 N N . PRO A 1 744 ? -30.557 -9.051 36.020 1.00 77.62 744 PRO A N 1
ATOM 5777 C CA . PRO A 1 744 ? -30.061 -10.363 36.453 1.00 77.62 744 PRO A CA 1
ATOM 5778 C C . PRO A 1 744 ? -28.977 -10.935 35.537 1.00 77.62 744 PRO A C 1
ATOM 5780 O O . PRO A 1 744 ? -28.002 -11.489 36.036 1.00 77.62 744 PRO A O 1
ATOM 5783 N N . LEU A 1 745 ? -29.097 -10.757 34.217 1.00 81.25 745 LEU A N 1
ATOM 5784 C CA . LEU A 1 745 ? -28.097 -11.236 33.263 1.00 81.25 745 LEU A CA 1
ATOM 5785 C C . LEU A 1 745 ? -26.762 -10.509 33.444 1.00 81.25 745 LEU A C 1
ATOM 5787 O O . LEU A 1 745 ? -25.700 -11.132 33.469 1.00 81.25 745 LEU A O 1
ATOM 5791 N N . THR A 1 746 ? -26.838 -9.188 33.619 1.00 80.19 746 THR A N 1
ATOM 5792 C CA . THR A 1 746 ? -25.672 -8.345 33.907 1.00 80.19 746 THR A CA 1
ATOM 5793 C C . THR A 1 746 ? -24.986 -8.784 35.202 1.00 80.19 746 THR A C 1
ATOM 5795 O O . THR A 1 746 ? -23.764 -8.916 35.233 1.00 80.19 746 THR A O 1
ATOM 5798 N N . ALA A 1 747 ? -25.770 -9.083 36.241 1.00 80.94 747 ALA A N 1
ATOM 5799 C CA . ALA A 1 747 ? -25.262 -9.558 37.521 1.00 80.94 747 ALA A CA 1
ATOM 5800 C C . ALA A 1 747 ? -24.583 -10.937 37.411 1.00 80.94 747 ALA A C 1
ATOM 5802 O O . ALA A 1 747 ? -23.466 -11.100 37.890 1.00 80.94 747 ALA A O 1
ATOM 5803 N N . TRP A 1 748 ? -25.202 -11.908 36.727 1.00 89.81 748 TRP A N 1
ATOM 5804 C CA . TRP A 1 748 ? -24.616 -13.240 36.526 1.00 89.81 748 TRP A CA 1
ATOM 5805 C C . TRP A 1 748 ? -23.299 -13.189 35.747 1.00 89.81 748 TRP A C 1
ATOM 5807 O O . TRP A 1 748 ? -22.323 -13.825 36.140 1.00 89.81 748 TRP A O 1
ATOM 5817 N N . LEU A 1 749 ? -23.236 -12.400 34.669 1.00 88.88 749 LEU A N 1
ATOM 5818 C CA . LEU A 1 749 ? -21.999 -12.197 33.910 1.00 88.88 749 LEU A CA 1
ATOM 5819 C C . LEU A 1 749 ? -20.938 -11.445 34.723 1.00 88.88 749 LEU A C 1
ATOM 5821 O O . LEU A 1 749 ? -19.749 -11.698 34.534 1.00 88.88 749 LEU A O 1
ATOM 5825 N N . GLY A 1 750 ? -21.346 -10.550 35.625 1.00 87.38 750 GLY A N 1
ATOM 5826 C CA . GLY A 1 750 ? -20.464 -9.929 36.611 1.00 87.38 750 GLY A CA 1
ATOM 5827 C C . GLY A 1 750 ? -19.854 -10.948 37.567 1.00 87.38 750 GLY A C 1
ATOM 5828 O O . GLY A 1 750 ? -18.632 -10.981 37.715 1.00 87.38 750 GLY A O 1
ATOM 5829 N N . ASP A 1 751 ? -20.673 -11.832 38.137 1.00 89.81 751 ASP A N 1
ATOM 5830 C CA . ASP A 1 751 ? -20.198 -12.869 39.051 1.00 89.81 751 ASP A CA 1
ATOM 5831 C C . ASP A 1 751 ? -19.164 -13.794 38.354 1.00 89.81 751 ASP A C 1
ATOM 5833 O O . ASP A 1 751 ? -18.179 -14.208 38.966 1.00 89.81 751 ASP A O 1
ATOM 5837 N N . VAL A 1 752 ? -19.333 -14.088 37.053 1.00 91.56 752 VAL A N 1
ATOM 5838 C CA . VAL A 1 752 ? -18.333 -14.833 36.254 1.00 91.56 752 VAL A CA 1
ATOM 5839 C C . VAL A 1 752 ? -17.014 -14.064 36.142 1.00 91.56 752 VAL A C 1
ATOM 5841 O O . VAL A 1 752 ? -15.954 -14.646 36.369 1.00 91.56 752 VAL A O 1
ATOM 5844 N N . VAL A 1 753 ? -17.044 -12.760 35.845 1.00 90.19 753 VAL A N 1
ATOM 5845 C CA . VAL A 1 753 ? -15.818 -11.943 35.787 1.00 90.19 753 VAL A CA 1
ATOM 5846 C C . VAL A 1 753 ? -15.111 -11.897 37.142 1.00 90.19 753 VAL A C 1
ATOM 5848 O O . VAL A 1 753 ? -13.887 -12.023 37.190 1.00 90.19 753 VAL A O 1
ATOM 5851 N N . MET A 1 754 ? -15.855 -11.757 38.242 1.00 90.00 754 MET A N 1
ATOM 5852 C CA . MET A 1 754 ? -15.284 -11.766 39.592 1.00 90.00 754 MET A CA 1
ATOM 5853 C C . MET A 1 754 ? -14.519 -13.068 39.859 1.00 90.00 754 MET A C 1
ATOM 5855 O O . MET A 1 754 ? -13.368 -13.039 40.304 1.00 90.00 754 MET A O 1
ATOM 5859 N N . GLU A 1 755 ? -15.117 -14.213 39.526 1.00 90.12 755 GLU A N 1
ATOM 5860 C CA . GLU A 1 755 ? -14.460 -15.513 39.656 1.00 90.12 755 GLU A CA 1
ATOM 5861 C C . GLU A 1 755 ? -13.250 -15.643 38.721 1.00 90.12 755 GLU A C 1
ATOM 5863 O O . GLU A 1 755 ? -12.215 -16.147 39.143 1.00 90.12 755 GLU A O 1
ATOM 5868 N N . LEU A 1 756 ? -13.316 -15.140 37.483 1.00 89.06 756 LEU A N 1
ATOM 5869 C CA . LEU A 1 756 ? -12.182 -15.158 36.546 1.00 89.06 756 LEU A CA 1
ATOM 5870 C C . LEU A 1 756 ? -10.970 -14.376 37.067 1.00 89.06 756 LEU A C 1
ATOM 5872 O O . LEU A 1 756 ? -9.835 -14.764 36.799 1.00 89.06 756 LEU A O 1
ATOM 5876 N N . VAL A 1 757 ? -11.200 -13.265 37.764 1.00 86.00 757 VAL A N 1
ATOM 5877 C CA . VAL A 1 757 ? -10.137 -12.348 38.194 1.00 86.00 757 VAL A CA 1
ATOM 5878 C C . VAL A 1 757 ? -9.599 -12.686 39.583 1.00 86.00 757 VAL A C 1
ATOM 5880 O O . VAL A 1 757 ? -8.389 -12.619 39.799 1.00 86.00 757 VAL A O 1
ATOM 5883 N N . VAL A 1 758 ? -10.487 -12.990 40.531 1.00 84.44 758 VAL A N 1
ATOM 5884 C CA . VAL A 1 758 ? -10.153 -13.109 41.961 1.00 84.44 758 VAL A CA 1
ATOM 5885 C C . VAL A 1 758 ? -10.197 -14.564 42.434 1.00 84.44 758 VAL A C 1
ATOM 5887 O O . VAL A 1 758 ? -9.356 -14.965 43.237 1.00 84.44 758 VAL A O 1
ATOM 5890 N N . GLY A 1 759 ? -11.171 -15.347 41.960 1.00 76.44 759 GLY A N 1
ATOM 5891 C CA . GLY A 1 759 ? -11.458 -16.694 42.474 1.00 76.44 759 GLY A CA 1
ATOM 5892 C C . GLY A 1 759 ? -10.667 -17.825 41.811 1.00 76.44 759 GLY A C 1
ATOM 5893 O O . GLY A 1 759 ? -10.260 -18.773 42.480 1.00 76.44 759 GLY A O 1
ATOM 5894 N N . ALA A 1 760 ? -10.422 -17.734 40.505 1.00 75.81 760 ALA A N 1
ATOM 5895 C CA . ALA A 1 760 ? -9.868 -18.806 39.689 1.00 75.81 760 ALA A CA 1
ATOM 5896 C C . ALA A 1 760 ? -8.442 -18.506 39.205 1.00 75.81 760 ALA A C 1
ATOM 5898 O O . ALA A 1 760 ? -8.029 -17.360 39.035 1.00 75.81 760 ALA A O 1
ATOM 5899 N N . LYS A 1 761 ? -7.685 -19.559 38.877 1.00 78.88 761 LYS A N 1
ATOM 5900 C CA . LYS A 1 761 ? -6.350 -19.449 38.256 1.00 78.88 761 LYS A CA 1
ATOM 5901 C C . LYS A 1 761 ? -6.445 -19.249 36.737 1.00 78.88 761 LYS A C 1
ATOM 5903 O O . LYS A 1 761 ? -5.810 -19.971 35.966 1.00 78.88 761 LYS A O 1
ATOM 5908 N N . SER A 1 762 ? -7.272 -18.293 36.314 1.00 82.25 762 SER A N 1
ATOM 5909 C CA . SER A 1 762 ? -7.440 -17.908 34.908 1.00 82.25 762 SER A CA 1
ATOM 5910 C C . SER A 1 762 ? -6.156 -17.292 34.344 1.00 82.25 762 SER A C 1
ATOM 5912 O O . SER A 1 762 ? -5.332 -16.727 35.070 1.00 82.25 762 SER A O 1
ATOM 5914 N N . LYS A 1 763 ? -6.022 -17.315 33.011 1.00 78.00 763 LYS A N 1
ATOM 5915 C CA . LYS A 1 763 ? -5.008 -16.526 32.306 1.00 78.00 763 LYS A CA 1
ATOM 5916 C C . LYS A 1 763 ? -5.109 -15.028 32.619 1.00 78.00 763 LYS A C 1
ATOM 5918 O O . LYS A 1 763 ? -4.077 -14.378 32.587 1.00 78.00 763 LYS A O 1
ATOM 5923 N N . LEU A 1 764 ? -6.280 -14.474 32.958 1.00 78.06 764 LEU A N 1
ATOM 5924 C CA . LEU A 1 764 ? -6.416 -13.051 33.319 1.00 78.06 764 LEU A CA 1
ATOM 5925 C C . LEU A 1 764 ? -5.734 -12.663 34.631 1.00 78.06 764 LEU A C 1
ATOM 5927 O O . LEU A 1 764 ? -5.421 -11.490 34.800 1.00 78.06 764 LEU A O 1
ATOM 5931 N N . ALA A 1 765 ? -5.482 -13.613 35.533 1.00 71.19 765 ALA A N 1
ATOM 5932 C CA . ALA A 1 765 ? -4.861 -13.356 36.832 1.00 71.19 765 ALA A CA 1
ATOM 5933 C C . ALA A 1 765 ? -3.319 -13.435 36.797 1.00 71.19 765 ALA A C 1
ATOM 5935 O O . ALA A 1 765 ? -2.666 -13.339 37.836 1.00 71.19 765 ALA A O 1
ATOM 5936 N N . LEU A 1 766 ? -2.711 -13.627 35.617 1.00 73.88 766 LEU A N 1
ATOM 5937 C CA . LEU A 1 766 ? -1.258 -13.766 35.495 1.00 73.88 766 LEU A CA 1
ATOM 5938 C C . LEU A 1 766 ? -0.535 -12.446 35.841 1.00 73.88 766 LEU A C 1
ATOM 5940 O O . LEU A 1 766 ? -0.804 -11.420 35.201 1.00 73.88 766 LEU A O 1
ATOM 5944 N N . PRO A 1 767 ? 0.398 -12.450 36.814 1.00 66.19 767 PRO A N 1
ATOM 5945 C CA . PRO A 1 767 ? 1.054 -11.237 37.295 1.00 66.19 767 PRO A CA 1
ATOM 5946 C C . PRO A 1 767 ? 1.958 -10.607 36.229 1.00 66.19 767 PRO A C 1
ATOM 5948 O O . PRO A 1 767 ? 2.621 -11.303 35.460 1.00 66.19 767 PRO A O 1
ATOM 5951 N N . TYR A 1 768 ? 2.003 -9.273 36.191 1.00 65.50 768 TYR A N 1
ATOM 5952 C CA . TYR A 1 768 ? 2.899 -8.531 35.302 1.00 65.50 768 TYR A CA 1
ATOM 5953 C C . TYR A 1 768 ? 4.316 -8.438 35.903 1.00 65.50 768 TYR A C 1
ATOM 5955 O O . TYR A 1 768 ? 4.444 -7.998 37.048 1.00 65.50 768 TYR A O 1
ATOM 5963 N N . PRO A 1 769 ? 5.391 -8.784 35.164 1.00 56.28 769 PRO A N 1
ATOM 5964 C CA . PRO A 1 769 ? 6.723 -9.015 35.737 1.00 56.28 769 PRO A CA 1
ATOM 5965 C C . PRO A 1 769 ? 7.432 -7.803 36.373 1.00 56.28 769 PRO A C 1
ATOM 5967 O O . PRO A 1 769 ? 8.551 -7.957 36.857 1.00 56.28 769 PRO A O 1
ATOM 5970 N N . ARG A 1 770 ? 6.841 -6.599 36.386 1.00 55.19 770 ARG A N 1
ATOM 5971 C CA . ARG A 1 770 ? 7.506 -5.377 36.886 1.00 55.19 770 ARG A CA 1
ATOM 5972 C C . ARG A 1 770 ? 6.623 -4.404 37.673 1.00 55.19 770 ARG A C 1
ATOM 5974 O O . ARG A 1 770 ? 7.061 -3.290 37.948 1.00 55.19 770 ARG A O 1
ATOM 5981 N N . CYS A 1 771 ? 5.406 -4.781 38.066 1.00 47.50 771 CYS A N 1
ATOM 5982 C CA . CYS A 1 771 ? 4.585 -3.875 38.870 1.00 47.50 771 CYS A CA 1
ATOM 5983 C C . CYS A 1 771 ? 5.045 -3.919 40.336 1.00 47.50 771 CYS A C 1
ATOM 5985 O O . CYS A 1 771 ? 4.735 -4.867 41.055 1.00 47.50 771 CYS A O 1
ATOM 5987 N N . ALA A 1 772 ? 5.779 -2.895 40.789 1.00 42.56 772 ALA A N 1
ATOM 5988 C CA . ALA A 1 772 ? 5.950 -2.654 42.220 1.00 42.56 772 ALA A CA 1
ATOM 5989 C C . ALA A 1 772 ? 4.551 -2.557 42.846 1.00 42.56 772 ALA A C 1
ATOM 5991 O O . ALA A 1 772 ? 3.683 -1.862 42.311 1.00 42.56 772 ALA A O 1
ATOM 5992 N N . SER A 1 773 ? 4.304 -3.293 43.931 1.00 41.91 773 SER A N 1
ATOM 5993 C CA . SER A 1 773 ? 3.012 -3.279 44.612 1.00 41.91 773 SER A CA 1
ATOM 5994 C C . SER A 1 773 ? 2.755 -1.879 45.175 1.00 41.91 773 SER A C 1
ATOM 5996 O O . SER A 1 773 ? 3.192 -1.551 46.277 1.00 41.91 773 SER A O 1
ATOM 5998 N N . SER A 1 774 ? 2.067 -1.020 44.425 1.00 44.00 774 SER A N 1
ATOM 5999 C CA . SER A 1 774 ? 1.503 0.196 44.999 1.00 44.00 774 SER A CA 1
ATOM 6000 C C . SER A 1 774 ? 0.392 -0.248 45.945 1.00 44.00 774 SER A C 1
ATOM 6002 O O . SER A 1 774 ? -0.578 -0.861 45.491 1.00 44.00 774 SER A O 1
ATOM 6004 N N . ALA A 1 775 ? 0.557 -0.001 47.245 1.00 42.75 775 ALA A N 1
ATOM 6005 C CA . ALA A 1 775 ? -0.461 -0.302 48.244 1.00 42.75 775 ALA A CA 1
ATOM 6006 C C . ALA A 1 775 ? -1.810 0.301 47.819 1.00 42.75 775 ALA A C 1
ATOM 6008 O O . ALA A 1 775 ? -1.850 1.425 47.312 1.00 42.75 775 ALA A O 1
ATOM 6009 N N . LEU A 1 776 ? -2.908 -0.448 47.997 1.00 47.50 776 LEU A N 1
ATOM 6010 C CA . LEU A 1 776 ? -4.246 0.107 47.793 1.00 47.50 776 LEU A CA 1
ATOM 6011 C C . LEU A 1 776 ? -4.388 1.366 48.667 1.00 47.50 776 LEU A C 1
ATOM 6013 O O . LEU A 1 776 ? -4.047 1.301 49.851 1.00 47.50 776 LEU A O 1
ATOM 6017 N N . PRO A 1 777 ? -4.902 2.487 48.133 1.00 43.84 777 PRO A N 1
ATOM 6018 C CA . PRO A 1 777 ? -5.243 3.624 48.974 1.00 43.84 777 PRO A CA 1
ATOM 6019 C C . PRO A 1 777 ? -6.263 3.168 50.026 1.00 43.84 777 PRO A C 1
ATOM 6021 O O . PRO A 1 777 ? -7.244 2.495 49.693 1.00 43.84 777 PRO A O 1
ATOM 6024 N N . SER A 1 778 ? -6.029 3.503 51.297 1.00 41.56 778 SER A N 1
ATOM 6025 C CA . SER A 1 778 ? -6.986 3.227 52.368 1.00 41.56 778 SER A CA 1
ATOM 6026 C C . SER A 1 778 ? -8.220 4.103 52.154 1.00 41.56 778 SER A C 1
ATOM 6028 O O . SER A 1 778 ? -8.198 5.298 52.442 1.00 41.56 778 SER A O 1
ATOM 6030 N N . ILE A 1 779 ? -9.288 3.530 51.605 1.00 48.62 779 ILE A N 1
ATOM 6031 C CA . ILE A 1 779 ? -10.578 4.212 51.512 1.00 48.62 779 ILE A CA 1
ATOM 6032 C C . ILE A 1 779 ? -11.339 3.893 52.796 1.00 48.62 779 ILE A C 1
ATOM 6034 O O . ILE A 1 779 ? -11.688 2.737 53.039 1.00 48.62 779 ILE A O 1
ATOM 6038 N N . GLU A 1 780 ? -11.549 4.908 53.635 1.00 44.97 780 GLU A N 1
ATOM 6039 C CA . GLU A 1 780 ? -12.376 4.783 54.836 1.00 44.97 780 GLU A CA 1
ATOM 6040 C C . GLU A 1 780 ? -13.824 4.415 54.461 1.00 44.97 780 GLU A C 1
ATOM 6042 O O . GLU A 1 780 ? -14.356 4.924 53.467 1.00 44.97 780 GLU A O 1
ATOM 6047 N N . PRO A 1 781 ? -14.488 3.536 55.232 1.00 43.19 781 PRO A N 1
ATOM 6048 C CA . PRO A 1 781 ? -15.854 3.131 54.955 1.00 43.19 781 PRO A CA 1
ATOM 6049 C C . PRO A 1 781 ? -16.807 4.211 55.475 1.00 43.19 781 PRO A C 1
ATOM 6051 O O . PRO A 1 781 ? -17.227 4.175 56.628 1.00 43.19 781 PRO A O 1
ATOM 6054 N N . ALA A 1 782 ? -17.156 5.181 54.636 1.00 41.12 782 ALA A N 1
ATOM 6055 C CA . ALA A 1 782 ? -18.260 6.091 54.920 1.00 41.12 782 ALA A CA 1
ATOM 6056 C C . ALA A 1 782 ? -19.498 5.690 54.113 1.00 41.12 782 ALA A C 1
ATOM 6058 O O . ALA A 1 782 ? -19.395 5.165 53.007 1.00 41.12 782 ALA A O 1
ATOM 6059 N N . SER A 1 783 ? -20.665 5.957 54.692 1.00 45.44 783 SER A N 1
ATOM 6060 C CA . SER A 1 783 ? -22.037 5.689 54.237 1.00 45.44 783 SER A CA 1
ATOM 6061 C C . SER A 1 783 ? -22.452 6.372 52.915 1.00 45.44 783 SER A C 1
ATOM 6063 O O . SER A 1 783 ? -23.604 6.775 52.759 1.00 45.44 783 SER A O 1
ATOM 6065 N N . GLU A 1 784 ? -21.523 6.572 51.984 1.00 45.56 784 GLU A N 1
ATOM 6066 C CA . GLU A 1 784 ? -21.742 7.218 50.692 1.00 45.56 784 GLU A CA 1
ATOM 6067 C C . GLU A 1 784 ? -22.318 6.235 49.659 1.00 45.56 784 GLU A C 1
ATOM 6069 O O . GLU A 1 784 ? -22.098 5.023 49.706 1.00 45.56 784 GLU A O 1
ATOM 6074 N N . THR A 1 785 ? -23.065 6.772 48.694 1.00 55.75 785 THR A N 1
ATOM 6075 C CA . THR A 1 785 ? -23.550 6.023 47.530 1.00 55.75 785 THR A CA 1
ATOM 6076 C C . THR A 1 785 ? -22.374 5.479 46.697 1.00 55.75 785 THR A C 1
ATOM 6078 O O . THR A 1 785 ? -21.243 5.955 46.785 1.00 55.75 785 THR A O 1
ATOM 6081 N N . TRP A 1 786 ? -22.622 4.455 45.875 1.00 52.09 786 TRP A N 1
ATOM 6082 C CA . TRP A 1 786 ? -21.595 3.750 45.089 1.00 52.09 786 TRP A CA 1
ATOM 6083 C C . TRP A 1 786 ? -20.746 4.672 44.189 1.00 52.09 786 TRP A C 1
ATOM 6085 O O . TRP A 1 786 ? -19.527 4.526 44.097 1.00 52.09 786 TRP A O 1
ATOM 6095 N N . LEU A 1 787 ? -21.386 5.645 43.532 1.00 50.41 787 LEU A N 1
ATOM 6096 C CA . LEU A 1 787 ? -20.770 6.464 42.482 1.00 50.41 787 LEU A CA 1
ATOM 6097 C C . LEU A 1 787 ? -19.674 7.423 43.002 1.00 50.41 787 LEU A C 1
ATOM 6099 O O . LEU A 1 787 ? -18.598 7.452 42.404 1.00 50.41 787 LEU A O 1
ATOM 6103 N N . PRO A 1 788 ? -19.877 8.195 44.094 1.00 52.22 788 PRO A N 1
ATOM 6104 C CA . PRO A 1 788 ? -18.844 9.065 44.666 1.00 52.22 788 PRO A CA 1
ATOM 6105 C C . PRO A 1 788 ? -17.576 8.334 45.110 1.00 52.22 788 PRO A C 1
ATOM 6107 O O . PRO A 1 788 ? -16.479 8.800 44.805 1.00 52.22 788 PRO A O 1
ATOM 6110 N N . VAL A 1 789 ? -17.710 7.184 45.782 1.00 55.22 789 VAL A N 1
ATOM 6111 C CA . VAL A 1 789 ? -16.572 6.404 46.302 1.00 55.22 789 VAL A CA 1
ATOM 6112 C C . VAL A 1 789 ? -15.710 5.887 45.158 1.00 55.22 789 VAL A C 1
ATOM 6114 O O . VAL A 1 789 ? -14.485 6.023 45.174 1.00 55.22 789 VAL A O 1
ATOM 6117 N N . ILE A 1 790 ? -16.352 5.353 44.122 1.00 53.00 790 ILE A N 1
ATOM 6118 C CA . ILE A 1 790 ? -15.643 4.824 42.966 1.00 53.00 790 ILE A CA 1
ATOM 6119 C C . ILE A 1 790 ? -15.072 5.945 42.099 1.00 53.00 790 ILE A C 1
ATOM 6121 O O . ILE A 1 790 ? -13.934 5.837 41.660 1.00 53.00 790 ILE A O 1
ATOM 6125 N N . ASN A 1 791 ? -15.786 7.057 41.908 1.00 53.50 791 ASN A N 1
ATOM 6126 C CA . ASN A 1 791 ? -15.228 8.230 41.232 1.00 53.50 791 ASN A CA 1
ATOM 6127 C C . ASN A 1 791 ? -14.017 8.793 41.979 1.00 53.50 791 ASN A C 1
ATOM 6129 O O . ASN A 1 791 ? -13.060 9.224 41.344 1.00 53.50 791 ASN A O 1
ATOM 6133 N N . ARG A 1 792 ? -14.024 8.781 43.317 1.00 58.62 792 ARG A N 1
ATOM 6134 C CA . ARG A 1 792 ? -12.882 9.202 44.138 1.00 58.62 792 ARG A CA 1
ATOM 6135 C C . ARG A 1 792 ? -11.708 8.231 43.982 1.00 58.62 792 ARG A C 1
ATOM 6137 O O . ARG A 1 792 ? -10.582 8.690 43.807 1.00 58.62 792 ARG A O 1
ATOM 6144 N N . TRP A 1 793 ? -11.973 6.920 43.953 1.00 57.78 793 TRP A N 1
ATOM 6145 C CA . TRP A 1 793 ? -10.962 5.905 43.642 1.00 57.78 793 TRP A CA 1
ATOM 6146 C C . TRP A 1 793 ? -10.399 6.092 42.229 1.00 57.78 793 TRP A C 1
ATOM 6148 O O . TRP A 1 793 ? -9.193 6.237 42.087 1.00 57.78 793 TRP A O 1
ATOM 6158 N N . LEU A 1 794 ? -11.243 6.195 41.198 1.00 53.78 794 LEU A N 1
ATOM 6159 C CA . LEU A 1 794 ? -10.831 6.426 39.810 1.00 53.78 794 LEU A CA 1
ATOM 6160 C C . LEU A 1 794 ? -10.007 7.708 39.673 1.00 53.78 794 LEU A C 1
ATOM 6162 O O . LEU A 1 794 ? -8.932 7.646 39.092 1.00 53.78 794 LEU A O 1
ATOM 6166 N N . LYS A 1 795 ? -10.445 8.824 40.276 1.00 56.53 795 LYS A N 1
ATOM 6167 C CA . LYS A 1 795 ? -9.723 10.109 40.275 1.00 56.53 795 LYS A CA 1
ATOM 6168 C C . LYS A 1 795 ? -8.347 10.004 40.928 1.00 56.53 795 LYS A C 1
ATOM 6170 O O . LYS A 1 795 ? -7.356 10.406 40.322 1.00 56.53 795 LYS A O 1
ATOM 6175 N N . HIS A 1 796 ? -8.279 9.430 42.131 1.00 56.34 796 HIS A N 1
ATOM 6176 C CA . HIS A 1 796 ? -7.019 9.215 42.846 1.00 56.34 796 HIS A CA 1
ATOM 6177 C C . HIS A 1 796 ? -6.082 8.267 42.075 1.00 56.34 796 HIS A C 1
ATOM 6179 O O . HIS A 1 796 ? -4.860 8.438 42.040 1.00 56.34 796 HIS A O 1
ATOM 6185 N N . MET A 1 797 ? -6.661 7.283 41.388 1.00 52.81 797 MET A N 1
ATOM 6186 C CA . MET A 1 797 ? -5.934 6.343 40.549 1.00 52.81 797 MET A CA 1
ATOM 6187 C C . MET A 1 797 ? -5.417 6.993 39.266 1.00 52.81 797 MET A C 1
ATOM 6189 O O . MET A 1 797 ? -4.260 6.769 38.942 1.00 52.81 797 MET A O 1
ATOM 6193 N N . THR A 1 798 ? -6.183 7.844 38.578 1.00 51.00 798 THR A N 1
ATOM 6194 C CA . THR A 1 798 ? -5.674 8.629 37.438 1.00 51.00 798 THR A CA 1
ATOM 6195 C C . THR A 1 798 ? -4.499 9.508 37.852 1.00 51.00 798 THR A C 1
ATOM 6197 O O . THR A 1 798 ? -3.442 9.439 37.226 1.00 51.00 798 THR A O 1
ATOM 6200 N N . THR A 1 799 ? -4.610 10.203 38.990 1.00 52.44 799 THR A N 1
ATOM 6201 C CA . THR A 1 799 ? -3.527 11.055 39.500 1.00 52.44 799 THR A CA 1
ATOM 6202 C C . THR A 1 799 ? -2.275 10.274 39.900 1.00 52.44 799 THR A C 1
ATOM 6204 O O . THR A 1 799 ? -1.167 10.769 39.716 1.00 52.44 799 THR A O 1
ATOM 6207 N N . SER A 1 800 ? -2.409 9.043 40.411 1.00 43.31 800 SER A N 1
ATOM 6208 C CA . SER A 1 800 ? -1.252 8.235 40.843 1.00 43.31 800 SER A CA 1
ATOM 6209 C C . SER A 1 800 ? -0.455 7.608 39.693 1.00 43.31 800 SER A C 1
ATOM 6211 O O . SER A 1 800 ? 0.661 7.148 39.917 1.00 43.31 800 SER A O 1
ATOM 6213 N N . ILE A 1 801 ? -0.992 7.604 38.467 1.00 41.72 801 ILE A N 1
ATOM 6214 C CA . ILE A 1 801 ? -0.280 7.165 37.253 1.00 41.72 801 ILE A CA 1
ATOM 6215 C C . ILE A 1 801 ? 0.134 8.373 36.385 1.00 41.72 801 ILE A C 1
ATOM 6217 O O . ILE A 1 801 ? 0.494 8.210 35.224 1.00 41.72 801 ILE A O 1
ATOM 6221 N N . GLY A 1 802 ? 0.067 9.598 36.924 1.00 35.38 802 GLY A N 1
ATOM 6222 C CA . GLY A 1 802 ? 0.448 10.818 36.201 1.00 35.38 802 GLY A CA 1
ATOM 6223 C C . GLY A 1 802 ? -0.498 11.209 35.060 1.00 35.38 802 GLY A C 1
ATOM 6224 O O . GLY A 1 802 ? -0.121 12.014 34.214 1.00 35.38 802 GLY A O 1
ATOM 6225 N N . LEU A 1 803 ? -1.710 10.646 35.022 1.00 40.66 803 LEU A N 1
ATOM 6226 C CA . LEU A 1 803 ? -2.776 11.072 34.118 1.00 40.66 803 LEU A CA 1
ATOM 6227 C C . LEU A 1 803 ? -3.612 12.162 34.804 1.00 40.66 803 LEU A C 1
ATOM 6229 O O . LEU A 1 803 ? -3.831 12.109 36.018 1.00 40.66 803 LEU A O 1
ATOM 6233 N N . ASP A 1 804 ? -4.120 13.126 34.032 1.00 40.62 804 ASP A N 1
ATOM 6234 C CA . ASP A 1 804 ? -5.077 14.113 34.543 1.00 40.62 804 ASP A CA 1
ATOM 6235 C C . ASP A 1 804 ? -6.260 13.407 35.229 1.00 40.62 804 ASP A C 1
ATOM 6237 O O . ASP A 1 804 ? -6.690 12.336 34.797 1.00 40.62 804 ASP A O 1
ATOM 6241 N N . ALA A 1 805 ? -6.783 14.008 36.306 1.00 36.69 805 ALA A N 1
ATOM 6242 C CA . ALA A 1 805 ? -7.822 13.468 37.196 1.00 36.69 805 ALA A CA 1
ATOM 6243 C C . ALA A 1 805 ? -9.224 13.353 36.549 1.00 36.69 805 ALA A C 1
ATOM 6245 O O . ALA A 1 805 ? -10.243 13.669 37.174 1.00 36.69 805 ALA A O 1
ATOM 6246 N N . LEU A 1 806 ? -9.289 12.946 35.284 1.00 38.94 806 LEU A N 1
ATOM 6247 C CA . LEU A 1 806 ? -10.508 12.793 34.506 1.00 38.94 806 LEU A CA 1
ATOM 6248 C C . LEU A 1 806 ? -11.052 11.371 34.714 1.00 38.94 806 LEU A C 1
ATOM 6250 O O . LEU A 1 806 ? -10.369 10.401 34.383 1.00 38.94 806 LEU A O 1
ATOM 6254 N N . PRO A 1 807 ? -12.277 11.198 35.234 1.00 36.34 807 PRO A N 1
ATOM 6255 C CA . PRO A 1 807 ? -12.791 9.885 35.631 1.00 36.34 807 PRO A CA 1
ATOM 6256 C C . PRO A 1 807 ? -13.023 8.865 34.493 1.00 36.34 807 PRO A C 1
ATOM 6258 O O . PRO A 1 807 ? -13.394 7.734 34.793 1.00 36.34 807 PRO A O 1
ATOM 6261 N N . CYS A 1 808 ? -12.806 9.192 33.210 1.00 41.97 808 CYS A N 1
ATOM 6262 C CA . CYS A 1 808 ? -13.315 8.378 32.092 1.00 41.97 808 CYS A CA 1
ATOM 6263 C C . CYS A 1 808 ? -12.353 8.213 30.896 1.00 41.97 808 CYS A C 1
ATOM 6265 O O . CYS A 1 808 ? -12.797 8.214 29.751 1.00 41.97 808 CYS A O 1
ATOM 6267 N N . THR A 1 809 ? -11.042 8.062 31.102 1.00 46.16 809 THR A N 1
ATOM 6268 C CA . THR A 1 809 ? -10.112 7.791 29.977 1.00 46.16 809 THR A CA 1
ATOM 6269 C C . THR A 1 809 ? -10.139 6.334 29.488 1.00 46.16 809 THR A C 1
ATOM 6271 O O . THR A 1 809 ? -9.590 6.026 28.433 1.00 46.16 809 THR A O 1
ATOM 6274 N N . SER A 1 810 ? -10.803 5.424 30.215 1.00 58.53 810 SER A N 1
ATOM 6275 C CA . SER A 1 810 ? -10.989 4.017 29.828 1.00 58.53 810 SER A CA 1
ATOM 6276 C C . SER A 1 810 ? -12.371 3.500 30.219 1.00 58.53 810 SER A C 1
ATOM 6278 O O . SER A 1 810 ? -12.776 3.689 31.365 1.00 58.53 810 SER A O 1
ATOM 6280 N N . LEU A 1 811 ? -13.049 2.779 29.320 1.00 67.38 811 LEU A N 1
ATOM 6281 C CA . LEU A 1 811 ? -14.379 2.212 29.587 1.00 67.38 811 LEU A CA 1
ATOM 6282 C C . LEU A 1 811 ? -14.364 0.892 30.370 1.00 67.38 811 LEU A C 1
ATOM 6284 O O . LEU A 1 811 ? -15.409 0.507 30.890 1.00 67.38 811 LEU A O 1
ATOM 6288 N N . LEU A 1 812 ? -13.213 0.221 30.535 1.00 76.12 812 LEU A N 1
ATOM 6289 C CA . LEU A 1 812 ? -13.158 -1.055 31.262 1.00 76.12 812 LEU A CA 1
ATOM 6290 C C . LEU A 1 812 ? -13.563 -0.925 32.744 1.00 76.12 812 LEU A C 1
ATOM 6292 O O . LEU A 1 812 ? -14.463 -1.661 33.144 1.00 76.12 812 LEU A O 1
ATOM 6296 N N . PRO A 1 813 ? -12.988 -0.022 33.572 1.00 70.62 813 PRO A N 1
ATOM 6297 C CA . PRO A 1 813 ? -13.414 0.088 34.964 1.00 70.62 813 PRO A CA 1
ATOM 6298 C C . PRO A 1 813 ? -14.911 0.414 35.094 1.00 70.62 813 PRO A C 1
ATOM 6300 O O . PRO A 1 813 ? -15.585 -0.361 35.761 1.00 70.62 813 PRO A O 1
ATOM 6303 N N . PRO A 1 814 ? -15.481 1.430 34.407 1.00 68.25 814 PRO A N 1
ATOM 6304 C CA . PRO A 1 814 ? -16.928 1.665 34.402 1.00 68.25 814 PRO A CA 1
ATOM 6305 C C . PRO A 1 814 ? -17.758 0.443 33.994 1.00 68.25 814 PRO A C 1
ATOM 6307 O O . PRO A 1 814 ? -18.737 0.121 34.660 1.00 68.25 814 PRO A O 1
ATOM 6310 N N . THR A 1 815 ? -17.334 -0.283 32.956 1.00 75.38 815 THR A N 1
ATOM 6311 C CA . THR A 1 815 ? -17.998 -1.514 32.497 1.00 75.38 815 THR A CA 1
ATOM 6312 C C . THR A 1 815 ? -18.054 -2.563 33.608 1.00 75.38 815 THR A C 1
ATOM 6314 O O . THR A 1 815 ? -19.114 -3.115 33.894 1.00 75.38 815 THR A O 1
ATOM 6317 N N . LEU A 1 816 ? -16.933 -2.792 34.297 1.00 76.94 816 LEU A N 1
ATOM 6318 C CA . LEU A 1 816 ? -16.866 -3.737 35.412 1.00 76.94 816 LEU A CA 1
ATOM 6319 C C . LEU A 1 816 ? -17.715 -3.294 36.605 1.00 76.94 816 LEU A C 1
ATOM 6321 O O . LEU A 1 816 ? -18.294 -4.135 37.282 1.00 76.94 816 LEU A O 1
ATOM 6325 N N . LEU A 1 817 ? -17.845 -1.991 36.856 1.00 71.50 817 LEU A N 1
ATOM 6326 C CA . LEU A 1 817 ? -18.736 -1.496 37.908 1.00 71.50 817 LEU A CA 1
ATOM 6327 C C . LEU A 1 817 ? -20.195 -1.817 37.607 1.00 71.50 817 LEU A C 1
ATOM 6329 O O . LEU A 1 817 ? -20.905 -2.285 38.494 1.00 71.50 817 LEU A O 1
ATOM 6333 N N . VAL A 1 818 ? -20.638 -1.592 36.369 1.00 73.31 818 VAL A N 1
ATOM 6334 C CA . VAL A 1 818 ? -22.012 -1.911 35.956 1.00 73.31 818 VAL A CA 1
ATOM 6335 C C . VAL A 1 818 ? -22.275 -3.411 36.103 1.00 73.31 818 VAL A C 1
ATOM 6337 O O . VAL A 1 818 ? -23.326 -3.796 36.604 1.00 73.31 818 VAL A O 1
ATOM 6340 N N . MET A 1 819 ? -21.299 -4.254 35.753 1.00 78.88 819 MET A N 1
ATOM 6341 C CA . MET A 1 819 ? -21.418 -5.709 35.887 1.00 78.88 819 MET A CA 1
ATOM 6342 C C . MET A 1 819 ? -21.415 -6.193 37.347 1.00 78.88 819 MET A C 1
ATOM 6344 O O . MET A 1 819 ? -22.189 -7.078 37.691 1.00 78.88 819 MET A O 1
ATOM 6348 N N . LEU A 1 820 ? -20.557 -5.637 38.211 1.00 77.25 820 LEU A N 1
ATOM 6349 C CA . LEU A 1 820 ? -20.314 -6.170 39.561 1.00 77.25 820 LEU A CA 1
ATOM 6350 C C . LEU A 1 820 ? -21.163 -5.518 40.664 1.00 77.25 820 LEU A C 1
ATOM 6352 O O . LEU A 1 820 ? -21.447 -6.152 41.682 1.00 77.25 820 LEU A O 1
ATOM 6356 N N . SER A 1 821 ? -21.576 -4.262 40.483 1.00 67.00 821 SER A N 1
ATOM 6357 C CA . SER A 1 821 ? -22.358 -3.515 41.482 1.00 67.00 821 SER A CA 1
ATOM 6358 C C . SER A 1 821 ? -23.700 -4.129 41.902 1.00 67.00 821 SER A C 1
ATOM 6360 O O . SER A 1 821 ? -24.094 -3.895 43.045 1.00 67.00 821 SER A O 1
ATOM 6362 N N . PRO A 1 822 ? -24.407 -4.932 41.077 1.00 71.56 822 PRO A N 1
ATOM 6363 C CA . PRO A 1 822 ? -25.677 -5.519 41.496 1.00 71.56 822 PRO A CA 1
ATOM 6364 C C . PRO A 1 822 ? -25.558 -6.547 42.630 1.00 71.56 822 PRO A C 1
ATOM 6366 O O . PRO A 1 822 ? -26.544 -6.779 43.330 1.00 71.56 822 PRO A O 1
ATOM 6369 N N . ARG A 1 823 ? -24.398 -7.206 42.789 1.00 76.06 823 ARG A N 1
ATOM 6370 C CA . ARG A 1 823 ? -24.240 -8.376 43.680 1.00 76.06 823 ARG A CA 1
ATOM 6371 C C . ARG A 1 823 ? -23.011 -8.368 44.584 1.00 76.06 823 ARG A C 1
ATOM 6373 O O . ARG A 1 823 ? -23.003 -9.107 45.566 1.00 76.06 823 ARG A O 1
ATOM 6380 N N . HIS A 1 824 ? -22.007 -7.544 44.304 1.00 78.00 824 HIS A N 1
ATOM 6381 C CA . HIS A 1 824 ? -20.776 -7.499 45.092 1.00 78.00 824 HIS A CA 1
ATOM 6382 C C . HIS A 1 824 ? -20.702 -6.264 45.986 1.00 78.00 824 HIS A C 1
ATOM 6384 O O . HIS A 1 824 ? -21.378 -5.268 45.764 1.00 78.00 824 HIS A O 1
ATOM 6390 N N . SER A 1 825 ? -19.865 -6.315 47.016 1.00 77.12 825 SER A N 1
ATOM 6391 C CA . SER A 1 825 ? -19.546 -5.168 47.865 1.00 77.12 825 SER A CA 1
ATOM 6392 C C . SER A 1 825 ? -18.483 -4.272 47.222 1.00 77.12 825 SER A C 1
ATOM 6394 O O . SER A 1 825 ? -17.643 -4.725 46.443 1.00 77.12 825 SER A O 1
ATOM 6396 N N . VAL A 1 826 ? -18.438 -2.994 47.617 1.00 68.00 826 VAL A N 1
ATOM 6397 C CA . VAL A 1 826 ? -17.410 -2.039 47.153 1.00 68.00 826 VAL A CA 1
ATOM 6398 C C . VAL A 1 826 ? -15.991 -2.585 47.374 1.00 68.00 826 VAL A C 1
ATOM 6400 O O . VAL A 1 826 ? -15.130 -2.439 46.511 1.00 68.00 826 VAL A O 1
ATOM 6403 N N . LYS A 1 827 ? -15.745 -3.274 48.497 1.00 73.75 827 LYS A N 1
ATOM 6404 C CA . LYS A 1 827 ? -14.441 -3.875 48.813 1.00 73.75 827 LYS A CA 1
ATOM 6405 C C . LYS A 1 827 ? -14.040 -4.962 47.810 1.00 73.75 827 LYS A C 1
ATOM 6407 O O . LYS A 1 827 ? -12.884 -5.001 47.398 1.00 73.75 827 LYS A O 1
ATOM 6412 N N . GLU A 1 828 ? -14.973 -5.826 47.417 1.00 79.81 828 GLU A N 1
ATOM 6413 C CA . GLU A 1 828 ? -14.725 -6.903 46.449 1.00 79.81 828 GLU A CA 1
ATOM 6414 C C . GLU A 1 828 ? -14.479 -6.344 45.048 1.00 79.81 828 GLU A C 1
ATOM 6416 O O . GLU A 1 828 ? -13.536 -6.751 44.372 1.00 79.81 828 GLU A O 1
ATOM 6421 N N . VAL A 1 829 ? -15.264 -5.346 44.636 1.00 75.00 829 VAL A N 1
ATOM 6422 C CA . VAL A 1 829 ? -15.084 -4.668 43.345 1.00 75.00 829 VAL A CA 1
ATOM 6423 C C . VAL A 1 829 ? -13.719 -3.982 43.266 1.00 75.00 829 VAL A C 1
ATOM 6425 O O . VAL A 1 829 ? -13.005 -4.127 42.273 1.00 75.00 829 VAL A O 1
ATOM 6428 N N . LEU A 1 830 ? -13.305 -3.286 44.328 1.00 73.38 830 LEU A N 1
ATOM 6429 C CA . LEU A 1 830 ? -11.977 -2.674 44.401 1.00 73.38 830 LEU A CA 1
ATOM 6430 C C . LEU A 1 830 ? -10.853 -3.719 44.392 1.00 73.38 830 LEU A C 1
ATOM 6432 O O . LEU A 1 830 ? -9.826 -3.492 43.752 1.00 73.38 830 LEU A O 1
ATOM 6436 N N . ALA A 1 831 ? -11.042 -4.868 45.047 1.00 78.94 831 ALA A N 1
ATOM 6437 C CA . ALA A 1 831 ? -10.087 -5.973 44.997 1.00 78.94 831 ALA A CA 1
ATOM 6438 C C . ALA A 1 831 ? -9.954 -6.548 43.576 1.00 78.94 831 ALA A C 1
ATOM 6440 O O . ALA A 1 831 ? -8.836 -6.755 43.109 1.00 78.94 831 ALA A O 1
ATOM 6441 N N . CYS A 1 832 ? -11.068 -6.722 42.857 1.00 83.00 832 CYS A N 1
ATOM 6442 C CA . CYS A 1 832 ? -11.082 -7.146 41.456 1.00 83.00 832 CYS A CA 1
ATOM 6443 C C . CYS A 1 832 ? -10.330 -6.154 40.553 1.00 83.00 832 CYS A C 1
ATOM 6445 O O . CYS A 1 832 ? -9.467 -6.544 39.765 1.00 83.00 832 CYS A O 1
ATOM 6447 N N . LEU A 1 833 ? -10.602 -4.853 40.688 1.00 79.00 833 LEU A N 1
ATOM 6448 C CA . LEU A 1 833 ? -9.916 -3.815 39.911 1.00 79.00 833 LEU A CA 1
ATOM 6449 C C . LEU A 1 833 ? -8.415 -3.741 40.238 1.00 79.00 833 LEU A C 1
ATOM 6451 O O . LEU A 1 833 ? -7.594 -3.553 39.336 1.00 79.00 833 LEU A O 1
ATOM 6455 N N . ALA A 1 834 ? -8.037 -3.927 41.505 1.00 76.12 834 ALA A N 1
ATOM 6456 C CA . ALA A 1 834 ? -6.639 -3.993 41.924 1.00 76.12 834 ALA A CA 1
ATOM 6457 C C . ALA A 1 834 ? -5.925 -5.238 41.367 1.00 76.12 834 ALA A C 1
ATOM 6459 O O . ALA A 1 834 ? -4.799 -5.126 40.881 1.00 76.12 834 ALA A O 1
ATOM 6460 N N . ALA A 1 835 ? -6.586 -6.398 41.368 1.00 80.94 835 ALA A N 1
ATOM 6461 C CA . ALA A 1 835 ? -6.063 -7.627 40.777 1.00 80.94 835 ALA A CA 1
ATOM 6462 C C . ALA A 1 835 ? -5.838 -7.470 39.264 1.00 80.94 835 ALA A C 1
ATOM 6464 O O . ALA A 1 835 ? -4.742 -7.747 38.772 1.00 80.94 835 ALA A O 1
ATOM 6465 N N . LEU A 1 836 ? -6.811 -6.912 38.532 1.00 79.50 836 LEU A N 1
ATOM 6466 C CA . LEU A 1 836 ? -6.652 -6.594 37.108 1.00 79.50 836 LEU A CA 1
ATOM 6467 C C . LEU A 1 836 ? -5.514 -5.603 36.860 1.00 79.50 836 LEU A C 1
ATOM 6469 O O . LEU A 1 836 ? -4.767 -5.758 35.899 1.00 79.50 836 LEU A O 1
ATOM 6473 N N . ARG A 1 837 ? -5.321 -4.606 37.730 1.00 76.00 837 ARG A N 1
ATOM 6474 C CA . ARG A 1 837 ? -4.174 -3.689 37.643 1.00 76.00 837 ARG A CA 1
ATOM 6475 C C . ARG A 1 837 ? -2.834 -4.396 37.870 1.00 76.00 837 ARG A C 1
ATOM 6477 O O . ARG A 1 837 ? -1.840 -3.973 37.297 1.00 76.00 837 ARG A O 1
ATOM 6484 N N . GLY A 1 838 ? -2.774 -5.440 38.689 1.00 72.06 838 GLY A N 1
ATOM 6485 C CA . GLY A 1 838 ? -1.558 -6.243 38.862 1.00 72.06 838 GLY A CA 1
ATOM 6486 C C . GLY A 1 838 ? -1.292 -7.205 37.698 1.00 72.06 838 GLY A C 1
ATOM 6487 O O . GLY A 1 838 ? -0.147 -7.591 37.454 1.00 72.06 838 GLY A O 1
ATOM 6488 N N . ALA A 1 839 ? -2.334 -7.573 36.951 1.00 78.94 839 ALA A N 1
ATOM 6489 C CA . ALA A 1 839 ? -2.254 -8.577 35.901 1.00 78.94 839 ALA A CA 1
ATOM 6490 C C . ALA A 1 839 ? -1.646 -8.036 34.601 1.00 78.94 839 ALA A C 1
ATOM 6492 O O . ALA A 1 839 ? -1.994 -6.949 34.149 1.00 78.94 839 ALA A O 1
ATOM 6493 N N . GLY A 1 840 ? -0.767 -8.789 33.945 1.00 77.69 840 GLY A N 1
ATOM 6494 C CA . GLY A 1 840 ? -0.232 -8.414 32.627 1.00 77.69 840 GLY A CA 1
ATOM 6495 C C . GLY A 1 840 ? -1.289 -8.413 31.512 1.00 77.69 840 GLY A C 1
ATOM 6496 O O . GLY A 1 840 ? -1.391 -7.438 30.771 1.00 77.69 840 GLY A O 1
ATOM 6497 N N . PRO A 1 841 ? -2.113 -9.467 31.399 1.00 81.12 841 PRO A N 1
ATOM 6498 C CA . PRO A 1 841 ? -3.185 -9.591 30.404 1.00 81.12 841 PRO A CA 1
ATOM 6499 C C . PRO A 1 841 ? -4.187 -8.432 30.378 1.00 81.12 841 PRO A C 1
ATOM 6501 O O . PRO A 1 841 ? -4.669 -8.045 29.317 1.00 81.12 841 PRO A O 1
ATOM 6504 N N . ALA A 1 842 ? -4.445 -7.790 31.515 1.00 80.25 842 ALA A N 1
ATOM 6505 C CA . ALA A 1 842 ? -5.349 -6.648 31.565 1.00 80.25 842 ALA A CA 1
ATOM 6506 C C . ALA A 1 842 ? -4.868 -5.437 30.736 1.00 80.25 842 ALA A C 1
ATOM 6508 O O . ALA A 1 842 ? -5.688 -4.585 30.412 1.00 80.25 842 ALA A O 1
ATOM 6509 N N . LEU A 1 843 ? -3.590 -5.357 30.336 1.00 79.25 843 LEU A N 1
ATOM 6510 C CA . LEU A 1 843 ? -3.068 -4.266 29.498 1.00 79.25 843 LEU A CA 1
ATOM 6511 C C . LEU A 1 843 ? -3.752 -4.153 28.124 1.00 79.25 843 LEU A C 1
ATOM 6513 O O . LEU A 1 843 ? -3.808 -3.056 27.575 1.00 79.25 843 LEU A O 1
ATOM 6517 N N . PHE A 1 844 ? -4.299 -5.244 27.576 1.00 82.12 844 PHE A N 1
ATOM 6518 C CA . PHE A 1 844 ? -5.010 -5.185 26.290 1.00 82.12 844 PHE A CA 1
ATOM 6519 C C . PHE A 1 844 ? -6.503 -4.866 26.440 1.00 82.12 844 PHE A C 1
ATOM 6521 O O . PHE A 1 844 ? -7.120 -4.397 25.490 1.00 82.12 844 PHE A O 1
ATOM 6528 N N . LEU A 1 845 ? -7.093 -5.124 27.613 1.00 82.19 845 LEU A N 1
ATOM 6529 C CA . LEU A 1 845 ? -8.473 -4.726 27.928 1.00 82.19 845 LEU A CA 1
ATOM 6530 C C . LEU A 1 845 ? -8.536 -3.318 28.532 1.00 82.19 845 LEU A C 1
ATOM 6532 O O . LEU A 1 845 ? -9.582 -2.675 28.495 1.00 82.19 845 LEU A O 1
ATOM 6536 N N . TRP A 1 846 ? -7.419 -2.830 29.079 1.00 81.38 846 TRP A N 1
ATOM 6537 C CA . TRP A 1 846 ? -7.298 -1.531 29.733 1.00 81.38 846 TRP A CA 1
ATOM 6538 C C . TRP A 1 846 ? -6.199 -0.664 29.087 1.00 81.38 846 TRP A C 1
ATOM 6540 O O . TRP A 1 846 ? -5.144 -0.443 29.689 1.00 81.38 846 TRP A O 1
ATOM 6550 N N . PRO A 1 847 ? -6.446 -0.098 27.888 1.00 75.44 847 PRO A N 1
ATOM 6551 C CA . PRO A 1 847 ? -5.445 0.659 27.131 1.00 75.44 847 PRO A CA 1
ATOM 6552 C C . PRO A 1 847 ? -4.815 1.837 27.882 1.00 75.44 847 PRO A C 1
ATOM 6554 O O . PRO A 1 847 ? -3.622 2.097 27.745 1.00 75.44 847 PRO A O 1
ATOM 6557 N N . ALA A 1 848 ? -5.603 2.543 28.702 1.00 73.25 848 ALA A N 1
ATOM 6558 C CA . ALA A 1 848 ? -5.117 3.676 29.492 1.00 73.25 848 ALA A CA 1
ATOM 6559 C C . ALA A 1 848 ? -3.985 3.279 30.449 1.00 73.25 848 ALA A C 1
ATOM 6561 O O . ALA A 1 848 ? -3.059 4.056 30.665 1.00 73.25 848 ALA A O 1
ATOM 6562 N N . ARG A 1 849 ? -4.011 2.045 30.971 1.00 75.75 849 ARG A N 1
ATOM 6563 C CA . ARG A 1 849 ? -2.926 1.522 31.800 1.00 75.75 849 ARG A CA 1
ATOM 6564 C C . ARG A 1 849 ? -1.654 1.295 30.986 1.00 75.75 849 ARG A C 1
ATOM 6566 O O . ARG A 1 849 ? -0.579 1.584 31.491 1.00 75.75 849 ARG A O 1
ATOM 6573 N N . ALA A 1 850 ? -1.770 0.802 29.753 1.00 73.81 850 ALA A N 1
ATOM 6574 C CA . ALA A 1 850 ? -0.614 0.622 28.878 1.00 73.81 850 ALA A CA 1
ATOM 6575 C C . ALA A 1 850 ? 0.035 1.967 28.519 1.00 73.81 850 ALA A C 1
ATOM 6577 O O . ALA A 1 850 ? 1.247 2.098 28.598 1.00 73.81 850 ALA A O 1
ATOM 6578 N N . MET A 1 851 ? -0.759 2.994 28.206 1.00 72.88 851 MET A N 1
ATOM 6579 C CA . MET A 1 851 ? -0.218 4.323 27.883 1.00 72.88 851 MET A CA 1
ATOM 6580 C C . MET A 1 851 ? 0.479 4.993 29.073 1.00 72.88 851 MET A C 1
ATOM 6582 O O . MET A 1 851 ? 1.440 5.731 28.888 1.00 72.88 851 MET A O 1
ATOM 6586 N N . ALA A 1 852 ? 0.002 4.743 30.290 1.00 69.00 852 ALA A N 1
ATOM 6587 C CA . ALA A 1 852 ? 0.553 5.349 31.497 1.00 69.00 852 ALA A CA 1
ATOM 6588 C C . ALA A 1 852 ? 1.739 4.562 32.093 1.00 69.00 852 ALA A C 1
ATOM 6590 O O . ALA A 1 852 ? 2.421 5.040 32.999 1.00 69.00 852 ALA A O 1
ATOM 6591 N N . ASP A 1 853 ? 2.003 3.355 31.592 1.00 69.12 853 ASP A N 1
ATOM 6592 C CA . ASP A 1 853 ? 3.168 2.571 31.981 1.00 69.12 853 ASP A CA 1
ATOM 6593 C C . ASP A 1 853 ? 4.426 3.143 31.303 1.00 69.12 853 ASP A C 1
ATOM 6595 O O . ASP A 1 853 ? 4.533 3.225 30.075 1.00 69.12 853 ASP A O 1
ATOM 6599 N N . ALA A 1 854 ? 5.404 3.534 32.124 1.00 66.69 854 ALA A N 1
ATOM 6600 C CA . ALA A 1 854 ? 6.659 4.126 31.670 1.00 66.69 854 ALA A CA 1
ATOM 6601 C C . ALA A 1 854 ? 7.433 3.225 30.691 1.00 66.69 854 ALA A C 1
ATOM 6603 O O . ALA A 1 854 ? 8.191 3.736 29.867 1.00 66.69 854 ALA A O 1
ATOM 6604 N N . THR A 1 855 ? 7.225 1.901 30.740 1.00 67.50 855 THR A N 1
ATOM 6605 C CA . THR A 1 855 ? 7.849 0.950 29.805 1.00 67.50 855 THR A CA 1
ATOM 6606 C C . THR A 1 855 ? 7.465 1.204 28.352 1.00 67.50 855 THR A C 1
ATOM 6608 O O . THR A 1 855 ? 8.263 0.921 27.461 1.00 67.50 855 THR A O 1
ATOM 6611 N N . PHE A 1 856 ? 6.285 1.776 28.108 1.00 69.94 856 PHE A N 1
ATOM 6612 C CA . PHE A 1 856 ? 5.780 2.020 26.763 1.00 69.94 856 PHE A CA 1
ATOM 6613 C C . PHE A 1 856 ? 5.901 3.482 26.320 1.00 69.94 856 PHE A C 1
ATOM 6615 O O . PHE A 1 856 ? 5.546 3.781 25.187 1.00 69.94 856 PHE A O 1
ATOM 6622 N N . GLN A 1 857 ? 6.413 4.395 27.158 1.00 69.88 857 GLN A N 1
ATOM 6623 C CA . GLN A 1 857 ? 6.634 5.810 26.800 1.00 69.88 857 GLN A CA 1
ATOM 6624 C C . GLN A 1 857 ? 5.394 6.486 26.163 1.00 69.88 857 GLN A C 1
ATOM 6626 O O . GLN A 1 857 ? 5.501 7.208 25.172 1.00 69.88 857 GLN A O 1
ATOM 6631 N N . GLY A 1 858 ? 4.189 6.211 26.678 1.00 69.19 858 GLY A N 1
ATOM 6632 C CA . GLY A 1 858 ? 2.938 6.729 26.103 1.00 69.19 858 GLY A CA 1
ATOM 6633 C C . GLY A 1 858 ? 2.392 5.942 24.903 1.00 69.19 858 GLY A C 1
ATOM 6634 O O . GLY A 1 858 ? 1.342 6.297 24.371 1.00 69.19 858 GLY A O 1
ATOM 6635 N N . CYS A 1 859 ? 3.069 4.875 24.470 1.00 71.25 859 CYS A N 1
ATOM 6636 C CA . CYS A 1 859 ? 2.653 4.029 23.355 1.00 71.25 859 CYS A CA 1
ATOM 6637 C C . CYS A 1 859 ? 1.586 3.000 23.766 1.00 71.25 859 CYS A C 1
ATOM 6639 O O . CYS A 1 859 ? 1.804 2.216 24.692 1.00 71.25 859 CYS A O 1
ATOM 6641 N N . PRO A 1 860 ? 0.478 2.866 23.024 1.00 78.94 860 PRO A N 1
ATOM 6642 C CA . PRO A 1 860 ? -0.484 1.784 23.207 1.00 78.94 860 PRO A CA 1
ATOM 6643 C C . PRO A 1 860 ? -0.001 0.470 22.548 1.00 78.94 860 PRO A C 1
ATOM 6645 O O . PRO A 1 860 ? -0.738 -0.143 21.774 1.00 78.94 860 PRO A O 1
ATOM 6648 N N . VAL A 1 861 ? 1.230 0.010 22.832 1.00 80.00 861 VAL A N 1
ATOM 6649 C CA . VAL A 1 861 ? 1.843 -1.168 22.166 1.00 80.00 861 VAL A CA 1
ATOM 6650 C C . VAL A 1 861 ? 0.926 -2.404 22.154 1.00 80.00 861 VAL A C 1
ATOM 6652 O O . VAL A 1 861 ? 0.821 -3.030 21.095 1.00 80.00 861 VAL A O 1
ATOM 6655 N N . PRO A 1 862 ? 0.212 -2.763 23.247 1.00 84.12 862 PRO A N 1
ATOM 6656 C CA . PRO A 1 862 ? -0.716 -3.896 23.227 1.00 84.12 862 PRO A CA 1
ATOM 6657 C C . PRO A 1 862 ? -1.796 -3.784 22.141 1.00 84.12 862 PRO A C 1
ATOM 6659 O O . PRO A 1 862 ? -2.120 -4.777 21.490 1.00 84.12 862 PRO A O 1
ATOM 6662 N N . LEU A 1 863 ? -2.303 -2.574 21.888 1.00 86.50 863 LEU A N 1
ATOM 6663 C CA . LEU A 1 863 ? -3.336 -2.329 20.881 1.00 86.50 863 LEU A CA 1
ATOM 6664 C C . LEU A 1 863 ? -2.780 -2.432 19.463 1.00 86.50 863 LEU A C 1
ATOM 6666 O O . LEU A 1 863 ? -3.359 -3.119 18.620 1.00 86.50 863 LEU A O 1
ATOM 6670 N N . PHE A 1 864 ? -1.611 -1.833 19.210 1.00 88.62 864 PHE A N 1
ATOM 6671 C CA . PHE A 1 864 ? -0.933 -1.974 17.919 1.00 88.62 864 PHE A CA 1
ATOM 6672 C C . PHE A 1 864 ? -0.587 -3.434 17.617 1.00 88.62 864 PHE A C 1
ATOM 6674 O O . PHE A 1 864 ? -0.676 -3.860 16.469 1.00 88.62 864 PHE A O 1
ATOM 6681 N N . ARG A 1 865 ? -0.251 -4.236 18.635 1.00 88.06 865 ARG A N 1
ATOM 6682 C CA . ARG A 1 865 ? 0.004 -5.673 18.465 1.00 88.06 865 ARG A CA 1
ATOM 6683 C C . ARG A 1 865 ? -1.248 -6.428 18.046 1.00 88.06 865 ARG A C 1
ATOM 6685 O O . ARG A 1 865 ? -1.187 -7.164 17.064 1.00 88.06 865 ARG A O 1
ATOM 6692 N N . VAL A 1 866 ? -2.381 -6.198 18.705 1.00 91.12 866 VAL A N 1
ATOM 6693 C CA . VAL A 1 866 ? -3.656 -6.792 18.278 1.00 91.12 866 VAL A CA 1
ATOM 6694 C C . VAL A 1 866 ? -3.993 -6.360 16.852 1.00 91.12 866 VAL A C 1
ATOM 6696 O O . VAL A 1 866 ? -4.249 -7.216 16.009 1.00 91.12 866 VAL A O 1
ATOM 6699 N N . ALA A 1 867 ? -3.919 -5.060 16.557 1.00 92.88 867 ALA A N 1
ATOM 6700 C CA . ALA A 1 867 ? -4.185 -4.535 15.222 1.00 92.88 867 ALA A CA 1
ATOM 6701 C C . ALA A 1 867 ? -3.251 -5.147 14.164 1.00 92.88 867 ALA A C 1
ATOM 6703 O O . ALA A 1 867 ? -3.722 -5.523 13.099 1.00 92.88 867 ALA A O 1
ATOM 6704 N N . SER A 1 868 ? -1.965 -5.343 14.474 1.00 91.00 868 SER A N 1
ATOM 6705 C CA . SER A 1 868 ? -0.993 -5.963 13.561 1.00 91.00 868 SER A CA 1
ATOM 6706 C C . SER A 1 868 ? -1.315 -7.424 13.229 1.00 91.00 868 SER A C 1
ATOM 6708 O O . SER A 1 868 ? -1.111 -7.859 12.097 1.00 91.00 868 SER A O 1
ATOM 6710 N N . ILE A 1 869 ? -1.839 -8.186 14.196 1.00 91.38 869 ILE A N 1
ATOM 6711 C CA . ILE A 1 869 ? -2.245 -9.581 13.984 1.00 91.38 869 ILE A CA 1
ATOM 6712 C C . ILE A 1 869 ? -3.534 -9.618 13.159 1.00 91.38 869 ILE A C 1
ATOM 6714 O O . ILE A 1 869 ? -3.623 -10.379 12.198 1.00 91.38 869 ILE A O 1
ATOM 6718 N N . VAL A 1 870 ? -4.512 -8.771 13.497 1.00 94.38 870 VAL A N 1
ATOM 6719 C CA . VAL A 1 870 ? -5.768 -8.657 12.740 1.00 94.38 870 VAL A CA 1
ATOM 6720 C C . VAL A 1 870 ? -5.491 -8.244 11.296 1.00 94.38 870 VAL A C 1
ATOM 6722 O O . VAL A 1 870 ? -6.036 -8.856 10.389 1.00 94.38 870 VAL A O 1
ATOM 6725 N N . GLU A 1 871 ? -4.610 -7.270 11.067 1.00 91.69 871 GLU A N 1
ATOM 6726 C CA . GLU A 1 871 ? -4.207 -6.805 9.735 1.00 91.69 871 GLU A CA 1
ATOM 6727 C C . GLU A 1 871 ? -3.602 -7.938 8.889 1.00 91.69 871 GLU A C 1
ATOM 6729 O O . GLU A 1 871 ? -3.995 -8.126 7.736 1.00 91.69 871 GLU A O 1
ATOM 6734 N N . ALA A 1 872 ? -2.713 -8.747 9.478 1.00 87.81 872 ALA A N 1
ATOM 6735 C CA . ALA A 1 872 ? -2.092 -9.879 8.795 1.00 87.81 872 ALA A CA 1
ATOM 6736 C C . ALA A 1 872 ? -3.109 -10.964 8.392 1.00 87.81 872 ALA A C 1
ATOM 6738 O O . ALA A 1 872 ? -3.034 -11.501 7.287 1.00 87.81 872 ALA A O 1
ATOM 6739 N N . VAL A 1 873 ? -4.074 -11.279 9.263 1.00 92.38 873 VAL A N 1
ATOM 6740 C CA . VAL A 1 873 ? -5.073 -12.332 9.002 1.00 92.38 873 VAL A CA 1
ATOM 6741 C C . VAL A 1 873 ? -6.208 -11.827 8.099 1.00 92.38 873 VAL A C 1
ATOM 6743 O O . VAL A 1 873 ? -6.667 -12.552 7.209 1.00 92.38 873 VAL A O 1
ATOM 6746 N N . ALA A 1 874 ? -6.628 -10.567 8.255 1.00 91.94 874 ALA A N 1
ATOM 6747 C CA . ALA A 1 874 ? -7.713 -9.954 7.486 1.00 91.94 874 ALA A CA 1
ATOM 6748 C C . ALA A 1 874 ? -7.433 -9.923 5.978 1.00 91.94 874 ALA A C 1
ATOM 6750 O O . ALA A 1 874 ? -8.375 -10.025 5.193 1.00 91.94 874 ALA A O 1
ATOM 6751 N N . GLY A 1 875 ? -6.159 -9.853 5.570 1.00 87.88 875 GLY A N 1
ATOM 6752 C CA . GLY A 1 875 ? -5.749 -9.966 4.165 1.00 87.88 875 GLY A CA 1
ATOM 6753 C C . GLY A 1 875 ? -6.266 -11.233 3.484 1.00 87.88 875 GLY A C 1
ATOM 6754 O O . GLY A 1 875 ? -6.629 -11.202 2.310 1.00 87.88 875 GLY A O 1
ATOM 6755 N N . THR A 1 876 ? -6.345 -12.328 4.241 1.00 90.38 876 THR A N 1
ATOM 6756 C CA . THR A 1 876 ? -6.798 -13.636 3.751 1.00 90.38 876 THR A CA 1
ATOM 6757 C C . THR A 1 876 ? -8.280 -13.890 4.018 1.00 90.38 876 THR A C 1
ATOM 6759 O O . THR A 1 876 ? -8.996 -14.338 3.127 1.00 90.38 876 THR A O 1
ATOM 6762 N N . GLU A 1 877 ? -8.767 -13.563 5.216 1.00 94.06 877 GLU A N 1
ATOM 6763 C CA . GLU A 1 877 ? -10.125 -13.923 5.647 1.00 94.06 877 GLU A CA 1
ATOM 6764 C C . GLU A 1 877 ? -11.180 -12.857 5.302 1.00 94.06 877 GLU A C 1
ATOM 6766 O O . GLU A 1 877 ? -12.365 -13.174 5.217 1.00 94.06 877 GLU A O 1
ATOM 6771 N N . CYS A 1 878 ? -10.787 -11.589 5.124 1.00 93.69 878 CYS A N 1
ATOM 6772 C CA . CYS A 1 878 ? -11.692 -10.447 4.914 1.00 93.69 878 CYS A CA 1
ATOM 6773 C C . CYS A 1 878 ? -11.206 -9.465 3.815 1.00 93.69 878 CYS A C 1
ATOM 6775 O O . CYS A 1 878 ? -11.250 -8.246 4.021 1.00 93.69 878 CYS A O 1
ATOM 6777 N N . PRO A 1 879 ? -10.786 -9.930 2.617 1.00 93.00 879 PRO A N 1
ATOM 6778 C CA . PRO A 1 879 ? -10.190 -9.057 1.596 1.00 93.00 879 PRO A CA 1
ATOM 6779 C C . PRO A 1 879 ? -11.156 -7.979 1.074 1.00 93.00 879 PRO A C 1
ATOM 6781 O O . PRO A 1 879 ? -10.736 -6.869 0.737 1.00 93.00 879 PRO A O 1
ATOM 6784 N N . ALA A 1 880 ? -12.460 -8.275 1.045 1.00 92.19 880 ALA A N 1
ATOM 6785 C CA . ALA A 1 880 ? -13.492 -7.325 0.632 1.00 92.19 880 ALA A CA 1
ATOM 6786 C C . ALA A 1 880 ? -13.563 -6.108 1.569 1.00 92.19 880 ALA A C 1
ATOM 6788 O O . ALA A 1 880 ? -13.683 -4.977 1.100 1.00 92.19 880 ALA A O 1
ATOM 6789 N N . VAL A 1 881 ? -13.421 -6.330 2.881 1.00 94.00 881 VAL A N 1
ATOM 6790 C CA . VAL A 1 881 ? -13.431 -5.257 3.884 1.00 94.00 881 VAL A CA 1
ATOM 6791 C C . VAL A 1 881 ? -12.210 -4.363 3.713 1.00 94.00 881 VAL A C 1
ATOM 6793 O O . VAL A 1 881 ? -12.353 -3.147 3.640 1.00 94.00 881 VAL A O 1
ATOM 6796 N N . LEU A 1 882 ? -11.018 -4.946 3.561 1.00 93.00 882 LEU A N 1
ATOM 6797 C CA . LEU A 1 882 ? -9.791 -4.169 3.355 1.00 93.00 882 LEU A CA 1
ATOM 6798 C C . LEU A 1 882 ? -9.827 -3.350 2.061 1.00 93.00 882 LEU A C 1
ATOM 6800 O O . LEU A 1 882 ? -9.364 -2.211 2.032 1.00 93.00 882 LEU A O 1
ATOM 6804 N N . THR A 1 883 ? -10.417 -3.903 1.000 1.00 92.62 883 THR A N 1
ATOM 6805 C CA . THR A 1 883 ? -10.599 -3.188 -0.270 1.00 92.62 883 THR A CA 1
ATOM 6806 C C . THR A 1 883 ? -11.551 -2.001 -0.107 1.00 92.62 883 THR A C 1
ATOM 6808 O O . THR A 1 883 ? -11.259 -0.910 -0.598 1.00 92.62 883 THR A O 1
ATOM 6811 N N . ALA A 1 884 ? -12.655 -2.183 0.625 1.00 94.06 884 ALA A N 1
ATOM 6812 C CA . ALA A 1 884 ? -13.601 -1.111 0.925 1.00 94.06 884 ALA A CA 1
ATOM 6813 C C . ALA A 1 884 ? -12.978 -0.014 1.807 1.00 94.06 884 ALA A C 1
ATOM 6815 O O . ALA A 1 884 ? -13.100 1.166 1.492 1.00 94.06 884 ALA A O 1
ATOM 6816 N N . LEU A 1 885 ? -12.232 -0.385 2.852 1.00 94.12 885 LEU A N 1
ATOM 6817 C CA . LEU A 1 885 ? -11.508 0.566 3.702 1.00 94.12 885 LEU A CA 1
ATOM 6818 C C . LEU A 1 885 ? -10.483 1.381 2.904 1.00 94.12 885 LEU A C 1
ATOM 6820 O O . LEU A 1 885 ? -10.406 2.599 3.054 1.00 94.12 885 LEU A O 1
ATOM 6824 N N . LYS A 1 886 ? -9.749 0.731 1.991 1.00 92.38 886 LYS A N 1
ATOM 6825 C CA . LYS A 1 886 ? -8.803 1.408 1.096 1.00 92.38 886 LYS A CA 1
ATOM 6826 C C . LYS A 1 886 ? -9.501 2.396 0.157 1.00 92.38 886 LYS A C 1
ATOM 6828 O O . LYS A 1 886 ? -8.972 3.483 -0.047 1.00 92.38 886 LYS A O 1
ATOM 6833 N N . ARG A 1 887 ? -10.680 2.045 -0.381 1.00 93.62 887 ARG A N 1
ATOM 6834 C CA . ARG A 1 887 ? -11.522 2.951 -1.192 1.00 93.62 887 ARG A CA 1
ATOM 6835 C C . ARG A 1 887 ? -11.940 4.190 -0.400 1.00 93.62 887 ARG A C 1
ATOM 6837 O O . ARG A 1 887 ? -11.952 5.279 -0.951 1.00 93.62 887 ARG A O 1
ATOM 6844 N N . LEU A 1 888 ? -12.277 4.011 0.874 1.00 92.44 888 LEU A N 1
ATOM 6845 C CA . LEU A 1 888 ? -12.725 5.082 1.767 1.00 92.44 888 LEU A CA 1
ATOM 6846 C C . LEU A 1 888 ? -11.565 5.827 2.445 1.00 92.44 888 LEU A C 1
ATOM 6848 O O . LEU A 1 888 ? -11.805 6.666 3.305 1.00 92.44 888 LEU A O 1
ATOM 6852 N N . HIS A 1 889 ? -10.314 5.510 2.098 1.00 93.25 889 HIS A N 1
ATOM 6853 C CA . HIS A 1 889 ? -9.115 6.066 2.729 1.00 93.25 889 HIS A CA 1
ATOM 6854 C C . HIS A 1 889 ? -9.046 5.866 4.255 1.00 93.25 889 HIS A C 1
ATOM 6856 O O . HIS A 1 889 ? -8.316 6.583 4.930 1.00 93.25 889 HIS A O 1
ATOM 6862 N N . VAL A 1 890 ? -9.715 4.851 4.814 1.00 93.94 890 VAL A N 1
ATOM 6863 C CA . VAL A 1 890 ? -9.700 4.559 6.257 1.00 93.94 890 VAL A CA 1
ATOM 6864 C C . VAL A 1 890 ? -8.634 3.507 6.571 1.00 93.94 890 VAL A C 1
ATOM 6866 O O . VAL A 1 890 ? -8.728 2.378 6.084 1.00 93.94 890 VAL A O 1
ATOM 6869 N N . PRO A 1 891 ? -7.614 3.816 7.388 1.00 94.44 891 PRO A N 1
ATOM 6870 C CA . PRO A 1 891 ? -6.683 2.805 7.866 1.00 94.44 891 PRO A CA 1
ATOM 6871 C C . PRO A 1 891 ? -7.381 1.833 8.815 1.00 94.44 891 PRO A C 1
ATOM 6873 O O . PRO A 1 891 ? -8.096 2.243 9.733 1.00 94.44 891 PRO A O 1
ATOM 6876 N N . LEU A 1 892 ? -7.119 0.533 8.645 1.00 93.94 892 LEU A N 1
ATOM 6877 C CA . LEU A 1 892 ? -7.637 -0.494 9.552 1.00 93.94 892 LEU A CA 1
ATOM 6878 C C . LEU A 1 892 ? -7.221 -0.204 11.002 1.00 93.94 892 LEU A C 1
ATOM 6880 O O . LEU A 1 892 ? -8.032 -0.342 11.913 1.00 93.94 892 LEU A O 1
ATOM 6884 N N . THR A 1 893 ? -5.985 0.258 11.212 1.00 92.88 893 THR A N 1
ATOM 6885 C CA . THR A 1 893 ? -5.466 0.630 12.533 1.00 92.88 893 THR A CA 1
ATOM 6886 C C . THR A 1 893 ? -6.382 1.624 13.244 1.00 92.88 893 THR A C 1
ATOM 6888 O O . THR A 1 893 ? -6.754 1.395 14.390 1.00 92.88 893 THR A O 1
ATOM 6891 N N . THR A 1 894 ? -6.790 2.698 12.563 1.00 92.75 894 THR A N 1
ATOM 6892 C CA . THR A 1 894 ? -7.631 3.756 13.137 1.00 92.75 894 THR A CA 1
ATOM 6893 C C . THR A 1 894 ? -8.966 3.200 13.629 1.00 92.75 894 THR A C 1
ATOM 6895 O O . THR A 1 894 ? -9.367 3.479 14.760 1.00 92.75 894 THR A O 1
ATOM 6898 N N . LEU A 1 895 ? -9.615 2.357 12.817 1.00 93.19 895 LEU A N 1
ATOM 6899 C CA . LEU A 1 895 ? -10.876 1.698 13.164 1.00 93.19 895 LEU A CA 1
ATOM 6900 C C . LEU A 1 895 ? -10.716 0.784 14.390 1.00 93.19 895 LEU A C 1
ATOM 6902 O O . LEU A 1 895 ? -11.463 0.899 15.361 1.00 93.19 895 LEU A O 1
ATOM 6906 N N . LEU A 1 896 ? -9.708 -0.095 14.374 1.00 92.56 896 LEU A N 1
ATOM 6907 C CA . LEU A 1 896 ? -9.500 -1.082 15.436 1.00 92.56 896 LEU A CA 1
ATOM 6908 C C . LEU A 1 896 ? -9.129 -0.439 16.777 1.00 92.56 896 LEU A C 1
ATOM 6910 O O . LEU A 1 896 ? -9.638 -0.853 17.819 1.00 92.56 896 LEU A O 1
ATOM 6914 N N . LEU A 1 897 ? -8.265 0.580 16.768 1.00 89.56 897 LEU A N 1
ATOM 6915 C CA . LEU A 1 897 ? -7.904 1.301 17.989 1.00 89.56 897 LEU A CA 1
ATOM 6916 C C . LEU A 1 897 ? -9.109 2.013 18.588 1.00 89.56 897 LEU A C 1
ATOM 6918 O O . LEU A 1 897 ? -9.285 1.980 19.805 1.00 89.56 897 LEU A O 1
ATOM 6922 N N . ARG A 1 898 ? -9.956 2.615 17.747 1.00 87.75 898 ARG A N 1
ATOM 6923 C CA . ARG A 1 898 ? -11.185 3.264 18.202 1.00 87.75 898 ARG A CA 1
ATOM 6924 C C . ARG A 1 898 ? -12.089 2.260 18.916 1.00 87.75 898 ARG A C 1
ATOM 6926 O O . ARG A 1 898 ? -12.506 2.511 20.042 1.00 87.75 898 ARG A O 1
ATOM 6933 N N . TRP A 1 899 ? -12.311 1.082 18.336 1.00 88.06 899 TRP A N 1
ATOM 6934 C CA . TRP A 1 899 ? -13.097 0.021 18.976 1.00 88.06 899 TRP A CA 1
ATOM 6935 C C . TRP A 1 899 ? -12.524 -0.404 20.331 1.00 88.06 899 TRP A C 1
ATOM 6937 O O . TRP A 1 899 ? -13.262 -0.530 21.310 1.00 88.06 899 TRP A O 1
ATOM 6947 N N . GLN A 1 900 ? -11.206 -0.588 20.411 1.00 85.06 900 GLN A N 1
ATOM 6948 C CA . GLN A 1 900 ? -10.542 -1.038 21.635 1.00 85.06 900 GLN A CA 1
ATOM 6949 C C . GLN A 1 900 ? -10.538 0.033 22.733 1.00 85.06 900 GLN A C 1
ATOM 6951 O O . GLN A 1 900 ? -10.793 -0.283 23.895 1.00 85.06 900 GLN A O 1
ATOM 6956 N N . LEU A 1 901 ? -10.312 1.303 22.388 1.00 79.44 901 LEU A N 1
ATOM 6957 C CA . LEU A 1 901 ? -10.388 2.421 23.338 1.00 79.44 901 LEU A CA 1
ATOM 6958 C C . LEU A 1 901 ? -11.810 2.632 23.861 1.00 79.44 901 LEU A C 1
ATOM 6960 O O . LEU A 1 901 ? -11.996 2.983 25.027 1.00 79.44 901 LEU A O 1
ATOM 6964 N N . HIS A 1 902 ? -12.809 2.353 23.024 1.00 77.00 902 HIS A N 1
ATOM 6965 C CA . HIS A 1 902 ? -14.215 2.382 23.407 1.00 77.00 902 HIS A CA 1
ATOM 6966 C C . HIS A 1 902 ? -14.657 1.136 24.189 1.00 77.00 902 HIS A C 1
ATOM 6968 O O . HIS A 1 902 ? -15.832 1.022 24.521 1.00 77.00 902 HIS A O 1
ATOM 6974 N N . GLY A 1 903 ? -13.783 0.159 24.453 1.00 76.38 903 GLY A N 1
ATOM 6975 C CA . GLY A 1 903 ? -14.201 -1.106 25.066 1.00 76.38 903 GLY A CA 1
ATOM 6976 C C . GLY A 1 903 ? -15.341 -1.795 24.300 1.00 76.38 903 GLY A C 1
ATOM 6977 O O . GLY A 1 903 ? -16.185 -2.430 24.919 1.00 76.38 903 GLY A O 1
ATOM 6978 N N . LEU A 1 904 ? -15.384 -1.622 22.972 1.00 85.06 904 LEU A N 1
ATOM 6979 C CA . LEU A 1 904 ? -16.417 -2.094 22.038 1.00 85.06 904 LEU A CA 1
ATOM 6980 C C . LEU A 1 904 ? -17.816 -1.464 22.165 1.00 85.06 904 LEU A C 1
ATOM 6982 O O . LEU A 1 904 ? -18.687 -1.805 21.367 1.00 85.06 904 LEU A O 1
ATOM 6986 N N . TRP A 1 905 ? -18.030 -0.502 23.067 1.00 78.62 905 TRP A N 1
ATOM 6987 C CA . TRP A 1 905 ? -19.324 0.181 23.232 1.00 78.62 905 TRP A CA 1
ATOM 6988 C C . TRP A 1 905 ? -19.786 0.951 21.987 1.00 78.62 905 TRP A C 1
ATOM 6990 O O . TRP A 1 905 ? -20.979 1.163 21.806 1.00 78.62 905 TRP A O 1
ATOM 7000 N N . SER A 1 906 ? -18.863 1.360 21.110 1.00 76.94 906 SER A N 1
ATOM 7001 C CA . SER A 1 906 ? -19.202 2.020 19.840 1.00 76.94 906 SER A CA 1
ATOM 7002 C C . SER A 1 906 ? -19.709 1.077 18.755 1.00 76.94 906 SER A C 1
ATOM 7004 O O . SER A 1 906 ? -20.200 1.558 17.744 1.00 76.94 906 SER A O 1
ATOM 7006 N N . VAL A 1 907 ? -19.562 -0.237 18.925 1.00 84.12 907 VAL A N 1
ATOM 7007 C CA . VAL A 1 907 ? -19.812 -1.218 17.856 1.00 84.12 907 VAL A CA 1
ATOM 7008 C C . VAL A 1 907 ? -20.837 -2.254 18.278 1.00 84.12 907 VAL A C 1
ATOM 7010 O O . VAL A 1 907 ? -21.657 -2.679 17.464 1.00 84.12 907 VAL A O 1
ATOM 7013 N N . LEU A 1 908 ? -20.776 -2.681 19.540 1.00 85.94 908 LEU A N 1
ATOM 7014 C CA . LEU A 1 908 ? -21.539 -3.800 20.065 1.00 85.94 908 LEU A CA 1
ATOM 7015 C C . LEU A 1 908 ? -22.578 -3.355 21.102 1.00 85.94 908 LEU A C 1
ATOM 7017 O O . LEU A 1 908 ? -22.282 -2.505 21.941 1.00 85.94 908 LEU A O 1
ATOM 7021 N N . PRO A 1 909 ? -23.757 -4.003 21.125 1.00 82.81 909 PRO A N 1
ATOM 7022 C CA . PRO A 1 909 ? -24.700 -3.879 22.231 1.00 82.81 909 PRO A CA 1
ATOM 7023 C C . PRO A 1 909 ? -24.115 -4.377 23.563 1.00 82.81 909 PRO A C 1
ATOM 7025 O O . PRO A 1 909 ? -23.230 -5.241 23.585 1.00 82.81 909 PRO A O 1
ATOM 7028 N N . TRP A 1 910 ? -24.681 -3.895 24.676 1.00 82.62 910 TRP A N 1
ATOM 7029 C CA . TRP A 1 910 ? -24.218 -4.166 26.046 1.00 82.62 910 TRP A CA 1
ATOM 7030 C C . TRP A 1 910 ? -23.958 -5.653 26.334 1.00 82.62 910 TRP A C 1
ATOM 7032 O O . TRP A 1 910 ? -22.876 -6.014 26.805 1.00 82.62 910 TRP A O 1
ATOM 7042 N N . ARG A 1 911 ? -24.895 -6.539 25.966 1.00 85.81 911 ARG A N 1
ATOM 7043 C CA . ARG A 1 911 ? -24.741 -8.000 26.092 1.00 85.81 911 ARG A CA 1
ATOM 7044 C C . ARG A 1 911 ? -23.419 -8.505 25.541 1.00 85.81 911 ARG A C 1
ATOM 7046 O O . ARG A 1 911 ? -22.707 -9.270 26.187 1.00 85.81 911 ARG A O 1
ATOM 7053 N N . HIS A 1 912 ? -23.096 -8.093 24.323 1.00 88.69 912 HIS A N 1
ATOM 7054 C CA . HIS A 1 912 ? -21.962 -8.627 23.587 1.00 88.69 912 HIS A CA 1
ATOM 7055 C C . HIS A 1 912 ? -20.637 -8.057 24.083 1.00 88.69 912 HIS A C 1
ATOM 7057 O O . HIS A 1 912 ? -19.630 -8.757 23.976 1.00 88.69 912 HIS A O 1
ATOM 7063 N N . VAL A 1 913 ? -20.649 -6.863 24.687 1.00 86.94 913 VAL A N 1
ATOM 7064 C CA . VAL A 1 913 ? -19.511 -6.307 25.436 1.00 86.94 913 VAL A CA 1
ATOM 7065 C C . VAL A 1 913 ? -19.218 -7.165 26.672 1.00 86.94 913 VAL A C 1
ATOM 7067 O O . VAL A 1 913 ? -18.079 -7.594 26.864 1.00 86.94 913 VAL A O 1
ATOM 7070 N N . MET A 1 914 ? -20.240 -7.498 27.470 1.00 88.25 914 MET A N 1
ATOM 7071 C CA . MET A 1 914 ? -20.073 -8.365 28.646 1.00 88.25 914 MET A CA 1
ATOM 7072 C C . MET A 1 914 ? -19.576 -9.766 28.266 1.00 88.25 914 MET A C 1
ATOM 7074 O O . MET A 1 914 ? -18.672 -10.305 28.911 1.00 88.25 914 MET A O 1
ATOM 7078 N N . VAL A 1 915 ? -20.138 -10.355 27.204 1.00 91.19 915 VAL A N 1
ATOM 7079 C CA . VAL A 1 915 ? -19.701 -11.663 26.693 1.00 91.19 915 VAL A CA 1
ATOM 7080 C C . VAL A 1 915 ? -18.265 -11.601 26.180 1.00 91.19 915 VAL A C 1
ATOM 7082 O O . VAL A 1 915 ? -17.484 -12.499 26.471 1.00 91.19 915 VAL A O 1
ATOM 7085 N N . TYR A 1 916 ? -17.878 -10.532 25.480 1.00 92.00 916 TYR A N 1
ATOM 7086 C CA . TYR A 1 916 ? -16.506 -10.346 25.009 1.00 92.00 916 TYR A CA 1
ATOM 7087 C C . TYR A 1 916 ? -15.494 -10.346 26.165 1.00 92.00 916 TYR A C 1
ATOM 7089 O O . TYR A 1 916 ? -14.508 -11.079 26.109 1.00 92.00 916 TYR A O 1
ATOM 7097 N N . ILE A 1 917 ? -15.750 -9.585 27.238 1.00 89.81 917 ILE A N 1
ATOM 7098 C CA . ILE A 1 917 ? -14.852 -9.521 28.406 1.00 89.81 917 ILE A CA 1
ATOM 7099 C C . ILE A 1 917 ? -14.682 -10.909 29.037 1.00 89.81 917 ILE A C 1
ATOM 7101 O O . ILE A 1 917 ? -13.560 -11.333 29.322 1.00 89.81 917 ILE A O 1
ATOM 7105 N N . ASN A 1 918 ? -15.783 -11.642 29.203 1.00 91.19 918 ASN A N 1
ATOM 7106 C CA . ASN A 1 918 ? -15.762 -12.997 29.744 1.00 91.19 918 ASN A CA 1
ATOM 7107 C C . ASN A 1 918 ? -15.066 -14.000 28.805 1.00 91.19 918 ASN A C 1
ATOM 7109 O O . ASN A 1 918 ? -14.268 -14.802 29.280 1.00 91.19 918 ASN A O 1
ATOM 7113 N N . LEU A 1 919 ? -15.279 -13.930 27.484 1.00 91.25 919 LEU A N 1
ATOM 7114 C CA . LEU A 1 919 ? -14.575 -14.769 26.500 1.00 91.25 919 LEU A CA 1
ATOM 7115 C C . LEU A 1 919 ? -13.061 -14.563 26.568 1.00 91.25 919 LEU A C 1
ATOM 7117 O O . LEU A 1 919 ? -12.307 -15.537 26.606 1.00 91.25 919 LEU A O 1
ATOM 7121 N N . VAL A 1 920 ? -12.611 -13.307 26.635 1.00 90.00 920 VAL A N 1
ATOM 7122 C CA . VAL A 1 920 ? -11.189 -12.990 26.832 1.00 90.00 920 VAL A CA 1
ATOM 7123 C C . VAL A 1 920 ? -10.695 -13.553 28.162 1.00 90.00 920 VAL A C 1
ATOM 7125 O O . VAL A 1 920 ? -9.566 -14.034 28.244 1.00 90.00 920 VAL A O 1
ATOM 7128 N N . GLY A 1 921 ? -11.536 -13.561 29.194 1.00 87.88 921 GLY A N 1
ATOM 7129 C CA . GLY A 1 921 ? -11.178 -14.143 30.477 1.00 87.88 921 GLY A CA 1
ATOM 7130 C C . GLY A 1 921 ? -11.070 -15.656 30.516 1.00 87.88 921 GLY A C 1
ATOM 7131 O O . GLY A 1 921 ? -10.175 -16.190 31.173 1.00 87.88 921 GLY A O 1
ATOM 7132 N N . VAL A 1 922 ? -11.937 -16.344 29.785 1.00 89.38 922 VAL A N 1
ATOM 7133 C CA . VAL A 1 922 ? -11.951 -17.803 29.713 1.00 89.38 922 VAL A CA 1
ATOM 7134 C C . VAL A 1 922 ? -10.816 -18.321 28.823 1.00 89.38 922 VAL A C 1
ATOM 7136 O O . VAL A 1 922 ? -10.082 -19.222 29.225 1.00 89.38 922 VAL A O 1
ATOM 7139 N N . TYR A 1 923 ? -10.617 -17.731 27.641 1.00 87.12 923 TYR A N 1
ATOM 7140 C CA . TYR A 1 923 ? -9.651 -18.225 26.647 1.00 87.12 923 TYR A CA 1
ATOM 7141 C C . TYR A 1 923 ? -8.274 -17.538 26.709 1.00 87.12 923 TYR A C 1
ATOM 7143 O O . TYR A 1 923 ? -7.254 -18.117 26.304 1.00 87.12 923 TYR A O 1
ATOM 7151 N N . GLY A 1 924 ? -8.216 -16.331 27.273 1.00 87.25 924 GLY A N 1
ATOM 7152 C CA . GLY A 1 924 ? -7.028 -15.488 27.365 1.00 87.25 924 GLY A CA 1
ATOM 7153 C C . GLY A 1 924 ? -6.893 -14.473 26.226 1.00 87.25 924 GLY A C 1
ATOM 7154 O O . GLY A 1 924 ? -7.714 -14.383 25.314 1.00 87.25 924 GLY A O 1
ATOM 7155 N N . MET A 1 925 ? -5.797 -13.714 26.268 1.00 86.00 925 MET A N 1
ATOM 7156 C CA . MET A 1 925 ? -5.555 -12.570 25.375 1.00 86.00 925 MET A CA 1
ATOM 7157 C C . MET A 1 925 ? -5.363 -12.953 23.911 1.00 86.00 925 MET A C 1
ATOM 7159 O O . MET A 1 925 ? -5.672 -12.158 23.026 1.00 86.00 925 MET A O 1
ATOM 7163 N N . ASP A 1 926 ? -4.905 -14.179 23.656 1.00 86.31 926 ASP A N 1
ATOM 7164 C CA . ASP A 1 926 ? -4.717 -14.731 22.311 1.00 86.31 926 ASP A CA 1
ATOM 7165 C C . ASP A 1 926 ? -6.034 -14.760 21.513 1.00 86.31 926 ASP A C 1
ATOM 7167 O O . ASP A 1 926 ? -6.026 -14.771 20.286 1.00 86.31 926 ASP A O 1
ATOM 7171 N N . TYR A 1 927 ? -7.184 -14.725 22.191 1.00 89.06 927 TYR A N 1
ATOM 7172 C CA . TYR A 1 927 ? -8.484 -14.661 21.531 1.00 89.06 927 TYR A CA 1
ATOM 7173 C C . TYR A 1 927 ? -8.879 -13.253 21.072 1.00 89.06 927 TYR A C 1
ATOM 7175 O O . TYR A 1 927 ? -9.715 -13.140 20.180 1.00 89.06 927 TYR A O 1
ATOM 7183 N N . ILE A 1 928 ? -8.281 -12.175 21.596 1.00 91.88 928 ILE A N 1
ATOM 7184 C CA . ILE A 1 928 ? -8.669 -10.805 21.215 1.00 91.88 928 ILE A CA 1
ATOM 7185 C C . ILE A 1 928 ? -8.558 -10.565 19.698 1.00 91.88 928 ILE A C 1
ATOM 7187 O O . ILE A 1 928 ? -9.530 -10.064 19.122 1.00 91.88 928 ILE A O 1
ATOM 7191 N N . PRO A 1 929 ? -7.447 -10.918 19.012 1.00 93.62 929 PRO A N 1
ATOM 7192 C CA . PRO A 1 929 ? -7.357 -10.747 17.563 1.00 93.62 929 PRO A CA 1
ATOM 7193 C C . PRO A 1 929 ? -8.446 -11.516 16.806 1.00 93.62 929 PRO A C 1
ATOM 7195 O O . PRO A 1 929 ? -9.020 -10.989 15.857 1.00 93.62 929 PRO A O 1
ATOM 7198 N N . LEU A 1 930 ? -8.786 -12.729 17.258 1.00 94.19 930 LEU A N 1
ATOM 7199 C CA . LEU A 1 930 ? -9.831 -13.556 16.649 1.00 94.19 930 LEU A CA 1
ATOM 7200 C C . LEU A 1 930 ? -11.211 -12.919 16.800 1.00 94.19 930 LEU A C 1
ATOM 7202 O O . LEU A 1 930 ? -11.934 -12.771 15.820 1.00 94.19 930 LEU A O 1
ATOM 7206 N N . LEU A 1 931 ? -11.555 -12.496 18.018 1.00 93.69 931 LEU A N 1
ATOM 7207 C CA . LEU A 1 931 ? -12.830 -11.842 18.309 1.00 93.69 931 LEU A CA 1
ATOM 7208 C C . LEU A 1 931 ? -12.960 -10.526 17.531 1.00 93.69 931 LEU A C 1
ATOM 7210 O O . LEU A 1 931 ? -14.017 -10.239 16.981 1.00 93.69 931 LEU A O 1
ATOM 7214 N N . THR A 1 932 ? -11.869 -9.769 17.404 1.00 94.25 932 THR A N 1
ATOM 7215 C CA . THR A 1 932 ? -11.830 -8.523 16.625 1.00 94.25 932 THR A CA 1
ATOM 7216 C C . THR A 1 932 ? -12.011 -8.783 15.125 1.00 94.25 932 THR A C 1
ATOM 7218 O O . THR A 1 932 ? -12.742 -8.054 14.455 1.00 94.25 932 THR A O 1
ATOM 7221 N N . LEU A 1 933 ? -11.396 -9.843 14.588 1.00 94.62 933 LEU A N 1
ATOM 7222 C CA . LEU A 1 933 ? -11.565 -10.249 13.191 1.00 94.62 933 LEU A CA 1
ATOM 7223 C C . LEU A 1 933 ? -13.016 -10.645 12.886 1.00 94.62 933 LEU A C 1
ATOM 7225 O O . LEU A 1 933 ? -13.510 -10.373 11.791 1.00 94.62 933 LEU A O 1
ATOM 7229 N N . VAL A 1 934 ? -13.718 -11.234 13.861 1.00 94.69 934 VAL A N 1
ATOM 7230 C CA . VAL A 1 934 ? -15.143 -11.539 13.707 1.00 94.69 934 VAL A CA 1
ATOM 7231 C C . VAL A 1 934 ? -15.962 -10.272 13.507 1.00 94.69 934 VAL A C 1
ATOM 7233 O O . VAL A 1 934 ? -16.750 -10.203 12.567 1.00 94.69 934 VAL A O 1
ATOM 7236 N N . LEU A 1 935 ? -15.726 -9.252 14.333 1.00 94.00 935 LEU A N 1
ATOM 7237 C CA . LEU A 1 935 ? -16.402 -7.959 14.204 1.00 94.00 935 LEU A CA 1
ATOM 7238 C C . LEU A 1 935 ? -16.099 -7.294 12.860 1.00 94.00 935 LEU A C 1
ATOM 7240 O O . LEU A 1 935 ? -17.001 -6.767 12.215 1.00 94.00 935 LEU A O 1
ATOM 7244 N N . LEU A 1 936 ? -14.849 -7.385 12.396 1.00 94.06 936 LEU A N 1
ATOM 7245 C CA . LEU A 1 936 ? -14.452 -6.853 11.095 1.00 94.06 936 LEU A CA 1
ATOM 7246 C C . LEU A 1 936 ? -15.227 -7.508 9.940 1.00 94.06 936 LEU A C 1
ATOM 7248 O O . LEU A 1 936 ? -15.631 -6.817 9.006 1.00 94.06 936 LEU A O 1
ATOM 7252 N N . ARG A 1 937 ? -15.470 -8.822 10.006 1.00 92.94 937 ARG A N 1
ATOM 7253 C CA . ARG A 1 937 ? -16.270 -9.535 8.999 1.00 92.94 937 ARG A CA 1
ATOM 7254 C C . ARG A 1 937 ? -17.740 -9.143 9.042 1.00 92.94 937 ARG A C 1
ATOM 7256 O O . ARG A 1 937 ? -18.342 -8.964 7.989 1.00 92.94 937 ARG A O 1
ATOM 7263 N N . GLU A 1 938 ? -18.318 -8.998 10.227 1.00 92.38 938 GLU A N 1
ATOM 7264 C CA . GLU A 1 938 ? -19.715 -8.567 10.361 1.00 92.38 938 GLU A CA 1
ATOM 7265 C C . GLU A 1 938 ? -19.936 -7.125 9.893 1.00 92.38 938 GLU A C 1
ATOM 7267 O O . GLU A 1 938 ? -21.041 -6.779 9.488 1.00 92.38 938 GLU A O 1
ATOM 7272 N N . LEU A 1 939 ? -18.882 -6.304 9.871 1.00 90.56 939 LEU A N 1
ATOM 7273 C CA . LEU A 1 939 ? -18.915 -4.955 9.308 1.00 90.56 939 LEU A CA 1
ATOM 7274 C C . LEU A 1 939 ? -18.916 -4.930 7.771 1.00 90.56 939 LEU A C 1
ATOM 7276 O O . LEU A 1 939 ? -19.192 -3.894 7.169 1.00 90.56 939 LEU A O 1
ATOM 7280 N N . GLN A 1 940 ? -18.624 -6.055 7.110 1.00 91.69 940 GLN A N 1
ATOM 7281 C CA . GLN A 1 940 ? -18.513 -6.136 5.653 1.00 91.69 940 GLN A CA 1
ATOM 7282 C C . GLN A 1 940 ? -19.686 -5.512 4.869 1.00 91.69 940 GLN A C 1
ATOM 7284 O O . GLN A 1 940 ? -19.397 -4.751 3.942 1.00 91.69 940 GLN A O 1
ATOM 7289 N N . PRO A 1 941 ? -20.974 -5.777 5.176 1.00 91.19 941 PRO A N 1
ATOM 7290 C CA . PRO A 1 941 ? -22.073 -5.179 4.422 1.00 91.19 941 PRO A CA 1
ATOM 7291 C C . PRO A 1 941 ? -22.088 -3.652 4.554 1.00 91.19 941 PRO A C 1
ATOM 7293 O O . PRO A 1 941 ? -22.255 -2.962 3.548 1.00 91.19 941 PRO A O 1
ATOM 7296 N N . THR A 1 942 ? -21.823 -3.125 5.751 1.00 90.81 942 THR A N 1
ATOM 7297 C CA . THR A 1 942 ? -21.732 -1.680 5.995 1.00 90.81 942 THR A CA 1
ATOM 7298 C C . THR A 1 942 ? -20.553 -1.063 5.248 1.00 90.81 942 THR A C 1
ATOM 7300 O O . THR A 1 942 ? -20.730 -0.071 4.552 1.00 90.81 942 THR A O 1
ATOM 7303 N N . CYS A 1 943 ? -19.370 -1.684 5.291 1.00 90.25 943 CYS A N 1
ATOM 7304 C CA . CYS A 1 943 ? -18.189 -1.203 4.566 1.00 90.25 943 CYS A CA 1
ATOM 7305 C C . CYS A 1 943 ? -18.404 -1.140 3.050 1.00 90.25 943 CYS A C 1
ATOM 7307 O O . CYS A 1 943 ? -17.939 -0.210 2.394 1.00 90.25 943 CYS A O 1
ATOM 7309 N N . ILE A 1 944 ? -19.083 -2.136 2.476 1.00 89.69 944 ILE A N 1
ATOM 7310 C CA . ILE A 1 944 ? -19.338 -2.183 1.032 1.00 89.69 944 ILE A CA 1
ATOM 7311 C C . ILE A 1 944 ? -20.318 -1.074 0.624 1.00 89.69 944 ILE A C 1
ATOM 7313 O O . ILE A 1 944 ? -20.079 -0.410 -0.391 1.00 89.69 944 ILE A O 1
ATOM 7317 N N . ALA A 1 945 ? -21.373 -0.861 1.417 1.00 91.75 945 ALA A N 1
ATOM 7318 C CA . ALA A 1 945 ? -22.411 0.138 1.162 1.00 91.75 945 ALA A CA 1
ATOM 7319 C C . ALA A 1 945 ? -21.988 1.581 1.492 1.00 91.75 945 ALA A C 1
ATOM 7321 O O . ALA A 1 945 ? -22.545 2.514 0.922 1.00 91.75 945 ALA A O 1
ATOM 7322 N N . ALA A 1 946 ? -21.012 1.763 2.383 1.00 91.25 946 ALA A N 1
ATOM 7323 C CA . ALA A 1 946 ? -20.553 3.070 2.834 1.00 91.25 946 ALA A CA 1
ATOM 7324 C C . ALA A 1 946 ? -20.009 3.937 1.692 1.00 91.25 946 ALA A C 1
ATOM 7326 O O . ALA A 1 946 ? -19.245 3.475 0.833 1.00 91.25 946 ALA A O 1
ATOM 7327 N N . THR A 1 947 ? -20.376 5.215 1.741 1.00 87.62 947 THR A N 1
ATOM 7328 C CA . THR A 1 947 ? -19.960 6.242 0.777 1.00 87.62 947 THR A CA 1
ATOM 7329 C C . THR A 1 947 ? -18.898 7.163 1.359 1.00 87.62 947 THR A C 1
ATOM 7331 O O . THR A 1 947 ? -18.029 7.628 0.624 1.00 87.62 947 THR A O 1
ATOM 7334 N N . THR A 1 948 ? -18.914 7.357 2.680 1.00 88.25 948 THR A N 1
ATOM 7335 C CA . THR A 1 948 ? -17.953 8.185 3.405 1.00 88.25 948 THR A CA 1
ATOM 7336 C C . THR A 1 948 ? -17.143 7.362 4.407 1.00 88.25 948 THR A C 1
ATOM 7338 O O . THR A 1 948 ? -17.522 6.261 4.814 1.00 88.25 948 THR A O 1
ATOM 7341 N N . ALA A 1 949 ? -15.997 7.900 4.824 1.00 90.50 949 ALA A N 1
ATOM 7342 C CA . ALA A 1 949 ? -15.190 7.314 5.891 1.00 90.50 949 ALA A CA 1
ATOM 7343 C C . ALA A 1 949 ? -15.918 7.319 7.251 1.00 90.50 949 ALA A C 1
ATOM 7345 O O . ALA A 1 949 ? -15.745 6.389 8.043 1.00 90.50 949 ALA A O 1
ATOM 7346 N N . ALA A 1 950 ? -16.743 8.340 7.511 1.00 86.75 950 ALA A N 1
ATOM 7347 C CA . ALA A 1 950 ? -17.518 8.462 8.743 1.00 86.75 950 ALA A CA 1
ATOM 7348 C C . ALA A 1 950 ? -18.539 7.321 8.883 1.00 86.75 950 ALA A C 1
ATOM 7350 O O . ALA A 1 950 ? -18.600 6.707 9.947 1.00 86.75 950 ALA A O 1
ATOM 7351 N N . ASP A 1 951 ? -19.221 6.947 7.788 1.00 88.19 951 ASP A N 1
ATOM 7352 C CA . ASP A 1 951 ? -20.200 5.845 7.753 1.00 88.19 951 ASP A CA 1
ATOM 7353 C C . ASP A 1 951 ? -19.638 4.544 8.351 1.00 88.19 951 ASP A C 1
ATOM 7355 O O . ASP A 1 951 ? -20.351 3.797 9.016 1.00 88.19 951 ASP A O 1
ATOM 7359 N N . VAL A 1 952 ? -18.352 4.260 8.109 1.00 90.69 952 VAL A N 1
ATOM 7360 C CA . VAL A 1 952 ? -17.682 3.043 8.594 1.00 90.69 952 VAL A CA 1
ATOM 7361 C C . VAL A 1 952 ? -17.135 3.215 10.002 1.00 90.69 952 VAL A C 1
ATOM 7363 O O . VAL A 1 952 ? -17.214 2.292 10.811 1.00 90.69 952 VAL A O 1
ATOM 7366 N N . LEU A 1 953 ? -16.557 4.376 10.304 1.00 89.12 953 LEU A N 1
ATOM 7367 C CA . LEU A 1 953 ? -15.984 4.644 11.618 1.00 89.12 953 LEU A CA 1
ATOM 7368 C C . LEU A 1 953 ? -17.065 4.662 12.717 1.00 89.12 953 LEU A C 1
ATOM 7370 O O . LEU A 1 953 ? -16.788 4.227 13.835 1.00 89.12 953 LEU A O 1
ATOM 7374 N N . ASP A 1 954 ? -18.281 5.110 12.397 1.00 85.31 954 ASP A N 1
ATOM 7375 C CA . ASP A 1 954 ? -19.424 5.201 13.322 1.00 85.31 954 ASP A CA 1
ATOM 7376 C C . ASP A 1 954 ? -20.390 4.008 13.245 1.00 85.31 954 ASP A C 1
ATOM 7378 O O . ASP A 1 954 ? -21.425 3.987 13.913 1.00 85.31 954 ASP A O 1
ATOM 7382 N N . ALA A 1 955 ? -20.066 3.003 12.433 1.00 87.12 955 ALA A N 1
ATOM 7383 C CA . ALA A 1 955 ? -20.926 1.853 12.219 1.00 87.12 955 ALA A CA 1
ATOM 7384 C C . ALA A 1 955 ? -21.077 0.980 13.477 1.00 87.12 955 ALA A C 1
ATOM 7386 O O . ALA A 1 955 ? -20.104 0.607 14.136 1.00 87.12 955 ALA A O 1
ATOM 7387 N N . THR A 1 956 ? -22.318 0.567 13.736 1.00 84.88 956 THR A N 1
ATOM 7388 C CA . THR A 1 956 ? -22.683 -0.401 14.780 1.00 84.88 956 THR A CA 1
ATOM 7389 C C . THR A 1 956 ? -23.104 -1.736 14.165 1.00 84.88 956 THR A C 1
ATOM 7391 O O . THR A 1 956 ? -23.483 -1.807 12.993 1.00 84.88 956 THR A O 1
ATOM 7394 N N . ILE A 1 957 ? -23.059 -2.812 14.958 1.00 85.44 957 ILE A N 1
ATOM 7395 C CA . ILE A 1 957 ? -23.468 -4.164 14.548 1.00 85.44 957 ILE A CA 1
ATOM 7396 C C . ILE A 1 957 ? -24.647 -4.614 15.434 1.00 85.44 957 ILE A C 1
ATOM 7398 O O . ILE A 1 957 ? -24.462 -5.375 16.386 1.00 85.44 957 ILE A O 1
ATOM 7402 N N . PRO A 1 958 ? -25.875 -4.127 15.170 1.00 69.38 958 PRO A N 1
ATOM 7403 C CA . PRO A 1 958 ? -27.004 -4.293 16.089 1.00 69.38 958 PRO A CA 1
ATOM 7404 C C . PRO A 1 958 ? -27.548 -5.729 16.174 1.00 69.38 958 PRO A C 1
ATOM 7406 O O . PRO A 1 958 ? -28.053 -6.120 17.219 1.00 69.38 958 PRO A O 1
ATOM 7409 N N . ALA A 1 959 ? -27.436 -6.534 15.112 1.00 77.88 959 ALA A N 1
ATOM 7410 C CA . ALA A 1 959 ? -27.941 -7.915 15.058 1.00 77.88 959 ALA A CA 1
ATOM 7411 C C . ALA A 1 959 ? -26.831 -8.965 15.265 1.00 77.88 959 ALA A C 1
ATOM 7413 O O . ALA A 1 959 ? -26.794 -10.000 14.599 1.00 77.88 959 ALA A O 1
ATOM 7414 N N . PHE A 1 960 ? -25.872 -8.664 16.137 1.00 85.81 960 PHE A N 1
ATOM 7415 C CA . PHE A 1 960 ? -24.696 -9.499 16.346 1.00 85.81 960 PHE A CA 1
ATOM 7416 C C . PHE A 1 960 ? -24.965 -10.675 17.300 1.00 85.81 960 PHE A C 1
ATOM 7418 O O . PHE A 1 960 ? -25.695 -10.535 18.272 1.00 85.81 960 PHE A O 1
ATOM 7425 N N . ALA A 1 961 ? -24.340 -11.834 17.065 1.00 87.00 961 ALA A N 1
ATOM 7426 C CA . ALA A 1 961 ? -24.409 -12.977 17.977 1.00 87.00 961 ALA A CA 1
ATOM 7427 C C . ALA A 1 961 ? -23.098 -13.778 17.979 1.00 87.00 961 ALA A C 1
ATOM 7429 O O . ALA A 1 961 ? -22.712 -14.357 16.963 1.00 87.00 961 ALA A O 1
ATOM 7430 N N . TRP A 1 962 ? -22.435 -13.863 19.141 1.00 90.06 962 TRP A N 1
ATOM 7431 C CA . TRP A 1 962 ? -21.181 -14.616 19.297 1.00 90.06 962 TRP A CA 1
ATOM 7432 C C . TRP A 1 962 ? -21.365 -16.118 19.022 1.00 90.06 962 TRP A C 1
ATOM 7434 O O . TRP A 1 962 ? -20.545 -16.710 18.322 1.00 90.06 962 TRP A O 1
ATOM 7444 N N . GLY A 1 963 ? -22.458 -16.715 19.514 1.00 87.25 963 GLY A N 1
ATOM 7445 C CA . GLY A 1 963 ? -22.758 -18.146 19.364 1.00 87.25 963 GLY A CA 1
ATOM 7446 C C . GLY A 1 963 ? -22.792 -18.616 17.907 1.00 87.25 963 GLY A C 1
ATOM 7447 O O . GLY A 1 963 ? -22.105 -19.562 17.521 1.00 87.25 963 GLY A O 1
ATOM 7448 N N . ALA A 1 964 ? -23.443 -17.838 17.034 1.00 88.94 964 ALA A N 1
ATOM 7449 C CA . ALA A 1 964 ? -23.516 -18.098 15.592 1.00 88.94 964 ALA A CA 1
ATOM 7450 C C . ALA A 1 964 ? -22.150 -18.078 14.873 1.00 88.94 964 ALA A C 1
ATOM 7452 O O . ALA A 1 964 ? -22.056 -18.446 13.698 1.00 88.94 964 ALA A O 1
ATOM 7453 N N . ARG A 1 965 ? -21.088 -17.612 15.544 1.00 92.12 965 ARG A N 1
ATOM 7454 C CA . ARG A 1 965 ? -19.726 -17.490 15.009 1.00 92.12 965 ARG A CA 1
ATOM 7455 C C . ARG A 1 965 ? -18.725 -18.425 15.681 1.00 92.12 965 ARG A C 1
ATOM 7457 O O . ARG A 1 965 ? -17.587 -18.487 15.216 1.00 92.12 965 ARG A O 1
ATOM 7464 N N . ARG A 1 966 ? -19.139 -19.208 16.685 1.00 91.56 966 ARG A N 1
ATOM 7465 C CA . ARG A 1 966 ? -18.283 -20.152 17.423 1.00 91.56 966 ARG A CA 1
ATOM 7466 C C . ARG A 1 966 ? -17.457 -21.049 16.496 1.00 91.56 966 ARG A C 1
ATOM 7468 O O . ARG A 1 966 ? -16.233 -21.040 16.574 1.00 91.56 966 ARG A O 1
ATOM 7475 N N . ALA A 1 967 ? -18.108 -21.744 15.560 1.00 91.38 967 ALA A N 1
ATOM 7476 C CA . ALA A 1 967 ? -17.433 -22.662 14.635 1.00 91.38 967 ALA A CA 1
ATOM 7477 C C . ALA A 1 967 ? -16.362 -21.965 13.774 1.00 91.38 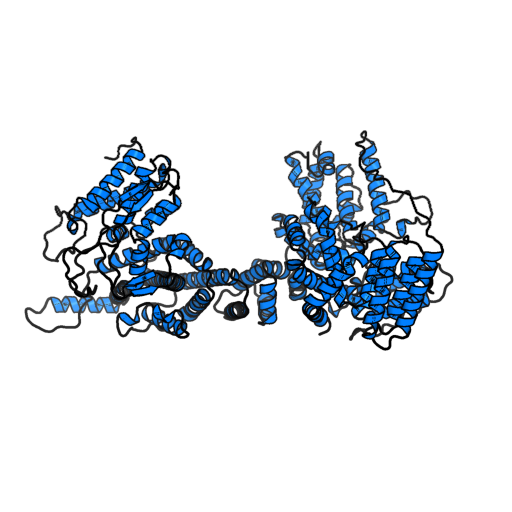967 ALA A C 1
ATOM 7479 O O . ALA A 1 967 ? -15.323 -22.542 13.452 1.00 91.38 967 ALA A O 1
ATOM 7480 N N . TRP A 1 968 ? -16.594 -20.701 13.406 1.00 93.38 968 TRP A N 1
ATOM 7481 C CA . TRP A 1 968 ? -15.612 -19.930 12.653 1.00 93.38 968 TRP A CA 1
ATOM 7482 C C . TRP A 1 968 ? -14.449 -19.469 13.537 1.00 93.38 968 TRP A C 1
ATOM 7484 O O . TRP A 1 968 ? -13.303 -19.574 13.111 1.00 93.38 968 TRP A O 1
ATOM 7494 N N . ILE A 1 969 ? -14.716 -19.042 14.775 1.00 93.00 969 ILE A N 1
ATOM 7495 C CA . ILE A 1 969 ? -13.677 -18.687 15.754 1.00 93.00 969 ILE A CA 1
ATOM 7496 C C . ILE A 1 969 ? -12.764 -19.887 16.033 1.00 93.00 969 ILE A C 1
ATOM 7498 O O . ILE A 1 969 ? -11.544 -19.746 15.997 1.00 93.00 969 ILE A O 1
ATOM 7502 N N . GLU A 1 970 ? -13.333 -21.076 16.244 1.00 91.12 970 GLU A N 1
ATOM 7503 C CA . GLU A 1 970 ? -12.571 -22.309 16.472 1.00 91.12 970 GLU A CA 1
ATOM 7504 C C . GLU A 1 970 ? -11.703 -22.675 15.257 1.00 91.12 970 GLU A C 1
ATOM 7506 O O . GLU A 1 970 ? -10.523 -23.004 15.413 1.00 91.12 970 GLU A O 1
ATOM 7511 N N . ARG A 1 971 ? -12.241 -22.525 14.035 1.00 94.19 971 ARG A N 1
ATOM 7512 C CA . ARG A 1 971 ? -11.466 -22.692 12.796 1.00 94.19 971 ARG A CA 1
ATOM 7513 C C . ARG A 1 971 ? -10.297 -21.712 12.735 1.00 94.19 971 ARG A C 1
ATOM 7515 O O . ARG A 1 971 ? -9.169 -22.135 12.492 1.00 94.19 971 ARG A O 1
ATOM 7522 N N . LEU A 1 972 ? -10.546 -20.423 12.961 1.00 92.62 972 LEU A N 1
ATOM 7523 C CA . LEU A 1 972 ? -9.501 -19.398 12.931 1.00 92.62 972 LEU A CA 1
ATOM 7524 C C . LEU A 1 972 ? -8.424 -19.667 13.984 1.00 92.62 972 LEU A C 1
ATOM 7526 O O . LEU A 1 972 ? -7.238 -19.564 13.682 1.00 92.62 972 LEU A O 1
ATOM 7530 N N . HIS A 1 973 ? -8.826 -20.063 15.192 1.00 90.94 973 HIS A N 1
ATOM 7531 C CA . HIS A 1 973 ? -7.892 -20.448 16.240 1.00 90.94 973 HIS A CA 1
ATOM 7532 C C . HIS A 1 973 ? -7.011 -21.618 15.790 1.00 90.94 973 HIS A C 1
ATOM 7534 O O . HIS A 1 973 ? -5.803 -21.552 15.971 1.00 90.94 973 HIS A O 1
ATOM 7540 N N . SER A 1 974 ? -7.577 -22.651 15.154 1.00 90.69 974 SER A N 1
ATOM 7541 C CA . SER A 1 974 ? -6.799 -23.800 14.667 1.00 90.69 974 SER A CA 1
ATOM 7542 C C . SER A 1 974 ? -5.811 -23.450 13.546 1.00 90.69 974 SER A C 1
ATOM 7544 O O . SER A 1 974 ? -4.706 -23.982 13.526 1.00 90.69 974 SER A O 1
ATOM 7546 N N . LEU A 1 975 ? -6.187 -22.541 12.639 1.00 92.81 975 LEU A N 1
ATOM 7547 C CA . LEU A 1 975 ? -5.373 -22.172 11.478 1.00 92.81 975 LEU A CA 1
ATOM 7548 C C . LEU A 1 975 ? -4.272 -21.162 11.817 1.00 92.81 975 LEU A C 1
ATOM 7550 O O . LEU A 1 975 ? -3.180 -21.236 11.261 1.00 92.81 975 LEU A O 1
ATOM 7554 N N . TYR A 1 976 ? -4.551 -20.216 12.718 1.00 92.62 976 TYR A N 1
ATOM 7555 C CA . TYR A 1 976 ? -3.675 -19.071 12.988 1.00 92.62 976 TYR A CA 1
ATOM 7556 C C . TYR A 1 976 ? -3.067 -19.075 14.399 1.00 92.62 976 TYR A C 1
ATOM 7558 O O . TYR A 1 976 ? -2.473 -18.070 14.798 1.00 92.62 976 TYR A O 1
ATOM 7566 N N . HIS A 1 977 ? -3.176 -20.182 15.148 1.00 89.38 977 HIS A N 1
ATOM 7567 C CA . HIS A 1 977 ? -2.663 -20.300 16.520 1.00 89.38 977 HIS A CA 1
ATOM 7568 C C . HIS A 1 977 ? -1.215 -19.811 16.648 1.00 89.38 977 HIS A C 1
ATOM 7570 O O . HIS A 1 977 ? -0.924 -18.952 17.478 1.00 89.38 977 HIS A O 1
ATOM 7576 N N . ASP A 1 978 ? -0.324 -20.308 15.789 1.00 86.94 978 ASP A N 1
ATOM 7577 C CA . ASP A 1 978 ? 1.110 -20.017 15.866 1.00 86.94 978 ASP A CA 1
ATOM 7578 C C . ASP A 1 978 ? 1.420 -18.547 15.560 1.00 86.94 978 ASP A C 1
ATOM 7580 O O . ASP A 1 978 ? 2.274 -17.936 16.209 1.00 86.94 978 ASP A O 1
ATOM 7584 N N . VAL A 1 979 ? 0.691 -17.950 14.611 1.00 85.38 979 VAL A N 1
ATOM 7585 C CA . VAL A 1 979 ? 0.833 -16.533 14.240 1.00 85.38 979 VAL A CA 1
ATOM 7586 C C . VAL A 1 979 ? 0.439 -15.642 15.415 1.00 85.38 979 VAL A C 1
ATOM 7588 O O . VAL A 1 979 ? 1.186 -14.737 15.792 1.00 85.38 979 VAL A O 1
ATOM 7591 N N . ILE A 1 980 ? -0.710 -15.931 16.027 1.00 88.06 980 ILE A N 1
ATOM 7592 C CA . ILE A 1 980 ? -1.238 -15.190 17.174 1.00 88.06 980 ILE A CA 1
ATOM 7593 C C . ILE A 1 980 ? -0.309 -15.353 18.374 1.00 88.06 980 ILE A C 1
ATOM 7595 O O . ILE A 1 980 ? 0.128 -14.363 18.957 1.00 88.06 980 ILE A O 1
ATOM 7599 N N . GLN A 1 981 ? 0.051 -16.591 18.709 1.00 84.94 981 G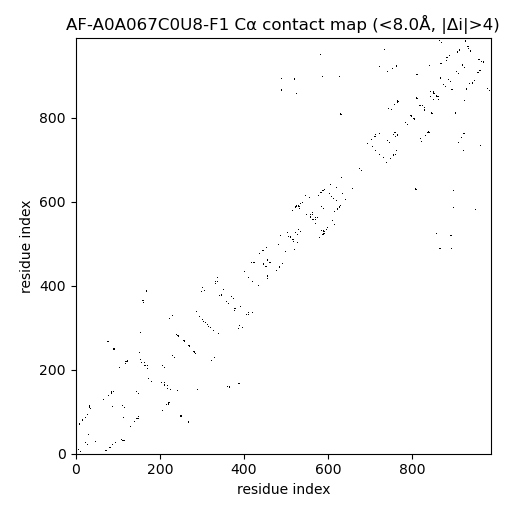LN A N 1
ATOM 7600 C CA . GLN A 1 981 ? 0.904 -16.898 19.848 1.00 84.94 981 GLN A CA 1
ATOM 7601 C C . GLN A 1 981 ? 2.273 -16.219 19.717 1.00 84.94 981 GLN A C 1
ATOM 7603 O O . GLN A 1 981 ? 2.761 -15.612 20.672 1.00 84.94 981 GLN A O 1
ATOM 7608 N N . THR A 1 982 ? 2.886 -16.268 18.533 1.00 81.75 982 THR A N 1
ATOM 7609 C CA . THR A 1 982 ? 4.167 -15.596 18.271 1.00 81.75 982 THR A CA 1
ATOM 7610 C C . THR A 1 982 ? 4.030 -14.077 18.350 1.00 81.75 982 THR A C 1
ATOM 7612 O O . THR A 1 982 ? 4.886 -13.412 18.935 1.00 81.75 982 THR A O 1
ATOM 7615 N N . GLY A 1 983 ? 2.952 -13.518 17.794 1.00 78.31 983 GLY A N 1
ATOM 7616 C CA . GLY A 1 983 ? 2.679 -12.081 17.824 1.00 78.31 983 GLY A CA 1
ATOM 7617 C C . GLY A 1 983 ? 2.468 -11.536 19.238 1.00 78.31 983 GLY A C 1
ATOM 7618 O O . GLY A 1 983 ? 3.018 -10.489 19.579 1.00 78.31 983 GLY A O 1
ATOM 7619 N N . MET A 1 984 ? 1.727 -12.271 20.071 1.00 81.56 984 MET A N 1
ATOM 7620 C CA . MET A 1 984 ? 1.386 -11.881 21.442 1.00 81.56 984 MET A CA 1
ATOM 7621 C C . MET A 1 984 ? 2.552 -12.086 22.424 1.00 81.56 984 MET A C 1
ATOM 7623 O O . MET A 1 984 ? 2.759 -11.250 23.303 1.00 81.56 984 MET A O 1
ATOM 7627 N N . ARG A 1 985 ? 3.374 -13.138 22.261 1.00 71.44 985 ARG A N 1
ATOM 7628 C CA . ARG A 1 985 ? 4.544 -13.403 23.132 1.00 71.44 985 ARG A CA 1
ATOM 7629 C C . ARG A 1 985 ? 5.610 -12.304 23.084 1.00 71.44 985 ARG A C 1
ATOM 7631 O O . ARG A 1 985 ? 6.224 -12.033 24.110 1.00 71.44 985 ARG A O 1
ATOM 7638 N N . ARG A 1 986 ? 5.778 -11.629 21.939 1.00 65.25 986 ARG A N 1
ATOM 7639 C CA . ARG A 1 986 ? 6.754 -10.534 21.731 1.00 65.25 986 ARG A CA 1
ATOM 7640 C C . ARG A 1 986 ? 6.534 -9.288 22.606 1.00 65.25 986 ARG A C 1
ATOM 7642 O O . ARG A 1 986 ? 7.325 -8.360 22.524 1.00 65.25 986 ARG A O 1
ATOM 7649 N N . LEU A 1 987 ? 5.446 -9.215 23.376 1.00 60.47 987 LEU A N 1
ATOM 7650 C CA . LEU A 1 987 ? 5.213 -8.159 24.372 1.00 60.47 987 LEU A CA 1
ATOM 7651 C C . LEU A 1 987 ? 5.822 -8.473 25.744 1.00 60.47 987 LEU A C 1
ATOM 7653 O O . LEU A 1 987 ? 6.015 -7.562 26.542 1.00 60.47 987 LEU A O 1
ATOM 7657 N N . TYR A 1 988 ? 6.072 -9.752 26.031 1.00 50.59 988 TYR A N 1
ATOM 7658 C CA . TYR A 1 988 ? 6.550 -10.227 27.333 1.00 50.59 988 TYR A CA 1
ATOM 7659 C C . TYR A 1 988 ? 8.042 -10.590 27.333 1.00 50.59 988 TYR A C 1
ATOM 7661 O O . TYR A 1 988 ? 8.611 -10.803 28.404 1.00 50.59 988 TYR A O 1
ATOM 7669 N N . THR A 1 989 ? 8.648 -10.678 26.146 1.00 39.91 989 THR A N 1
ATOM 7670 C CA . THR A 1 989 ? 10.090 -10.844 25.900 1.00 39.91 989 THR A CA 1
ATOM 7671 C C . THR A 1 989 ? 10.689 -9.516 25.485 1.00 39.91 989 THR A C 1
ATOM 7673 O O . THR A 1 989 ? 11.738 -9.145 26.049 1.00 39.91 989 THR A O 1
#

Mean predicted aligned error: 15.65 Å

Secondary structure (DSSP, 8-state):
---TT--HHHHHHHHHHHHHIIIIIS-HHHHSEEP--TTSPPSSS-HHHHHHHHHHHHHHHHHHGGGGGGGS-HHHHHHHHHHHHHHHS----TT--S----TTSTTTTEE-HHHHHHHH-TT-HHHHHHHHH-TTHHHHHHHHHHTTHHHHHHHHHHTTHHHHHHHHHHHHHHS-HHHHHHHHHHHHHHTS--S-------S-SS-HHHHHHHHHHHHHHHHHHHHHTTSHHHHTTPSEEEESS-PPPPP---PEEEE-GGGTTSSEEEE-PPPPPPSSEEEE-HHHHHHHHHHHHHHHHHHHHHHHTTSS--TTHHHHHHHHHHHHHHHHT---HHHHHHHHHHHHHGGG------SSSGGGS--GGGTTSTTHHHHHHHHHHHH------HHHHHHHHHHHHHHHHHHHHSPP-HHHHHHHHHHHTSTTS-HHHHHHHHHHHHHH-HHHHHHHHHH-SHHHHHHHHGGGS-HHHHHHHHHHHTSSHHHHHHHHHHHHHSPPP-HHHHHTT-HHHHHHHTTSHHHHIIIIII-HHHHHHHHHHHHHHHHSTTHHHHHHTTTSS--TTTHHHHHHHHHHHHHHTSTTTTTTGGG-HHHHHHHTS--SSHHHHHHHHHHHHHHHHH-HHHHHHHHT-TT-TT-----SSSS-GGGG-HHHHHHHHHHHHHHHHHTTSPPP-----------PPPPHHHHHHHHHHHHHHHHHHHH-SSTTTHHHHHHHHHHHHHHGGGS-S-HHHHHHHHHHHHIIIIIS--GGGPBPTT----PPP-----S--HHHHHHHHHHHHHHHTT--S-TTS-SHHHHHHHHHTTTS-HHHHHHHHHHHHHBSTHHHH-HHHHHHSGGGTT--HHHHHHHHHHHHHHHHH-HHHHHHHHHTT--HHHHHHHHHHTTTTTTS-HHHHHHHHHHHHHH-TTHHHHHHHHHHHHTHHHHHH--SHHHHHT---TT--SGGGHHHHHHHHHHHHHHHHHHHHTTT-

Solvent-accessible surface area (backbone atoms only — not comparable to full-atom values): 56191 Å² total; per-residue (Å²): 139,81,73,89,86,63,60,62,40,58,53,43,41,51,48,29,51,51,45,44,42,53,73,72,70,42,65,69,72,68,59,35,52,64,61,79,58,97,82,64,79,83,85,84,82,53,73,63,62,54,46,55,51,52,52,51,50,54,55,52,46,53,65,54,55,50,81,53,52,88,72,32,52,66,66,46,48,52,46,30,46,41,44,53,22,46,57,56,20,46,62,54,71,86,87,73,85,94,64,89,81,50,90,86,47,96,70,74,44,67,40,54,56,49,51,53,50,14,70,76,42,37,70,31,60,46,57,53,48,47,66,72,54,42,92,54,52,68,59,49,54,50,30,28,54,76,36,37,26,60,58,45,49,48,49,50,59,63,59,33,34,60,52,52,52,50,54,53,61,53,50,64,59,74,72,41,83,65,31,56,55,51,54,55,55,51,55,62,56,68,75,72,68,88,82,81,93,74,94,69,88,71,72,80,92,64,59,74,68,56,52,53,44,49,49,27,32,50,48,16,40,53,45,51,45,49,67,43,62,73,35,67,80,54,51,69,59,47,66,37,77,38,60,79,53,93,68,74,37,70,61,75,64,90,56,47,77,44,68,28,79,91,55,80,55,67,44,66,43,73,53,67,85,86,74,83,81,77,93,54,62,43,74,44,44,60,60,58,51,54,49,52,53,53,53,50,52,53,51,50,55,48,50,50,53,70,61,34,82,81,42,101,72,54,89,62,53,69,51,51,66,66,44,48,64,40,48,44,51,45,50,34,66,50,90,49,68,66,50,42,54,50,49,50,54,43,64,71,45,60,71,75,55,60,67,44,82,61,90,52,75,71,56,48,37,74,68,64,91,34,70,90,46,91,59,28,61,63,52,52,48,50,33,45,20,46,70,48,87,72,77,89,51,73,70,54,53,52,50,51,52,52,48,50,53,25,36,49,54,17,56,65,70,43,86,78,48,63,68,60,41,53,52,56,50,57,51,54,71,36,88,88,44,73,42,68,64,52,49,33,53,51,16,48,42,27,52,76,31,66,65,44,44,49,38,38,62,73,76,42,66,51,64,57,53,48,62,71,43,51,86,78,44,58,66,76,57,41,41,51,24,53,52,27,38,39,66,40,34,53,28,36,64,73,45,47,70,55,41,70,77,53,70,68,82,58,66,69,40,60,78,67,64,41,54,34,62,49,48,44,49,26,59,32,55,66,55,16,24,44,50,75,45,64,33,63,66,60,53,50,53,50,52,54,36,48,51,53,31,63,74,37,92,61,27,49,59,22,55,74,56,73,33,76,83,29,55,84,89,44,36,66,44,39,48,53,51,52,51,50,22,53,56,26,41,28,44,23,45,46,40,61,47,91,74,15,66,64,55,46,54,60,67,42,48,85,65,86,54,73,40,53,47,50,55,43,51,49,38,52,51,20,26,37,74,9,24,56,45,19,26,45,60,59,72,68,46,83,79,24,86,88,71,79,76,91,66,92,53,103,75,48,83,43,78,79,40,59,64,62,38,44,53,55,48,52,50,58,48,50,50,65,66,50,70,79,50,91,79,83,96,79,84,86,79,73,79,86,86,73,82,77,79,76,60,77,67,59,59,54,54,51,53,50,50,54,52,51,50,50,53,53,41,63,66,35,89,43,55,73,56,29,60,64,53,43,55,56,50,47,55,51,52,50,60,49,73,81,54,80,100,43,71,69,58,41,30,54,55,18,54,50,48,48,35,34,45,69,63,22,52,28,56,37,46,40,72,34,99,76,70,74,85,73,74,79,80,87,75,78,93,64,98,66,64,73,63,64,59,49,47,50,49,44,23,54,50,27,49,73,52,77,40,73,65,58,75,46,70,47,44,44,68,61,52,51,46,67,21,33,60,77,79,52,54,73,69,56,52,51,48,41,54,51,43,40,71,48,11,44,58,34,36,68,64,34,50,56,58,32,27,52,33,77,92,43,73,57,37,50,53,57,55,29,47,38,37,26,52,29,56,66,48,34,63,76,80,34,48,69,40,56,53,32,29,58,74,45,39,43,40,69,48,36,52,50,49,28,39,56,56,37,52,34,62,67,37,38,54,71,70,56,40,58,50,48,57,44,50,37,32,52,74,16,71,73,43,49,37,56,57,51,46,50,53,54,52,71,40,32,68,55,38,68,71,42,87,49,50,61,58,51,70,67,42,63,47,87,89,67,60,71,52,88,41,45,72,56,52,53,48,48,48,72,77,41,42,68,61,43,51,56,60,59,50,67,79,82,109

pLDDT: mean 75.19, std 17.41, range [26.0, 94.69]

Radius of gyration: 39.53 Å; Cα contacts (8 Å, |Δi|>4): 1118; chains: 1; bounding box: 106×63×115 Å

Nearest PDB structures (foldseek):
  8eib-assembly1_A  TM=2.824E-01  e=3.388E-01  Homo sapiens
  4bqk-assembly1_A  TM=2.709E-01  e=1.525E+00  Oryza sativa

Foldseek 3Di:
DPPPPDQLQVVLQVLLVLLCCVQPVDDQQLQWDFDPDPPDDDPPDDSNVVNLVSLVVNLVCLQVSLVPVVRHDLVSSLSSLLSVLLLLAAAFDDDDPDDADDPLDPPVTTHHSNLSNLVVPLLPPSVVSCCVRPPCNVSNVLSNVLSCNLVVLLLCLQPVLSLLVLLVLVCVCVQDPVSVVVVVVVVVVVPPDDDDDDPDDDDRPDDPVSSVSSVSSNSSSLNNCLSQLLDPVSLVCPQDWHAPGDDRDDRFDPWDWDQDVVVVSSHTDTHGPDDDDDPHTDGFHSLLSLLSSLLVLLLVVLSVVSVCVPPVDDPCPVSNVSNLVSNLVSLLSDQDPLSLVLNLLCLVCLLVAAQDADPDSVQLRRCRVCSPDPCNNVSVSSNSSPSHDDHDDPVSLVSSLSSNLSSLSSLLPYDDDLVNLVVLVVVLPDPSHPNLVSLLSLLQSCLVDVSSVVSNVPNDCSLVSLVVCLVVDDLVSSLSNLLSQQLALVSCLSCVVVCVVRPHDCVVCLVVVLLLSLLSQCLAQVSLQCCLQVDPVLLVLLVVLLVVLQVDPCSLVCLVVLNPPDDPVNNVSSVSLVSLLQSLLFQNNLRNCVVRPSNCCLQQVDDDDPSSVSSNLSNLLSNVNNFQSSLLVNVPSPRGPLQDDPDPDPDDPCVLPSNSSSVVSSVVVVCVVPVVDDDDDDDPPDDPPDDDDDDPVLVVVLVVLLVVLLVQQLVDPALVSLVVSLVSLLVSQVSCVPPDPDLVLLQSLLVLLLCLQPRGNWLLLAFAPDDDPPDQPDDDDDPDDPVVSVLVSQQVVCVVLVHHSRNTQACVLSLSCSSHVVPDDPVSSSVSVSSSLRGPLNCQLGQVSVLSDVVQVNDSSSQSLLSNLLVVCCVPVPVLLVVLCVVQSHHSSRLSSSCSSHCNPLAEDSSVSSSVSSSCSSVHPLLSSLVSNVSSNLCNVQSVPDPHPVSSSNYYNYPDGPSVCVVVSVVCCVVCVVVSVVSNVVVSD

Organism: Saprolegnia parasitica (strain CBS 223.65) (NCBI:txid695850)

Sequence (989 aa):
MLVQGTDIAAQCRLYAVLLETLLHSTPRAALFLRKPSIASPTPSQSPQRGLLRVLRYVHHLFHVLPNEWIYAPPDVHARALLMTAQLLGPWDYPLSPSTEQSLSGSAADWIPPASILACIDMQATWFTRWHLTCPRKGQWLHSLHECQVIRHLIERLVHGHVAVELWRKFSRHTMSPAGVTYRRRSLSRATLLPSSHVALESPSPLPQWYTIFMQKAMVQTLHMLLELLPLSSVQAAFPMQIPTTEQPGSTPLPATLSPDPTTNQLLFTISSPACPAPSKTDSVGLDAACLHLTLVCLVQLWRSDAGCAAVSSSPLDAMHEAMLPKLVHLVRRQQSASFYDLLLHVLLHVRRLEHERPVDMASIAFPYAAMGSRDAKPLLLTYMQHVLVHRDHPRIQAFVQQLVGSAVDGLLSLPPTADAAHQIVSLVSDATVCAGEMHARIAGACRASLLWLDLFTSSTAWLAIVRDACPALPTRLRDCILRDLTATARGLALAYDLLLAFPITLEPLWAARDMHTLLQMLSIPTSAATFLHASTTLATTFEDRVDALNSHVDGFEALVDCGVDAPLELRDTVVDLSDLALLFRTPYASNGIAHSPWWRRWVVDARAGDVSHLAQLVLVDALVHSSPAGAHAVAMQVDAALWQCDCLNQMPPCAIDPISWRQHRIQQRFQRITATRDEPDVLLRTLPTTVATPCALSLRSLEAQFLQLQHAMRAATNHLDFKAIGDLYWHIVDDMASVPDDAPLTAWLGDVVMELVVGAKSKLALPYPRCASSALPSIEPASETWLPVINRWLKHMTTSIGLDALPCTSLLPPTLLVMLSPRHSVKEVLACLAALRGAGPALFLWPARAMADATFQGCPVPLFRVASIVEAVAGTECPAVLTALKRLHVPLTTLLLRWQLHGLWSVLPWRHVMVYINLVGVYGMDYIPLLTLVLLRELQPTCIAATTAADVLDATIPAFAWGARRAWIERLHSLYHDVIQTGMRRLYT